Protein AF-A0A3A1XMV1-F1 (afdb_monomer_lite)

Structure (mmCIF, N/CA/C/O backbone):
data_AF-A0A3A1XMV1-F1
#
_entry.id   AF-A0A3A1XMV1-F1
#
loop_
_atom_site.group_PDB
_atom_site.id
_atom_site.type_symbol
_atom_site.label_atom_id
_atom_site.label_alt_id
_atom_site.label_comp_id
_atom_site.label_asym_id
_atom_site.label_entity_id
_atom_site.label_seq_id
_atom_site.pdbx_PDB_ins_code
_atom_site.Cartn_x
_atom_site.Cartn_y
_atom_site.Cartn_z
_atom_site.occupancy
_atom_site.B_iso_or_equiv
_atom_site.auth_seq_id
_atom_site.auth_comp_id
_atom_site.auth_asym_id
_atom_site.auth_atom_id
_atom_site.pdbx_PDB_model_num
ATOM 1 N N . VAL A 1 1 ? -80.652 -17.150 127.575 1.00 49.50 1 VAL A N 1
ATOM 2 C CA . VAL A 1 1 ? -79.557 -17.897 128.237 1.00 49.50 1 VAL A CA 1
ATOM 3 C C . VAL A 1 1 ? -80.061 -19.302 128.532 1.00 49.50 1 VAL A C 1
ATOM 5 O O . VAL A 1 1 ? -80.972 -19.428 129.337 1.00 49.50 1 VAL A O 1
ATOM 8 N N . SER A 1 2 ? -79.564 -20.320 127.826 1.00 49.38 2 SER A N 1
ATOM 9 C CA . SER A 1 2 ? -79.858 -21.741 128.084 1.00 49.38 2 SER A CA 1
ATOM 10 C C . SER A 1 2 ? -78.836 -22.330 129.072 1.00 49.38 2 SER A C 1
ATOM 12 O O . SER A 1 2 ? -77.728 -21.817 129.208 1.00 49.38 2 SER A O 1
ATOM 14 N N . GLU A 1 3 ? -79.234 -23.343 129.843 1.00 58.19 3 GLU A N 1
ATOM 15 C CA . GLU A 1 3 ? -78.808 -23.415 131.254 1.00 58.19 3 GLU A CA 1
ATOM 16 C C . GLU A 1 3 ? -77.477 -24.123 131.562 1.00 58.19 3 GLU A C 1
ATOM 18 O O . GLU A 1 3 ? -76.967 -23.960 132.672 1.00 58.19 3 GLU A O 1
ATOM 23 N N . ALA A 1 4 ? -76.873 -24.845 130.612 1.00 54.88 4 ALA A N 1
ATOM 24 C CA . ALA A 1 4 ? -75.623 -25.580 130.846 1.00 54.88 4 ALA A CA 1
ATOM 25 C C . ALA A 1 4 ? -74.429 -24.642 131.141 1.00 54.88 4 ALA A C 1
ATOM 27 O O . ALA A 1 4 ? -74.096 -24.391 132.303 1.00 54.88 4 ALA A O 1
ATOM 28 N N . ASP A 1 5 ? -73.820 -24.068 130.102 1.00 56.41 5 ASP A N 1
ATOM 29 C CA . ASP A 1 5 ? -72.512 -23.393 130.185 1.00 56.41 5 ASP A CA 1
ATOM 30 C C . ASP A 1 5 ? -72.577 -21.881 130.473 1.00 56.41 5 ASP A C 1
ATOM 32 O O . ASP A 1 5 ? -71.581 -21.167 130.352 1.00 56.41 5 ASP A O 1
ATOM 36 N N . ALA A 1 6 ? -73.741 -21.353 130.861 1.00 62.25 6 ALA A N 1
ATOM 37 C CA . ALA A 1 6 ? -73.863 -19.938 131.205 1.00 62.25 6 ALA A CA 1
ATOM 38 C C . ALA A 1 6 ? -73.023 -19.577 132.447 1.00 62.25 6 ALA A C 1
ATOM 40 O O . ALA A 1 6 ? -73.018 -20.317 133.440 1.00 62.25 6 ALA A O 1
ATOM 41 N N . SER A 1 7 ? -72.332 -18.431 132.385 1.00 69.12 7 SER A N 1
ATOM 42 C CA . SER A 1 7 ? -71.469 -17.925 133.460 1.00 69.12 7 SER A CA 1
ATOM 43 C C . SER A 1 7 ? -72.256 -17.611 134.735 1.00 69.12 7 SER A C 1
ATOM 45 O O . SER A 1 7 ? -73.472 -17.414 134.693 1.00 69.12 7 SER A O 1
ATOM 47 N N . ALA A 1 8 ? -71.558 -17.523 135.872 1.00 75.12 8 ALA A N 1
ATOM 48 C CA . ALA A 1 8 ? -72.171 -17.163 137.151 1.00 75.12 8 ALA A CA 1
ATOM 49 C C . ALA A 1 8 ? -72.930 -15.824 137.072 1.00 75.12 8 ALA A C 1
ATOM 51 O O . ALA A 1 8 ? -74.059 -15.737 137.546 1.00 75.12 8 ALA A O 1
ATOM 52 N N . ASP A 1 9 ? -72.365 -14.820 136.394 1.00 75.69 9 ASP A N 1
ATOM 53 C CA . ASP A 1 9 ? -73.005 -13.513 136.205 1.00 75.69 9 ASP A CA 1
ATOM 54 C C . ASP A 1 9 ? -74.233 -13.578 135.284 1.00 75.69 9 ASP A C 1
ATOM 56 O O . ASP A 1 9 ? -75.234 -12.916 135.550 1.00 75.69 9 ASP A O 1
ATOM 60 N N . ALA A 1 10 ? -74.192 -14.397 134.225 1.00 73.56 10 ALA A N 1
ATOM 61 C CA . ALA A 1 10 ? -75.319 -14.574 133.307 1.00 73.56 10 ALA A CA 1
ATOM 62 C C . ALA A 1 10 ? -76.471 -15.373 133.943 1.00 73.56 10 ALA A C 1
ATOM 64 O O . ALA A 1 10 ? -77.638 -15.083 133.677 1.00 73.56 10 ALA A O 1
ATOM 65 N N . LYS A 1 11 ? -76.150 -16.348 134.807 1.00 76.56 11 LYS A N 1
ATOM 66 C CA . LYS A 1 11 ? -77.123 -17.060 135.648 1.00 76.56 11 LYS A CA 1
ATOM 67 C C . LYS A 1 11 ? -77.733 -16.100 136.674 1.00 76.56 11 LYS A C 1
ATOM 69 O O . LYS A 1 11 ? -78.934 -15.870 136.619 1.00 76.56 11 LYS A O 1
ATOM 74 N N . ALA A 1 12 ? -76.916 -15.382 137.447 1.00 80.62 12 ALA A N 1
ATOM 75 C CA . ALA A 1 12 ? -77.394 -14.382 138.405 1.00 80.62 12 ALA A CA 1
ATOM 76 C C . ALA A 1 12 ? -78.220 -13.243 137.764 1.00 80.62 12 ALA A C 1
ATOM 78 O O . ALA A 1 12 ? -79.136 -12.719 138.396 1.00 80.62 12 ALA A O 1
ATOM 79 N N . ALA A 1 13 ? -77.931 -12.850 136.517 1.00 81.81 13 ALA A N 1
ATOM 80 C CA . ALA A 1 13 ? -78.755 -11.905 135.758 1.00 81.81 13 ALA A CA 1
ATOM 81 C C . ALA A 1 13 ? -80.134 -12.489 135.397 1.00 81.81 13 ALA A C 1
ATOM 83 O O . ALA A 1 13 ? -81.141 -11.788 135.508 1.00 81.81 13 ALA A O 1
ATOM 84 N N . LYS A 1 14 ? -80.197 -13.775 135.017 1.00 82.38 14 LYS A N 1
ATOM 85 C CA . LYS A 1 14 ? -81.461 -14.493 134.793 1.00 82.38 14 LYS A CA 1
ATOM 86 C C . LYS A 1 14 ? -82.251 -14.641 136.097 1.00 82.38 14 LYS A C 1
ATOM 88 O O . LYS A 1 14 ? -83.435 -14.331 136.107 1.00 82.38 14 LYS A O 1
ATOM 93 N N . ASP A 1 15 ? -81.601 -15.019 137.194 1.00 84.56 15 ASP A N 1
ATOM 94 C CA . ASP A 1 15 ? -82.251 -15.222 138.497 1.00 84.56 15 ASP A CA 1
ATOM 95 C C . ASP A 1 15 ? -82.923 -13.930 139.005 1.00 84.56 15 ASP A C 1
ATOM 97 O O . ASP A 1 15 ? -84.052 -13.955 139.496 1.00 84.56 15 ASP A O 1
ATOM 101 N N . ARG A 1 16 ? -82.272 -12.768 138.815 1.00 85.44 16 ARG A N 1
ATOM 102 C CA . ARG A 1 16 ? -82.865 -11.441 139.094 1.00 85.44 16 ARG A CA 1
ATOM 103 C C . ARG A 1 16 ? -84.097 -11.161 138.235 1.00 85.44 16 ARG A C 1
ATOM 105 O O . ARG A 1 16 ? -85.060 -10.582 138.733 1.00 85.44 16 ARG A O 1
ATOM 112 N N . TYR A 1 17 ? -84.060 -11.536 136.956 1.00 85.38 17 TYR A N 1
ATOM 113 C CA . TYR A 1 17 ? -85.181 -11.346 136.037 1.00 85.38 17 TYR A CA 1
ATOM 114 C C . TYR A 1 17 ? -86.370 -12.238 136.414 1.00 85.38 17 TYR A C 1
ATOM 116 O O . TYR A 1 17 ? -87.488 -11.741 136.537 1.00 85.38 17 TYR A O 1
ATOM 124 N N . ASP A 1 18 ? -86.123 -13.522 136.680 1.00 86.31 18 ASP A N 1
ATOM 125 C CA . ASP A 1 18 ? -87.141 -14.478 137.120 1.00 86.31 18 ASP A CA 1
ATOM 126 C C . ASP A 1 18 ? -87.806 -14.029 138.438 1.00 86.31 18 ASP A C 1
ATOM 128 O O . ASP A 1 18 ? -89.032 -14.075 138.563 1.00 86.31 18 ASP A O 1
ATOM 132 N N . GLU A 1 19 ? -87.029 -13.537 139.413 1.00 86.62 19 GLU A N 1
ATOM 133 C CA . GLU A 1 19 ? -87.566 -13.036 140.686 1.00 86.62 19 GLU A CA 1
ATOM 134 C C . GLU A 1 19 ? -88.360 -11.725 140.510 1.00 86.62 19 GLU A C 1
ATOM 136 O O . GLU A 1 19 ? -89.404 -11.553 141.141 1.00 86.62 19 GLU A O 1
ATOM 141 N N . ALA A 1 20 ? -87.943 -10.825 139.611 1.00 85.44 20 ALA A N 1
ATOM 142 C CA . ALA A 1 20 ? -88.716 -9.625 139.270 1.00 85.44 20 ALA A CA 1
ATOM 143 C C . ALA A 1 20 ? -90.054 -9.973 138.582 1.00 85.44 20 ALA A C 1
ATOM 145 O O . ALA A 1 20 ? -91.096 -9.413 138.925 1.00 85.44 20 ALA A O 1
ATOM 146 N N . VAL A 1 21 ? -90.058 -10.958 137.675 1.00 85.75 21 VAL A N 1
ATOM 147 C CA . VAL A 1 21 ? -91.281 -11.506 137.057 1.00 85.75 21 VAL A CA 1
ATOM 148 C C . VAL A 1 21 ? -92.180 -12.177 138.106 1.00 85.75 21 VAL A C 1
ATOM 150 O O . VAL A 1 21 ? -93.401 -12.023 138.078 1.00 85.75 21 VAL A O 1
ATOM 153 N N . LYS A 1 22 ? -91.601 -12.872 139.089 1.00 87.94 22 LYS A N 1
ATOM 154 C CA . LYS A 1 22 ? -92.327 -13.467 140.222 1.00 87.94 22 LYS A CA 1
ATOM 155 C C . LYS A 1 22 ? -92.978 -12.412 141.127 1.00 87.94 22 LYS A C 1
ATOM 157 O O . LYS A 1 22 ? -94.136 -12.599 141.503 1.00 87.94 22 LYS A O 1
ATOM 162 N N . LYS A 1 23 ? -92.310 -11.284 141.405 1.00 86.19 23 LYS A N 1
ATOM 163 C CA . LYS A 1 23 ? -92.929 -10.120 142.076 1.00 86.19 23 LYS A CA 1
ATOM 164 C C . LYS A 1 23 ? -94.081 -9.531 141.253 1.00 86.19 23 LYS A C 1
ATOM 166 O O . LYS A 1 23 ? -95.141 -9.254 141.807 1.00 86.19 23 LYS A O 1
ATOM 171 N N . LEU A 1 24 ? -93.914 -9.395 139.933 1.00 85.50 24 LEU A N 1
ATOM 172 C CA . LEU A 1 24 ? -94.973 -8.910 139.039 1.00 85.50 24 LEU A CA 1
ATOM 173 C C . LEU A 1 24 ? -96.221 -9.803 139.087 1.00 85.50 24 LEU A C 1
ATOM 175 O O . LEU A 1 24 ? -97.333 -9.292 139.209 1.00 85.50 24 LEU A O 1
ATOM 179 N N . HIS A 1 25 ? -96.051 -11.127 139.076 1.00 86.50 25 HIS A N 1
ATOM 180 C CA . HIS A 1 25 ? -97.170 -12.054 139.259 1.00 86.50 25 HIS A CA 1
ATOM 181 C C . HIS A 1 25 ? -97.844 -11.905 140.633 1.00 86.50 25 HIS A C 1
ATOM 183 O O . HIS A 1 25 ? -99.068 -11.908 140.694 1.00 86.50 25 HIS A O 1
ATOM 189 N N . GLN A 1 26 ? -97.093 -11.705 141.725 1.00 84.94 26 GLN A N 1
ATOM 190 C CA . GLN A 1 26 ? -97.675 -11.465 143.060 1.00 84.94 26 GLN A CA 1
ATOM 191 C C . GLN A 1 26 ? -98.528 -10.186 143.123 1.00 84.94 26 GLN A C 1
ATOM 193 O O . GLN A 1 26 ? -99.579 -10.187 143.770 1.00 84.94 26 GLN A O 1
ATOM 198 N N . ALA A 1 27 ? -98.111 -9.124 142.425 1.00 80.94 27 ALA A N 1
ATOM 199 C CA . ALA A 1 27 ? -98.879 -7.886 142.306 1.00 80.94 27 ALA A CA 1
ATOM 200 C C . ALA A 1 27 ? -100.170 -8.085 141.491 1.00 80.94 27 ALA A C 1
ATOM 202 O O . ALA A 1 27 ? -101.250 -7.714 141.950 1.00 80.94 27 ALA A O 1
ATOM 203 N N . LEU A 1 28 ? -100.076 -8.721 140.317 1.00 82.75 28 LEU A N 1
ATOM 204 C CA . LEU A 1 28 ? -101.226 -8.997 139.443 1.00 82.75 28 LEU A CA 1
ATOM 205 C C . LEU A 1 28 ? -102.261 -9.927 140.102 1.00 82.75 28 LEU A C 1
ATOM 207 O O . LEU A 1 28 ? -103.461 -9.688 139.989 1.00 82.75 28 LEU A O 1
ATOM 211 N N . ASP A 1 29 ? -101.802 -10.930 140.854 1.00 84.12 29 ASP A N 1
ATOM 212 C CA . ASP A 1 29 ? -102.644 -11.862 141.617 1.00 84.12 29 ASP A CA 1
ATOM 213 C C . ASP A 1 29 ? -103.308 -11.239 142.864 1.00 84.12 29 ASP A C 1
ATOM 215 O O . ASP A 1 29 ? -104.049 -11.937 143.562 1.00 84.12 29 ASP A O 1
ATOM 219 N N . LYS A 1 30 ? -103.034 -9.961 143.180 1.00 82.69 30 LYS A N 1
ATOM 220 C CA . LYS A 1 30 ? -103.479 -9.269 144.410 1.00 82.69 30 LYS A CA 1
ATOM 221 C C . LYS A 1 30 ? -103.035 -9.991 145.693 1.00 82.69 30 LYS A C 1
ATOM 223 O O . LYS A 1 30 ? -103.791 -10.132 146.653 1.00 82.69 30 LYS A O 1
ATOM 228 N N . LYS A 1 31 ? -101.785 -10.465 145.702 1.00 81.38 31 LYS A N 1
ATOM 229 C CA . LYS A 1 31 ? -101.141 -11.174 146.826 1.00 81.38 31 LYS A CA 1
ATOM 230 C C . LYS A 1 31 ? -99.971 -10.376 147.407 1.00 81.38 31 LYS A C 1
ATOM 232 O O . LYS A 1 31 ? -99.010 -10.966 147.904 1.00 81.38 31 LYS A O 1
ATOM 237 N N . MET A 1 32 ? -100.032 -9.045 147.347 1.00 78.69 32 MET A N 1
ATOM 238 C CA . MET A 1 32 ? -98.991 -8.200 147.930 1.00 78.69 32 MET A CA 1
ATOM 239 C C . MET A 1 32 ? -98.980 -8.333 149.460 1.00 78.69 32 MET A C 1
ATOM 241 O O . MET A 1 32 ? -100.047 -8.331 150.087 1.00 78.69 32 MET A O 1
ATOM 245 N N . PRO A 1 33 ? -97.796 -8.457 150.087 1.00 72.50 33 PRO A N 1
ATOM 246 C CA . PRO A 1 33 ? -97.687 -8.453 151.539 1.00 72.50 33 PRO A CA 1
ATOM 247 C C . PRO A 1 33 ? -98.115 -7.089 152.092 1.00 72.50 33 PRO A C 1
ATOM 249 O O . PRO A 1 33 ? -97.862 -6.054 151.483 1.00 72.50 33 PRO A O 1
ATOM 252 N N . LYS A 1 34 ? -98.747 -7.070 153.269 1.00 69.31 34 LYS A N 1
ATOM 253 C CA . LYS A 1 34 ? -99.120 -5.812 153.931 1.00 69.31 34 LYS A CA 1
ATOM 254 C C . LYS A 1 34 ? -97.881 -5.019 154.350 1.00 69.31 34 LYS A C 1
ATOM 256 O O . LYS A 1 34 ? -96.971 -5.597 154.946 1.00 69.31 34 LYS A O 1
ATOM 261 N N . ASP A 1 35 ? -97.905 -3.705 154.116 1.00 69.25 35 ASP A N 1
ATOM 262 C CA . ASP A 1 35 ? -96.883 -2.766 154.588 1.00 69.25 35 ASP A CA 1
ATOM 263 C C . ASP A 1 35 ? -96.758 -2.840 156.125 1.00 69.25 35 ASP A C 1
ATOM 265 O O . ASP A 1 35 ? -97.752 -2.934 156.860 1.00 69.25 35 ASP A O 1
ATOM 269 N N . LYS A 1 36 ? -95.510 -2.825 156.609 1.00 66.12 36 LYS A N 1
ATOM 270 C CA . LYS A 1 36 ? -95.159 -2.996 158.026 1.00 66.12 36 LYS A CA 1
ATOM 271 C C . LYS A 1 36 ? -94.276 -1.860 158.516 1.00 66.12 36 LYS A C 1
ATOM 273 O O . LYS A 1 36 ? -93.358 -1.432 157.820 1.00 66.12 36 LYS A O 1
ATOM 278 N N . GLN A 1 37 ? -94.498 -1.430 159.755 1.00 62.38 37 GLN A N 1
ATOM 279 C CA . GLN A 1 37 ? -93.582 -0.543 160.466 1.00 62.38 37 GLN A CA 1
ATOM 280 C C . GLN A 1 37 ? -92.720 -1.404 161.399 1.00 62.38 37 GLN A C 1
ATOM 282 O O . GLN A 1 37 ? -93.149 -1.816 162.479 1.00 62.38 37 GLN A O 1
ATOM 287 N N . GLY A 1 38 ? -91.513 -1.750 160.944 1.00 69.12 38 GLY A N 1
ATOM 288 C CA . GLY A 1 38 ? -90.726 -2.822 161.561 1.00 69.12 38 GLY A CA 1
ATOM 289 C C . GLY A 1 38 ? -91.416 -4.177 161.362 1.00 69.12 38 GLY A C 1
ATOM 290 O O . GLY A 1 38 ? -91.838 -4.496 160.254 1.00 69.12 38 GLY A O 1
ATOM 291 N N . ASN A 1 39 ? -91.574 -4.963 162.430 1.00 66.44 39 ASN A N 1
ATOM 292 C CA . ASN A 1 39 ? -92.263 -6.261 162.356 1.00 66.44 39 ASN A CA 1
ATOM 293 C C . ASN A 1 39 ? -93.800 -6.166 162.469 1.00 66.44 39 ASN A C 1
ATOM 295 O O . ASN A 1 39 ? -94.481 -7.173 162.263 1.00 66.44 39 ASN A O 1
ATOM 299 N N . THR A 1 40 ? -94.357 -4.994 162.789 1.00 61.09 40 THR A N 1
ATOM 300 C CA . THR A 1 40 ? -95.793 -4.819 163.064 1.00 61.09 40 THR A CA 1
ATOM 301 C C . THR A 1 40 ? -96.551 -4.396 161.805 1.00 61.09 40 THR A C 1
ATOM 303 O O . THR A 1 40 ? -96.164 -3.439 161.134 1.00 61.09 40 THR A O 1
ATOM 306 N N . GLU A 1 41 ? -97.646 -5.089 161.487 1.00 66.12 41 GLU A N 1
ATOM 307 C CA . GLU A 1 41 ? -98.554 -4.718 160.390 1.00 66.12 41 GLU A CA 1
ATOM 308 C C . GLU A 1 41 ? -99.394 -3.488 160.752 1.00 66.12 41 GLU A C 1
ATOM 310 O O . GLU A 1 41 ? -99.881 -3.363 161.878 1.00 66.12 41 GLU A O 1
ATOM 315 N N . ILE A 1 42 ? -99.567 -2.577 159.791 1.00 62.50 42 ILE A N 1
ATOM 316 C CA . ILE A 1 42 ? -100.303 -1.324 160.000 1.00 62.50 42 ILE A CA 1
ATOM 317 C C . ILE A 1 42 ? -101.828 -1.608 160.014 1.00 62.50 42 ILE A C 1
ATOM 319 O O . ILE A 1 42 ? -102.325 -2.273 159.098 1.00 62.50 42 ILE A O 1
ATOM 323 N N . PRO A 1 43 ? -102.594 -1.152 161.032 1.00 60.34 43 PRO A N 1
ATOM 324 C CA . PRO A 1 43 ? -104.028 -1.442 161.142 1.00 60.34 43 PRO A CA 1
ATOM 325 C C . PRO A 1 43 ? -104.883 -0.814 160.032 1.00 60.34 43 PRO A C 1
ATOM 327 O O . PRO A 1 43 ? -104.642 0.305 159.599 1.00 60.34 43 PRO A O 1
ATOM 330 N N . THR A 1 44 ? -105.958 -1.500 159.635 1.00 64.62 44 THR A N 1
ATOM 331 C CA . THR A 1 44 ? -106.861 -1.074 158.545 1.00 64.62 44 THR A CA 1
ATOM 332 C C . THR A 1 44 ? -108.130 -0.350 159.023 1.00 64.62 44 THR A C 1
ATOM 334 O O . THR A 1 44 ? -109.073 -0.209 158.250 1.00 64.62 44 THR A O 1
ATOM 337 N N . SER A 1 45 ? -108.213 0.038 160.301 1.00 58.44 45 SER A N 1
ATOM 338 C CA . SER A 1 45 ? -109.448 0.543 160.934 1.00 58.44 45 SER A CA 1
ATOM 339 C C . SER A 1 45 ? -109.545 2.068 161.061 1.00 58.44 45 SER A C 1
ATOM 341 O O . SER A 1 45 ? -110.627 2.569 161.362 1.00 58.44 45 SER A O 1
ATOM 343 N N . ASN A 1 46 ? -108.449 2.805 160.857 1.00 58.19 46 ASN A N 1
ATOM 344 C CA . ASN A 1 46 ? -108.454 4.269 160.892 1.00 58.19 46 ASN A CA 1
ATOM 345 C C . ASN A 1 46 ? -108.682 4.835 159.478 1.00 58.19 46 ASN A C 1
ATOM 347 O O . ASN A 1 46 ? -108.006 4.395 158.545 1.00 58.19 46 ASN A O 1
ATOM 351 N N . PRO A 1 47 ? -109.571 5.829 159.291 1.00 57.88 47 PRO A N 1
ATOM 352 C CA . PRO A 1 47 ? -109.613 6.593 158.049 1.00 57.88 47 PRO A CA 1
ATOM 353 C C . PRO A 1 47 ? -108.342 7.461 157.928 1.00 57.88 47 PRO A C 1
ATOM 355 O O . PRO A 1 47 ? -107.925 8.054 158.926 1.00 57.88 47 PRO A O 1
ATOM 358 N N . PRO A 1 48 ? -107.716 7.559 156.741 1.00 58.41 48 PRO A N 1
ATOM 359 C CA . PRO A 1 48 ? -106.462 8.288 156.582 1.00 58.41 48 PRO A CA 1
ATOM 360 C C . PRO A 1 48 ? -106.653 9.810 156.638 1.00 58.41 48 PRO A C 1
ATOM 362 O O . PRO A 1 48 ? -107.595 10.364 156.064 1.00 58.41 48 PRO A O 1
ATOM 365 N N . GLU A 1 49 ? -105.726 10.503 157.300 1.00 57.66 49 GLU A N 1
ATOM 366 C CA . GLU A 1 49 ? -105.720 11.968 157.386 1.00 57.66 49 GLU A CA 1
ATOM 367 C C . GLU A 1 49 ? -105.005 12.604 156.186 1.00 57.66 49 GLU A C 1
ATOM 369 O O . GLU A 1 49 ? -104.040 12.067 155.648 1.00 57.66 49 GLU A O 1
ATOM 374 N N . LYS A 1 50 ? -105.470 13.783 155.754 1.00 58.12 50 LYS A N 1
ATOM 375 C CA . LYS A 1 50 ? -105.046 14.371 154.469 1.00 58.12 50 LYS A CA 1
ATOM 376 C C . LYS A 1 50 ? -103.676 15.068 154.492 1.00 58.12 50 LYS A C 1
ATOM 378 O O . LYS A 1 50 ? -103.088 15.250 153.435 1.00 58.12 50 LYS A O 1
ATOM 383 N N . ASN A 1 51 ? -103.183 15.458 155.669 1.00 60.66 51 ASN A N 1
ATOM 384 C CA . ASN A 1 51 ? -101.864 16.065 155.883 1.00 60.66 51 ASN A CA 1
ATOM 385 C C . ASN A 1 51 ? -101.266 15.482 157.171 1.00 60.66 51 ASN A C 1
ATOM 387 O O . ASN A 1 51 ? -101.516 15.992 158.262 1.00 60.66 51 ASN A O 1
ATOM 391 N N . ILE A 1 52 ? -100.521 14.385 157.046 1.00 63.22 52 ILE A N 1
ATOM 392 C CA . ILE A 1 52 ? -99.975 13.645 158.189 1.00 63.22 52 ILE A CA 1
ATOM 393 C C . ILE A 1 52 ? -98.654 14.274 158.643 1.00 63.22 52 ILE A C 1
ATOM 395 O O . ILE A 1 52 ? -97.705 14.399 157.869 1.00 63.22 52 ILE A O 1
ATOM 399 N N . ASP A 1 53 ? -98.581 14.633 159.923 1.00 65.19 53 ASP A N 1
ATOM 400 C CA . ASP A 1 53 ? -97.355 15.081 160.586 1.00 65.19 53 ASP A CA 1
ATOM 401 C C . ASP A 1 53 ? -96.429 13.885 160.857 1.00 65.19 53 ASP A C 1
ATOM 403 O O . ASP A 1 53 ? -96.465 13.262 161.921 1.00 65.19 53 ASP A O 1
ATOM 407 N N . VAL A 1 54 ? -95.593 13.570 159.865 1.00 61.28 54 VAL A N 1
ATOM 408 C CA . VAL A 1 54 ? -94.636 12.449 159.872 1.00 61.28 54 VAL A CA 1
ATOM 409 C C . VAL A 1 54 ? -93.558 12.529 160.963 1.00 61.28 54 VAL A C 1
ATOM 411 O O . VAL A 1 54 ? -92.777 11.591 161.102 1.00 61.28 54 VAL A O 1
ATOM 414 N N . THR A 1 55 ? -93.493 13.612 161.749 1.00 68.38 55 THR A N 1
ATOM 415 C CA . THR A 1 55 ? -92.545 13.723 162.873 1.00 68.38 55 THR A CA 1
ATOM 416 C C . THR A 1 55 ? -93.024 13.003 164.138 1.00 68.38 55 THR A C 1
ATOM 418 O O . THR A 1 55 ? -92.226 12.736 165.038 1.00 68.38 55 THR A O 1
ATOM 421 N N . LYS A 1 56 ? -94.312 12.637 164.214 1.00 66.94 56 LYS A N 1
ATOM 422 C CA . LYS A 1 56 ? -94.886 11.888 165.341 1.00 66.94 56 LYS A CA 1
ATOM 423 C C . LYS A 1 56 ? -94.702 10.384 165.160 1.00 66.94 56 LYS A C 1
ATOM 425 O O . LYS A 1 56 ? -95.013 9.838 164.106 1.00 66.94 56 LYS A O 1
ATOM 430 N N . ALA A 1 57 ? -94.304 9.692 166.228 1.00 62.97 57 ALA A N 1
ATOM 431 C CA . ALA A 1 57 ? -94.114 8.236 166.225 1.00 62.97 57 ALA A CA 1
ATOM 432 C C . ALA A 1 57 ? -95.370 7.449 165.785 1.00 62.97 57 ALA A C 1
ATOM 434 O O . ALA A 1 57 ? -95.257 6.389 165.172 1.00 62.97 57 ALA A O 1
ATOM 435 N N . ASP A 1 58 ? -96.559 7.991 166.063 1.00 61.34 58 ASP A N 1
ATOM 436 C CA . ASP A 1 58 ? -97.858 7.402 165.723 1.00 61.34 58 ASP A CA 1
ATOM 437 C C . ASP A 1 58 ? -98.348 7.695 164.294 1.00 61.34 58 ASP A C 1
ATOM 439 O O . ASP A 1 58 ? -99.350 7.116 163.877 1.00 61.34 58 ASP A O 1
ATOM 443 N N . ALA A 1 59 ? -97.674 8.565 163.531 1.00 63.25 59 ALA A N 1
ATOM 444 C CA . ALA A 1 59 ? -98.150 9.088 162.243 1.00 63.25 59 ALA A CA 1
ATOM 445 C C . ALA A 1 59 ? -98.526 8.000 161.217 1.00 63.25 59 ALA A C 1
ATOM 447 O O . ALA A 1 59 ? -99.497 8.132 160.472 1.00 63.25 59 ALA A O 1
ATOM 448 N N . LEU A 1 60 ? -97.786 6.889 161.219 1.00 59.94 60 LEU A N 1
ATOM 449 C CA . LEU A 1 60 ? -97.990 5.748 160.321 1.00 59.94 60 LEU A CA 1
ATOM 450 C C . LEU A 1 60 ? -99.260 4.929 160.617 1.00 59.94 60 LEU A C 1
ATOM 452 O O . LEU A 1 60 ? -99.680 4.155 159.762 1.00 59.94 60 LEU A O 1
ATOM 456 N N . LYS A 1 61 ? -99.932 5.137 161.760 1.00 62.12 61 LYS A N 1
ATOM 457 C CA . LYS A 1 61 ? -101.243 4.521 162.063 1.00 62.12 61 LYS A CA 1
ATOM 458 C C . LYS A 1 61 ? -102.390 5.074 161.207 1.00 62.12 61 LYS A C 1
ATOM 460 O O . LYS A 1 61 ? -103.451 4.459 161.167 1.00 62.12 61 LYS A O 1
ATOM 465 N N . ASN A 1 62 ? -102.179 6.213 160.540 1.00 60.03 62 ASN A N 1
ATOM 466 C CA . ASN A 1 62 ? -103.179 6.898 159.717 1.00 60.03 62 ASN A CA 1
ATOM 467 C C . ASN A 1 62 ? -102.858 6.819 158.205 1.00 60.03 62 ASN A C 1
ATOM 469 O O . ASN A 1 62 ? -103.397 7.603 157.427 1.00 60.03 62 ASN A O 1
ATOM 473 N N . ILE A 1 63 ? -101.998 5.884 157.775 1.00 60.72 63 ILE A N 1
ATOM 474 C CA . ILE A 1 63 ? -101.707 5.603 156.356 1.00 60.72 63 ILE A CA 1
ATOM 475 C C . ILE A 1 63 ? -102.371 4.283 155.936 1.00 60.72 63 ILE A C 1
ATOM 477 O O . ILE A 1 63 ? -102.385 3.308 156.686 1.00 60.72 63 ILE A O 1
ATOM 481 N N . GLN A 1 64 ? -102.933 4.251 154.726 1.00 61.03 64 GLN A N 1
ATOM 482 C CA . GLN A 1 64 ? -103.670 3.103 154.198 1.00 61.03 64 GLN A CA 1
ATOM 483 C C . GLN A 1 64 ? -102.738 1.926 153.857 1.00 61.03 64 GLN A C 1
ATOM 485 O O . GLN A 1 64 ? -102.026 1.954 152.857 1.00 61.03 64 GLN A O 1
ATOM 490 N N . ALA A 1 65 ? -102.797 0.862 154.659 1.00 63.81 65 ALA A N 1
ATOM 491 C CA . ALA A 1 65 ? -102.197 -0.431 154.330 1.00 63.81 65 ALA A CA 1
ATOM 492 C C . ALA A 1 65 ? -102.999 -1.185 153.247 1.00 63.81 65 ALA A C 1
ATOM 494 O O . ALA A 1 65 ? -104.180 -0.901 153.024 1.00 63.81 65 ALA A O 1
ATOM 495 N N . HIS A 1 66 ? -102.390 -2.207 152.629 1.00 64.19 66 HIS A N 1
ATOM 496 C CA . HIS A 1 66 ? -103.038 -3.117 151.670 1.00 64.19 66 HIS A CA 1
ATOM 497 C C . HIS A 1 66 ? -104.225 -3.872 152.306 1.00 64.19 66 HIS A C 1
ATOM 499 O O . HIS A 1 66 ? -104.084 -4.987 152.816 1.00 64.19 66 HIS A O 1
ATOM 505 N N . ALA A 1 67 ? -105.416 -3.269 152.280 1.00 57.69 67 ALA A N 1
ATOM 506 C CA . ALA A 1 67 ? -106.599 -3.784 152.971 1.00 57.69 67 ALA A CA 1
ATOM 507 C C . ALA A 1 67 ? -107.049 -5.169 152.465 1.00 57.69 67 ALA A C 1
ATOM 509 O O . ALA A 1 67 ? -107.608 -5.946 153.238 1.00 57.69 67 ALA A O 1
ATOM 510 N N . GLN A 1 68 ? -106.783 -5.481 151.189 1.00 63.41 68 GLN A N 1
ATOM 511 C CA . GLN A 1 68 ? -107.168 -6.737 150.526 1.00 63.41 68 GLN A CA 1
ATOM 512 C C . GLN A 1 68 ? -106.036 -7.360 149.672 1.00 63.41 68 GLN A C 1
ATOM 514 O O . GLN A 1 68 ? -106.309 -8.198 148.823 1.00 63.41 68 GLN A O 1
ATOM 519 N N . GLY A 1 69 ? -104.770 -6.968 149.883 1.00 68.12 69 GLY A N 1
ATOM 520 C CA . GLY A 1 69 ? -103.609 -7.513 149.145 1.00 68.12 69 GLY A CA 1
ATOM 521 C C . GLY A 1 69 ? -103.372 -6.938 147.738 1.00 68.12 69 GLY A C 1
ATOM 522 O O . GLY A 1 69 ? -102.440 -7.355 147.050 1.00 68.12 69 GLY A O 1
ATOM 523 N N . GLU A 1 70 ? -104.181 -5.970 147.306 1.00 74.19 70 GLU A N 1
ATOM 524 C CA . GLU A 1 70 ? -104.007 -5.264 146.028 1.00 74.19 70 GLU A CA 1
ATOM 525 C C . GLU A 1 70 ? -102.759 -4.355 146.060 1.00 74.19 70 GLU A C 1
ATOM 527 O O . GLU A 1 70 ? -102.543 -3.698 147.083 1.00 74.19 70 GLU A O 1
ATOM 532 N N . PRO A 1 71 ? -101.937 -4.294 144.993 1.00 72.81 71 PRO A N 1
ATOM 533 C CA . PRO A 1 71 ? -100.749 -3.434 144.934 1.00 72.81 71 PRO A CA 1
ATOM 534 C C . PRO A 1 71 ? -101.099 -1.940 144.961 1.00 72.81 71 PRO A C 1
ATOM 536 O O . PRO A 1 71 ? -102.163 -1.540 144.490 1.00 72.81 71 PRO A O 1
ATOM 539 N N . LEU A 1 72 ? -100.177 -1.114 145.463 1.00 75.56 72 LEU A N 1
ATOM 540 C CA . LEU A 1 72 ? -100.219 0.341 145.305 1.00 75.56 72 LEU A CA 1
ATOM 541 C C . LEU A 1 72 ? -99.365 0.748 144.093 1.00 75.56 72 LEU A C 1
ATOM 543 O O . LEU A 1 72 ? -98.424 0.040 143.727 1.00 75.56 72 LEU A O 1
ATOM 547 N N . ASP A 1 73 ? -99.639 1.915 143.502 1.00 74.44 73 ASP A N 1
ATOM 548 C CA . ASP A 1 73 ? -98.938 2.411 142.300 1.00 74.44 73 ASP A CA 1
ATOM 549 C C . ASP A 1 73 ? -97.402 2.405 142.463 1.00 74.44 73 ASP A C 1
ATOM 551 O O . ASP A 1 73 ? -96.666 1.967 141.579 1.00 74.44 73 ASP A O 1
ATOM 555 N N . ARG A 1 74 ? -96.930 2.789 143.661 1.00 78.25 74 ARG A N 1
ATOM 556 C CA . ARG A 1 74 ? -95.524 2.742 144.110 1.00 78.25 74 ARG A CA 1
ATOM 557 C C . ARG A 1 74 ? -94.857 1.387 143.849 1.00 78.25 74 ARG A C 1
ATOM 559 O O . ARG A 1 74 ? -93.682 1.334 143.487 1.00 78.25 74 ARG A O 1
ATOM 566 N N . ASP A 1 75 ? -95.582 0.300 144.085 1.00 76.19 75 ASP A N 1
ATOM 567 C CA . ASP A 1 75 ? -95.037 -1.055 144.037 1.00 76.19 75 ASP A CA 1
ATOM 568 C C . ASP A 1 75 ? -94.981 -1.562 142.591 1.00 76.19 75 ASP A C 1
ATOM 570 O O . ASP A 1 75 ? -94.036 -2.254 142.211 1.00 76.19 75 ASP A O 1
ATOM 574 N N . VAL A 1 76 ? -95.946 -1.150 141.759 1.00 78.31 76 VAL A N 1
ATOM 575 C CA . VAL A 1 76 ? -95.951 -1.402 140.310 1.00 78.31 76 VAL A CA 1
ATOM 576 C C . VAL A 1 76 ? -94.760 -0.706 139.643 1.00 78.31 76 VAL A C 1
ATOM 578 O O . VAL A 1 76 ? -94.011 -1.355 138.910 1.00 78.31 76 VAL A O 1
ATOM 581 N N . ASP A 1 77 ? -94.518 0.570 139.962 1.00 84.06 77 ASP A N 1
ATOM 582 C CA . ASP A 1 77 ? -93.348 1.323 139.486 1.00 84.06 77 ASP A CA 1
ATOM 583 C C . ASP A 1 77 ? -92.022 0.673 139.918 1.00 84.06 77 ASP A C 1
ATOM 585 O O . ASP A 1 77 ? -91.083 0.556 139.121 1.00 84.06 77 ASP A O 1
ATOM 589 N N . ALA A 1 78 ? -91.934 0.210 141.171 1.00 84.38 78 ALA A N 1
ATOM 590 C CA . ALA A 1 78 ? -90.747 -0.471 141.685 1.00 84.38 78 ALA A CA 1
ATOM 591 C C . ALA A 1 78 ? -90.465 -1.786 140.935 1.00 84.38 78 ALA A C 1
ATOM 593 O O . ALA A 1 78 ? -89.333 -2.015 140.501 1.00 84.38 78 ALA A O 1
ATOM 594 N N . ILE A 1 79 ? -91.491 -2.617 140.721 1.00 84.50 79 ILE A N 1
ATOM 595 C CA . ILE A 1 79 ? -91.384 -3.888 139.989 1.00 84.50 79 ILE A CA 1
ATOM 596 C C . ILE A 1 79 ? -90.999 -3.650 138.523 1.00 84.50 79 ILE A C 1
ATOM 598 O O . ILE A 1 79 ? -90.092 -4.310 138.011 1.00 84.50 79 ILE A O 1
ATOM 602 N N . LEU A 1 80 ? -91.623 -2.676 137.848 1.00 84.44 80 LEU A N 1
ATOM 603 C CA . LEU A 1 80 ? -91.268 -2.305 136.474 1.00 84.44 80 LEU A CA 1
ATOM 604 C C . LEU A 1 80 ? -89.810 -1.836 136.373 1.00 84.44 80 LEU A C 1
ATOM 606 O O . LEU A 1 80 ? -89.113 -2.184 135.417 1.00 84.44 80 LEU A O 1
ATOM 610 N N . LYS A 1 81 ? -89.319 -1.080 137.359 1.00 88.06 81 LYS A N 1
ATOM 611 C CA . LYS A 1 81 ? -87.926 -0.619 137.401 1.00 88.06 81 LYS A CA 1
ATOM 612 C C . LYS A 1 81 ? -86.936 -1.765 137.629 1.00 88.06 81 LYS A C 1
ATOM 614 O O . LYS A 1 81 ? -85.922 -1.819 136.932 1.00 88.06 81 LYS A O 1
ATOM 619 N N . GLU A 1 82 ? -87.225 -2.688 138.548 1.00 86.00 82 GLU A N 1
ATOM 620 C CA . GLU A 1 82 ? -86.407 -3.891 138.760 1.00 86.00 82 GLU A CA 1
ATOM 621 C C . GLU A 1 82 ? -86.358 -4.776 137.506 1.00 86.00 82 GLU A C 1
ATOM 623 O O . GLU A 1 82 ? -85.274 -5.164 137.068 1.00 86.00 82 GLU A O 1
ATOM 628 N N . MET A 1 83 ? -87.510 -5.049 136.884 1.00 86.12 83 MET A N 1
ATOM 629 C CA . MET A 1 83 ? -87.591 -5.912 135.703 1.00 86.12 83 MET A CA 1
ATOM 630 C C . MET A 1 83 ? -86.825 -5.320 134.511 1.00 86.12 83 MET A C 1
ATOM 632 O O . MET A 1 83 ? -86.073 -6.037 133.852 1.00 86.12 83 MET A O 1
ATOM 636 N N . ASN A 1 84 ? -86.933 -4.008 134.268 1.00 85.94 84 ASN A N 1
ATOM 637 C CA . ASN A 1 84 ? -86.156 -3.331 133.223 1.00 85.94 84 ASN A CA 1
ATOM 638 C C . ASN A 1 84 ? -84.640 -3.359 133.498 1.00 85.94 84 ASN A C 1
ATOM 640 O O . ASN A 1 84 ? -83.855 -3.558 132.570 1.00 85.94 84 ASN A O 1
ATOM 644 N N . ALA A 1 85 ? -84.214 -3.216 134.758 1.00 85.50 85 ALA A N 1
ATOM 645 C CA . ALA A 1 85 ? -82.804 -3.344 135.128 1.00 85.50 85 ALA A CA 1
ATOM 646 C C . ALA A 1 85 ? -82.278 -4.777 134.908 1.00 85.50 85 ALA A C 1
ATOM 648 O O . ALA A 1 85 ? -81.185 -4.953 134.369 1.00 85.50 85 ALA A O 1
ATOM 649 N N . ALA A 1 86 ? -83.071 -5.797 135.247 1.00 83.44 86 ALA A N 1
ATOM 650 C CA . ALA A 1 86 ? -82.712 -7.196 135.025 1.00 83.44 86 ALA A CA 1
ATOM 651 C C . ALA A 1 86 ? -82.652 -7.566 133.527 1.00 83.44 86 ALA A C 1
ATOM 653 O O . ALA A 1 86 ? -81.729 -8.262 133.108 1.00 83.44 86 ALA A O 1
ATOM 654 N N . ILE A 1 87 ? -83.559 -7.033 132.695 1.00 83.06 87 ILE A N 1
ATOM 655 C CA . ILE A 1 87 ? -83.483 -7.148 131.224 1.00 83.06 87 ILE A CA 1
ATOM 656 C C . ILE A 1 87 ? -82.182 -6.517 130.698 1.00 83.06 87 ILE A C 1
ATOM 658 O O . ILE A 1 87 ? -81.496 -7.110 129.865 1.00 83.06 87 ILE A O 1
ATOM 662 N N . ALA A 1 88 ? -81.810 -5.334 131.197 1.00 82.62 88 ALA A N 1
ATOM 663 C CA . ALA A 1 88 ? -80.581 -4.652 130.794 1.00 82.62 88 ALA A CA 1
ATOM 664 C C . ALA A 1 88 ? -79.302 -5.401 131.223 1.00 82.62 88 ALA A C 1
ATOM 666 O O . ALA A 1 88 ? -78.309 -5.368 130.496 1.00 82.62 88 ALA A O 1
ATOM 667 N N . ASP A 1 89 ? -79.317 -6.103 132.361 1.00 82.75 89 ASP A N 1
ATOM 668 C CA . ASP A 1 89 ? -78.247 -7.026 132.760 1.00 82.75 89 ASP A CA 1
ATOM 669 C C . ASP A 1 89 ? -78.185 -8.257 131.841 1.00 82.75 89 ASP A C 1
ATOM 671 O O . ASP A 1 89 ? -77.104 -8.612 131.370 1.00 82.75 89 ASP A O 1
ATOM 675 N N . LEU A 1 90 ? -79.328 -8.879 131.532 1.00 78.44 90 LEU A N 1
ATOM 676 C CA . LEU A 1 90 ? -79.396 -10.079 130.693 1.00 78.44 90 LEU A CA 1
ATOM 677 C C . LEU A 1 90 ? -78.923 -9.809 129.250 1.00 78.44 90 LEU A C 1
ATOM 679 O O . LEU A 1 90 ? -78.201 -10.621 128.668 1.00 78.44 90 LEU A O 1
ATOM 683 N N . ASN A 1 91 ? -79.255 -8.636 128.700 1.00 80.69 91 ASN A N 1
ATOM 684 C CA . ASN A 1 91 ? -78.853 -8.210 127.353 1.00 80.69 91 ASN A CA 1
ATOM 685 C C . ASN A 1 91 ? -77.330 -8.058 127.171 1.00 80.69 91 ASN A C 1
ATOM 687 O O . ASN A 1 91 ? -76.850 -8.116 126.040 1.00 80.69 91 ASN A O 1
ATOM 691 N N . LYS A 1 92 ? -76.542 -7.926 128.251 1.00 81.12 92 LYS A N 1
ATOM 692 C CA . LYS A 1 92 ? -75.063 -7.879 128.176 1.00 81.12 92 LYS A CA 1
ATOM 693 C C . LYS A 1 92 ? -74.450 -9.185 127.656 1.00 81.12 92 LYS A C 1
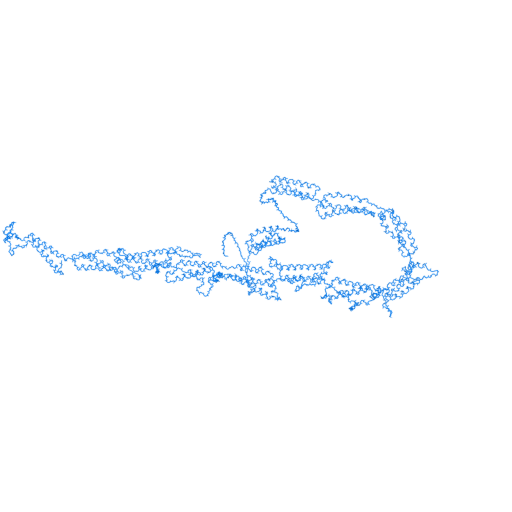ATOM 695 O O . LYS A 1 92 ? -73.311 -9.176 127.197 1.00 81.12 92 LYS A O 1
ATOM 700 N N . PHE A 1 93 ? -75.207 -10.282 127.717 1.00 76.62 93 PHE A N 1
ATOM 701 C CA . PHE A 1 93 ? -74.801 -11.625 127.298 1.00 76.62 93 PHE A CA 1
ATOM 702 C C . PHE A 1 93 ? -75.450 -12.067 125.972 1.00 76.62 93 PHE A C 1
ATOM 704 O O . PHE A 1 93 ? -75.459 -13.257 125.658 1.00 76.62 93 PHE A O 1
ATOM 711 N N . ALA A 1 94 ? -76.006 -11.131 125.193 1.00 77.12 94 ALA A N 1
ATOM 712 C CA . ALA A 1 94 ? -76.499 -11.406 123.846 1.00 77.12 94 ALA A CA 1
ATOM 713 C C . ALA A 1 94 ? -75.347 -11.732 122.872 1.00 77.12 94 ALA A C 1
ATOM 715 O O . ALA A 1 94 ? -74.270 -11.135 122.943 1.00 77.12 94 ALA A O 1
ATOM 716 N N . THR A 1 95 ? -75.585 -12.662 121.941 1.00 82.44 95 THR A N 1
ATOM 717 C CA . THR A 1 95 ? -74.622 -13.026 120.890 1.00 82.44 95 THR A CA 1
ATOM 718 C C . THR A 1 95 ? -74.365 -11.837 119.961 1.00 82.44 95 THR A C 1
ATOM 720 O O . THR A 1 95 ? -75.292 -11.311 119.347 1.00 82.44 95 THR A O 1
ATOM 723 N N . LYS A 1 96 ? -73.099 -11.437 119.826 1.00 87.56 96 LYS A N 1
ATOM 724 C CA . LYS A 1 96 ? -72.648 -10.369 118.927 1.00 87.56 96 LYS A CA 1
ATOM 725 C C . LYS A 1 96 ? -72.416 -10.927 117.532 1.00 87.56 96 LYS A C 1
ATOM 727 O O . LYS A 1 96 ? -71.618 -11.850 117.364 1.00 87.56 96 LYS A O 1
ATOM 732 N N . THR A 1 97 ? -73.089 -10.352 116.542 1.00 89.94 97 THR A N 1
ATOM 733 C CA . THR A 1 97 ? -73.077 -10.808 115.143 1.00 89.94 97 THR A CA 1
ATOM 734 C C . THR A 1 97 ? -72.449 -9.805 114.175 1.00 89.94 97 THR A C 1
ATOM 736 O O . THR A 1 97 ? -72.277 -10.136 113.004 1.00 89.94 97 THR A O 1
ATOM 739 N N . ASP A 1 98 ? -72.062 -8.613 114.640 1.00 90.19 98 ASP A N 1
ATOM 740 C CA . ASP A 1 98 ? -71.641 -7.482 113.800 1.00 90.19 98 ASP A CA 1
ATOM 741 C C . ASP A 1 98 ? -70.437 -7.799 112.900 1.00 90.19 98 ASP A C 1
ATOM 743 O O . ASP A 1 98 ? -70.427 -7.448 111.722 1.00 90.19 98 ASP A O 1
ATOM 747 N N . GLU A 1 99 ? -69.436 -8.514 113.424 1.00 93.00 99 GLU A N 1
ATOM 748 C CA . GLU A 1 99 ? -68.239 -8.906 112.665 1.00 93.00 99 GLU A CA 1
ATOM 749 C C . GLU A 1 99 ? -68.558 -9.960 111.591 1.00 93.00 99 GLU A C 1
ATOM 751 O O . GLU A 1 99 ? -68.058 -9.871 110.468 1.00 93.00 99 GLU A O 1
ATOM 756 N N . LEU A 1 100 ? -69.461 -10.905 111.890 1.00 93.56 100 LEU A N 1
ATOM 757 C CA . LEU A 1 100 ? -69.950 -11.892 110.922 1.00 93.56 100 LEU A CA 1
ATOM 758 C C . LEU A 1 100 ? -70.803 -11.228 109.835 1.00 93.56 100 LEU A C 1
ATOM 760 O O . LEU A 1 100 ? -70.629 -11.531 108.658 1.00 93.56 100 LEU A O 1
ATOM 764 N N . LEU A 1 101 ? -71.683 -10.294 110.208 1.00 93.19 101 LEU A N 1
ATOM 765 C CA . LEU A 1 101 ? -72.473 -9.506 109.262 1.00 93.19 101 LEU A CA 1
ATOM 766 C C . LEU A 1 101 ? -71.570 -8.650 108.367 1.00 93.19 101 LEU A C 1
ATOM 768 O O . LEU A 1 101 ? -71.776 -8.614 107.156 1.00 93.19 101 LEU A O 1
ATOM 772 N N . LYS A 1 102 ? -70.526 -8.026 108.927 1.00 93.88 102 LYS A N 1
ATOM 773 C CA . LYS A 1 102 ? -69.516 -7.305 108.147 1.00 93.88 102 LYS A CA 1
ATOM 774 C C . LYS A 1 102 ? -68.832 -8.235 107.142 1.00 93.88 102 LYS A C 1
ATOM 776 O O . LYS A 1 102 ? -68.876 -7.947 105.952 1.00 93.88 102 LYS A O 1
ATOM 781 N N . SER A 1 103 ? -68.274 -9.367 107.582 1.00 93.25 103 SER A N 1
ATOM 782 C CA . SER A 1 103 ? -67.607 -10.333 106.689 1.00 93.25 103 SER A CA 1
ATOM 783 C C . SER A 1 103 ? -68.550 -10.910 105.615 1.00 93.25 103 SER A C 1
ATOM 785 O O . SER A 1 103 ? -68.123 -11.158 104.484 1.00 93.25 103 SER A O 1
ATOM 787 N N . VAL A 1 104 ? -69.845 -11.055 105.914 1.00 94.25 104 VAL A N 1
ATOM 788 C CA . VAL A 1 104 ? -70.888 -11.423 104.939 1.00 94.25 104 VAL A CA 1
ATOM 789 C C . VAL A 1 104 ? -71.179 -10.305 103.931 1.00 94.25 104 VAL A C 1
ATOM 791 O O . VAL A 1 104 ? -71.429 -10.608 102.768 1.00 94.25 104 VAL A O 1
ATOM 794 N N . ASN A 1 105 ? -71.120 -9.033 104.330 1.00 93.75 105 ASN A N 1
ATOM 795 C CA . ASN A 1 105 ? -71.348 -7.893 103.435 1.00 93.75 105 ASN A CA 1
ATOM 796 C C . ASN A 1 105 ? -70.162 -7.625 102.485 1.00 93.75 105 ASN A C 1
ATOM 798 O O . ASN A 1 105 ? -70.365 -7.101 101.394 1.00 93.75 105 ASN A O 1
ATOM 802 N N . GLU A 1 106 ? -68.946 -8.059 102.836 1.00 93.94 106 GLU A N 1
ATOM 803 C CA . GLU A 1 106 ? -67.772 -8.035 101.942 1.00 93.94 106 GLU A CA 1
ATOM 804 C C . GLU A 1 106 ? -67.887 -9.029 100.754 1.00 93.94 106 GLU A C 1
ATOM 806 O O . GLU A 1 106 ? -66.966 -9.142 99.949 1.00 93.94 106 GLU A O 1
ATOM 811 N N . ASP A 1 107 ? -68.981 -9.792 100.629 1.00 92.19 107 ASP A N 1
ATOM 812 C CA . ASP A 1 107 ? -69.254 -10.756 99.545 1.00 92.19 107 ASP A CA 1
ATOM 813 C C . ASP A 1 107 ? -69.138 -10.129 98.143 1.00 92.19 107 ASP A C 1
ATOM 815 O O . ASP A 1 107 ? -68.385 -10.615 97.297 1.00 92.19 107 ASP A O 1
ATOM 819 N N . ASP A 1 108 ? -69.794 -8.993 97.902 1.00 90.94 108 ASP A N 1
ATOM 820 C CA . ASP A 1 108 ? -69.758 -8.350 96.583 1.00 90.94 108 ASP A CA 1
ATOM 821 C C . ASP A 1 108 ? -68.395 -7.715 96.270 1.00 90.94 108 ASP A C 1
ATOM 823 O O . ASP A 1 108 ? -67.936 -7.792 95.130 1.00 90.94 108 ASP A O 1
ATOM 827 N N . ALA A 1 109 ? -67.685 -7.196 97.279 1.00 90.44 109 ALA A N 1
ATOM 828 C CA . ALA A 1 109 ? -66.293 -6.769 97.129 1.00 90.44 109 ALA A CA 1
ATOM 829 C C . ALA A 1 109 ? -65.365 -7.960 96.816 1.00 90.44 109 ALA A C 1
ATOM 831 O O . ALA A 1 109 ? -64.509 -7.868 95.936 1.00 90.44 109 ALA A O 1
ATOM 832 N N . THR A 1 110 ? -65.586 -9.108 97.470 1.00 92.75 110 THR A N 1
ATOM 833 C CA . THR A 1 110 ? -64.831 -10.353 97.240 1.00 92.75 110 THR A CA 1
ATOM 834 C C . THR A 1 110 ? -65.002 -10.829 95.798 1.00 92.75 110 THR A C 1
ATOM 836 O O . THR A 1 110 ? -64.008 -11.100 95.125 1.00 92.75 110 THR A O 1
ATOM 839 N N . LYS A 1 111 ? -66.239 -10.846 95.279 1.00 91.88 111 LYS A N 1
ATOM 840 C CA . LYS A 1 111 ? -66.549 -11.229 93.887 1.00 91.88 111 LYS A CA 1
ATOM 841 C C . LYS A 1 111 ? -65.880 -10.347 92.832 1.00 91.88 111 LYS A C 1
ATOM 843 O O . LYS A 1 111 ? -65.667 -10.808 91.712 1.00 91.88 111 LYS A O 1
ATOM 848 N N . GLN A 1 112 ? -65.558 -9.095 93.164 1.00 91.00 112 GLN A N 1
ATOM 849 C CA . GLN A 1 112 ? -64.854 -8.202 92.245 1.00 91.00 112 GLN A CA 1
ATOM 850 C C . GLN A 1 112 ? -63.336 -8.401 92.216 1.00 91.00 112 GLN A C 1
ATOM 852 O O . GLN A 1 112 ? -62.703 -7.916 91.284 1.00 91.00 112 GLN A O 1
ATOM 857 N N . THR A 1 113 ? -62.743 -9.130 93.166 1.00 91.81 113 THR A N 1
ATOM 858 C CA . THR A 1 113 ? -61.293 -9.387 93.164 1.00 91.81 113 THR A CA 1
ATOM 859 C C . THR A 1 113 ? -60.850 -10.248 91.969 1.00 91.81 113 THR A C 1
ATOM 861 O O . THR A 1 113 ? -61.558 -11.193 91.600 1.00 91.81 113 THR A O 1
ATOM 864 N N . PRO A 1 114 ? -59.650 -10.014 91.398 1.00 91.38 114 PRO A N 1
ATOM 865 C CA . PRO A 1 114 ? -59.052 -10.919 90.416 1.00 91.38 114 PRO A CA 1
ATOM 866 C C . PRO A 1 114 ? -58.928 -12.348 90.947 1.00 91.38 114 PRO A C 1
ATOM 868 O O . PRO A 1 114 ? -59.251 -13.282 90.224 1.00 91.38 114 PRO A O 1
ATOM 871 N N . ALA A 1 115 ? -58.566 -12.510 92.224 1.00 92.69 115 ALA A N 1
ATOM 872 C CA . ALA A 1 115 ? -58.583 -13.776 92.954 1.00 92.69 115 ALA A CA 1
ATOM 873 C C . ALA A 1 115 ? -59.884 -14.579 92.739 1.00 92.69 115 ALA A C 1
ATOM 875 O O . ALA A 1 115 ? -59.850 -15.688 92.204 1.00 92.69 115 ALA A O 1
ATOM 876 N N . PHE A 1 116 ? -61.050 -14.006 93.067 1.00 93.81 116 PHE A N 1
ATOM 877 C CA . PHE A 1 116 ? -62.339 -14.679 92.866 1.00 93.81 116 PHE A CA 1
ATOM 878 C C . PHE A 1 116 ? -62.690 -14.862 91.380 1.00 93.81 116 PHE A C 1
ATOM 880 O O . PHE A 1 116 ? -63.180 -15.925 90.985 1.00 93.81 116 PHE A O 1
ATOM 887 N N . LYS A 1 117 ? -62.445 -13.851 90.531 1.00 93.12 117 LYS A N 1
ATOM 888 C CA . LYS A 1 117 ? -62.749 -13.921 89.088 1.00 93.12 117 LYS A CA 1
ATOM 889 C C . LYS A 1 117 ? -61.954 -15.031 88.395 1.00 93.12 117 LYS A C 1
ATOM 891 O O . LYS A 1 117 ? -62.531 -15.829 87.662 1.00 93.12 117 LYS A O 1
ATOM 896 N N . ASN A 1 118 ? -60.660 -15.138 88.682 1.00 93.75 118 ASN A N 1
ATOM 897 C CA . ASN A 1 118 ? -59.798 -16.194 88.162 1.00 93.75 118 ASN A CA 1
ATOM 898 C C . ASN A 1 118 ? -60.160 -17.565 88.740 1.00 93.75 118 ASN A C 1
ATOM 900 O O . ASN A 1 118 ? -60.141 -18.551 88.008 1.00 93.75 118 ASN A O 1
ATOM 904 N N . ALA A 1 119 ? -60.503 -17.641 90.031 1.00 93.06 119 ALA A N 1
ATOM 905 C CA . ALA A 1 119 ? -60.845 -18.912 90.658 1.00 93.06 119 ALA A CA 1
ATOM 906 C C . ALA A 1 119 ? -62.182 -19.485 90.147 1.00 93.06 119 ALA A C 1
ATOM 908 O O . ALA A 1 119 ? -62.334 -20.699 90.020 1.00 93.06 119 ALA A O 1
ATOM 909 N N . SER A 1 120 ? -63.135 -18.612 89.802 1.00 90.44 120 SER A N 1
ATOM 910 C CA . SER A 1 120 ? -64.437 -18.991 89.234 1.00 90.44 120 SER A CA 1
ATOM 911 C C . SER A 1 120 ? -64.398 -19.226 87.718 1.00 90.44 120 SER A C 1
ATOM 913 O O . SER A 1 120 ? -65.126 -20.084 87.224 1.00 90.44 120 SER A O 1
ATOM 915 N N . GLN A 1 121 ? -63.519 -18.534 86.984 1.00 87.38 121 GLN A N 1
ATOM 916 C CA . GLN A 1 121 ? -63.249 -18.735 85.551 1.00 87.38 121 GLN A CA 1
ATOM 917 C C . GLN A 1 121 ? -61.880 -19.408 85.338 1.00 87.38 121 GLN A C 1
ATOM 919 O O . GLN A 1 121 ? -61.033 -18.923 84.584 1.00 87.38 121 GLN A O 1
ATOM 924 N N . TYR A 1 122 ? -61.656 -20.521 86.041 1.00 85.19 122 TYR A N 1
ATOM 925 C CA . TYR A 1 122 ? -60.363 -21.199 86.167 1.00 85.19 122 TYR A CA 1
ATOM 926 C C . TYR A 1 122 ? -59.742 -21.584 84.810 1.00 85.19 122 TYR A C 1
ATOM 928 O O . TYR A 1 122 ? -60.166 -22.524 84.132 1.00 85.19 122 TYR A O 1
ATOM 936 N N . LYS A 1 123 ? -58.714 -20.823 84.409 1.00 82.50 123 LYS A N 1
ATOM 937 C CA . LYS A 1 123 ? -57.956 -20.991 83.157 1.00 82.50 123 LYS A CA 1
ATOM 938 C C . LYS A 1 123 ? -56.451 -20.788 83.339 1.00 82.50 123 LYS A C 1
ATOM 940 O O . LYS A 1 123 ? -55.789 -20.110 82.555 1.00 82.50 123 LYS A O 1
ATOM 945 N N . TYR A 1 124 ? -55.894 -21.414 84.370 1.00 87.94 124 TYR A N 1
ATOM 946 C CA . TYR A 1 124 ? -54.449 -21.513 84.554 1.00 87.94 124 TYR A CA 1
ATOM 947 C C . TYR A 1 124 ? -53.815 -22.418 83.498 1.00 87.94 124 TYR A C 1
ATOM 949 O O . TYR A 1 124 ? -54.354 -23.471 83.143 1.00 87.94 124 TYR A O 1
ATOM 957 N N . GLN A 1 125 ? -52.644 -21.998 83.027 1.00 85.62 125 GLN A N 1
ATOM 958 C CA . GLN A 1 125 ? -51.715 -22.814 82.252 1.00 85.62 125 GLN A CA 1
ATOM 959 C C . GLN A 1 125 ? -50.598 -23.309 83.168 1.00 85.62 125 GLN A C 1
ATOM 961 O O . GLN A 1 125 ? -50.296 -22.675 84.180 1.00 85.62 125 GLN A O 1
ATOM 966 N N . LYS A 1 126 ? -49.950 -24.407 82.783 1.00 83.62 126 LYS A N 1
ATOM 967 C CA . LYS A 1 126 ? -48.736 -24.886 83.450 1.00 83.62 126 LYS A CA 1
ATOM 968 C C . LYS A 1 126 ? -47.610 -23.832 83.399 1.00 83.62 126 LYS A C 1
ATOM 970 O O . LYS A 1 126 ? -47.570 -23.042 82.448 1.00 83.62 126 LYS A O 1
ATOM 975 N N . PRO A 1 127 ? -46.636 -23.863 84.332 1.00 75.25 127 PRO A N 1
ATOM 976 C CA . PRO A 1 127 ? -45.491 -22.943 84.327 1.00 75.25 127 PRO A CA 1
ATOM 977 C C . PRO A 1 127 ? -44.645 -22.975 83.043 1.00 75.25 127 PRO A C 1
ATOM 979 O O . PRO A 1 127 ? -44.081 -21.957 82.653 1.00 75.25 127 PRO A O 1
ATOM 982 N N . ASP A 1 128 ? -44.581 -24.128 82.372 1.00 74.38 128 ASP A N 1
ATOM 983 C CA . ASP A 1 128 ? -43.869 -24.345 81.103 1.00 74.38 128 ASP A CA 1
ATOM 984 C C . ASP A 1 128 ? -44.678 -23.928 79.854 1.00 74.38 128 ASP A C 1
ATOM 986 O O . ASP A 1 128 ? -44.160 -23.950 78.740 1.00 74.38 128 ASP A O 1
ATOM 990 N N . GLY A 1 129 ? -45.955 -23.561 80.018 1.00 72.25 129 GLY A N 1
ATOM 991 C CA . GLY A 1 129 ? -46.874 -23.252 78.924 1.00 72.25 129 GLY A CA 1
ATOM 992 C C . GLY A 1 129 ? -47.391 -24.458 78.126 1.00 72.25 129 GLY A C 1
ATOM 993 O O . GLY A 1 129 ? -48.117 -24.249 77.157 1.00 72.25 129 GLY A O 1
ATOM 994 N N . THR A 1 130 ? -47.099 -25.709 78.510 1.00 78.38 130 THR A N 1
ATOM 995 C CA . THR A 1 130 ? -47.443 -26.924 77.727 1.00 78.38 130 THR A CA 1
ATOM 996 C C . THR A 1 130 ? -48.913 -27.370 77.844 1.00 78.38 130 THR A C 1
ATOM 998 O O . THR A 1 130 ? -49.234 -28.549 77.668 1.00 78.38 130 THR A O 1
ATOM 1001 N N . GLY A 1 131 ? -49.825 -26.453 78.178 1.00 81.38 131 GLY A N 1
ATOM 1002 C CA . GLY A 1 131 ? -51.268 -26.694 78.286 1.00 81.38 131 GLY A CA 1
ATOM 1003 C C . GLY A 1 131 ? -51.892 -26.153 79.574 1.00 81.38 131 GLY A C 1
ATOM 1004 O O . GLY A 1 131 ? -51.255 -25.423 80.335 1.00 81.38 131 GLY A O 1
ATOM 1005 N N . GLU A 1 132 ? -53.154 -26.517 79.815 1.00 85.06 132 GLU A N 1
ATOM 1006 C CA . GLU A 1 132 ? -53.874 -26.174 81.048 1.00 85.06 132 GLU A CA 1
ATOM 1007 C C . GLU A 1 132 ? -53.234 -26.839 82.280 1.00 85.06 132 GLU A C 1
ATOM 1009 O O . GLU A 1 132 ? -52.807 -27.996 82.233 1.00 85.06 132 GLU A O 1
ATOM 1014 N N . ASP A 1 133 ? -53.196 -26.117 83.401 1.00 89.38 133 ASP A N 1
ATOM 1015 C CA . ASP A 1 133 ? -52.851 -26.679 84.708 1.00 89.38 133 ASP A CA 1
ATOM 1016 C C . ASP A 1 133 ? -54.113 -27.262 85.353 1.00 89.38 133 ASP A C 1
ATOM 1018 O O . ASP A 1 133 ? -54.829 -26.597 86.104 1.00 89.38 133 ASP A O 1
ATOM 1022 N N . THR A 1 134 ? -54.408 -28.523 85.041 1.00 90.19 134 THR A N 1
ATOM 1023 C CA . THR A 1 134 ? -55.567 -29.244 85.586 1.00 90.19 134 THR A CA 1
ATOM 1024 C C . THR A 1 134 ? -55.568 -29.293 87.119 1.00 90.19 134 THR A C 1
ATOM 1026 O O . THR A 1 134 ? -56.639 -29.330 87.723 1.00 90.19 134 THR A O 1
ATOM 1029 N N . GLN A 1 135 ? -54.400 -29.266 87.773 1.00 91.69 135 GLN A N 1
ATOM 1030 C CA . GLN A 1 135 ? -54.312 -29.317 89.232 1.00 91.69 135 GLN A CA 1
ATOM 1031 C C . GLN A 1 135 ? -54.698 -27.969 89.850 1.00 91.69 135 GLN A C 1
ATOM 1033 O O . GLN A 1 135 ? -55.600 -27.932 90.692 1.00 91.69 135 GLN A O 1
ATOM 1038 N N . LYS A 1 136 ? -54.090 -26.862 89.397 1.00 91.00 136 LYS A N 1
ATOM 1039 C CA . LYS A 1 136 ? -54.441 -25.513 89.869 1.00 91.00 136 LYS A CA 1
ATOM 1040 C C . LYS A 1 136 ? -55.877 -25.143 89.488 1.00 91.00 136 LYS A C 1
ATOM 1042 O O . LYS A 1 136 ? -56.582 -24.575 90.314 1.00 91.00 136 LYS A O 1
ATOM 1047 N N . ASN A 1 137 ? -56.352 -25.535 88.304 1.00 91.06 137 ASN A N 1
ATOM 1048 C CA . ASN A 1 137 ? -57.739 -25.319 87.873 1.00 91.06 137 ASN A CA 1
ATOM 1049 C C . ASN A 1 137 ? -58.764 -26.053 88.761 1.00 91.06 137 ASN A C 1
ATOM 1051 O O . ASN A 1 137 ? -59.754 -25.455 89.182 1.00 91.06 137 ASN A O 1
ATOM 1055 N N . ASN A 1 138 ? -58.519 -27.321 89.111 1.00 92.25 138 ASN A N 1
ATOM 1056 C CA . ASN A 1 138 ? -59.406 -28.065 90.014 1.00 92.25 138 ASN A CA 1
ATOM 1057 C C . ASN A 1 138 ? -59.389 -27.499 91.446 1.00 92.25 138 ASN A C 1
ATOM 1059 O O . ASN A 1 138 ? -60.434 -27.431 92.096 1.00 92.25 138 ASN A O 1
ATOM 1063 N N . ALA A 1 139 ? -58.220 -27.072 91.936 1.00 94.25 139 ALA A N 1
ATOM 1064 C CA . ALA A 1 139 ? -58.087 -26.445 93.251 1.00 94.25 139 ALA A CA 1
ATOM 1065 C C . ALA A 1 139 ? -58.784 -25.069 93.312 1.00 94.25 139 ALA A C 1
ATOM 1067 O O . ALA A 1 139 ? -59.487 -24.782 94.281 1.00 94.25 139 ALA A O 1
ATOM 1068 N N . ALA A 1 140 ? -58.678 -24.277 92.241 1.00 93.88 140 ALA A N 1
ATOM 1069 C CA . ALA A 1 140 ? -59.350 -22.992 92.071 1.00 93.88 140 ALA A CA 1
ATOM 1070 C C . ALA A 1 140 ? -60.878 -23.119 92.158 1.00 93.88 140 ALA A C 1
ATOM 1072 O O . ALA A 1 140 ? -61.514 -22.436 92.965 1.00 93.88 140 ALA A O 1
ATOM 1073 N N . LYS A 1 141 ? -61.462 -24.067 91.407 1.00 93.69 141 LYS A N 1
ATOM 1074 C CA . LYS A 1 141 ? -62.895 -24.374 91.508 1.00 93.69 141 LYS A CA 1
ATOM 1075 C C . LYS A 1 141 ? -63.293 -24.735 92.943 1.00 93.69 141 LYS A C 1
ATOM 1077 O O . LYS A 1 141 ? -64.271 -24.196 93.461 1.00 93.69 141 LYS A O 1
ATOM 1082 N N . LYS A 1 142 ? -62.529 -25.626 93.583 1.00 94.62 142 LYS A N 1
ATOM 1083 C CA . LYS A 1 142 ? -62.797 -26.081 94.952 1.00 94.62 142 LYS A CA 1
ATOM 1084 C C . LYS A 1 142 ? -62.796 -24.917 95.954 1.00 94.62 142 LYS A C 1
ATOM 1086 O O . LYS A 1 142 ? -63.679 -24.874 96.804 1.00 94.62 142 LYS A O 1
ATOM 1091 N N . ALA A 1 143 ? -61.879 -23.956 95.824 1.00 95.44 143 ALA A N 1
ATOM 1092 C CA . ALA A 1 143 ? -61.831 -22.774 96.688 1.00 95.44 143 ALA A CA 1
ATOM 1093 C C . ALA A 1 143 ? -63.091 -21.890 96.561 1.00 95.44 143 ALA A C 1
ATOM 1095 O O . ALA A 1 143 ? -63.610 -21.414 97.569 1.00 95.44 143 ALA A O 1
ATOM 1096 N N . VAL A 1 144 ? -63.637 -21.722 95.349 1.00 94.88 144 VAL A N 1
ATOM 1097 C CA . VAL A 1 144 ? -64.903 -20.991 95.132 1.00 94.88 144 VAL A CA 1
ATOM 1098 C C . VAL A 1 144 ? -66.100 -21.745 95.714 1.00 94.88 144 VAL A C 1
ATOM 1100 O O . VAL A 1 144 ? -66.948 -21.129 96.364 1.00 94.88 144 VAL A O 1
ATOM 1103 N N . ASP A 1 145 ? -66.161 -23.067 95.529 1.00 94.12 145 ASP A N 1
ATOM 1104 C CA . ASP A 1 145 ? -67.217 -23.905 96.111 1.00 94.12 145 ASP A CA 1
ATOM 1105 C C . ASP A 1 145 ? -67.183 -23.849 97.658 1.00 94.12 145 ASP A C 1
ATOM 1107 O O . ASP A 1 145 ? -68.225 -23.718 98.307 1.00 94.12 145 ASP A O 1
ATOM 1111 N N . GLU A 1 146 ? -65.988 -23.881 98.261 1.00 95.94 146 GLU A N 1
ATOM 1112 C CA . GLU A 1 146 ? -65.785 -23.784 99.715 1.00 95.94 146 GLU A CA 1
ATOM 1113 C C . GLU A 1 146 ? -66.097 -22.384 100.270 1.00 95.94 146 GLU A C 1
ATOM 1115 O O . GLU A 1 146 ? -66.753 -22.280 101.310 1.00 95.94 146 GLU A O 1
ATOM 1120 N N . TYR A 1 147 ? -65.722 -21.311 99.562 1.00 96.94 147 TYR A N 1
ATOM 1121 C CA . TYR A 1 147 ? -66.120 -19.942 99.908 1.00 96.94 147 TYR A CA 1
ATOM 1122 C C . TYR A 1 147 ? -67.646 -19.774 99.881 1.00 96.94 147 TYR A C 1
ATOM 1124 O O . TYR A 1 147 ? -68.232 -19.276 100.845 1.00 96.94 147 TYR A O 1
ATOM 1132 N N . GLY A 1 148 ? -68.312 -20.259 98.827 1.00 95.50 148 GLY A N 1
ATOM 1133 C CA . GLY A 1 148 ? -69.772 -20.229 98.716 1.00 95.50 148 GLY A CA 1
ATOM 1134 C C . GLY A 1 148 ? -70.471 -21.000 99.842 1.00 95.50 148 GLY A C 1
ATOM 1135 O O . GLY A 1 148 ? -71.453 -20.517 100.411 1.00 95.50 148 GLY A O 1
ATOM 1136 N N . ALA A 1 149 ? -69.940 -22.165 100.226 1.00 95.62 149 ALA A N 1
ATOM 1137 C CA . ALA A 1 149 ? -70.454 -22.948 101.349 1.00 95.62 149 ALA A CA 1
ATOM 1138 C C . ALA A 1 149 ? -70.277 -22.232 102.704 1.00 95.62 149 ALA A C 1
ATOM 1140 O O . ALA A 1 149 ? -71.215 -22.195 103.506 1.00 95.62 149 ALA A O 1
ATOM 1141 N N . ALA A 1 150 ? -69.111 -21.625 102.956 1.00 96.25 150 ALA A N 1
ATOM 1142 C CA . ALA A 1 150 ? -68.853 -20.855 104.175 1.00 96.25 150 ALA A CA 1
ATOM 1143 C C . ALA A 1 150 ? -69.763 -19.616 104.276 1.00 96.25 150 ALA A C 1
ATOM 1145 O O . ALA A 1 150 ? -70.362 -19.362 105.322 1.00 96.25 150 ALA A O 1
ATOM 1146 N N . LEU A 1 151 ? -69.928 -18.892 103.166 1.00 96.12 151 LEU A N 1
ATOM 1147 C CA . LEU A 1 151 ? -70.777 -17.708 103.050 1.00 96.12 151 LEU A CA 1
ATOM 1148 C C . LEU A 1 151 ? -72.260 -18.026 103.273 1.00 96.12 151 LEU A C 1
ATOM 1150 O O . LEU A 1 151 ? -72.942 -17.299 103.997 1.00 96.12 151 LEU A O 1
ATOM 1154 N N . ASN A 1 152 ? -72.764 -19.118 102.692 1.00 95.25 152 ASN A N 1
ATOM 1155 C CA . ASN A 1 152 ? -74.140 -19.560 102.919 1.00 95.25 152 ASN A CA 1
ATOM 1156 C C . ASN A 1 152 ? -74.359 -19.936 104.388 1.00 95.25 152 ASN A C 1
ATOM 1158 O O . ASN A 1 152 ? -75.310 -19.453 104.998 1.00 95.25 152 ASN A O 1
ATOM 1162 N N . LYS A 1 153 ? -73.430 -20.684 104.997 1.00 94.38 153 LYS A N 1
ATOM 1163 C CA . LYS A 1 153 ? -73.509 -21.046 106.419 1.00 94.38 153 LYS A CA 1
ATOM 1164 C C . LYS A 1 153 ? -73.460 -19.828 107.352 1.00 94.38 153 LYS A C 1
ATOM 1166 O O . LYS A 1 153 ? -74.162 -19.802 108.361 1.00 94.38 153 LYS A O 1
ATOM 1171 N N . ALA A 1 154 ? -72.692 -18.794 107.007 1.00 94.69 154 ALA A N 1
ATOM 1172 C CA . ALA A 1 154 ? -72.709 -17.513 107.714 1.00 94.69 154 ALA A CA 1
ATOM 1173 C C . ALA A 1 154 ? -74.068 -16.792 107.572 1.00 94.69 154 ALA A C 1
ATOM 1175 O O . ALA A 1 154 ? -74.649 -16.363 108.569 1.00 94.69 154 ALA A O 1
ATOM 1176 N N . LYS A 1 155 ? -74.618 -16.719 106.349 1.00 94.25 155 LYS A N 1
ATOM 1177 C CA . LYS A 1 155 ? -75.938 -16.124 106.047 1.00 94.25 155 LYS A CA 1
ATOM 1178 C C . LYS A 1 155 ? -77.115 -16.891 106.672 1.00 94.25 155 LYS A C 1
ATOM 1180 O O . LYS A 1 155 ? -78.161 -16.291 106.919 1.00 94.25 155 LYS A O 1
ATOM 1185 N N . GLU A 1 156 ? -76.971 -18.189 106.925 1.00 93.62 156 GLU A N 1
ATOM 1186 C CA . GLU A 1 156 ? -77.914 -19.005 107.704 1.00 93.62 156 GLU A CA 1
ATOM 1187 C C . GLU A 1 156 ? -77.806 -18.708 109.202 1.00 93.62 156 GLU A C 1
ATOM 1189 O O . GLU A 1 156 ? -78.817 -18.444 109.851 1.00 93.62 156 GLU A O 1
ATOM 1194 N N . LEU A 1 157 ? -76.587 -18.693 109.749 1.00 92.31 157 LEU A N 1
ATOM 1195 C CA . LEU A 1 157 ? -76.362 -18.491 111.180 1.00 92.31 157 LEU A CA 1
ATOM 1196 C C . LEU A 1 157 ? -76.812 -17.101 111.657 1.00 92.31 157 LEU A C 1
ATOM 1198 O O . LEU A 1 157 ? -77.400 -16.992 112.729 1.00 92.31 157 LEU A O 1
ATOM 1202 N N . LEU A 1 158 ? -76.636 -16.061 110.833 1.00 89.88 158 LEU A N 1
ATOM 1203 C CA . LEU A 1 158 ? -77.149 -14.707 111.094 1.00 89.88 158 LEU A CA 1
ATOM 1204 C C . LEU A 1 158 ? -78.685 -14.629 111.221 1.00 89.88 158 LEU A C 1
ATOM 1206 O O . LEU A 1 158 ? -79.199 -13.633 111.723 1.00 89.88 158 LEU A O 1
ATOM 1210 N N . LYS A 1 159 ? -79.426 -15.657 110.783 1.00 90.69 159 LYS A N 1
ATOM 1211 C CA . LYS A 1 159 ? -80.893 -15.751 110.919 1.00 90.69 159 LYS A CA 1
ATOM 1212 C C . LYS A 1 159 ? -81.335 -16.577 112.131 1.00 90.69 159 LYS A C 1
ATOM 1214 O O . LYS A 1 159 ? -82.533 -16.664 112.386 1.00 90.69 159 LYS A O 1
ATOM 1219 N N . ASN A 1 160 ? -80.408 -17.211 112.854 1.00 87.69 160 ASN A N 1
ATOM 1220 C CA . ASN A 1 160 ? -80.716 -18.084 113.982 1.00 87.69 160 ASN A CA 1
ATOM 1221 C C . ASN A 1 160 ? -80.663 -17.303 115.316 1.00 87.69 160 ASN A C 1
ATOM 1223 O O . ASN A 1 160 ? -79.566 -17.043 115.813 1.00 87.69 160 ASN A O 1
ATOM 1227 N N . PRO A 1 161 ? -81.806 -16.986 115.960 1.00 80.00 161 PRO A N 1
ATOM 1228 C CA . PRO A 1 161 ? -81.823 -16.258 117.234 1.00 80.00 161 PRO A CA 1
ATOM 1229 C C . PRO A 1 161 ? -81.280 -17.073 118.422 1.00 80.00 161 PRO A C 1
ATOM 1231 O O . PRO A 1 161 ? -81.103 -16.520 119.504 1.00 80.00 161 PRO A O 1
ATOM 1234 N N . ALA A 1 162 ? -81.020 -18.374 118.243 1.00 82.88 162 ALA A N 1
ATOM 1235 C CA . ALA A 1 162 ? -80.414 -19.251 119.244 1.00 82.88 162 ALA A CA 1
ATOM 1236 C C . ALA A 1 162 ? -78.908 -19.511 119.010 1.00 82.88 162 ALA A C 1
ATOM 1238 O O . ALA A 1 162 ? -78.322 -20.322 119.725 1.00 82.88 162 ALA A O 1
ATOM 1239 N N . ALA A 1 163 ? -78.277 -18.857 118.025 1.00 85.94 163 ALA A N 1
ATOM 1240 C CA . ALA A 1 163 ? -76.857 -19.041 117.717 1.00 85.94 163 ALA A CA 1
ATOM 1241 C C . ALA A 1 163 ? -75.947 -18.636 118.890 1.00 85.94 163 ALA A C 1
ATOM 1243 O O . ALA A 1 163 ? -76.069 -17.541 119.449 1.00 85.94 163 ALA A O 1
ATOM 1244 N N . THR A 1 164 ? -74.986 -19.495 119.234 1.00 86.00 164 THR A N 1
ATOM 1245 C CA . THR A 1 164 ? -73.977 -19.200 120.259 1.00 86.00 164 THR A CA 1
ATOM 1246 C C . THR A 1 164 ? -72.844 -18.334 119.704 1.00 86.00 164 THR A C 1
ATOM 1248 O O . THR A 1 164 ? -72.503 -18.399 118.521 1.00 86.00 164 THR A O 1
ATOM 1251 N N . GLN A 1 165 ? -72.172 -17.572 120.575 1.00 86.44 165 GLN A N 1
ATOM 1252 C CA . GLN A 1 165 ? -70.991 -16.795 120.175 1.00 86.44 165 GLN A CA 1
ATOM 1253 C C . GLN A 1 165 ? -69.875 -17.675 119.590 1.00 86.44 165 GLN A C 1
ATOM 1255 O O . GLN A 1 165 ? -69.159 -17.237 118.693 1.00 86.44 165 GLN A O 1
ATOM 1260 N N . LYS A 1 166 ? -69.737 -18.931 120.044 1.00 87.88 166 LYS A N 1
ATOM 1261 C CA . LYS A 1 166 ? -68.743 -19.850 119.477 1.00 87.88 166 LYS A CA 1
ATOM 1262 C C . LYS A 1 166 ? -69.065 -20.185 118.021 1.00 87.88 166 LYS A C 1
ATOM 1264 O O . LYS A 1 166 ? -68.168 -20.139 117.188 1.00 87.88 166 LYS A O 1
ATOM 1269 N N . GLU A 1 167 ? -70.321 -20.492 117.700 1.00 90.62 167 GLU A N 1
ATOM 1270 C CA . GLU A 1 167 ? -70.728 -20.779 116.319 1.00 90.62 167 GLU A CA 1
ATOM 1271 C C . GLU A 1 167 ? -70.531 -19.564 115.409 1.00 90.62 167 GLU A C 1
ATOM 1273 O O . GLU A 1 167 ? -70.063 -19.723 114.283 1.00 90.62 167 GLU A O 1
ATOM 1278 N N . VAL A 1 168 ? -70.829 -18.355 115.903 1.00 90.69 168 VAL A N 1
ATOM 1279 C CA . VAL A 1 168 ? -70.622 -17.103 115.156 1.00 90.69 168 VAL A CA 1
ATOM 1280 C C . VAL A 1 168 ? -69.139 -16.874 114.867 1.00 90.69 168 VAL A C 1
ATOM 1282 O O . VAL A 1 168 ? -68.778 -16.607 113.722 1.00 90.69 168 VAL A O 1
ATOM 1285 N N . ASN A 1 169 ? -68.269 -17.066 115.861 1.00 91.12 169 ASN A N 1
ATOM 1286 C CA . ASN A 1 169 ? -66.823 -16.920 115.695 1.00 91.12 169 ASN A CA 1
ATOM 1287 C C . ASN A 1 169 ? -66.232 -18.024 114.789 1.00 91.12 169 ASN A C 1
ATOM 1289 O O . ASN A 1 169 ? -65.389 -17.738 113.939 1.00 91.12 169 ASN A O 1
ATOM 1293 N N . ASP A 1 170 ? -66.696 -19.274 114.921 1.00 93.50 170 ASP A N 1
ATOM 1294 C CA . ASP A 1 170 ? -66.312 -20.394 114.049 1.00 93.50 170 ASP A CA 1
ATOM 1295 C C . ASP A 1 170 ? -66.745 -20.153 112.587 1.00 93.50 170 ASP A C 1
ATOM 1297 O O . ASP A 1 170 ? -66.031 -20.548 111.663 1.00 93.50 170 ASP A O 1
ATOM 1301 N N . ALA A 1 171 ? -67.915 -19.541 112.364 1.00 95.31 171 ALA A N 1
ATOM 1302 C CA . ALA A 1 171 ? -68.430 -19.204 111.037 1.00 95.31 171 ALA A CA 1
ATOM 1303 C C . ALA A 1 171 ? -67.680 -18.020 110.412 1.00 95.31 171 ALA A C 1
ATOM 1305 O O . ALA A 1 171 ? -67.296 -18.107 109.248 1.00 95.31 171 ALA A O 1
ATOM 1306 N N . LEU A 1 172 ? -67.410 -16.967 111.194 1.00 95.00 172 LEU A N 1
ATOM 1307 C CA . LEU A 1 172 ? -66.600 -15.817 110.781 1.00 95.00 172 LEU A CA 1
ATOM 1308 C C . LEU A 1 172 ? -65.215 -16.280 110.329 1.00 95.00 172 LEU A C 1
ATOM 1310 O O . LEU A 1 172 ? -64.825 -16.034 109.190 1.00 95.00 172 LEU A O 1
ATOM 1314 N N . LYS A 1 173 ? -64.519 -17.052 111.177 1.00 95.81 173 LYS A N 1
ATOM 1315 C CA . LYS A 1 173 ? -63.188 -17.564 110.842 1.00 95.81 173 LYS A CA 1
ATOM 1316 C C . LYS A 1 173 ? -63.211 -18.408 109.565 1.00 95.81 173 LYS A C 1
ATOM 1318 O O . LYS A 1 173 ? -62.328 -18.252 108.736 1.00 95.81 173 LYS A O 1
ATOM 1323 N N . LYS A 1 174 ? -64.218 -19.268 109.368 1.00 96.50 174 LYS A N 1
ATOM 1324 C CA . LYS A 1 174 ? -64.332 -20.090 108.148 1.00 96.50 174 LYS A CA 1
ATOM 1325 C C . LYS A 1 174 ? -64.610 -19.266 106.893 1.00 96.50 174 LYS A C 1
ATOM 1327 O O . LYS A 1 174 ? -64.080 -19.608 105.842 1.00 96.50 174 LYS A O 1
ATOM 1332 N N . LEU A 1 175 ? -65.407 -18.202 106.990 1.00 96.44 175 LEU A N 1
ATOM 1333 C CA . LEU A 1 175 ? -65.660 -17.297 105.869 1.00 96.44 175 LEU A CA 1
ATOM 1334 C C . LEU A 1 175 ? -64.403 -16.496 105.500 1.00 96.44 175 LEU A C 1
ATOM 1336 O O . LEU A 1 175 ? -64.079 -16.388 104.320 1.00 96.44 175 LEU A O 1
ATOM 1340 N N . ASP A 1 176 ? -63.659 -16.003 106.491 1.00 95.25 176 ASP A N 1
ATOM 1341 C CA . ASP A 1 176 ? -62.425 -15.246 106.263 1.00 95.25 176 ASP A CA 1
ATOM 1342 C C . ASP A 1 176 ? -61.247 -16.139 105.830 1.00 95.25 176 ASP A C 1
ATOM 1344 O O . ASP A 1 176 ? -60.496 -15.759 104.932 1.00 95.25 176 ASP A O 1
ATOM 1348 N N . ASP A 1 177 ? -61.118 -17.353 106.382 1.00 95.75 177 ASP A N 1
ATOM 1349 C CA . ASP A 1 177 ? -60.163 -18.372 105.919 1.00 95.75 177 ASP A CA 1
ATOM 1350 C C . ASP A 1 177 ? -60.439 -18.741 104.449 1.00 95.75 177 ASP A C 1
ATOM 1352 O O . ASP A 1 177 ? -59.518 -18.758 103.633 1.00 95.75 177 ASP A O 1
ATOM 1356 N N . ALA A 1 178 ? -61.703 -19.009 104.091 1.00 95.69 178 ALA A N 1
ATOM 1357 C CA . ALA A 1 178 ? -62.088 -19.379 102.728 1.00 95.69 178 ALA A CA 1
ATOM 1358 C C . ALA A 1 178 ? -61.981 -18.204 101.743 1.00 95.69 178 ALA A C 1
ATOM 1360 O O . ALA A 1 178 ? -61.618 -18.412 100.589 1.00 95.69 178 ALA A O 1
ATOM 1361 N N . ARG A 1 179 ? -62.233 -16.966 102.194 1.00 95.44 179 ARG A N 1
ATOM 1362 C CA . ARG A 1 179 ? -61.949 -15.744 101.426 1.00 95.44 179 ARG A CA 1
ATOM 1363 C C . ARG A 1 179 ? -60.457 -15.633 101.128 1.00 95.44 179 ARG A C 1
ATOM 1365 O O . ARG A 1 179 ? -60.084 -15.439 99.979 1.00 95.44 179 ARG A O 1
ATOM 1372 N N . LYS A 1 180 ? -59.608 -15.795 102.146 1.00 94.62 180 LYS A N 1
ATOM 1373 C CA . LYS A 1 180 ? -58.148 -15.721 102.009 1.00 94.62 180 LYS A CA 1
ATOM 1374 C C . LYS A 1 180 ? -57.578 -16.846 101.138 1.00 94.62 180 LYS A C 1
ATOM 1376 O O . LYS A 1 180 ? -56.615 -16.626 100.416 1.00 94.62 180 LYS A O 1
ATOM 1381 N N . ALA A 1 181 ? -58.191 -18.029 101.142 1.00 94.56 181 ALA A N 1
ATOM 1382 C CA . ALA A 1 181 ? -57.820 -19.126 100.243 1.00 94.56 181 ALA A CA 1
ATOM 1383 C C . ALA A 1 181 ? -58.041 -18.807 98.747 1.00 94.56 181 ALA A C 1
ATOM 1385 O O . ALA A 1 181 ? -57.557 -19.545 97.891 1.00 94.56 181 ALA A O 1
ATOM 1386 N N . LEU A 1 182 ? -58.740 -17.714 98.408 1.00 94.38 182 LEU A N 1
ATOM 1387 C CA . LEU A 1 182 ? -58.825 -17.222 97.032 1.00 94.38 182 LEU A CA 1
ATOM 1388 C C . LEU A 1 182 ? -57.541 -16.491 96.593 1.00 94.38 182 LEU A C 1
ATOM 1390 O O . LEU A 1 182 ? -57.279 -16.420 95.395 1.00 94.38 182 LEU A O 1
ATOM 1394 N N . ASP A 1 183 ? -56.714 -15.979 97.515 1.00 91.88 183 ASP A N 1
ATOM 1395 C CA . ASP A 1 183 ? -55.537 -15.165 97.169 1.00 91.88 183 ASP A CA 1
ATOM 1396 C C . ASP A 1 183 ? -54.453 -15.948 96.396 1.00 91.88 183 ASP A C 1
ATOM 1398 O O . ASP A 1 183 ? -53.730 -15.357 95.589 1.00 91.88 183 ASP A O 1
ATOM 1402 N N . ASP A 1 184 ? -54.402 -17.278 96.543 1.00 92.00 184 ASP A N 1
ATOM 1403 C CA . ASP A 1 184 ? -53.549 -18.194 95.755 1.00 92.00 184 ASP A CA 1
ATOM 1404 C C . ASP A 1 184 ? -53.893 -18.196 94.241 1.00 92.00 184 ASP A C 1
ATOM 1406 O O . ASP A 1 184 ? -53.140 -18.697 93.389 1.00 92.00 184 ASP A O 1
ATOM 1410 N N . TYR A 1 185 ? -55.043 -17.606 93.898 1.00 92.81 185 TYR A N 1
ATOM 1411 C CA . TYR A 1 185 ? -55.622 -17.502 92.561 1.00 92.81 185 TYR A CA 1
ATOM 1412 C C . TYR A 1 185 ? -55.583 -16.065 92.003 1.00 92.81 185 TYR A C 1
ATOM 1414 O O . TYR A 1 185 ? -56.184 -15.772 90.966 1.00 92.81 185 TYR A O 1
ATOM 1422 N N . ASN A 1 186 ? -54.810 -15.162 92.616 1.00 91.50 186 ASN A N 1
ATOM 1423 C CA . ASN A 1 186 ? -54.451 -13.889 91.983 1.00 91.50 186 ASN A CA 1
ATOM 1424 C C . ASN A 1 186 ? -53.760 -14.092 90.613 1.00 91.50 186 ASN A C 1
ATOM 1426 O O . ASN A 1 186 ? -53.240 -15.168 90.301 1.00 91.50 186 ASN A O 1
ATOM 1430 N N . THR A 1 187 ? -53.819 -13.063 89.765 1.00 92.25 187 THR A N 1
ATOM 1431 C CA . THR A 1 187 ? -53.353 -13.110 88.369 1.00 92.25 187 THR A CA 1
ATOM 1432 C C . THR A 1 187 ? -51.825 -13.224 88.294 1.00 92.25 187 THR A C 1
ATOM 1434 O O . THR A 1 187 ? -51.114 -12.342 88.764 1.00 92.25 187 THR A O 1
ATOM 1437 N N . ASP A 1 188 ? -51.308 -14.280 87.662 1.00 89.06 188 ASP A N 1
ATOM 1438 C CA . ASP A 1 188 ? -49.880 -14.419 87.360 1.00 89.06 188 ASP A CA 1
ATOM 1439 C C . ASP A 1 188 ? -49.557 -13.732 86.027 1.00 89.06 188 ASP A C 1
ATOM 1441 O O . ASP A 1 188 ? -49.964 -14.190 84.955 1.00 89.06 188 ASP A O 1
ATOM 1445 N N . THR A 1 189 ? -48.817 -12.627 86.111 1.00 92.56 189 THR A N 1
ATOM 1446 C CA . THR A 1 189 ? -48.352 -11.815 84.981 1.00 92.56 189 THR A CA 1
ATOM 1447 C C . THR A 1 189 ? -46.947 -12.170 84.494 1.00 92.56 189 THR A C 1
ATOM 1449 O O . THR A 1 189 ? -46.518 -11.627 83.471 1.00 92.56 189 THR A O 1
ATOM 1452 N N . LYS A 1 190 ? -46.211 -13.067 85.170 1.00 91.44 190 LYS A N 1
ATOM 1453 C CA . LYS A 1 190 ? -44.765 -13.235 84.955 1.00 91.44 190 LYS A CA 1
ATOM 1454 C C . LYS A 1 190 ? -44.417 -13.562 83.505 1.00 91.44 190 LYS A C 1
ATOM 1456 O O . LYS A 1 190 ? -43.617 -12.858 82.902 1.00 91.44 190 LYS A O 1
ATOM 1461 N N . ARG A 1 191 ? -45.062 -14.575 82.917 1.00 91.06 191 ARG A N 1
ATOM 1462 C CA . ARG A 1 191 ? -44.792 -14.995 81.528 1.00 91.06 191 ARG A CA 1
ATOM 1463 C C . ARG A 1 191 ? -45.116 -13.901 80.500 1.00 91.06 191 ARG A C 1
ATOM 1465 O O . ARG A 1 191 ? -44.443 -13.820 79.476 1.00 91.06 191 ARG A O 1
ATOM 1472 N N . LEU A 1 192 ? -46.106 -13.044 80.775 1.00 94.69 192 LEU A N 1
ATOM 1473 C CA . LEU A 1 192 ? -46.411 -11.880 79.935 1.00 94.69 192 LEU A CA 1
ATOM 1474 C C . LEU A 1 192 ? -45.313 -10.821 80.050 1.00 94.69 192 LEU A C 1
ATOM 1476 O O . LEU A 1 192 ? -44.873 -10.308 79.026 1.00 94.69 192 LEU A O 1
ATOM 1480 N N . LYS A 1 193 ? -44.816 -10.544 81.263 1.00 94.69 193 LYS A N 1
ATOM 1481 C CA . LYS A 1 193 ? -43.663 -9.656 81.453 1.00 94.69 193 LYS A CA 1
ATOM 1482 C C . LYS A 1 193 ? -42.403 -10.203 80.774 1.00 94.69 193 LYS A C 1
ATOM 1484 O O . LYS A 1 193 ? -41.789 -9.471 80.007 1.00 94.69 193 LYS A O 1
ATOM 1489 N N . ASP A 1 194 ? -42.087 -11.485 80.951 1.00 93.25 194 ASP A N 1
ATOM 1490 C CA . ASP A 1 194 ? -40.955 -12.144 80.284 1.00 93.25 194 ASP A CA 1
ATOM 1491 C C . ASP A 1 194 ? -41.066 -12.051 78.739 1.00 93.25 194 ASP A C 1
ATOM 1493 O O . ASP A 1 194 ? -40.053 -11.982 78.044 1.00 93.25 194 ASP A O 1
ATOM 1497 N N . SER A 1 195 ? -42.284 -12.027 78.175 1.00 94.38 195 SER A N 1
ATOM 1498 C CA . SER A 1 195 ? -42.517 -11.832 76.732 1.00 94.38 195 SER A CA 1
ATOM 1499 C C . SER A 1 195 ? -42.486 -10.359 76.286 1.00 94.38 195 SER A C 1
ATOM 1501 O O . SER A 1 195 ? -42.035 -10.073 75.176 1.00 94.38 195 SER A O 1
ATOM 1503 N N . VAL A 1 196 ? -42.891 -9.409 77.134 1.00 95.56 196 VAL A N 1
ATOM 1504 C CA . VAL A 1 196 ? -42.732 -7.964 76.876 1.00 95.56 196 VAL A CA 1
ATOM 1505 C C . VAL A 1 196 ? -41.255 -7.567 76.914 1.00 95.56 196 VAL A C 1
ATOM 1507 O O . VAL A 1 196 ? -40.783 -6.899 75.997 1.00 95.56 196 VAL A O 1
ATOM 1510 N N . ASP A 1 197 ? -40.504 -8.034 77.913 1.00 92.12 197 ASP A N 1
ATOM 1511 C CA . ASP A 1 197 ? -39.082 -7.714 78.090 1.00 92.12 197 ASP A CA 1
ATOM 1512 C C . ASP A 1 197 ? -38.222 -8.260 76.923 1.00 92.12 197 ASP A C 1
ATOM 1514 O O . ASP A 1 197 ? -37.259 -7.616 76.507 1.00 92.12 197 ASP A O 1
ATOM 1518 N N . LYS A 1 198 ? -38.630 -9.378 76.292 1.00 93.62 198 LYS A N 1
ATOM 1519 C CA . LYS A 1 198 ? -38.054 -9.904 75.030 1.00 93.62 198 LYS A CA 1
ATOM 1520 C C . LYS A 1 198 ? -38.169 -8.964 73.821 1.00 93.62 198 LYS A C 1
ATOM 1522 O O . LYS A 1 198 ? -37.603 -9.268 72.769 1.00 93.62 198 LYS A O 1
ATOM 1527 N N . HIS A 1 199 ? -38.895 -7.846 73.907 1.00 93.75 199 HIS A N 1
ATOM 1528 C CA . HIS A 1 199 ? -38.835 -6.838 72.848 1.00 93.75 199 HIS A CA 1
ATOM 1529 C C . HIS A 1 199 ? -37.425 -6.243 72.709 1.00 93.75 199 HIS A C 1
ATOM 1531 O O . HIS A 1 199 ? -37.028 -5.934 71.590 1.00 93.75 199 HIS A O 1
ATOM 1537 N N . GLY A 1 200 ? -36.647 -6.164 73.794 1.00 90.25 200 GLY A N 1
ATOM 1538 C CA . GLY A 1 200 ? -35.360 -5.468 73.803 1.00 90.25 200 GLY A CA 1
ATOM 1539 C C . GLY A 1 200 ? -35.518 -3.945 73.898 1.00 90.25 200 GLY A C 1
ATOM 1540 O O . GLY A 1 200 ? -36.594 -3.441 74.220 1.00 90.25 200 GLY A O 1
ATOM 1541 N N . SER A 1 201 ? -34.427 -3.218 73.653 1.00 83.62 201 SER A N 1
ATOM 1542 C CA . SER A 1 201 ? -34.405 -1.750 73.614 1.00 83.62 201 SER A CA 1
ATOM 1543 C C . SER A 1 201 ? -33.257 -1.235 72.749 1.00 83.62 201 SER A C 1
ATOM 1545 O O . SER A 1 201 ? -32.106 -1.618 72.957 1.00 83.62 201 SER A O 1
ATOM 1547 N N . THR A 1 202 ? -33.544 -0.301 71.843 1.00 81.00 202 THR A N 1
ATOM 1548 C CA . THR A 1 202 ? -32.536 0.529 71.159 1.00 81.00 202 THR A CA 1
ATOM 1549 C C . THR A 1 202 ? -32.197 1.823 71.909 1.00 81.00 202 THR A C 1
ATOM 1551 O O . THR A 1 202 ? -31.359 2.591 71.446 1.00 81.00 202 THR A O 1
ATOM 1554 N N . GLU A 1 203 ? -32.847 2.105 73.042 1.00 71.25 203 GLU A N 1
ATOM 1555 C CA . GLU A 1 203 ? -32.603 3.301 73.856 1.00 71.25 203 GLU A CA 1
ATOM 1556 C C . GLU A 1 203 ? -31.612 3.006 74.992 1.00 71.25 203 GLU A C 1
ATOM 1558 O O . GLU A 1 203 ? -31.897 2.210 75.890 1.00 71.25 203 GLU A O 1
ATOM 1563 N N . GLY A 1 204 ? -30.452 3.669 74.961 1.00 67.06 204 GLY A N 1
ATOM 1564 C CA . GLY A 1 204 ? -29.396 3.553 75.969 1.00 67.06 204 GLY A CA 1
ATOM 1565 C C . GLY A 1 204 ? -27.985 3.703 75.379 1.00 67.06 204 GLY A C 1
ATOM 1566 O O . GLY A 1 204 ? -27.836 3.850 74.167 1.00 67.06 204 GLY A O 1
ATOM 1567 N N . PRO A 1 205 ? -26.926 3.662 76.212 1.00 66.56 205 PRO A N 1
ATOM 1568 C CA . PRO A 1 205 ? -25.532 3.647 75.747 1.00 66.56 205 PRO A CA 1
ATOM 1569 C C . PRO A 1 205 ? -25.098 2.291 75.154 1.00 66.56 205 PRO A C 1
ATOM 1571 O O . PRO A 1 205 ? -24.043 2.205 74.533 1.00 66.56 205 PRO A O 1
ATOM 1574 N N . ALA A 1 206 ? -25.897 1.242 75.352 1.00 73.06 206 ALA A N 1
ATOM 1575 C CA . ALA A 1 206 ? -25.798 -0.054 74.693 1.00 73.06 206 ALA A CA 1
ATOM 1576 C C . ALA A 1 206 ? -27.225 -0.577 74.464 1.00 73.06 206 ALA A C 1
ATOM 1578 O O . ALA A 1 206 ? -28.089 -0.369 75.318 1.00 73.06 206 ALA A O 1
ATOM 1579 N N . ALA A 1 207 ? -27.472 -1.224 73.325 1.00 78.62 207 ALA A N 1
ATOM 1580 C CA . ALA A 1 207 ? -28.773 -1.812 73.022 1.00 78.62 207 ALA A CA 1
ATOM 1581 C C . ALA A 1 207 ? -28.986 -3.122 73.799 1.00 78.62 207 ALA A C 1
ATOM 1583 O O . ALA A 1 207 ? -28.049 -3.891 74.016 1.00 78.62 207 ALA A O 1
ATOM 1584 N N . THR A 1 208 ? -30.234 -3.392 74.175 1.00 87.81 208 THR A N 1
ATOM 1585 C CA . THR A 1 208 ? -30.660 -4.689 74.710 1.00 87.81 208 THR A CA 1
ATOM 1586 C C . THR A 1 208 ? -31.235 -5.508 73.562 1.00 87.81 208 THR A C 1
ATOM 1588 O O . THR A 1 208 ? -32.285 -5.153 73.024 1.00 87.81 208 THR A O 1
ATOM 1591 N N . GLU A 1 209 ? -30.557 -6.595 73.195 1.00 89.06 209 GLU A N 1
ATOM 1592 C CA . GLU A 1 209 ? -30.983 -7.480 72.107 1.00 89.06 209 GLU A CA 1
ATOM 1593 C C . GLU A 1 209 ? -32.374 -8.087 72.355 1.00 89.06 209 GLU A C 1
ATOM 1595 O O . GLU A 1 209 ? -32.713 -8.486 73.472 1.00 89.06 209 GLU A O 1
ATOM 1600 N N . GLY A 1 210 ? -33.183 -8.171 71.299 1.00 91.81 210 GLY A N 1
ATOM 1601 C CA . GLY A 1 210 ? -34.554 -8.674 71.358 1.00 91.81 210 GLY A CA 1
ATOM 1602 C C . GLY A 1 210 ? -35.279 -8.508 70.025 1.00 91.81 210 GLY A C 1
ATOM 1603 O O . GLY A 1 210 ? -34.661 -8.278 68.985 1.00 91.81 210 GLY A O 1
ATOM 1604 N N . THR A 1 211 ? -36.611 -8.590 70.027 1.00 94.19 211 THR A N 1
ATOM 1605 C CA . THR A 1 211 ? -37.390 -8.433 68.786 1.00 94.19 211 THR A CA 1
ATOM 1606 C C . THR A 1 211 ? -37.106 -7.100 68.080 1.00 94.19 211 THR A C 1
ATOM 1608 O O . THR A 1 211 ? -37.014 -7.099 66.860 1.00 94.19 211 THR A O 1
ATOM 1611 N N . GLN A 1 212 ? -36.891 -5.992 68.798 1.00 91.81 212 GLN A N 1
ATOM 1612 C CA . GLN A 1 212 ? -36.610 -4.674 68.212 1.00 91.81 212 GLN A CA 1
ATOM 1613 C C . GLN A 1 212 ? -35.287 -4.626 67.425 1.00 91.81 212 GLN A C 1
ATOM 1615 O O . GLN A 1 212 ? -35.210 -3.922 66.418 1.00 91.81 212 GLN A O 1
ATOM 1620 N N . THR A 1 213 ? -34.261 -5.373 67.855 1.00 91.56 213 THR A N 1
ATOM 1621 C CA . THR A 1 213 ? -32.956 -5.440 67.173 1.00 91.56 213 THR A CA 1
ATOM 1622 C C . THR A 1 213 ? -32.908 -6.494 66.066 1.00 91.56 213 THR A C 1
ATOM 1624 O O . THR A 1 213 ? -31.989 -6.463 65.252 1.00 91.56 213 THR A O 1
ATOM 1627 N N . SER A 1 214 ? -33.898 -7.392 65.981 1.00 93.75 214 SER A N 1
ATOM 1628 C CA . SER A 1 214 ? -33.961 -8.426 64.939 1.00 93.75 214 SER A CA 1
ATOM 1629 C C . SER A 1 214 ? -33.975 -7.859 63.518 1.00 93.75 214 SER A C 1
ATOM 1631 O O . SER A 1 214 ? -34.539 -6.799 63.235 1.00 93.75 214 SER A O 1
ATOM 1633 N N . ASP A 1 215 ? -33.355 -8.590 62.596 1.00 94.50 215 ASP A N 1
ATOM 1634 C CA . ASP A 1 215 ? -33.508 -8.392 61.153 1.00 94.50 215 ASP A CA 1
ATOM 1635 C C . ASP A 1 215 ? -34.991 -8.405 60.743 1.00 94.50 215 ASP A C 1
ATOM 1637 O O . ASP A 1 215 ? -35.451 -7.483 60.077 1.00 94.50 215 ASP A O 1
ATOM 1641 N N . ALA A 1 216 ? -35.770 -9.370 61.239 1.00 95.62 216 ALA A N 1
ATOM 1642 C CA . ALA A 1 216 ? -37.181 -9.547 60.914 1.00 95.62 216 ALA A CA 1
ATOM 1643 C C . ALA A 1 216 ? -38.056 -8.332 61.264 1.00 95.62 216 ALA A C 1
ATOM 1645 O O . ALA A 1 216 ? -38.881 -7.908 60.453 1.00 95.62 216 ALA A O 1
ATOM 1646 N N . TYR A 1 217 ? -37.873 -7.736 62.445 1.00 95.06 217 TYR A N 1
ATOM 1647 C CA . TYR A 1 217 ? -38.604 -6.528 62.843 1.00 95.06 217 TYR A CA 1
ATOM 1648 C C . TYR A 1 217 ? -38.121 -5.285 62.087 1.00 95.06 217 TYR A C 1
ATOM 1650 O O . TYR A 1 217 ? -38.944 -4.451 61.708 1.00 95.06 217 TYR A O 1
ATOM 1658 N N . ARG A 1 218 ? -36.814 -5.158 61.812 1.00 94.88 218 ARG A N 1
ATOM 1659 C CA . ARG A 1 218 ? -36.259 -4.045 61.015 1.00 94.88 218 ARG A CA 1
ATOM 1660 C C . ARG A 1 218 ? -36.747 -4.102 59.562 1.00 94.88 218 ARG A C 1
ATOM 1662 O O . ARG A 1 218 ? -37.274 -3.109 59.068 1.00 94.88 218 ARG A O 1
ATOM 1669 N N . ASN A 1 219 ? -36.719 -5.277 58.935 1.00 95.81 219 ASN A N 1
ATOM 1670 C CA . ASN A 1 219 ? -37.285 -5.541 57.607 1.00 95.81 219 ASN A CA 1
ATOM 1671 C C . ASN A 1 219 ? -38.810 -5.349 57.552 1.00 95.81 219 ASN A C 1
ATOM 1673 O O . ASN A 1 219 ? -39.357 -5.061 56.495 1.00 95.81 219 ASN A O 1
ATOM 1677 N N . ALA A 1 220 ? -39.517 -5.507 58.672 1.00 95.00 220 ALA A N 1
ATOM 1678 C CA . ALA A 1 220 ? -40.942 -5.196 58.769 1.00 95.00 220 ALA A CA 1
ATOM 1679 C C . ALA A 1 220 ? -41.227 -3.720 59.132 1.00 95.00 220 ALA A C 1
ATOM 1681 O O . ALA A 1 220 ? -42.374 -3.279 59.047 1.00 95.00 220 ALA A O 1
ATOM 1682 N N . SER A 1 221 ? -40.194 -2.956 59.510 1.00 93.50 221 SER A N 1
ATOM 1683 C CA . SER A 1 221 ? -40.242 -1.511 59.787 1.00 93.50 221 SER A CA 1
ATOM 1684 C C . SER A 1 221 ? -39.949 -0.664 58.550 1.00 93.50 221 SER A C 1
ATOM 1686 O O . SER A 1 221 ? -40.617 0.346 58.350 1.00 93.50 221 SER A O 1
ATOM 1688 N N . ASP A 1 222 ? -39.007 -1.099 57.707 1.00 92.00 222 ASP A N 1
ATOM 1689 C CA . ASP A 1 222 ? -38.749 -0.546 56.370 1.00 92.00 222 ASP A CA 1
ATOM 1690 C C . ASP A 1 222 ? -38.773 -1.681 55.322 1.00 92.00 222 ASP A C 1
ATOM 1692 O O . ASP A 1 222 ? -37.728 -2.253 54.995 1.00 92.00 222 ASP A O 1
ATOM 1696 N N . PRO A 1 223 ? -39.967 -2.098 54.846 1.00 90.62 223 PRO A N 1
ATOM 1697 C CA . PRO A 1 223 ? -40.092 -3.248 53.955 1.00 90.62 223 PRO A CA 1
ATOM 1698 C C . PRO A 1 223 ? -39.518 -2.997 52.561 1.00 90.62 223 PRO A C 1
ATOM 1700 O O . PRO A 1 223 ? -40.094 -2.281 51.740 1.00 90.62 223 PRO A O 1
ATOM 1703 N N . HIS A 1 224 ? -38.387 -3.652 52.298 1.00 91.19 224 HIS A N 1
ATOM 1704 C CA . HIS A 1 224 ? -37.630 -3.545 51.053 1.00 91.19 224 HIS A CA 1
ATOM 1705 C C . HIS A 1 224 ? -37.268 -4.917 50.461 1.00 91.19 224 HIS A C 1
ATOM 1707 O O . HIS A 1 224 ? -36.161 -5.123 49.976 1.00 91.19 224 HIS A O 1
ATOM 1713 N N . PHE A 1 225 ? -38.188 -5.881 50.522 1.00 92.94 225 PHE A N 1
ATOM 1714 C CA . PHE A 1 225 ? -38.036 -7.156 49.824 1.00 92.94 225 PHE A CA 1
ATOM 1715 C C . PHE A 1 225 ? -38.156 -6.946 48.312 1.00 92.94 225 PHE A C 1
ATOM 1717 O O . PHE A 1 225 ? -39.173 -6.427 47.835 1.00 92.94 225 PHE A O 1
ATOM 1724 N N . MET A 1 226 ? -37.145 -7.384 47.564 1.00 90.50 226 MET A N 1
ATOM 1725 C CA . MET A 1 226 ? -37.171 -7.459 46.103 1.00 90.50 226 MET A CA 1
ATOM 1726 C C . MET A 1 226 ? -37.439 -8.898 45.622 1.00 90.50 226 MET A C 1
ATOM 1728 O O . MET A 1 226 ? -37.243 -9.874 46.345 1.00 90.50 226 MET A O 1
ATOM 1732 N N . LYS A 1 227 ? -37.872 -9.032 44.366 1.00 86.56 227 LYS A N 1
ATOM 1733 C CA . LYS A 1 227 ? -37.997 -10.288 43.610 1.00 86.56 227 LYS A CA 1
ATOM 1734 C C . LYS A 1 227 ? -37.283 -10.155 42.261 1.00 86.56 227 LYS A C 1
ATOM 1736 O O . LYS A 1 227 ? -37.179 -9.049 41.729 1.00 86.56 227 LYS A O 1
ATOM 1741 N N . GLU A 1 228 ? -36.815 -11.259 41.678 1.00 82.00 228 GLU A N 1
ATOM 1742 C CA . GLU A 1 228 ? -36.262 -11.247 40.315 1.00 82.00 228 GLU A CA 1
ATOM 1743 C C . GLU A 1 228 ? -37.375 -11.423 39.269 1.00 82.00 228 GLU A C 1
ATOM 1745 O O . GLU A 1 228 ? -38.141 -12.384 39.303 1.00 82.00 228 GLU A O 1
ATOM 1750 N N . GLU A 1 229 ? -37.465 -10.490 38.321 1.00 80.62 229 GLU A N 1
ATOM 1751 C CA . GLU A 1 229 ? -38.452 -10.491 37.242 1.00 80.62 229 GLU A CA 1
ATOM 1752 C C . GLU A 1 229 ? -37.768 -10.043 35.939 1.00 80.62 229 GLU A C 1
ATOM 1754 O O . GLU A 1 229 ? -37.239 -8.936 35.833 1.00 80.62 229 GLU A O 1
ATOM 1759 N N . GLY A 1 230 ? -37.688 -10.941 34.950 1.00 75.06 230 GLY A N 1
ATOM 1760 C CA . GLY A 1 230 ? -37.006 -10.668 33.676 1.00 75.06 230 GLY A CA 1
ATOM 1761 C C . GLY A 1 230 ? -35.497 -10.387 33.790 1.00 75.06 230 GLY A C 1
ATOM 1762 O O . GLY A 1 230 ? -34.956 -9.655 32.963 1.00 75.06 230 GLY A O 1
ATOM 1763 N N . GLY A 1 231 ? -34.823 -10.923 34.816 1.00 70.69 231 GLY A N 1
ATOM 1764 C CA . GLY A 1 231 ? -33.394 -10.685 35.077 1.00 70.69 231 GLY A CA 1
ATOM 1765 C C . GLY A 1 231 ? -33.081 -9.347 35.760 1.00 70.69 231 GLY A C 1
ATOM 1766 O O . GLY A 1 231 ? -31.922 -8.936 35.801 1.00 70.69 231 GLY A O 1
ATOM 1767 N N . LYS A 1 232 ? -34.098 -8.655 36.288 1.00 74.50 232 LYS A N 1
ATOM 1768 C CA . LYS A 1 232 ? -33.957 -7.449 37.116 1.00 74.50 232 LYS A CA 1
ATOM 1769 C C . LYS A 1 232 ? -34.565 -7.684 38.492 1.00 74.50 232 LYS A C 1
ATOM 1771 O O . LYS A 1 232 ? -35.553 -8.401 38.608 1.00 74.50 232 LYS A O 1
ATOM 1776 N N . LEU A 1 233 ? -34.007 -7.042 39.515 1.00 81.94 233 LEU A N 1
ATOM 1777 C CA . LEU A 1 233 ? -34.662 -6.941 40.818 1.00 81.94 233 LEU A CA 1
ATOM 1778 C C . LEU A 1 233 ? -35.749 -5.862 40.752 1.00 81.94 233 LEU A C 1
ATOM 1780 O O . LEU A 1 233 ? -35.499 -4.755 40.275 1.00 81.94 233 LEU A O 1
ATOM 1784 N N . VAL A 1 234 ? -36.947 -6.186 41.233 1.00 85.06 234 VAL A N 1
ATOM 1785 C CA . VAL A 1 234 ? -38.091 -5.269 41.362 1.00 85.06 234 VAL A CA 1
ATOM 1786 C C . VAL A 1 234 ? -38.778 -5.484 42.721 1.00 85.06 234 VAL A C 1
ATOM 1788 O O . VAL A 1 234 ? -38.666 -6.583 43.263 1.00 85.06 234 VAL A O 1
ATOM 1791 N N . PRO A 1 235 ? -39.496 -4.499 43.290 1.00 90.00 235 PRO A N 1
ATOM 1792 C CA . PRO A 1 235 ? -40.124 -4.659 44.604 1.00 90.00 235 PRO A CA 1
ATOM 1793 C C . PRO A 1 235 ? -41.150 -5.801 44.667 1.00 90.00 235 PRO A C 1
ATOM 1795 O O . PRO A 1 235 ? -42.012 -5.930 43.793 1.00 90.00 235 PRO A O 1
ATOM 1798 N N . ASP A 1 236 ? -41.116 -6.593 45.743 1.00 92.81 236 ASP A N 1
ATOM 1799 C CA . ASP A 1 236 ? -42.222 -7.480 46.112 1.00 92.81 236 ASP A CA 1
ATOM 1800 C C . ASP A 1 236 ? -43.286 -6.686 46.879 1.00 92.81 236 ASP A C 1
ATOM 1802 O O . ASP A 1 236 ? -43.383 -6.674 48.108 1.00 92.81 236 ASP A O 1
ATOM 1806 N N . ASP A 1 237 ? -44.122 -6.019 46.096 1.00 91.00 237 ASP A N 1
ATOM 1807 C CA . ASP A 1 237 ? -45.283 -5.248 46.522 1.00 91.00 237 ASP A CA 1
ATOM 1808 C C . ASP A 1 237 ? -46.265 -6.005 47.439 1.00 91.00 237 ASP A C 1
ATOM 1810 O O . ASP A 1 237 ? -47.104 -5.365 48.077 1.00 91.00 237 ASP A O 1
ATOM 1814 N N . THR A 1 238 ? -46.210 -7.341 47.486 1.00 93.00 238 THR A N 1
ATOM 1815 C CA . THR A 1 238 ? -47.078 -8.178 48.327 1.00 93.00 238 THR A CA 1
ATOM 1816 C C . THR A 1 238 ? -46.386 -8.495 49.647 1.00 93.00 238 THR A C 1
ATOM 1818 O O . THR A 1 238 ? -46.944 -8.207 50.709 1.00 93.00 238 THR A O 1
ATOM 1821 N N . LYS A 1 239 ? -45.145 -9.002 49.609 1.00 94.25 239 LYS A N 1
ATOM 1822 C CA . LYS A 1 239 ? -44.361 -9.274 50.823 1.00 94.25 239 LYS A CA 1
ATOM 1823 C C . LYS A 1 239 ? -44.115 -7.997 51.629 1.00 94.25 239 LYS A C 1
ATOM 1825 O O . LYS A 1 239 ? -44.262 -8.030 52.847 1.00 94.25 239 LYS A O 1
ATOM 1830 N N . ASN A 1 240 ? -43.862 -6.862 50.971 1.00 93.38 240 ASN A N 1
ATOM 1831 C CA . ASN A 1 240 ? -43.651 -5.573 51.638 1.00 93.38 240 ASN A CA 1
ATOM 1832 C C . ASN A 1 240 ? -44.898 -5.072 52.391 1.00 93.38 240 ASN A C 1
ATOM 1834 O O . ASN A 1 240 ? -44.799 -4.647 53.544 1.00 93.38 240 ASN A O 1
ATOM 1838 N N . LYS A 1 241 ? -46.095 -5.191 51.796 1.00 93.06 241 LYS A N 1
ATOM 1839 C CA . LYS A 1 241 ? -47.364 -4.831 52.465 1.00 93.06 241 LYS A CA 1
ATOM 1840 C C . LYS A 1 241 ? -47.677 -5.773 53.631 1.00 93.06 241 LYS A C 1
ATOM 1842 O O . LYS A 1 241 ? -48.101 -5.315 54.692 1.00 93.06 241 LYS A O 1
ATOM 1847 N N . ASN A 1 242 ? -47.416 -7.069 53.462 1.00 94.69 242 ASN A N 1
ATOM 1848 C CA . ASN A 1 242 ? -47.631 -8.069 54.507 1.00 94.69 242 ASN A CA 1
ATOM 1849 C C . ASN A 1 242 ? -46.656 -7.895 55.689 1.00 94.69 242 ASN A C 1
ATOM 1851 O O . ASN A 1 242 ? -47.068 -8.058 56.837 1.00 94.69 242 ASN A O 1
ATOM 1855 N N . ALA A 1 243 ? -45.406 -7.491 55.434 1.00 95.75 243 ALA A N 1
ATOM 1856 C CA . ALA A 1 243 ? -44.416 -7.189 56.469 1.00 95.75 243 ALA A CA 1
ATOM 1857 C C . ALA A 1 243 ? -44.852 -6.001 57.345 1.00 95.75 243 ALA A C 1
ATOM 1859 O O . ALA A 1 243 ? -44.936 -6.136 58.567 1.00 95.75 243 ALA A O 1
ATOM 1860 N N . ALA A 1 244 ? -45.240 -4.875 56.731 1.00 92.94 244 ALA A N 1
ATOM 1861 C CA . ALA A 1 244 ? -45.761 -3.710 57.456 1.00 92.94 244 ALA A CA 1
ATOM 1862 C C . ALA A 1 244 ? -47.004 -4.053 58.305 1.00 92.94 244 ALA A C 1
ATOM 1864 O O . ALA A 1 244 ? -47.135 -3.605 59.447 1.00 92.94 244 ALA A O 1
ATOM 1865 N N . ALA A 1 245 ? -47.909 -4.883 57.771 1.00 92.31 245 ALA A N 1
ATOM 1866 C CA . ALA A 1 245 ? -49.082 -5.359 58.501 1.00 92.31 245 ALA A CA 1
ATOM 1867 C C . ALA A 1 245 ? -48.708 -6.261 59.695 1.00 92.31 245 ALA A C 1
ATOM 1869 O O . ALA A 1 245 ? -49.278 -6.108 60.777 1.00 92.31 245 ALA A O 1
ATOM 1870 N N . ALA A 1 246 ? -47.728 -7.157 59.528 1.00 94.62 246 ALA A N 1
ATOM 1871 C CA . ALA A 1 246 ? -47.234 -8.026 60.596 1.00 94.62 246 ALA A CA 1
ATOM 1872 C C . ALA A 1 246 ? -46.553 -7.233 61.724 1.00 94.62 246 ALA A C 1
ATOM 1874 O O . ALA A 1 246 ? -46.825 -7.498 62.897 1.00 94.62 246 ALA A O 1
ATOM 1875 N N . LYS A 1 247 ? -45.747 -6.209 61.395 1.00 95.62 247 LYS A N 1
ATOM 1876 C CA . LYS A 1 247 ? -45.166 -5.314 62.410 1.00 95.62 247 LYS A CA 1
ATOM 1877 C C . LYS A 1 247 ? -46.257 -4.600 63.198 1.00 95.62 247 LYS A C 1
ATOM 1879 O O . LYS A 1 247 ? -46.253 -4.657 64.423 1.00 95.62 247 LYS A O 1
ATOM 1884 N N . LYS A 1 248 ? -47.233 -3.996 62.511 1.00 94.12 248 LYS A N 1
ATOM 1885 C CA . LYS A 1 248 ? -48.354 -3.313 63.170 1.00 94.12 248 LYS A CA 1
ATOM 1886 C C . LYS A 1 248 ? -49.114 -4.248 64.123 1.00 94.12 248 LYS A C 1
ATOM 1888 O O . LYS A 1 248 ? -49.464 -3.834 65.225 1.00 94.12 248 LYS A O 1
ATOM 1893 N N . ALA A 1 249 ? -49.343 -5.503 63.730 1.00 94.38 249 ALA A N 1
ATOM 1894 C CA . ALA A 1 249 ? -49.985 -6.494 64.594 1.00 94.38 249 ALA A CA 1
ATOM 1895 C C . ALA A 1 249 ? -49.152 -6.808 65.854 1.00 94.38 249 ALA A C 1
ATOM 1897 O O . ALA A 1 249 ? -49.719 -6.896 66.945 1.00 94.38 249 ALA A O 1
ATOM 1898 N N . TYR A 1 250 ? -47.823 -6.914 65.728 1.00 97.00 250 TYR A N 1
ATOM 1899 C CA . TYR A 1 250 ? -46.913 -7.058 66.869 1.00 97.00 250 TYR A CA 1
ATOM 1900 C C . TYR A 1 250 ? -46.920 -5.817 67.781 1.00 97.00 250 TYR A C 1
ATOM 1902 O O . TYR A 1 250 ? -47.074 -5.960 68.992 1.00 97.00 250 TYR A O 1
ATOM 1910 N N . ASP A 1 251 ? -46.822 -4.608 67.222 1.00 95.25 251 ASP A N 1
ATOM 1911 C CA . ASP A 1 251 ? -46.818 -3.345 67.980 1.00 95.25 251 ASP A CA 1
ATOM 1912 C C . ASP A 1 251 ? -48.110 -3.172 68.801 1.00 95.25 251 ASP A C 1
ATOM 1914 O O . ASP A 1 251 ? -48.090 -2.809 69.981 1.00 95.25 251 ASP A O 1
ATOM 1918 N N . GLU A 1 252 ? -49.255 -3.477 68.185 1.00 94.19 252 GLU A N 1
ATOM 1919 C CA . GLU A 1 252 ? -50.553 -3.470 68.854 1.00 94.19 252 GLU A CA 1
ATOM 1920 C C . GLU A 1 252 ? -50.652 -4.538 69.954 1.00 94.19 252 GLU A C 1
ATOM 1922 O O . GLU A 1 252 ? -51.249 -4.274 71.000 1.00 94.19 252 GLU A O 1
ATOM 1927 N N . ALA A 1 253 ? -50.096 -5.735 69.744 1.00 96.25 253 ALA A N 1
ATOM 1928 C CA . ALA A 1 253 ? -50.069 -6.795 70.753 1.00 96.25 253 ALA A CA 1
ATOM 1929 C C . ALA A 1 253 ? -49.171 -6.425 71.945 1.00 96.25 253 ALA A C 1
ATOM 1931 O O . ALA A 1 253 ? -49.573 -6.600 73.096 1.00 96.25 253 ALA A O 1
ATOM 1932 N N . LEU A 1 254 ? -47.997 -5.844 71.676 1.00 96.06 254 LEU A N 1
ATOM 1933 C CA . LEU A 1 254 ? -47.051 -5.369 72.686 1.00 96.06 254 LEU A CA 1
ATOM 1934 C C . LEU A 1 254 ? -47.663 -4.251 73.539 1.00 96.06 254 LEU A C 1
ATOM 1936 O O . LEU A 1 254 ? -47.576 -4.295 74.765 1.00 96.06 254 LEU A O 1
ATOM 1940 N N . THR A 1 255 ? -48.353 -3.301 72.904 1.00 95.50 255 THR A N 1
ATOM 1941 C CA . THR A 1 255 ? -49.046 -2.205 73.597 1.00 95.50 255 THR A CA 1
ATOM 1942 C C . THR A 1 255 ? -50.149 -2.749 74.513 1.00 95.50 255 THR A C 1
ATOM 1944 O O . THR A 1 255 ? -50.210 -2.396 75.691 1.00 95.50 255 THR A O 1
ATOM 1947 N N . LYS A 1 256 ? -50.979 -3.680 74.017 1.00 93.50 256 LYS A N 1
ATOM 1948 C CA . LYS A 1 256 ? -52.032 -4.344 74.812 1.00 93.50 256 LYS A CA 1
ATOM 1949 C C . LYS A 1 256 ? -51.440 -5.123 75.998 1.00 93.50 256 LYS A C 1
ATOM 1951 O O . LYS A 1 256 ? -51.972 -5.040 77.103 1.00 93.50 256 LYS A O 1
ATOM 1956 N N . ALA A 1 257 ? -50.316 -5.817 75.806 1.00 95.69 257 ALA A N 1
ATOM 1957 C CA . ALA A 1 257 ? -49.597 -6.509 76.878 1.00 95.69 257 ALA A CA 1
ATOM 1958 C C . ALA A 1 257 ? -49.075 -5.540 77.958 1.00 95.69 257 ALA A C 1
ATOM 1960 O O . ALA A 1 257 ? -49.318 -5.749 79.147 1.00 95.69 257 ALA A O 1
ATOM 1961 N N . GLN A 1 258 ? -48.419 -4.448 77.554 1.00 94.44 258 GLN A N 1
ATOM 1962 C CA . GLN A 1 258 ? -47.910 -3.411 78.460 1.00 94.44 258 GLN A CA 1
ATOM 1963 C C . GLN A 1 258 ? -49.037 -2.712 79.241 1.00 94.44 258 GLN A C 1
ATOM 1965 O O . GLN A 1 258 ? -48.902 -2.475 80.443 1.00 94.44 258 GLN A O 1
ATOM 1970 N N . GLU A 1 259 ? -50.178 -2.433 78.602 1.00 94.19 259 GLU A N 1
ATOM 1971 C CA . GLU A 1 259 ? -51.363 -1.897 79.279 1.00 94.19 259 GLU A CA 1
ATOM 1972 C C . GLU A 1 259 ? -51.919 -2.835 80.357 1.00 94.19 259 GLU A C 1
ATOM 1974 O O . GLU A 1 259 ? -52.324 -2.366 81.423 1.00 94.19 259 GLU A O 1
ATOM 1979 N N . LEU A 1 260 ? -51.968 -4.145 80.093 1.00 95.06 260 LEU A N 1
ATOM 1980 C CA . LEU A 1 260 ? -52.463 -5.133 81.055 1.00 95.06 260 LEU A CA 1
ATOM 1981 C C . LEU A 1 260 ? -51.528 -5.243 82.264 1.00 95.06 260 LEU A C 1
ATOM 1983 O O . LEU A 1 260 ? -52.008 -5.196 83.396 1.00 95.06 260 LEU A O 1
ATOM 1987 N N . LEU A 1 261 ? -50.208 -5.285 82.046 1.00 94.56 261 LEU A N 1
ATOM 1988 C CA . LEU A 1 261 ? -49.216 -5.234 83.130 1.00 94.56 261 LEU A CA 1
ATOM 1989 C C . LEU A 1 261 ? -49.387 -3.963 83.983 1.00 94.56 261 LEU A C 1
ATOM 1991 O O . LEU A 1 261 ? -49.460 -4.038 85.208 1.00 94.56 261 LEU A O 1
ATOM 1995 N N . LYS A 1 262 ? -49.572 -2.799 83.348 1.00 93.81 262 LYS A N 1
ATOM 1996 C CA . LYS A 1 262 ? -49.801 -1.530 84.055 1.00 93.81 262 LYS A CA 1
ATOM 1997 C C . LYS A 1 262 ? -51.086 -1.535 84.900 1.00 93.81 262 LYS A C 1
ATOM 1999 O O . LYS A 1 262 ? -51.055 -1.069 86.035 1.00 93.81 262 LYS A O 1
ATOM 2004 N N . LYS A 1 263 ? -52.200 -2.071 84.380 1.00 92.94 263 LYS A N 1
ATOM 2005 C CA . LYS A 1 263 ? -53.486 -2.210 85.108 1.00 92.94 263 LYS A CA 1
ATOM 2006 C C . LYS A 1 263 ? -53.394 -3.220 86.263 1.00 92.94 263 LYS A C 1
ATOM 2008 O O . LYS A 1 263 ? -54.062 -3.065 87.289 1.00 92.94 263 LYS A O 1
ATOM 2013 N N . HIS A 1 264 ? -52.558 -4.248 86.121 1.00 92.88 264 HIS A N 1
ATOM 2014 C CA . HIS A 1 264 ? -52.274 -5.203 87.189 1.00 92.88 264 HIS A CA 1
ATOM 2015 C C . HIS A 1 264 ? -51.536 -4.544 88.364 1.00 92.88 264 HIS A C 1
ATOM 2017 O O . HIS A 1 264 ? -52.012 -4.618 89.498 1.00 92.88 264 HIS A O 1
ATOM 2023 N N . ASP A 1 265 ? -50.427 -3.854 88.092 1.00 89.31 265 ASP A N 1
ATOM 2024 C CA . ASP A 1 265 ? -49.520 -3.355 89.135 1.00 89.31 265 ASP A CA 1
ATOM 2025 C C . ASP A 1 265 ? -49.992 -2.040 89.788 1.00 89.31 265 ASP A C 1
ATOM 2027 O O . ASP A 1 265 ? -49.659 -1.756 90.943 1.00 89.31 265 ASP A O 1
ATOM 2031 N N . ASP A 1 266 ? -50.795 -1.233 89.086 1.00 90.00 266 ASP A N 1
ATOM 2032 C CA . ASP A 1 266 ? -51.328 0.027 89.609 1.00 90.00 266 ASP A CA 1
ATOM 2033 C C . ASP A 1 266 ? -52.313 -0.180 90.775 1.00 90.00 266 ASP A C 1
ATOM 2035 O O . ASP A 1 266 ? -53.300 -0.906 90.670 1.00 90.00 266 ASP A O 1
ATOM 2039 N N . LYS A 1 267 ? -52.092 0.521 91.890 1.00 87.75 267 LYS A N 1
ATOM 2040 C CA . LYS A 1 267 ? -52.949 0.465 93.086 1.00 87.75 267 LYS A CA 1
ATOM 2041 C C . LYS A 1 267 ? -54.236 1.288 92.962 1.00 87.75 267 LYS A C 1
ATOM 2043 O O . LYS A 1 267 ? -55.143 1.070 93.759 1.00 87.75 267 LYS A O 1
ATOM 2048 N N . ALA A 1 268 ? -54.313 2.227 92.015 1.00 89.38 268 ALA A N 1
ATOM 2049 C CA . ALA A 1 268 ? -55.507 3.040 91.776 1.00 89.38 268 ALA A CA 1
ATOM 2050 C C . ALA A 1 268 ? -56.538 2.342 90.869 1.00 89.38 268 ALA A C 1
ATOM 2052 O O . ALA A 1 268 ? -57.724 2.662 90.940 1.00 89.38 268 ALA A O 1
ATOM 2053 N N . THR A 1 269 ? -56.112 1.375 90.050 1.00 88.75 269 THR A N 1
ATOM 2054 C CA . THR A 1 269 ? -56.991 0.561 89.200 1.00 88.75 269 THR A CA 1
ATOM 2055 C C . THR A 1 269 ? -57.966 -0.258 90.067 1.00 88.75 269 THR A C 1
ATOM 2057 O O . THR A 1 269 ? -57.507 -1.090 90.860 1.00 88.75 269 THR A O 1
ATOM 2060 N N . PRO A 1 270 ? -59.295 -0.062 89.921 1.00 88.81 270 PRO A N 1
ATOM 2061 C CA . PRO A 1 270 ? -60.313 -0.800 90.668 1.00 88.81 270 PRO A CA 1
ATOM 2062 C C . PRO A 1 270 ? -60.178 -2.319 90.531 1.00 88.81 270 PRO A C 1
ATOM 2064 O O . PRO A 1 270 ? -59.805 -2.820 89.471 1.00 88.81 270 PRO A O 1
ATOM 2067 N N . GLN A 1 271 ? -60.505 -3.059 91.596 1.00 89.00 271 GLN A N 1
ATOM 2068 C CA . GLN A 1 271 ? -60.353 -4.522 91.641 1.00 89.00 271 GLN A CA 1
ATOM 2069 C C . GLN A 1 271 ? -61.104 -5.228 90.507 1.00 89.00 271 GLN A C 1
ATOM 2071 O O . GLN A 1 271 ? -60.590 -6.180 89.926 1.00 89.00 271 GLN A O 1
ATOM 2076 N N . ASP A 1 272 ? -62.280 -4.717 90.140 1.00 86.12 272 ASP A N 1
ATOM 2077 C CA . ASP A 1 272 ? -63.096 -5.260 89.064 1.00 86.12 272 ASP A CA 1
ATOM 2078 C C . ASP A 1 272 ? -62.504 -5.040 87.664 1.00 86.12 272 ASP A C 1
ATOM 2080 O O . ASP A 1 272 ? -62.790 -5.847 86.776 1.00 86.12 272 ASP A O 1
ATOM 2084 N N . ALA A 1 273 ? -61.681 -3.997 87.502 1.00 88.81 273 ALA A N 1
ATOM 2085 C CA . ALA A 1 273 ? -61.008 -3.586 86.269 1.00 88.81 273 ALA A CA 1
ATOM 2086 C C . ALA A 1 273 ? -59.551 -4.086 86.155 1.00 88.81 273 ALA A C 1
ATOM 2088 O O . ALA A 1 273 ? -58.893 -3.857 85.134 1.00 88.81 273 ALA A O 1
ATOM 2089 N N . LYS A 1 274 ? -59.031 -4.770 87.183 1.00 91.38 274 LYS A N 1
ATOM 2090 C CA . LYS A 1 274 ? -57.746 -5.478 87.115 1.00 91.38 274 LYS A CA 1
ATOM 2091 C C . LYS A 1 274 ? -57.849 -6.702 86.193 1.00 91.38 274 LYS A C 1
ATOM 2093 O O . LYS A 1 274 ? -58.887 -7.362 86.176 1.00 91.38 274 LYS A O 1
ATOM 2098 N N . PRO A 1 275 ? -56.788 -7.030 85.432 1.00 93.38 275 PRO A N 1
ATOM 2099 C CA . PRO A 1 275 ? -56.840 -8.098 84.440 1.00 93.38 275 PRO A CA 1
ATOM 2100 C C . PRO A 1 275 ? -56.949 -9.483 85.081 1.00 93.38 275 PRO A C 1
ATOM 2102 O O . PRO A 1 275 ? -56.312 -9.773 86.100 1.00 93.38 275 PRO A O 1
ATOM 2105 N N . THR A 1 276 ? -57.715 -10.361 84.439 1.00 92.31 276 THR A N 1
ATOM 2106 C CA . THR A 1 276 ? -57.818 -11.775 84.807 1.00 92.31 276 THR A CA 1
ATOM 2107 C C . THR A 1 276 ? -56.662 -12.586 84.220 1.00 92.31 276 THR A C 1
ATOM 2109 O O . THR A 1 276 ? -55.987 -12.167 83.276 1.00 92.31 276 THR A O 1
ATOM 2112 N N . GLN A 1 277 ? -56.468 -13.808 84.720 1.00 91.25 277 GLN A N 1
ATOM 2113 C CA . GLN A 1 277 ? -55.516 -14.762 84.148 1.00 91.25 277 GLN A CA 1
ATOM 2114 C C . GLN A 1 277 ? -55.804 -15.056 82.668 1.00 91.25 277 GLN A C 1
ATOM 2116 O O . GLN A 1 277 ? -54.873 -15.280 81.896 1.00 91.25 277 GLN A O 1
ATOM 2121 N N . LYS A 1 278 ? -57.079 -15.028 82.252 1.00 89.56 278 LYS A N 1
ATOM 2122 C CA . LYS A 1 278 ? -57.460 -15.219 80.850 1.00 89.56 278 LYS A CA 1
ATOM 2123 C C . LYS A 1 278 ? -56.936 -14.076 79.977 1.00 89.56 278 LYS A C 1
ATOM 2125 O O . LYS A 1 278 ? -56.328 -14.350 78.949 1.00 89.56 278 LYS A O 1
ATOM 2130 N N . ASP A 1 279 ? -57.116 -12.827 80.405 1.00 92.56 279 ASP A N 1
ATOM 2131 C CA . ASP A 1 279 ? -56.675 -11.649 79.642 1.00 92.56 279 ASP A CA 1
ATOM 2132 C C . ASP A 1 279 ? -55.151 -11.647 79.451 1.00 92.56 279 ASP A C 1
ATOM 2134 O O . ASP A 1 279 ? -54.649 -11.367 78.363 1.00 92.56 279 ASP A O 1
ATOM 2138 N N . VAL A 1 280 ? -54.413 -12.038 80.496 1.00 93.00 280 VAL A N 1
ATOM 2139 C CA . VAL A 1 280 ? -52.952 -12.202 80.455 1.00 93.00 280 VAL A CA 1
ATOM 2140 C C . VAL A 1 280 ? -52.530 -13.332 79.511 1.00 93.00 280 VAL A C 1
ATOM 2142 O O . VAL A 1 280 ? -51.612 -13.146 78.712 1.00 93.00 280 VAL A O 1
ATOM 2145 N N . ASN A 1 281 ? -53.200 -14.488 79.563 1.00 90.44 281 ASN A N 1
ATOM 2146 C CA . ASN A 1 281 ? -52.890 -15.633 78.702 1.00 90.44 281 ASN A CA 1
ATOM 2147 C C . ASN A 1 281 ? -53.173 -15.338 77.217 1.00 90.44 281 ASN A C 1
ATOM 2149 O O . ASN A 1 281 ? -52.372 -15.706 76.356 1.00 90.44 281 ASN A O 1
ATOM 2153 N N . ASP A 1 282 ? -54.285 -14.661 76.917 1.00 91.56 282 ASP A N 1
ATOM 2154 C CA . ASP A 1 282 ? -54.665 -14.281 75.552 1.00 91.56 282 ASP A CA 1
ATOM 2155 C C . ASP A 1 282 ? -53.711 -13.216 74.984 1.00 91.56 282 ASP A C 1
ATOM 2157 O O . ASP A 1 282 ? -53.286 -13.316 73.829 1.00 91.56 282 ASP A O 1
ATOM 2161 N N . ALA A 1 283 ? -53.313 -12.228 75.795 1.00 95.75 283 ALA A N 1
ATOM 2162 C CA . ALA A 1 283 ? -52.325 -11.222 75.405 1.00 95.75 283 ALA A CA 1
ATOM 2163 C C . ALA A 1 283 ? -50.936 -11.833 75.164 1.00 95.75 283 ALA A C 1
ATOM 2165 O O . ALA A 1 283 ? -50.305 -11.518 74.156 1.00 95.75 283 ALA A O 1
ATOM 2166 N N . LEU A 1 284 ? -50.493 -12.752 76.032 1.00 93.50 284 LEU A N 1
ATOM 2167 C CA . LEU A 1 284 ? -49.234 -13.486 75.872 1.00 93.50 284 LEU A CA 1
ATOM 2168 C C . LEU A 1 284 ? -49.226 -14.274 74.559 1.00 93.50 284 LEU A C 1
ATOM 2170 O O . LEU A 1 284 ? -48.297 -14.134 73.767 1.00 93.50 284 LEU A O 1
ATOM 2174 N N . LYS A 1 285 ? -50.288 -15.049 74.299 1.00 92.94 285 LYS A N 1
ATOM 2175 C CA . LYS A 1 285 ? -50.427 -15.807 73.051 1.00 92.94 285 LYS A CA 1
ATOM 2176 C C . LYS A 1 285 ? -50.392 -14.884 71.831 1.00 92.94 285 LYS A C 1
ATOM 2178 O O . LYS A 1 285 ? -49.684 -15.173 70.875 1.00 92.94 285 LYS A O 1
ATOM 2183 N N . THR A 1 286 ? -51.117 -13.766 71.875 1.00 96.00 286 THR A N 1
ATOM 2184 C CA . THR A 1 286 ? -51.175 -12.804 70.761 1.00 96.00 286 THR A CA 1
ATOM 2185 C C . THR A 1 286 ? -49.808 -12.165 70.485 1.00 96.00 286 THR A C 1
ATOM 2187 O O . THR A 1 286 ? -49.432 -12.012 69.325 1.00 96.00 286 THR A O 1
ATOM 2190 N N . LEU A 1 287 ? -49.045 -11.825 71.530 1.00 96.00 287 LEU A N 1
ATOM 2191 C CA . LEU A 1 287 ? -47.704 -11.247 71.406 1.00 96.00 287 LEU A CA 1
ATOM 2192 C C . LEU A 1 287 ? -46.680 -12.260 70.869 1.00 96.00 287 LEU A C 1
ATOM 2194 O O . LEU A 1 287 ? -45.927 -11.932 69.951 1.00 96.00 287 LEU A O 1
ATOM 2198 N N . ASP A 1 288 ? -46.671 -13.490 71.391 1.00 94.31 288 ASP A N 1
ATOM 2199 C CA . ASP A 1 288 ? -45.744 -14.538 70.944 1.00 94.31 288 ASP A CA 1
ATOM 2200 C C . ASP A 1 288 ? -46.076 -15.048 69.524 1.00 94.31 288 ASP A C 1
ATOM 2202 O O . ASP A 1 288 ? -45.159 -15.250 68.726 1.00 94.31 288 ASP A O 1
ATOM 2206 N N . ASP A 1 289 ? -47.357 -15.173 69.152 1.00 94.69 289 ASP A N 1
ATOM 2207 C CA . ASP A 1 289 ? -47.766 -15.507 67.776 1.00 94.69 289 ASP A CA 1
ATOM 2208 C C . ASP A 1 289 ? -47.367 -14.402 66.781 1.00 94.69 289 ASP A C 1
ATOM 2210 O O . ASP A 1 289 ? -46.887 -14.693 65.681 1.00 94.69 289 ASP A O 1
ATOM 2214 N N . ALA A 1 290 ? -47.531 -13.125 67.151 1.00 95.38 290 ALA A N 1
ATOM 2215 C CA . ALA A 1 290 ? -47.144 -11.995 66.305 1.00 95.38 290 ALA A CA 1
ATOM 2216 C C . ALA A 1 290 ? -45.616 -11.891 66.155 1.00 95.38 290 ALA A C 1
ATOM 2218 O O . ALA A 1 290 ? -45.119 -11.684 65.047 1.00 95.38 290 ALA A O 1
ATOM 2219 N N . ARG A 1 291 ? -44.865 -12.118 67.244 1.00 95.88 291 ARG A N 1
ATOM 2220 C CA . ARG A 1 291 ? -43.397 -12.232 67.233 1.00 95.88 291 ARG A CA 1
ATOM 2221 C C . ARG A 1 291 ? -42.942 -13.328 66.275 1.00 95.88 291 ARG A C 1
ATOM 2223 O O . ARG A 1 291 ? -42.151 -13.065 65.374 1.00 95.88 291 ARG A O 1
ATOM 2230 N N . LYS A 1 292 ? -43.498 -14.533 66.416 1.00 95.00 292 LYS A N 1
ATOM 2231 C CA . LYS A 1 292 ? -43.185 -15.660 65.534 1.00 95.00 292 LYS A CA 1
ATOM 2232 C C . LYS A 1 292 ? -43.549 -15.368 64.075 1.00 95.00 292 LYS A C 1
ATOM 2234 O O . LYS A 1 292 ? -42.793 -15.705 63.173 1.00 95.00 292 LYS A O 1
ATOM 2239 N N . THR A 1 293 ? -44.667 -14.683 63.831 1.00 94.62 293 THR A N 1
ATOM 2240 C CA . THR A 1 293 ? -45.071 -14.269 62.477 1.00 94.62 293 THR A CA 1
ATOM 2241 C C . THR A 1 293 ? -44.042 -13.335 61.830 1.00 94.62 293 THR A C 1
ATOM 2243 O O . THR A 1 293 ? -43.822 -13.436 60.622 1.00 94.62 293 THR A O 1
ATOM 2246 N N . LEU A 1 294 ? -43.373 -12.474 62.607 1.00 94.38 294 LEU A N 1
ATOM 2247 C CA . LEU A 1 294 ? -42.227 -11.704 62.120 1.00 94.38 294 LEU A CA 1
ATOM 2248 C C . LEU A 1 294 ? -41.028 -12.616 61.823 1.00 94.38 294 LEU A C 1
ATOM 2250 O O . LEU A 1 294 ? -40.536 -12.654 60.692 1.00 94.38 294 LEU A O 1
ATOM 2254 N N . GLU A 1 295 ? -40.596 -13.370 62.833 1.00 92.62 295 GLU A N 1
ATOM 2255 C CA . GLU A 1 295 ? -39.384 -14.195 62.811 1.00 92.62 295 GLU A CA 1
ATOM 2256 C C . GLU A 1 295 ? -39.406 -15.313 61.754 1.00 92.62 295 GLU A C 1
ATOM 2258 O O . GLU A 1 295 ? -38.347 -15.659 61.235 1.00 92.62 295 GLU A O 1
ATOM 2263 N N . ASP A 1 296 ? -40.559 -15.878 61.399 1.00 92.31 296 ASP A N 1
ATOM 2264 C CA . ASP A 1 296 ? -40.642 -16.968 60.412 1.00 92.31 296 ASP A CA 1
ATOM 2265 C C . ASP A 1 296 ? -40.698 -16.472 58.949 1.00 92.31 296 ASP A C 1
ATOM 2267 O O . ASP A 1 296 ? -40.365 -17.232 58.042 1.00 92.31 296 ASP A O 1
ATOM 2271 N N . ASN A 1 297 ? -41.107 -15.218 58.691 1.00 93.25 297 ASN A N 1
ATOM 2272 C CA . ASN A 1 297 ? -41.461 -14.752 57.333 1.00 93.25 297 ASN A CA 1
ATOM 2273 C C . ASN A 1 297 ? -40.596 -13.599 56.787 1.00 93.25 297 ASN A C 1
ATOM 2275 O O . ASN A 1 297 ? -40.453 -13.462 55.564 1.00 93.25 297 ASN A O 1
ATOM 2279 N N . TYR A 1 298 ? -40.041 -12.754 57.664 1.00 95.38 298 TYR A N 1
ATOM 2280 C CA . TYR A 1 298 ? -39.394 -11.491 57.270 1.00 95.38 298 TYR A CA 1
ATOM 2281 C C . TYR A 1 298 ? -3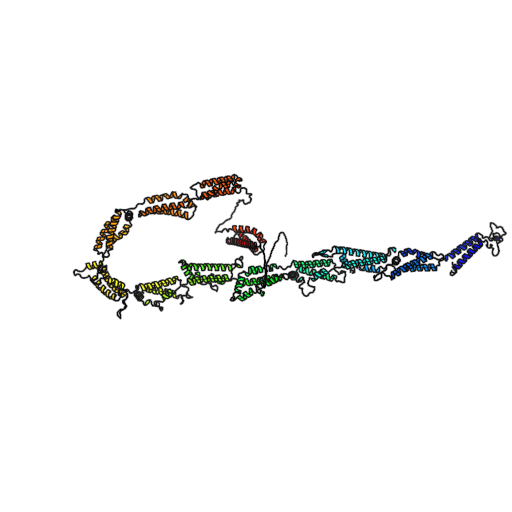7.920 -11.384 57.681 1.00 95.38 298 TYR A C 1
ATOM 2283 O O . TYR A 1 298 ? -37.329 -10.312 57.547 1.00 95.38 298 TYR A O 1
ATOM 2291 N N . LYS A 1 299 ? -37.301 -12.491 58.110 1.00 94.06 299 LYS A N 1
ATOM 2292 C CA . LYS A 1 299 ? -35.838 -12.584 58.206 1.00 94.06 299 LYS A CA 1
ATOM 2293 C C . LYS A 1 299 ? -35.159 -12.262 56.869 1.00 94.06 299 LYS A C 1
ATOM 2295 O O . LYS A 1 299 ? -35.749 -12.455 55.801 1.00 94.06 299 LYS A O 1
ATOM 2300 N N . THR A 1 300 ? -33.928 -11.771 56.943 1.00 94.75 300 THR A N 1
ATOM 2301 C CA . THR A 1 300 ? -33.100 -11.429 55.784 1.00 94.75 300 THR A CA 1
ATOM 2302 C C . THR A 1 300 ? -32.658 -12.689 55.034 1.00 94.75 300 THR A C 1
ATOM 2304 O O . THR A 1 300 ? -32.227 -13.676 55.630 1.00 94.75 300 THR A O 1
ATOM 2307 N N . VAL A 1 301 ? -32.771 -12.658 53.704 1.00 91.50 301 VAL A N 1
ATOM 2308 C CA . VAL A 1 301 ? -32.450 -13.769 52.800 1.00 91.50 301 VAL A CA 1
ATOM 2309 C C . VAL A 1 301 ? -31.224 -13.413 51.962 1.00 91.50 301 VAL A C 1
ATOM 2311 O O . VAL A 1 301 ? -31.291 -12.559 51.081 1.00 91.50 301 VAL A O 1
ATOM 2314 N N . THR A 1 302 ? -30.109 -14.097 52.218 1.00 93.56 302 THR A N 1
ATOM 2315 C CA . THR A 1 302 ? -28.794 -13.880 51.582 1.00 93.56 302 THR A CA 1
ATOM 2316 C C . THR A 1 302 ? -28.549 -14.720 50.325 1.00 93.56 302 THR A C 1
ATOM 2318 O O . THR A 1 302 ? -27.606 -14.458 49.580 1.00 93.56 302 THR A O 1
ATOM 2321 N N . THR A 1 303 ? -29.384 -15.726 50.058 1.00 91.88 303 THR A N 1
ATOM 2322 C CA . THR A 1 303 ? -29.085 -16.829 49.127 1.00 91.88 303 THR A CA 1
ATOM 2323 C C . THR A 1 303 ? -28.764 -16.391 47.691 1.00 91.88 303 THR A C 1
ATOM 2325 O O . THR A 1 303 ? -27.938 -17.018 47.028 1.00 91.88 303 THR A O 1
ATOM 2328 N N . ASP A 1 304 ? -29.374 -15.317 47.184 1.00 90.94 304 ASP A N 1
ATOM 2329 C CA . ASP A 1 304 ? -29.081 -14.806 45.834 1.00 90.94 304 ASP A CA 1
ATOM 2330 C C . ASP A 1 304 ? -27.846 -13.890 45.782 1.00 90.94 304 ASP A C 1
ATOM 2332 O O . ASP A 1 304 ? -27.174 -13.830 44.750 1.00 90.94 304 ASP A O 1
ATOM 2336 N N . LEU A 1 305 ? -27.476 -13.265 46.907 1.00 94.12 305 LEU A N 1
ATOM 2337 C CA . LEU A 1 305 ? -26.187 -12.589 47.069 1.00 94.12 305 LEU A CA 1
ATOM 2338 C C . LEU A 1 305 ? -25.046 -13.613 47.104 1.00 94.12 305 LEU A C 1
ATOM 2340 O O . LEU A 1 305 ? -24.062 -13.458 46.388 1.00 94.12 305 LEU A O 1
ATOM 2344 N N . GLU A 1 306 ? -25.210 -14.704 47.854 1.00 94.12 306 GLU A N 1
ATOM 2345 C CA . GLU A 1 306 ? -24.254 -15.817 47.923 1.00 94.12 306 GLU A CA 1
ATOM 2346 C C . GLU A 1 306 ? -24.023 -16.464 46.548 1.00 94.12 306 GLU A C 1
ATOM 2348 O O . GLU A 1 306 ? -22.877 -16.657 46.141 1.00 94.12 306 GLU A O 1
ATOM 2353 N N . LYS A 1 307 ? -25.089 -16.724 45.774 1.00 92.81 307 LYS A N 1
ATOM 2354 C CA . LYS A 1 307 ? -24.978 -17.201 44.379 1.00 92.81 307 LYS A CA 1
ATOM 2355 C C . LYS A 1 307 ? -24.192 -16.247 43.477 1.00 92.81 307 LYS A C 1
ATOM 2357 O O . LYS A 1 307 ? -23.561 -16.708 42.531 1.00 92.81 307 LYS A O 1
ATOM 2362 N N . GLU A 1 308 ? -24.252 -14.937 43.713 1.00 94.31 308 GLU A N 1
ATOM 2363 C CA . GLU A 1 308 ? -23.525 -13.942 42.915 1.00 94.31 308 GLU A CA 1
ATOM 2364 C C . GLU A 1 308 ? -22.067 -13.774 43.380 1.00 94.31 308 GLU A C 1
ATOM 2366 O O . GLU A 1 308 ? -21.173 -13.630 42.543 1.00 94.31 308 GLU A O 1
ATOM 2371 N N . ILE A 1 309 ? -21.804 -13.880 44.688 1.00 94.62 309 ILE A N 1
ATOM 2372 C CA . ILE A 1 309 ? -20.453 -13.964 45.269 1.00 94.62 309 ILE A CA 1
ATOM 2373 C C . ILE A 1 309 ? -19.721 -15.211 44.751 1.00 94.62 309 ILE A C 1
ATOM 2375 O O . ILE A 1 309 ? -18.552 -15.122 44.394 1.00 94.62 309 ILE A O 1
ATOM 2379 N N . ASN A 1 310 ? -20.402 -16.355 44.654 1.00 93.31 310 ASN A N 1
ATOM 2380 C CA . ASN A 1 310 ? -19.809 -17.638 44.252 1.00 93.31 310 ASN A CA 1
ATOM 2381 C C . ASN A 1 310 ? -19.516 -17.770 42.740 1.00 93.31 310 ASN A C 1
ATOM 2383 O O . ASN A 1 310 ? -19.092 -18.830 42.290 1.00 93.31 310 ASN A O 1
ATOM 2387 N N . LYS A 1 311 ? -19.715 -16.702 41.953 1.00 94.25 311 LYS A N 1
ATOM 2388 C CA . LYS A 1 311 ? -19.200 -16.565 40.572 1.00 94.25 311 LYS A CA 1
ATOM 2389 C C . LYS A 1 311 ? -17.876 -15.781 40.520 1.00 94.25 311 LYS A C 1
ATOM 2391 O O . LYS A 1 311 ? -17.504 -15.282 39.461 1.00 94.25 311 LYS A O 1
ATOM 2396 N N . SER A 1 312 ? -17.245 -15.557 41.667 1.00 95.00 312 SER A N 1
ATOM 2397 C CA . SER A 1 312 ? -16.064 -14.713 41.836 1.00 95.00 312 SER A CA 1
ATOM 2398 C C . SER A 1 312 ? -15.053 -15.422 42.728 1.00 95.00 312 SER A C 1
ATOM 2400 O O . SER A 1 312 ? -15.433 -15.979 43.762 1.00 95.00 312 SER A O 1
ATOM 2402 N N . THR A 1 313 ? -13.773 -15.313 42.367 1.00 92.44 313 THR A N 1
ATOM 2403 C CA . THR A 1 313 ? -12.646 -16.033 42.980 1.00 92.44 313 THR A CA 1
ATOM 2404 C C . THR A 1 313 ? -12.738 -16.010 44.503 1.00 92.44 313 THR A C 1
ATOM 2406 O O . THR A 1 313 ? -12.755 -14.934 45.116 1.00 92.44 313 THR A O 1
ATOM 2409 N N . ALA A 1 314 ? -12.837 -17.192 45.118 1.00 87.88 314 ALA A N 1
ATOM 2410 C CA . ALA A 1 314 ? -13.091 -17.333 46.551 1.00 87.88 314 ALA A CA 1
ATOM 2411 C C . ALA A 1 314 ? -12.040 -16.602 47.410 1.00 87.88 314 ALA A C 1
ATOM 2413 O O . ALA A 1 314 ? -10.880 -16.441 47.026 1.00 87.88 314 ALA A O 1
ATOM 2414 N N . GLU A 1 315 ? -12.451 -16.122 48.584 1.00 81.75 315 GLU A N 1
ATOM 2415 C CA . GLU A 1 315 ? -11.563 -15.345 49.449 1.00 81.75 315 GLU A CA 1
ATOM 2416 C C . GLU A 1 315 ? -10.386 -16.199 49.943 1.00 81.75 315 GLU A C 1
ATOM 2418 O O . GLU A 1 315 ? -10.560 -17.342 50.360 1.00 81.75 315 GLU A O 1
ATOM 2423 N N . HIS A 1 316 ? -9.173 -15.651 49.831 1.00 80.38 316 HIS A N 1
ATOM 2424 C CA . HIS A 1 316 ? -7.901 -16.353 50.049 1.00 80.38 316 HIS A CA 1
ATOM 2425 C C . HIS A 1 316 ? -7.636 -17.580 49.143 1.00 80.38 316 HIS A C 1
ATOM 2427 O O . HIS A 1 316 ? -6.728 -18.360 49.438 1.00 80.38 316 HIS A O 1
ATOM 2433 N N . ALA A 1 317 ? -8.355 -17.752 48.025 1.00 83.06 317 ALA A N 1
ATOM 2434 C CA . ALA A 1 317 ? -8.013 -18.778 47.038 1.00 83.06 317 ALA A CA 1
ATOM 2435 C C . ALA A 1 317 ? -6.591 -18.554 46.468 1.00 83.06 317 ALA A C 1
ATOM 2437 O O . ALA A 1 317 ? -6.219 -17.414 46.179 1.00 83.06 317 ALA A O 1
ATOM 2438 N N . PRO A 1 318 ? -5.787 -19.617 46.265 1.00 79.88 318 PRO A N 1
ATOM 2439 C CA . PRO A 1 318 ? -4.399 -19.485 45.810 1.00 79.88 318 PRO A CA 1
ATOM 2440 C C . PRO A 1 318 ? -4.270 -19.108 44.324 1.00 79.88 318 PRO A C 1
ATOM 2442 O O . PRO A 1 318 ? -3.197 -18.693 43.891 1.00 79.88 318 PRO A O 1
ATOM 2445 N N . ALA A 1 319 ? -5.338 -19.279 43.541 1.00 84.44 319 ALA A N 1
ATOM 2446 C CA . ALA A 1 319 ? -5.425 -18.917 42.131 1.00 84.44 319 ALA A CA 1
ATOM 2447 C C . ALA A 1 319 ? -6.894 -18.721 41.717 1.00 84.44 319 ALA A C 1
ATOM 2449 O O . ALA A 1 319 ? -7.801 -19.254 42.356 1.00 84.44 319 ALA A O 1
ATOM 2450 N N . VAL A 1 320 ? -7.096 -17.992 40.618 1.00 88.75 320 VAL A N 1
ATOM 2451 C CA . VAL A 1 320 ? -8.372 -17.882 39.893 1.00 88.75 320 VAL A CA 1
ATOM 2452 C C . VAL A 1 320 ? -8.669 -19.210 39.177 1.00 88.75 320 VAL A C 1
ATOM 2454 O O . VAL A 1 320 ? -7.751 -19.830 38.634 1.00 88.75 320 VAL A O 1
ATOM 2457 N N . THR A 1 321 ? -9.929 -19.652 39.155 1.00 88.25 321 THR A N 1
ATOM 2458 C CA . THR A 1 321 ? -10.380 -20.885 38.479 1.00 88.25 321 THR A CA 1
ATOM 2459 C C . THR A 1 321 ? -11.108 -20.592 37.161 1.00 88.25 321 THR A C 1
ATOM 2461 O O . THR A 1 321 ? -11.473 -19.454 36.883 1.00 88.25 321 THR A O 1
ATOM 2464 N N . GLU A 1 322 ? -11.341 -21.609 36.318 1.00 84.88 322 GLU A N 1
ATOM 2465 C CA . GLU A 1 322 ? -11.880 -21.385 34.962 1.00 84.88 322 GLU A CA 1
ATOM 2466 C C . GLU A 1 322 ? -13.272 -20.716 34.940 1.00 84.88 322 GLU A C 1
ATOM 2468 O O . GLU A 1 322 ? -13.568 -19.962 34.012 1.00 84.88 322 GLU A O 1
ATOM 2473 N N . ASN A 1 323 ? -14.092 -20.953 35.971 1.00 86.81 323 ASN A N 1
ATOM 2474 C CA . ASN A 1 323 ? -15.466 -20.446 36.081 1.00 86.81 323 ASN A CA 1
ATOM 2475 C C . ASN A 1 323 ? -15.582 -19.091 36.805 1.00 86.81 323 ASN A C 1
ATOM 2477 O O . ASN A 1 323 ? -16.682 -18.540 36.876 1.00 86.81 323 ASN A O 1
ATOM 2481 N N . ASP A 1 324 ? -14.491 -18.572 37.371 1.00 93.06 324 ASP A N 1
ATOM 2482 C CA . ASP A 1 324 ? -14.506 -17.307 38.106 1.00 93.06 324 ASP A CA 1
ATOM 2483 C C . ASP A 1 324 ? -14.612 -16.110 37.154 1.00 93.06 324 ASP A C 1
ATOM 2485 O O . ASP A 1 324 ? -14.010 -16.087 36.077 1.00 93.06 324 ASP A O 1
ATOM 2489 N N . PHE A 1 325 ? -15.327 -15.062 37.569 1.00 94.81 325 PHE A N 1
ATOM 2490 C CA . PHE A 1 325 ? -15.453 -13.830 36.789 1.00 94.81 325 PHE A CA 1
ATOM 2491 C C . PHE A 1 325 ? -14.090 -13.197 36.457 1.00 94.81 325 PHE A C 1
ATOM 2493 O O . PHE A 1 325 ? -13.910 -12.658 35.362 1.00 94.81 325 PHE A O 1
ATOM 2500 N N . GLU A 1 326 ? -13.103 -13.326 37.349 1.00 93.81 326 GLU A N 1
ATOM 2501 C CA . GLU A 1 326 ? -11.732 -12.858 37.130 1.00 93.81 326 GLU A CA 1
ATOM 2502 C C . GLU A 1 326 ? -10.986 -13.595 35.996 1.00 93.81 326 GLU A C 1
ATOM 2504 O O . GLU A 1 326 ? -9.974 -13.097 35.497 1.00 93.81 326 GLU A O 1
ATOM 2509 N N . ASN A 1 327 ? -11.482 -14.754 35.547 1.00 91.12 327 ASN A N 1
ATOM 2510 C CA . ASN A 1 327 ? -10.931 -15.493 34.410 1.00 91.12 327 ASN A CA 1
ATOM 2511 C C . ASN A 1 327 ? -11.477 -15.019 33.047 1.00 91.12 327 ASN A C 1
ATOM 2513 O O . ASN A 1 327 ? -10.959 -15.415 32.003 1.00 91.12 327 ASN A O 1
ATOM 2517 N N . THR A 1 328 ? -12.512 -14.172 33.023 1.00 92.69 328 THR A N 1
ATOM 2518 C CA . THR A 1 328 ? -13.078 -13.662 31.762 1.00 92.69 328 THR A CA 1
ATOM 2519 C C . THR A 1 328 ? -12.083 -12.754 31.022 1.00 92.69 328 THR A C 1
ATOM 2521 O O . THR A 1 328 ? -11.382 -11.965 31.670 1.00 92.69 328 THR A O 1
ATOM 2524 N N . PRO A 1 329 ? -12.021 -12.784 29.673 1.00 91.25 329 PRO A N 1
ATOM 2525 C CA . PRO A 1 329 ? -11.176 -11.856 28.923 1.00 91.25 329 PRO A CA 1
ATOM 2526 C C . PRO A 1 329 ? -11.520 -10.396 29.205 1.00 91.25 329 PRO A C 1
ATOM 2528 O O . PRO A 1 329 ? -10.620 -9.569 29.265 1.00 91.25 329 PRO A O 1
ATOM 2531 N N . GLU A 1 330 ? -12.793 -10.074 29.436 1.00 93.56 330 GLU A N 1
ATOM 2532 C CA . GLU A 1 330 ? -13.260 -8.744 29.826 1.00 93.56 330 GLU A CA 1
ATOM 2533 C C . GLU A 1 330 ? -12.629 -8.285 31.149 1.00 93.56 330 GLU A C 1
ATOM 2535 O O . GLU A 1 330 ? -12.088 -7.179 31.212 1.00 93.56 330 GLU A O 1
ATOM 2540 N N . PHE A 1 331 ? -12.612 -9.135 32.185 1.00 93.88 331 PHE A N 1
ATOM 2541 C CA . PHE A 1 331 ? -11.929 -8.809 33.438 1.00 93.88 331 PHE A CA 1
ATOM 2542 C C . PHE A 1 331 ? -10.414 -8.692 33.251 1.00 93.88 331 PHE A C 1
ATOM 2544 O O . PHE A 1 331 ? -9.811 -7.737 33.733 1.00 93.88 331 PHE A O 1
ATOM 2551 N N . GLN A 1 332 ? -9.786 -9.604 32.506 1.00 92.25 332 GLN A N 1
ATOM 2552 C CA . GLN A 1 332 ? -8.340 -9.559 32.256 1.00 92.25 332 GLN A CA 1
ATOM 2553 C C . GLN A 1 332 ? -7.931 -8.327 31.426 1.00 92.25 332 GLN A C 1
ATOM 2555 O O . GLN A 1 332 ? -6.906 -7.701 31.700 1.00 92.25 332 GLN A O 1
ATOM 2560 N N . ASN A 1 333 ? -8.758 -7.916 30.462 1.00 91.81 333 ASN A N 1
ATOM 2561 C CA . ASN A 1 333 ? -8.612 -6.674 29.700 1.00 91.81 333 ASN A CA 1
ATOM 2562 C C . ASN A 1 333 ? -8.813 -5.428 30.575 1.00 91.81 333 ASN A C 1
ATOM 2564 O O . ASN A 1 333 ? -8.276 -4.366 30.249 1.00 91.81 333 ASN A O 1
ATOM 2568 N N . ALA A 1 334 ? -9.590 -5.532 31.655 1.00 91.94 334 ALA A N 1
ATOM 2569 C CA . ALA A 1 334 ? -9.763 -4.473 32.639 1.00 91.94 334 ALA A CA 1
ATOM 2570 C C . ALA A 1 334 ? -8.564 -4.396 33.591 1.00 91.94 334 ALA A C 1
ATOM 2572 O O . ALA A 1 334 ? -7.911 -3.352 33.657 1.00 91.94 334 ALA A O 1
ATOM 2573 N N . ASP A 1 335 ? -8.207 -5.496 34.254 1.00 90.25 335 ASP A N 1
ATOM 2574 C CA . ASP A 1 335 ? -7.069 -5.558 35.175 1.00 90.25 335 ASP A CA 1
ATOM 2575 C C . ASP A 1 335 ? -5.746 -5.196 34.473 1.00 90.25 335 ASP A C 1
ATOM 2577 O O . ASP A 1 335 ? -4.906 -4.526 35.062 1.00 90.25 335 ASP A O 1
ATOM 2581 N N . ALA A 1 336 ? -5.593 -5.487 33.174 1.00 87.75 336 ALA A N 1
ATOM 2582 C CA . ALA A 1 336 ? -4.447 -5.037 32.379 1.00 87.75 336 ALA A CA 1
ATOM 2583 C C . ALA A 1 336 ? -4.324 -3.502 32.224 1.00 87.75 336 ALA A C 1
ATOM 2585 O O . ALA A 1 336 ? -3.222 -3.010 31.976 1.00 87.75 336 ALA A O 1
ATOM 2586 N N . LYS A 1 337 ? -5.409 -2.726 32.380 1.00 87.19 337 LYS A N 1
ATOM 2587 C CA . LYS A 1 337 ? -5.409 -1.248 32.302 1.00 87.19 337 LYS A CA 1
ATOM 2588 C C . LYS A 1 337 ? -5.180 -0.584 33.672 1.00 87.19 337 LYS A C 1
ATOM 2590 O O . LYS A 1 337 ? -5.853 0.394 33.998 1.00 87.19 337 LYS A O 1
ATOM 2595 N N . LYS A 1 338 ? -4.246 -1.091 34.488 1.00 85.31 338 LYS A N 1
ATOM 2596 C CA . LYS A 1 338 ? -3.903 -0.465 35.783 1.00 85.31 338 LYS A CA 1
ATOM 2597 C C . LYS A 1 338 ? -3.434 0.980 35.590 1.00 85.31 338 LYS A C 1
ATOM 2599 O O . LYS A 1 338 ? -2.511 1.251 34.808 1.00 85.31 338 LYS A O 1
ATOM 2604 N N . LYS A 1 339 ? -4.057 1.900 36.323 1.00 80.06 339 LYS A N 1
ATOM 2605 C CA . LYS A 1 339 ? -3.684 3.318 36.336 1.00 80.06 339 LYS A CA 1
ATOM 2606 C C . LYS A 1 339 ? -2.524 3.557 37.296 1.00 80.06 339 LYS A C 1
ATOM 2608 O O . LYS A 1 339 ? -2.219 2.722 38.147 1.00 80.06 339 LYS A O 1
ATOM 2613 N N . ASP A 1 340 ? -1.849 4.679 37.124 1.00 79.56 340 ASP A N 1
ATOM 2614 C CA . ASP A 1 340 ? -0.774 5.101 38.015 1.00 79.56 340 ASP A CA 1
ATOM 2615 C C . ASP A 1 340 ? -1.390 5.708 39.282 1.00 79.56 340 ASP A C 1
ATOM 2617 O O . ASP A 1 340 ? -2.236 6.601 39.211 1.00 79.56 340 ASP A O 1
ATOM 2621 N N . GLY A 1 341 ? -1.032 5.160 40.443 1.00 73.75 341 GLY A N 1
ATOM 2622 C CA . GLY A 1 341 ? -1.405 5.700 41.746 1.00 73.75 341 GLY A CA 1
ATOM 2623 C C . GLY A 1 341 ? -0.515 6.878 42.143 1.00 73.75 341 GLY A C 1
ATOM 2624 O O . GLY A 1 341 ? 0.544 7.096 41.555 1.00 73.75 341 GLY A O 1
ATOM 2625 N N . ALA A 1 342 ? -0.918 7.614 43.183 1.00 75.25 342 ALA A N 1
ATOM 2626 C CA . ALA A 1 342 ? -0.176 8.778 43.681 1.00 75.25 342 ALA A CA 1
ATOM 2627 C C . ALA A 1 342 ? 1.285 8.452 44.061 1.00 75.25 342 ALA A C 1
ATOM 2629 O O . ALA A 1 342 ? 2.172 9.274 43.854 1.00 75.25 342 ALA A O 1
ATOM 2630 N N . ASP A 1 343 ? 1.540 7.228 44.535 1.00 78.75 343 ASP A N 1
ATOM 2631 C CA . ASP A 1 343 ? 2.869 6.741 44.930 1.00 78.75 343 ASP A CA 1
ATOM 2632 C C . ASP A 1 343 ? 3.703 6.197 43.746 1.00 78.75 343 ASP A C 1
ATOM 2634 O O . ASP A 1 343 ? 4.713 5.526 43.949 1.00 78.75 343 ASP A O 1
ATOM 2638 N N . GLY A 1 344 ? 3.247 6.380 42.500 1.00 74.88 344 GLY A N 1
ATOM 2639 C CA . GLY A 1 344 ? 3.858 5.811 41.288 1.00 74.88 344 GLY A CA 1
ATOM 2640 C C . GLY A 1 344 ? 3.620 4.306 41.082 1.00 74.88 344 GLY A C 1
ATOM 2641 O O . GLY A 1 344 ? 3.949 3.765 40.028 1.00 74.88 344 GLY A O 1
ATOM 2642 N N . ASN A 1 345 ? 3.021 3.618 42.057 1.00 79.75 345 ASN A N 1
ATOM 2643 C CA . ASN A 1 345 ? 2.630 2.213 41.941 1.00 79.75 345 ASN A CA 1
ATOM 2644 C C . ASN A 1 345 ? 1.385 2.041 41.058 1.00 79.75 345 ASN A C 1
ATOM 2646 O O . ASN A 1 345 ? 0.456 2.847 41.103 1.00 79.75 345 ASN A O 1
ATOM 2650 N N . LYS A 1 346 ? 1.325 0.946 40.292 1.00 80.88 346 LYS A N 1
ATOM 2651 C CA . LYS A 1 346 ? 0.142 0.597 39.492 1.00 80.88 346 LYS A CA 1
ATOM 2652 C C . LYS A 1 346 ? -1.006 0.111 40.377 1.00 80.88 346 LYS A C 1
ATOM 2654 O O . LYS A 1 346 ? -0.870 -0.899 41.063 1.00 80.88 346 LYS A O 1
ATOM 2659 N N . VAL A 1 347 ? -2.145 0.795 40.301 1.00 86.56 347 VAL A N 1
ATOM 2660 C CA . VAL A 1 347 ? -3.385 0.465 41.018 1.00 86.56 347 VAL A CA 1
ATOM 2661 C C . VAL A 1 347 ? -4.491 0.064 40.043 1.00 86.56 347 VAL A C 1
ATOM 2663 O O . VAL A 1 347 ? -4.444 0.385 38.853 1.00 86.56 347 VAL A O 1
ATOM 2666 N N . ASP A 1 348 ? -5.495 -0.654 40.539 1.00 89.12 348 ASP A N 1
ATOM 2667 C CA . ASP A 1 348 ? -6.638 -1.083 39.732 1.00 89.12 348 ASP A CA 1
ATOM 2668 C C . ASP A 1 348 ? -7.362 0.103 39.070 1.00 89.12 348 ASP A C 1
ATOM 2670 O O . ASP A 1 348 ? -7.403 1.217 39.604 1.00 89.12 348 ASP A O 1
ATOM 2674 N N . ASN A 1 349 ? -7.942 -0.138 37.889 1.00 90.12 349 ASN A N 1
ATOM 2675 C CA . ASN A 1 349 ? -8.845 0.830 37.268 1.00 90.12 349 ASN A CA 1
ATOM 2676 C C . ASN A 1 349 ? -10.145 0.960 38.088 1.00 90.12 349 ASN A C 1
ATOM 2678 O O . ASN A 1 349 ? -10.443 0.115 38.935 1.00 90.12 349 ASN A O 1
ATOM 2682 N N . ASP A 1 350 ? -10.921 2.010 37.834 1.00 90.06 350 ASP A N 1
ATOM 2683 C CA . ASP A 1 350 ? -12.092 2.337 38.651 1.00 90.06 350 ASP A CA 1
ATOM 2684 C C . ASP A 1 350 ? -13.215 1.286 38.588 1.00 90.06 350 ASP A C 1
ATOM 2686 O O . ASP A 1 350 ? -13.849 1.039 39.611 1.00 90.06 350 ASP A O 1
ATOM 2690 N N . ASP A 1 351 ? -13.406 0.591 37.462 1.00 93.75 351 ASP A N 1
ATOM 2691 C CA . ASP A 1 351 ? -14.392 -0.493 37.332 1.00 93.75 351 ASP A CA 1
ATOM 2692 C C . ASP A 1 351 ? -13.957 -1.754 38.100 1.00 93.75 351 ASP A C 1
ATOM 2694 O O . ASP A 1 351 ? -14.743 -2.349 38.839 1.00 93.75 351 ASP A O 1
ATOM 2698 N N . VAL A 1 352 ? -12.680 -2.143 37.985 1.00 93.75 352 VAL A N 1
ATOM 2699 C CA . VAL A 1 352 ? -12.090 -3.279 38.723 1.00 93.75 352 VAL A CA 1
ATOM 2700 C C . VAL A 1 352 ? -12.060 -2.996 40.222 1.00 93.75 352 VAL A C 1
ATOM 2702 O O . VAL A 1 352 ? -12.317 -3.902 41.019 1.00 93.75 352 VAL A O 1
ATOM 2705 N N . LYS A 1 353 ? -11.803 -1.744 40.621 1.00 92.44 353 LYS A N 1
ATOM 2706 C CA . LYS A 1 353 ? -11.899 -1.326 42.020 1.00 92.44 353 LYS A CA 1
ATOM 2707 C C . LYS A 1 353 ? -13.348 -1.374 42.508 1.00 92.44 353 LYS A C 1
ATOM 2709 O O . LYS A 1 353 ? -13.598 -2.003 43.529 1.00 92.44 353 LYS A O 1
ATOM 2714 N N . ALA A 1 354 ? -14.300 -0.791 41.775 1.00 94.06 354 ALA A N 1
ATOM 2715 C CA . ALA A 1 354 ? -15.719 -0.814 42.141 1.00 94.06 354 ALA A CA 1
ATOM 2716 C C . ALA A 1 354 ? -16.261 -2.248 42.270 1.00 94.06 354 ALA A C 1
ATOM 2718 O O . ALA A 1 354 ? -17.026 -2.543 43.186 1.00 94.06 354 ALA A O 1
ATOM 2719 N N . TYR A 1 355 ? -15.810 -3.158 41.404 1.00 95.88 355 TYR A N 1
ATOM 2720 C CA . TYR A 1 355 ? -16.088 -4.588 41.503 1.00 95.88 355 TYR A CA 1
ATOM 2721 C C . TYR A 1 355 ? -15.530 -5.220 42.788 1.00 95.88 355 TYR A C 1
ATOM 2723 O O . TYR A 1 355 ? -16.279 -5.873 43.517 1.00 95.88 355 TYR A O 1
ATOM 2731 N N . LYS A 1 356 ? -14.245 -5.002 43.101 1.00 93.88 356 LYS A N 1
ATOM 2732 C CA . LYS A 1 356 ? -13.606 -5.530 44.321 1.00 93.88 356 LYS A CA 1
ATOM 2733 C C . LYS A 1 356 ? -14.241 -4.954 45.594 1.00 93.88 356 LYS A C 1
ATOM 2735 O O . LYS A 1 356 ? -14.529 -5.711 46.519 1.00 93.88 356 LYS A O 1
ATOM 2740 N N . ASP A 1 357 ? -14.542 -3.655 45.611 1.00 93.19 357 ASP A N 1
ATOM 2741 C CA . ASP A 1 357 ? -15.253 -2.973 46.701 1.00 93.19 357 ASP A CA 1
ATOM 2742 C C . ASP A 1 357 ? -16.660 -3.572 46.916 1.00 93.19 357 ASP A C 1
ATOM 2744 O O . ASP A 1 357 ? -17.052 -3.868 48.048 1.00 93.19 357 ASP A O 1
ATOM 2748 N N . ALA A 1 358 ? -17.420 -3.788 45.834 1.00 95.50 358 ALA A N 1
ATOM 2749 C CA . ALA A 1 358 ? -18.761 -4.370 45.892 1.00 95.50 358 ALA A CA 1
ATOM 2750 C C . ALA A 1 358 ? -18.742 -5.836 46.355 1.00 95.50 358 ALA A C 1
ATOM 2752 O O . ALA A 1 358 ? -19.571 -6.224 47.178 1.00 95.50 358 ALA A O 1
ATOM 2753 N N . LEU A 1 359 ? -17.781 -6.636 45.879 1.00 95.62 359 LEU A N 1
ATOM 2754 C CA . LEU A 1 359 ? -17.606 -8.033 46.284 1.00 95.62 359 LEU A CA 1
ATOM 2755 C C . LEU A 1 359 ? -17.221 -8.150 47.768 1.00 95.62 359 LEU A C 1
ATOM 2757 O O . LEU A 1 359 ? -17.793 -8.976 48.479 1.00 95.62 359 LEU A O 1
ATOM 2761 N N . ALA A 1 360 ? -16.317 -7.296 48.256 1.00 93.44 360 ALA A N 1
ATOM 2762 C CA . ALA A 1 360 ? -15.947 -7.244 49.670 1.00 93.44 360 ALA A CA 1
ATOM 2763 C C . ALA A 1 360 ? -17.140 -6.843 50.558 1.00 93.44 360 ALA A C 1
ATOM 2765 O O . ALA A 1 360 ? -17.412 -7.501 51.564 1.00 93.44 360 ALA A O 1
ATOM 2766 N N . LYS A 1 361 ? -17.916 -5.821 50.157 1.00 94.88 361 LYS A N 1
ATOM 2767 C CA . LYS A 1 361 ? -19.153 -5.430 50.856 1.00 94.88 361 LYS A CA 1
ATOM 2768 C C . LYS A 1 361 ? -20.176 -6.573 50.880 1.00 94.88 361 LYS A C 1
ATOM 2770 O O . LYS A 1 361 ? -20.772 -6.830 51.922 1.00 94.88 361 LYS A O 1
ATOM 2775 N N . ALA A 1 362 ? -20.365 -7.265 49.756 1.00 95.25 362 ALA A N 1
ATOM 2776 C CA . ALA A 1 362 ? -21.279 -8.398 49.646 1.00 95.25 362 ALA A CA 1
ATOM 2777 C C . ALA A 1 362 ? -20.883 -9.550 50.589 1.00 95.25 362 ALA A C 1
ATOM 2779 O O . ALA A 1 362 ? -21.725 -10.045 51.338 1.00 95.25 362 ALA A O 1
ATOM 2780 N N . ARG A 1 363 ? -19.596 -9.928 50.613 1.00 94.38 363 ARG A N 1
ATOM 2781 C CA . ARG A 1 363 ? -19.065 -10.960 51.522 1.00 94.38 363 ARG A CA 1
ATOM 2782 C C . ARG A 1 363 ? -19.228 -10.580 52.990 1.00 94.38 363 ARG A C 1
ATOM 2784 O O . ARG A 1 363 ? -19.685 -11.407 53.773 1.00 94.38 363 ARG A O 1
ATOM 2791 N N . LYS A 1 364 ? -18.928 -9.328 53.349 1.00 93.56 364 LYS A N 1
ATOM 2792 C CA . LYS A 1 364 ? -19.092 -8.831 54.720 1.00 93.56 364 LYS A CA 1
ATOM 2793 C C . LYS A 1 364 ? -20.548 -8.927 55.189 1.00 93.56 364 LYS A C 1
ATOM 2795 O O . LYS A 1 364 ? -20.799 -9.499 56.241 1.00 93.56 364 LYS A O 1
ATOM 2800 N N . LEU A 1 365 ? -21.511 -8.486 54.378 1.00 95.50 365 LEU A N 1
ATOM 2801 C CA . LEU A 1 365 ? -22.935 -8.587 54.727 1.00 95.50 365 LEU A CA 1
ATOM 2802 C C . LEU A 1 365 ? -23.415 -10.046 54.853 1.00 95.50 365 LEU A C 1
ATOM 2804 O O . LEU A 1 365 ? -24.169 -10.358 55.770 1.00 95.50 365 LEU A O 1
ATOM 2808 N N . ALA A 1 366 ? -22.953 -10.951 53.983 1.00 91.81 366 ALA A N 1
ATOM 2809 C CA . ALA A 1 366 ? -23.257 -12.379 54.106 1.00 91.81 366 ALA A CA 1
ATOM 2810 C C . ALA A 1 366 ? -22.669 -12.995 55.395 1.00 91.81 366 ALA A C 1
ATOM 2812 O O . ALA A 1 366 ? -23.321 -13.816 56.036 1.00 91.81 366 ALA A O 1
ATOM 2813 N N . GLN A 1 367 ? -21.474 -12.561 55.815 1.00 91.06 367 GLN A N 1
ATOM 2814 C CA . GLN A 1 367 ? -20.869 -12.953 57.093 1.00 91.06 367 GLN A CA 1
ATOM 2815 C C . GLN A 1 367 ? -21.644 -12.394 58.298 1.00 91.06 367 GLN A C 1
ATOM 2817 O O . GLN A 1 367 ? -21.865 -13.113 59.270 1.00 91.06 367 GLN A O 1
ATOM 2822 N N . ASP A 1 368 ? -22.077 -11.134 58.240 1.00 91.94 368 ASP A N 1
ATOM 2823 C CA . ASP A 1 368 ? -22.790 -10.465 59.337 1.00 91.94 368 ASP A CA 1
ATOM 2824 C C . ASP A 1 368 ? -24.173 -11.088 59.594 1.00 91.94 368 ASP A C 1
ATOM 2826 O O . ASP A 1 368 ? -24.603 -11.212 60.740 1.00 91.94 368 ASP A O 1
ATOM 2830 N N . ASN A 1 369 ? -24.818 -11.617 58.548 1.00 92.31 369 ASN A N 1
ATOM 2831 C CA . ASN A 1 369 ? -26.050 -12.409 58.644 1.00 92.31 369 ASN A CA 1
ATOM 2832 C C . ASN A 1 369 ? -25.871 -13.765 59.367 1.00 92.31 369 ASN A C 1
ATOM 2834 O O . ASN A 1 369 ? -26.857 -14.439 59.658 1.00 92.31 369 ASN A O 1
ATOM 2838 N N . ALA A 1 370 ? -24.633 -14.180 59.654 1.00 88.88 370 ALA A N 1
ATOM 2839 C CA . ALA A 1 370 ? -24.315 -15.371 60.444 1.00 88.88 370 ALA A CA 1
ATOM 2840 C C . ALA A 1 370 ? -23.900 -15.049 61.898 1.00 88.88 370 ALA A C 1
ATOM 2842 O O . ALA A 1 370 ? -23.541 -15.963 62.647 1.00 88.88 370 ALA A O 1
ATOM 2843 N N . SER A 1 371 ? -23.945 -13.776 62.322 1.00 89.56 371 SER A N 1
ATOM 2844 C CA . SER A 1 371 ? -23.638 -13.392 63.708 1.00 89.56 371 SER A CA 1
ATOM 2845 C C . SER A 1 371 ? -24.624 -14.008 64.712 1.00 89.56 371 SER A C 1
ATOM 2847 O O . SER A 1 371 ? -25.746 -14.388 64.374 1.00 89.56 371 SER A O 1
ATOM 2849 N N . GLN A 1 372 ? -24.206 -14.102 65.976 1.00 87.31 372 GLN A N 1
ATOM 2850 C CA . GLN A 1 372 ? -25.095 -14.434 67.097 1.00 87.31 372 GLN A CA 1
ATOM 2851 C C . GLN A 1 372 ? -25.776 -13.188 67.690 1.00 87.31 372 GLN A C 1
ATOM 2853 O O . GLN A 1 372 ? -26.769 -13.321 68.404 1.00 87.31 372 GLN A O 1
ATOM 2858 N N . THR A 1 373 ? -25.276 -11.985 67.390 1.00 89.06 373 THR A N 1
ATOM 2859 C CA . THR A 1 373 ? -25.928 -10.716 67.737 1.00 89.06 373 THR A CA 1
ATOM 2860 C C . THR A 1 373 ? -27.009 -10.414 66.703 1.00 89.06 373 THR A C 1
ATOM 2862 O O . THR A 1 373 ? -26.719 -10.402 65.508 1.00 89.06 373 THR A O 1
ATOM 2865 N N . LEU A 1 374 ? -28.248 -10.141 67.126 1.00 90.44 374 LEU A N 1
ATOM 2866 C CA . LEU A 1 374 ? -29.330 -9.844 66.179 1.00 90.44 374 LEU A CA 1
ATOM 2867 C C . LEU A 1 374 ? -29.136 -8.475 65.513 1.00 90.44 374 LEU A C 1
ATOM 2869 O O . LEU A 1 374 ? -29.409 -8.336 64.323 1.00 90.44 374 LEU A O 1
ATOM 2873 N N . SER A 1 375 ? -28.619 -7.485 66.247 1.00 88.75 375 SER A N 1
ATOM 2874 C CA . SER A 1 375 ? -28.310 -6.157 65.703 1.00 88.75 375 SER A CA 1
ATOM 2875 C C . SER A 1 375 ? -27.263 -6.166 64.576 1.00 88.75 375 SER A C 1
ATOM 2877 O O . SER A 1 375 ? -27.410 -5.376 63.639 1.00 88.75 375 SER A O 1
ATOM 2879 N N . ASP A 1 376 ? -26.283 -7.082 64.605 1.00 90.56 376 ASP A N 1
ATOM 2880 C CA . ASP A 1 376 ? -25.279 -7.260 63.537 1.00 90.56 376 ASP A CA 1
ATOM 2881 C C . ASP A 1 376 ? -25.909 -7.687 62.202 1.00 90.56 376 ASP A C 1
ATOM 2883 O O . ASP A 1 376 ? -25.382 -7.351 61.140 1.00 90.56 376 ASP A O 1
ATOM 2887 N N . HIS A 1 377 ? -27.024 -8.434 62.230 1.00 93.56 377 HIS A N 1
ATOM 2888 C CA . HIS A 1 377 ? -27.633 -8.968 61.008 1.00 93.56 377 HIS A CA 1
ATOM 2889 C C . HIS A 1 377 ? -28.024 -7.824 60.060 1.00 93.56 377 HIS A C 1
ATOM 2891 O O . HIS A 1 377 ? -28.635 -6.846 60.511 1.00 93.56 377 HIS A O 1
ATOM 2897 N N . PRO A 1 378 ? -27.729 -7.923 58.753 1.00 95.19 378 PRO A N 1
ATOM 2898 C CA . PRO A 1 378 ? -28.130 -6.916 57.785 1.00 95.19 378 PRO A CA 1
ATOM 2899 C C . PRO A 1 378 ? -29.643 -6.939 57.555 1.00 95.19 378 PRO A C 1
ATOM 2901 O O . PRO A 1 378 ? -30.305 -7.970 57.672 1.00 95.19 378 PRO A O 1
ATOM 2904 N N . THR A 1 379 ? -30.194 -5.798 57.154 1.00 94.94 379 THR A N 1
ATOM 2905 C CA . THR A 1 379 ? -31.545 -5.730 56.581 1.00 94.94 379 THR A CA 1
ATOM 2906 C C . THR A 1 379 ? -31.567 -6.301 55.162 1.00 94.94 379 THR A C 1
ATOM 2908 O O . THR A 1 379 ? -30.557 -6.255 54.452 1.00 94.94 379 THR A O 1
ATOM 2911 N N . GLN A 1 380 ? -32.735 -6.756 54.696 1.00 94.12 380 GLN A N 1
ATOM 2912 C CA . GLN A 1 380 ? -32.916 -7.194 53.308 1.00 94.12 380 GLN A CA 1
ATOM 2913 C C . GLN A 1 380 ? -32.502 -6.096 52.322 1.00 94.12 380 GLN A C 1
ATOM 2915 O O . GLN A 1 380 ? -31.839 -6.386 51.330 1.00 94.12 380 GLN A O 1
ATOM 2920 N N . LYS A 1 381 ? -32.784 -4.823 52.640 1.00 92.44 381 LYS A N 1
ATOM 2921 C CA . LYS A 1 381 ? -32.354 -3.693 51.813 1.00 92.44 381 LYS A CA 1
ATOM 2922 C C . LYS A 1 381 ? -30.842 -3.687 51.575 1.00 92.44 381 LYS A C 1
ATOM 2924 O O . LYS A 1 381 ? -30.402 -3.471 50.452 1.00 92.44 381 LYS A O 1
ATOM 2929 N N . GLN A 1 382 ? -30.039 -3.921 52.615 1.00 95.19 382 GLN A N 1
ATOM 2930 C CA . GLN A 1 382 ? -28.577 -3.919 52.495 1.00 95.19 382 GLN A CA 1
ATOM 2931 C C . GLN A 1 382 ? -28.066 -5.078 51.628 1.00 95.19 382 GLN A C 1
ATOM 2933 O O . GLN A 1 382 ? -27.082 -4.893 50.909 1.00 95.19 382 GLN A O 1
ATOM 2938 N N . ILE A 1 383 ? -28.734 -6.237 51.671 1.00 94.88 383 ILE A N 1
ATOM 2939 C CA . ILE A 1 383 ? -28.450 -7.392 50.809 1.00 94.88 383 ILE A CA 1
ATOM 2940 C C . ILE A 1 383 ? -28.816 -7.093 49.352 1.00 94.88 383 ILE A C 1
ATOM 2942 O O . ILE A 1 383 ? -27.978 -7.273 48.468 1.00 94.88 383 ILE A O 1
ATOM 2946 N N . ASP A 1 384 ? -30.019 -6.579 49.102 1.00 91.56 384 ASP A N 1
ATOM 2947 C CA . ASP A 1 384 ? -30.525 -6.324 47.751 1.00 91.56 384 ASP A CA 1
ATOM 2948 C C . ASP A 1 384 ? -29.744 -5.175 47.074 1.00 91.56 384 ASP A C 1
ATOM 2950 O O . ASP A 1 384 ? -29.330 -5.308 45.918 1.00 91.56 384 ASP A O 1
ATOM 2954 N N . ASP A 1 385 ? -29.411 -4.108 47.819 1.00 91.12 385 ASP A N 1
ATOM 2955 C CA . ASP A 1 385 ? -28.501 -3.031 47.386 1.00 91.12 385 ASP A CA 1
ATOM 2956 C C . ASP A 1 385 ? -27.106 -3.578 47.009 1.00 91.12 385 ASP A C 1
ATOM 2958 O O . ASP A 1 385 ? -26.479 -3.112 46.054 1.00 91.12 385 ASP A O 1
ATOM 2962 N N . ALA A 1 386 ? -26.578 -4.550 47.768 1.00 95.00 386 ALA A N 1
ATOM 2963 C CA . ALA A 1 386 ? -25.264 -5.144 47.513 1.00 95.00 386 ALA A CA 1
ATOM 2964 C C . ALA A 1 386 ? -25.275 -6.105 46.312 1.00 95.00 386 ALA A C 1
ATOM 2966 O O . ALA A 1 386 ? -24.326 -6.108 45.525 1.00 95.00 386 ALA A O 1
ATOM 2967 N N . LEU A 1 387 ? -26.357 -6.869 46.134 1.00 92.88 387 LEU A N 1
ATOM 2968 C CA . LEU A 1 387 ? -26.564 -7.754 44.987 1.00 92.88 387 LEU A CA 1
ATOM 2969 C C . LEU A 1 387 ? -26.663 -6.947 43.689 1.00 92.88 387 LEU A C 1
ATOM 2971 O O . LEU A 1 387 ? -26.017 -7.288 42.696 1.00 92.88 387 LEU A O 1
ATOM 2975 N N . GLU A 1 388 ? -27.420 -5.847 43.698 1.00 91.44 388 GLU A N 1
ATOM 2976 C CA . GLU A 1 388 ? -27.528 -4.972 42.532 1.00 91.44 388 GLU A CA 1
ATOM 2977 C C . GLU A 1 388 ? -26.190 -4.278 42.216 1.00 91.44 388 GLU A C 1
ATOM 2979 O O . GLU A 1 388 ? -25.787 -4.227 41.051 1.00 91.44 388 GLU A O 1
ATOM 2984 N N . ALA A 1 389 ? -25.455 -3.807 43.233 1.00 93.50 389 ALA A N 1
ATOM 2985 C CA . ALA A 1 389 ? -24.134 -3.201 43.055 1.00 93.50 389 ALA A CA 1
ATOM 2986 C C . ALA A 1 389 ? -23.103 -4.184 42.465 1.00 93.50 389 ALA A C 1
ATOM 2988 O O . ALA A 1 389 ? -22.389 -3.831 41.524 1.00 93.50 389 ALA A O 1
ATOM 2989 N N . LEU A 1 390 ? -23.054 -5.427 42.962 1.00 94.81 390 LEU A N 1
ATOM 2990 C CA . LEU A 1 390 ? -22.143 -6.457 42.456 1.00 94.81 390 LEU A CA 1
ATOM 2991 C C . LEU A 1 390 ? -22.495 -6.871 41.015 1.00 94.81 390 LEU A C 1
ATOM 2993 O O . LEU A 1 390 ? -21.598 -6.945 40.172 1.00 94.81 390 LEU A O 1
ATOM 2997 N N . LYS A 1 391 ? -23.789 -7.059 40.699 1.00 93.06 391 LYS A N 1
ATOM 2998 C CA . LYS A 1 391 ? -24.256 -7.311 39.320 1.00 93.06 391 LYS A CA 1
ATOM 2999 C C . LYS A 1 391 ? -23.867 -6.156 38.379 1.00 93.06 391 LYS A C 1
ATOM 3001 O O . LYS A 1 391 ? -23.306 -6.410 37.313 1.00 93.06 391 LYS A O 1
ATOM 3006 N N . LYS A 1 392 ? -24.081 -4.895 38.784 1.00 91.75 392 LYS A N 1
ATOM 3007 C CA . LYS A 1 392 ? -23.711 -3.694 38.003 1.00 91.75 392 LYS A CA 1
ATOM 3008 C C . LYS A 1 392 ? -22.207 -3.590 37.743 1.00 91.75 392 LYS A C 1
ATOM 3010 O O . LYS A 1 392 ? -21.814 -3.308 36.614 1.00 91.75 392 LYS A O 1
ATOM 3015 N N . ALA A 1 393 ? -21.366 -3.840 38.747 1.00 93.88 393 ALA A N 1
ATOM 3016 C CA . ALA A 1 393 ? -19.913 -3.750 38.590 1.00 93.88 393 ALA A CA 1
ATOM 3017 C C . ALA A 1 393 ? -19.359 -4.828 37.639 1.00 93.88 393 ALA A C 1
ATOM 3019 O O . ALA A 1 393 ? -18.539 -4.523 36.772 1.00 93.88 393 ALA A O 1
ATOM 3020 N N . LYS A 1 394 ? -19.869 -6.068 37.725 1.00 94.88 394 LYS A N 1
ATOM 3021 C CA . LYS A 1 394 ? -19.554 -7.119 36.741 1.00 94.88 394 LYS A CA 1
ATOM 3022 C C . LYS A 1 394 ? -20.002 -6.713 35.333 1.00 94.88 394 LYS A C 1
ATOM 3024 O O . LYS A 1 394 ? -19.209 -6.800 34.401 1.00 94.88 394 LYS A O 1
ATOM 3029 N N . GLN A 1 395 ? -21.224 -6.193 35.181 1.00 93.19 395 GLN A N 1
ATOM 3030 C CA . GLN A 1 395 ? -21.744 -5.740 33.885 1.00 93.19 395 GLN A CA 1
ATOM 3031 C C . GLN A 1 395 ? -20.899 -4.613 33.263 1.00 93.19 395 GLN A C 1
ATOM 3033 O O . GLN A 1 395 ? -20.606 -4.675 32.071 1.00 93.19 395 GLN A O 1
ATOM 3038 N N . ALA A 1 396 ? -20.462 -3.621 34.048 1.00 91.19 396 ALA A N 1
ATOM 3039 C CA . ALA A 1 396 ? -19.617 -2.524 33.566 1.00 91.19 396 ALA A CA 1
ATOM 3040 C C . ALA A 1 396 ? -18.296 -3.033 32.958 1.00 91.19 396 ALA A C 1
ATOM 3042 O O . ALA A 1 396 ? -17.920 -2.633 31.854 1.00 91.19 396 ALA A O 1
ATOM 3043 N N . ILE A 1 397 ? -17.644 -3.991 33.627 1.00 94.25 397 ILE A N 1
ATOM 3044 C CA . ILE A 1 397 ? -16.455 -4.680 33.109 1.00 94.25 397 ILE A CA 1
ATOM 3045 C C . ILE A 1 397 ? -16.802 -5.461 31.830 1.00 94.25 397 ILE A C 1
ATOM 3047 O O . ILE A 1 397 ? -16.149 -5.278 30.800 1.00 94.25 397 ILE A O 1
ATOM 3051 N N . THR A 1 398 ? -17.866 -6.273 31.859 1.00 91.81 398 THR A N 1
ATOM 3052 C CA . THR A 1 398 ? -18.303 -7.086 30.712 1.00 91.81 398 THR A CA 1
ATOM 3053 C C . THR A 1 398 ? -18.656 -6.253 29.479 1.00 91.81 398 THR A C 1
ATOM 3055 O O . THR A 1 398 ? -18.467 -6.713 28.357 1.00 91.81 398 THR A O 1
ATOM 3058 N N . GLU A 1 399 ? -19.166 -5.031 29.639 1.00 87.94 399 GLU A N 1
ATOM 3059 C CA . GLU A 1 399 ? -19.543 -4.163 28.519 1.00 87.94 399 GLU A CA 1
ATOM 3060 C C . GLU A 1 399 ? -18.406 -3.249 28.042 1.00 87.94 399 GLU A C 1
ATOM 3062 O O . GLU A 1 399 ? -18.238 -3.099 26.830 1.00 87.94 399 GLU A O 1
ATOM 3067 N N . GLY A 1 400 ? -17.607 -2.687 28.955 1.00 87.94 400 GLY A N 1
ATOM 3068 C CA . GLY A 1 400 ? -16.551 -1.715 28.641 1.00 87.94 400 GLY A CA 1
ATOM 3069 C C . GLY A 1 400 ? -15.213 -2.306 28.174 1.00 87.94 400 GLY A C 1
ATOM 3070 O O . GLY A 1 400 ? -14.388 -1.581 27.611 1.00 87.94 400 GLY A O 1
ATOM 3071 N N . TYR A 1 401 ? -14.972 -3.604 28.400 1.00 90.44 401 TYR A N 1
ATOM 3072 C CA . TYR A 1 401 ? -13.647 -4.225 28.227 1.00 90.44 401 TYR A CA 1
ATOM 3073 C C . TYR A 1 401 ? -13.635 -5.442 27.288 1.00 90.44 401 TYR A C 1
ATOM 3075 O O . TYR A 1 401 ? -12.667 -6.205 27.271 1.00 90.44 401 TYR A O 1
ATOM 3083 N N . LYS A 1 402 ? -14.671 -5.584 26.454 1.00 89.44 402 LYS A N 1
ATOM 3084 C CA . LYS A 1 402 ? -14.746 -6.580 25.371 1.00 89.44 402 LYS A CA 1
ATOM 3085 C C . LYS A 1 402 ? -13.505 -6.525 24.483 1.00 89.44 402 LYS A C 1
ATOM 3087 O O . LYS A 1 402 ? -13.070 -5.442 24.088 1.00 89.44 402 LYS A O 1
ATOM 3092 N N . THR A 1 403 ? -12.964 -7.690 24.134 1.00 90.81 403 THR A N 1
ATOM 3093 C CA . THR A 1 403 ? -11.817 -7.786 23.222 1.00 90.81 403 THR A CA 1
ATOM 3094 C C . THR A 1 403 ? -12.193 -7.242 21.841 1.00 90.81 403 THR A C 1
ATOM 3096 O O . THR A 1 403 ? -13.062 -7.788 21.158 1.00 90.81 403 THR A O 1
ATOM 3099 N N . ASP A 1 404 ? -11.500 -6.189 21.398 1.00 86.38 404 ASP A N 1
ATOM 3100 C CA . ASP A 1 404 ? -11.560 -5.686 20.027 1.00 86.38 404 ASP A CA 1
ATOM 3101 C C . ASP A 1 404 ? -10.811 -6.656 19.116 1.00 86.38 404 ASP A C 1
ATOM 3103 O O . ASP A 1 404 ? -9.659 -6.455 18.706 1.00 86.38 404 ASP A O 1
ATOM 3107 N N . VAL A 1 405 ? -11.518 -7.731 18.779 1.00 91.38 405 VAL A N 1
ATOM 3108 C CA . VAL A 1 405 ? -11.054 -8.654 17.764 1.00 91.38 405 VAL A CA 1
ATOM 3109 C C . VAL A 1 405 ? -10.957 -7.979 16.402 1.00 91.38 405 VAL A C 1
ATOM 3111 O O . VAL A 1 405 ? -10.198 -8.522 15.629 1.00 91.38 405 VAL A O 1
ATOM 3114 N N . GLU A 1 406 ? -11.601 -6.836 16.085 1.00 87.62 406 GLU A N 1
ATOM 3115 C CA . GLU A 1 406 ? -11.581 -6.186 14.748 1.00 87.62 406 GLU A CA 1
ATOM 3116 C C . GLU A 1 406 ? -10.202 -5.669 14.304 1.00 87.62 406 GLU A C 1
ATOM 3118 O O . GLU A 1 406 ? -9.921 -5.666 13.107 1.00 87.62 406 GLU A O 1
ATOM 3123 N N . LYS A 1 407 ? -9.282 -5.321 15.218 1.00 88.44 407 LYS A N 1
ATOM 3124 C CA . LYS A 1 407 ? -7.882 -5.023 14.827 1.00 88.44 407 LYS A CA 1
ATOM 3125 C C . LYS A 1 407 ? -7.050 -6.268 14.543 1.00 88.44 407 LYS A C 1
ATOM 3127 O O . LYS A 1 407 ? -6.173 -6.218 13.678 1.00 88.44 407 LYS A O 1
ATOM 3132 N N . LEU A 1 408 ? -7.333 -7.377 15.234 1.00 92.31 408 LEU A N 1
ATOM 3133 C CA . LEU A 1 408 ? -6.880 -8.689 14.776 1.00 92.31 408 LEU A CA 1
ATOM 3134 C C . LEU A 1 408 ? -7.561 -8.971 13.429 1.00 92.31 408 LEU A C 1
ATOM 3136 O O . LEU A 1 408 ? -6.871 -9.260 12.463 1.00 92.31 408 LEU A O 1
ATOM 3140 N N . LYS A 1 409 ? -8.880 -8.734 13.335 1.00 91.25 409 LYS A N 1
ATOM 3141 C CA . LYS A 1 409 ? -9.812 -8.757 12.187 1.00 91.25 409 LYS A CA 1
ATOM 3142 C C . LYS A 1 409 ? -9.503 -7.778 11.069 1.00 91.25 409 LYS A C 1
ATOM 3144 O O . LYS A 1 409 ? -10.439 -7.443 10.368 1.00 91.25 409 LYS A O 1
ATOM 3149 N N . GLN A 1 410 ? -8.240 -7.416 10.806 1.00 90.38 410 GLN A N 1
ATOM 3150 C CA . GLN A 1 410 ? -7.884 -6.521 9.690 1.00 90.38 410 GLN A CA 1
ATOM 3151 C C . GLN A 1 410 ? -6.586 -6.807 8.898 1.00 90.38 410 GLN A C 1
ATOM 3153 O O . GLN A 1 410 ? -6.282 -6.039 7.984 1.00 90.38 410 GLN A O 1
ATOM 3158 N N . ALA A 1 411 ? -5.796 -7.856 9.180 1.00 90.25 411 ALA A N 1
ATOM 3159 C CA . ALA A 1 411 ? -4.455 -8.022 8.585 1.00 90.25 411 ALA A CA 1
ATOM 3160 C C . ALA A 1 411 ? -4.130 -9.349 7.831 1.00 90.25 411 ALA A C 1
ATOM 3162 O O . ALA A 1 411 ? -3.037 -9.431 7.280 1.00 90.25 411 ALA A O 1
ATOM 3163 N N . LYS A 1 412 ? -5.064 -10.316 7.712 1.00 93.62 412 LYS A N 1
ATOM 3164 C CA . LYS A 1 412 ? -5.045 -11.596 6.935 1.00 93.62 412 LYS A CA 1
ATOM 3165 C C . LYS A 1 412 ? -5.734 -11.439 5.631 1.00 93.62 412 LYS A C 1
ATOM 3167 O O . LYS A 1 412 ? -5.225 -11.927 4.646 1.00 93.62 412 LYS A O 1
ATOM 3172 N N . GLN A 1 413 ? -6.829 -10.700 5.629 1.00 92.06 413 GLN A N 1
ATOM 3173 C CA . GLN A 1 413 ? -7.319 -10.163 4.385 1.00 92.06 413 GLN A CA 1
ATOM 3174 C C . GLN A 1 413 ? -6.220 -9.292 3.760 1.00 92.06 413 GLN A C 1
ATOM 3176 O O . GLN A 1 413 ? -5.904 -9.441 2.590 1.00 92.06 413 GLN A O 1
ATOM 3181 N N . TYR A 1 414 ? -5.491 -8.505 4.565 1.00 92.88 414 TYR A N 1
ATOM 3182 C CA . TYR A 1 414 ? -4.254 -7.891 4.083 1.00 92.88 414 TYR A CA 1
ATOM 3183 C C . TYR A 1 414 ? -3.149 -8.920 3.759 1.00 92.88 414 TYR A C 1
ATOM 3185 O O . TYR A 1 414 ? -2.517 -8.795 2.721 1.00 92.88 414 TYR A O 1
ATOM 3193 N N . ALA A 1 415 ? -2.875 -9.939 4.580 1.00 93.19 415 ALA A N 1
ATOM 3194 C CA . ALA A 1 415 ? -1.774 -10.865 4.302 1.00 93.19 415 ALA A CA 1
ATOM 3195 C C . ALA A 1 415 ? -2.028 -11.735 3.056 1.00 93.19 415 ALA A C 1
ATOM 3197 O O . ALA A 1 415 ? -1.215 -11.721 2.142 1.00 93.19 415 ALA A O 1
ATOM 3198 N N . GLU A 1 416 ? -3.150 -12.447 2.998 1.00 92.00 416 GLU A N 1
ATOM 3199 C CA . GLU A 1 416 ? -3.610 -13.279 1.881 1.00 92.00 416 GLU A CA 1
ATOM 3200 C C . GLU A 1 416 ? -3.897 -12.451 0.623 1.00 92.00 416 GLU A C 1
ATOM 3202 O O . GLU A 1 416 ? -3.278 -12.698 -0.411 1.00 92.00 416 GLU A O 1
ATOM 3207 N N . ASP A 1 417 ? -4.787 -11.453 0.696 1.00 89.75 417 ASP A N 1
ATOM 3208 C CA . ASP A 1 417 ? -5.288 -10.777 -0.511 1.00 89.75 417 ASP A CA 1
ATOM 3209 C C . ASP A 1 417 ? -4.334 -9.691 -1.033 1.00 89.75 417 ASP A C 1
ATOM 3211 O O . ASP A 1 417 ? -4.491 -9.251 -2.177 1.00 89.75 417 ASP A O 1
ATOM 3215 N N . VAL A 1 418 ? -3.377 -9.227 -0.214 1.00 91.06 418 VAL A N 1
ATOM 3216 C CA . VAL A 1 418 ? -2.512 -8.070 -0.523 1.00 91.06 418 VAL A CA 1
ATOM 3217 C C . VAL A 1 418 ? -1.021 -8.404 -0.379 1.00 91.06 418 VAL A C 1
ATOM 3219 O O . VAL A 1 418 ? -0.274 -8.228 -1.339 1.00 91.06 418 VAL A O 1
ATOM 3222 N N . PHE A 1 419 ? -0.562 -8.925 0.765 1.00 93.94 419 PHE A N 1
ATOM 3223 C CA . PHE A 1 419 ? 0.865 -9.176 1.020 1.00 93.94 419 PHE A CA 1
ATOM 3224 C C . PHE A 1 419 ? 1.417 -10.343 0.189 1.00 93.94 419 PHE A C 1
ATOM 3226 O O . PHE A 1 419 ? 2.463 -10.192 -0.435 1.00 93.94 419 PHE A O 1
ATOM 3233 N N . LYS A 1 420 ? 0.691 -11.466 0.069 1.00 93.38 420 LYS A N 1
ATOM 3234 C CA . LYS A 1 420 ? 1.101 -12.601 -0.787 1.00 93.38 420 LYS A CA 1
ATOM 3235 C C . LYS A 1 420 ? 1.178 -12.246 -2.279 1.00 93.38 420 LYS A C 1
ATOM 3237 O O . LYS A 1 420 ? 1.736 -13.004 -3.070 1.00 93.38 420 LYS A O 1
ATOM 3242 N N . LYS A 1 421 ? 0.640 -11.091 -2.686 1.00 92.06 421 LYS A N 1
ATOM 3243 C CA . LYS A 1 421 ? 0.736 -10.579 -4.060 1.00 92.06 421 LYS A CA 1
ATOM 3244 C C . LYS A 1 421 ? 1.921 -9.645 -4.297 1.00 92.06 421 LYS A C 1
ATOM 3246 O O . LYS A 1 421 ? 2.196 -9.364 -5.467 1.00 92.06 421 LYS A O 1
ATOM 3251 N N . THR A 1 422 ? 2.602 -9.153 -3.257 1.00 92.19 422 THR A N 1
ATOM 3252 C CA . THR A 1 422 ? 3.708 -8.202 -3.438 1.00 92.19 422 THR A CA 1
ATOM 3253 C C . THR A 1 422 ? 4.908 -8.870 -4.124 1.00 92.19 422 THR A C 1
ATOM 3255 O O . THR A 1 422 ? 5.043 -10.100 -4.081 1.00 92.19 422 THR A O 1
ATOM 3258 N N . PRO A 1 423 ? 5.810 -8.091 -4.752 1.00 91.88 423 PRO A N 1
ATOM 3259 C CA . PRO A 1 423 ? 7.035 -8.633 -5.322 1.00 91.88 423 PRO A CA 1
ATOM 3260 C C . PRO A 1 423 ? 7.886 -9.358 -4.288 1.00 91.88 423 PRO A C 1
ATOM 3262 O O . PRO A 1 423 ? 8.416 -10.416 -4.583 1.00 91.88 423 PRO A O 1
ATOM 3265 N N . GLU A 1 424 ? 7.983 -8.834 -3.067 1.00 93.81 424 GLU A N 1
ATOM 3266 C CA . GLU A 1 424 ? 8.886 -9.351 -2.040 1.00 93.81 424 GLU A CA 1
ATOM 3267 C C . GLU A 1 424 ? 8.473 -10.760 -1.572 1.00 93.81 424 GLU A C 1
ATOM 3269 O O . GLU A 1 424 ? 9.320 -11.644 -1.453 1.00 93.81 424 GLU A O 1
ATOM 3274 N N . TYR A 1 425 ? 7.167 -11.021 -1.414 1.00 94.19 425 TYR A N 1
ATOM 3275 C CA . TYR A 1 425 ? 6.660 -12.372 -1.134 1.00 94.19 425 TYR A CA 1
ATOM 3276 C C . TYR A 1 425 ? 6.842 -13.324 -2.333 1.00 94.19 425 TYR A C 1
ATOM 3278 O O . TYR A 1 425 ? 7.237 -14.480 -2.160 1.00 94.19 425 TYR A O 1
ATOM 3286 N N . LYS A 1 426 ? 6.599 -12.850 -3.565 1.00 93.62 426 LYS A N 1
ATOM 3287 C CA . LYS A 1 426 ? 6.810 -13.641 -4.795 1.00 93.62 426 LYS A CA 1
ATOM 3288 C C . LYS A 1 426 ? 8.285 -14.005 -4.999 1.00 93.62 426 LYS A C 1
ATOM 3290 O O . LYS A 1 426 ? 8.584 -15.145 -5.339 1.00 93.62 426 LYS A O 1
ATOM 3295 N N . ASN A 1 427 ? 9.195 -13.067 -4.736 1.00 93.94 427 ASN A N 1
ATOM 3296 C CA . ASN A 1 427 ? 10.643 -13.263 -4.777 1.00 93.94 427 ASN A CA 1
ATOM 3297 C C . ASN A 1 427 ? 11.074 -14.307 -3.732 1.00 93.94 427 ASN A C 1
ATOM 3299 O O . ASN A 1 427 ? 11.784 -15.248 -4.074 1.00 93.94 427 ASN A O 1
ATOM 3303 N N . ALA A 1 428 ? 10.595 -14.193 -2.485 1.00 94.69 428 ALA A N 1
ATOM 3304 C CA . ALA A 1 428 ? 10.841 -15.196 -1.445 1.00 94.69 428 ALA A CA 1
ATOM 3305 C C . ALA A 1 428 ? 10.321 -16.589 -1.849 1.00 94.69 428 ALA A C 1
ATOM 3307 O O . ALA A 1 428 ? 10.992 -17.588 -1.610 1.00 94.69 428 ALA A O 1
ATOM 3308 N N . THR A 1 429 ? 9.155 -16.659 -2.502 1.00 93.81 429 THR A N 1
ATOM 3309 C CA . THR A 1 429 ? 8.573 -17.926 -2.979 1.00 93.81 429 THR A CA 1
ATOM 3310 C C . THR A 1 429 ? 9.441 -18.551 -4.072 1.00 93.81 429 THR A C 1
ATOM 3312 O O . THR A 1 429 ? 9.847 -19.697 -3.936 1.00 93.81 429 THR A O 1
ATOM 3315 N N . ALA A 1 430 ? 9.847 -17.781 -5.086 1.00 92.31 430 ALA A N 1
ATOM 3316 C CA . ALA A 1 430 ? 10.744 -18.268 -6.137 1.00 92.31 430 ALA A CA 1
ATOM 3317 C C . ALA A 1 430 ? 12.112 -18.737 -5.595 1.00 92.31 430 ALA A C 1
ATOM 3319 O O . ALA A 1 430 ? 12.646 -19.736 -6.064 1.00 92.31 430 ALA A O 1
ATOM 3320 N N . ILE A 1 431 ? 12.656 -18.060 -4.576 1.00 92.88 431 ILE A N 1
ATOM 3321 C CA . ILE A 1 431 ? 13.900 -18.458 -3.890 1.00 92.88 431 ILE A CA 1
ATOM 3322 C C . ILE A 1 431 ? 13.712 -19.739 -3.060 1.00 92.88 431 ILE A C 1
ATOM 3324 O O . ILE A 1 431 ? 14.634 -20.543 -2.962 1.00 92.88 431 ILE A O 1
ATOM 3328 N N . LYS A 1 432 ? 12.531 -19.947 -2.465 1.00 93.38 432 LYS A N 1
ATOM 3329 C CA . LYS A 1 432 ? 12.171 -21.198 -1.784 1.00 93.38 432 LYS A CA 1
ATOM 3330 C C . LYS A 1 432 ? 11.980 -22.354 -2.775 1.00 93.38 432 LYS A C 1
ATOM 3332 O O . LYS A 1 432 ? 12.282 -23.487 -2.422 1.00 93.38 432 LYS A O 1
ATOM 3337 N N . ASP A 1 433 ? 11.503 -22.092 -3.986 1.00 92.00 433 ASP A N 1
ATOM 3338 C CA . ASP A 1 433 ? 11.257 -23.143 -4.980 1.00 92.00 433 ASP A CA 1
ATOM 3339 C C . ASP A 1 433 ? 12.532 -23.511 -5.780 1.00 92.00 433 ASP A C 1
ATOM 3341 O O . ASP A 1 433 ? 12.664 -24.643 -6.245 1.00 92.00 433 ASP A O 1
ATOM 3345 N N . ASP A 1 434 ? 13.516 -22.606 -5.882 1.00 90.62 434 ASP A N 1
ATOM 3346 C CA . ASP A 1 434 ? 14.861 -22.895 -6.406 1.00 90.62 434 ASP A CA 1
ATOM 3347 C C . ASP A 1 434 ? 15.775 -23.512 -5.331 1.00 90.62 434 ASP A C 1
ATOM 3349 O O . ASP A 1 434 ? 16.354 -22.820 -4.493 1.00 90.62 434 ASP A O 1
ATOM 3353 N N . ALA A 1 435 ? 15.947 -24.834 -5.384 1.00 90.50 435 ALA A N 1
ATOM 3354 C CA . ALA A 1 435 ? 16.818 -25.589 -4.478 1.00 90.50 435 ALA A CA 1
ATOM 3355 C C . ALA A 1 435 ? 18.322 -25.262 -4.603 1.00 90.50 435 ALA A C 1
ATOM 3357 O O . ALA A 1 435 ? 19.092 -25.630 -3.718 1.00 90.50 435 ALA A O 1
ATOM 3358 N N . ASN A 1 436 ? 18.757 -24.576 -5.668 1.00 89.94 436 ASN A N 1
ATOM 3359 C CA . ASN A 1 436 ? 20.156 -24.170 -5.851 1.00 89.94 436 ASN A CA 1
ATOM 3360 C C . ASN A 1 436 ? 20.436 -22.771 -5.280 1.00 89.94 436 ASN A C 1
ATOM 3362 O O . ASN A 1 436 ? 21.588 -22.328 -5.251 1.00 89.94 436 ASN A O 1
ATOM 3366 N N . ASN A 1 437 ? 19.403 -22.052 -4.834 1.00 90.12 437 ASN A N 1
ATOM 3367 C CA . ASN A 1 437 ? 19.558 -20.695 -4.344 1.00 90.12 437 ASN A CA 1
ATOM 3368 C C . ASN A 1 437 ? 20.244 -20.672 -2.972 1.00 90.12 437 ASN A C 1
ATOM 3370 O O . ASN A 1 437 ? 19.778 -21.302 -2.025 1.00 90.12 437 ASN A O 1
ATOM 3374 N N . ALA A 1 438 ? 21.281 -19.850 -2.798 1.00 89.50 438 ALA A N 1
ATOM 3375 C CA . ALA A 1 438 ? 21.971 -19.718 -1.509 1.00 89.50 438 ALA A CA 1
ATOM 3376 C C . ALA A 1 438 ? 21.061 -19.226 -0.357 1.00 89.50 438 ALA A C 1
ATOM 3378 O O . ALA A 1 438 ? 21.405 -19.396 0.812 1.00 89.50 438 ALA A O 1
ATOM 3379 N N . LYS A 1 439 ? 19.895 -18.631 -0.662 1.00 91.94 439 LYS A N 1
ATOM 3380 C CA . LYS A 1 439 ? 18.866 -18.251 0.324 1.00 91.94 439 LYS A CA 1
ATOM 3381 C C . LYS A 1 439 ? 17.714 -19.262 0.470 1.00 91.94 439 LYS A C 1
ATOM 3383 O O . LYS A 1 439 ? 16.823 -18.999 1.275 1.00 91.94 439 LYS A O 1
ATOM 3388 N N . HIS A 1 440 ? 17.723 -20.396 -0.236 1.00 90.69 440 HIS A N 1
ATOM 3389 C CA . HIS A 1 440 ? 16.638 -21.391 -0.269 1.00 90.69 440 HIS A CA 1
ATOM 3390 C C . HIS A 1 440 ? 16.107 -21.765 1.125 1.00 90.69 440 HIS A C 1
ATOM 3392 O O . HIS A 1 440 ? 14.938 -21.533 1.436 1.00 90.69 440 HIS A O 1
ATOM 3398 N N . GLU A 1 441 ? 16.980 -22.260 2.012 1.00 90.94 441 GLU A N 1
ATOM 3399 C CA . GLU A 1 441 ? 16.597 -22.625 3.383 1.00 90.94 441 GLU A CA 1
ATOM 3400 C C . GLU A 1 441 ? 16.039 -21.440 4.182 1.00 90.94 441 GLU A C 1
ATOM 3402 O O . GLU A 1 441 ? 15.149 -21.620 5.013 1.00 90.94 441 GLU A O 1
ATOM 3407 N N . GLN A 1 442 ? 16.568 -20.234 3.966 1.00 92.88 442 GLN A N 1
ATOM 3408 C CA . GLN A 1 442 ? 16.172 -19.047 4.719 1.00 92.88 442 GLN A CA 1
ATOM 3409 C C . GLN A 1 442 ? 14.789 -18.555 4.276 1.00 92.88 442 GLN A C 1
ATOM 3411 O O . GLN A 1 442 ? 13.926 -18.338 5.125 1.00 92.88 442 GLN A O 1
ATOM 3416 N N . ALA A 1 443 ? 14.526 -18.525 2.967 1.00 93.31 443 ALA A N 1
ATOM 3417 C CA . ALA A 1 443 ? 13.194 -18.277 2.421 1.00 93.31 443 ALA A CA 1
ATOM 3418 C C . ALA A 1 443 ? 12.196 -19.364 2.849 1.00 93.31 443 ALA A C 1
ATOM 3420 O O . ALA A 1 443 ? 11.066 -19.056 3.226 1.00 93.31 443 ALA A O 1
ATOM 3421 N N . GLY A 1 444 ? 12.629 -20.629 2.882 1.00 92.19 444 GLY A N 1
ATOM 3422 C CA . GLY A 1 444 ? 11.856 -21.751 3.415 1.00 92.19 444 GLY A CA 1
ATOM 3423 C C . GLY A 1 444 ? 11.466 -21.585 4.887 1.00 92.19 444 GLY A C 1
ATOM 3424 O O . GLY A 1 444 ? 10.346 -21.931 5.251 1.00 92.19 444 GLY A O 1
ATOM 3425 N N . LYS A 1 445 ? 12.339 -21.005 5.722 1.00 92.44 445 LYS A N 1
ATOM 3426 C CA . LYS A 1 445 ? 12.081 -20.706 7.146 1.00 92.44 445 LYS A CA 1
ATOM 3427 C C . LYS A 1 445 ? 11.239 -19.440 7.353 1.00 92.44 445 LYS A C 1
ATOM 3429 O O . LYS A 1 445 ? 10.424 -19.405 8.274 1.00 92.44 445 LYS A O 1
ATOM 3434 N N . ASP A 1 446 ? 11.417 -18.425 6.508 1.00 94.06 446 ASP A N 1
ATOM 3435 C CA . ASP A 1 446 ? 10.734 -17.128 6.627 1.00 94.06 446 ASP A CA 1
ATOM 3436 C C . ASP A 1 446 ? 9.327 -17.134 6.053 1.00 94.06 446 ASP A C 1
ATOM 3438 O O . ASP A 1 446 ? 8.421 -16.594 6.683 1.00 94.06 446 ASP A O 1
ATOM 3442 N N . LEU A 1 447 ? 9.120 -17.789 4.908 1.00 94.62 447 LEU A N 1
ATOM 3443 C CA . LEU A 1 447 ? 7.786 -18.205 4.492 1.00 94.62 447 LEU A CA 1
ATOM 3444 C C . LEU A 1 447 ? 7.266 -19.233 5.492 1.00 94.62 447 LEU A C 1
ATOM 3446 O O . LEU A 1 447 ? 6.204 -19.024 6.056 1.00 94.62 447 LEU A O 1
ATOM 3450 N N . GLY A 1 448 ? 8.050 -20.263 5.805 1.00 92.69 448 GLY A N 1
ATOM 3451 C CA . GLY A 1 448 ? 7.740 -21.226 6.855 1.00 92.69 448 GLY A CA 1
ATOM 3452 C C . GLY A 1 448 ? 6.762 -22.324 6.444 1.00 92.69 448 GLY A C 1
ATOM 3453 O O . GLY A 1 448 ? 6.510 -22.565 5.257 1.00 92.69 448 GLY A O 1
ATOM 3454 N N . ASP A 1 449 ? 6.243 -23.021 7.455 1.00 89.12 449 ASP A N 1
ATOM 3455 C CA . ASP A 1 449 ? 5.369 -24.177 7.299 1.00 89.12 449 ASP A CA 1
ATOM 3456 C C . ASP A 1 449 ? 4.040 -23.976 8.026 1.00 89.12 449 ASP A C 1
ATOM 3458 O O . ASP A 1 449 ? 3.955 -23.793 9.246 1.00 89.12 449 ASP A O 1
ATOM 3462 N N . ALA A 1 450 ? 3.001 -24.106 7.211 1.00 88.62 450 ALA A N 1
ATOM 3463 C CA . ALA A 1 450 ? 1.610 -24.101 7.579 1.00 88.62 450 ALA A CA 1
ATOM 3464 C C . ALA A 1 450 ? 1.268 -25.135 8.671 1.00 88.62 450 ALA A C 1
ATOM 3466 O O . ALA A 1 450 ? 0.826 -24.789 9.765 1.00 88.62 450 ALA A O 1
ATOM 3467 N N . THR A 1 451 ? 1.445 -26.423 8.389 1.00 87.31 451 THR A N 1
ATOM 3468 C CA . THR A 1 451 ? 1.084 -27.520 9.302 1.00 87.31 451 THR A CA 1
ATOM 3469 C C . THR A 1 451 ? 1.830 -27.466 10.637 1.00 87.31 451 THR A C 1
ATOM 3471 O O . THR A 1 451 ? 1.283 -27.874 11.657 1.00 87.31 451 THR A O 1
ATOM 3474 N N . LYS A 1 452 ? 3.053 -26.920 10.646 1.00 88.94 452 LYS A N 1
ATOM 3475 C CA . LYS A 1 452 ? 3.951 -26.869 11.817 1.00 88.94 452 LYS A CA 1
ATOM 3476 C C . LYS A 1 452 ? 3.889 -25.545 12.585 1.00 88.94 452 LYS A C 1
ATOM 3478 O O . LYS A 1 452 ? 4.581 -25.378 13.585 1.00 88.94 452 LYS A O 1
ATOM 3483 N N . GLN A 1 453 ? 3.073 -24.601 12.122 1.00 87.62 453 GLN A N 1
ATOM 3484 C CA . GLN A 1 453 ? 2.920 -23.269 12.696 1.00 87.62 453 GLN A CA 1
ATOM 3485 C C . GLN A 1 453 ? 4.226 -22.433 12.804 1.00 87.62 453 GLN A C 1
ATOM 3487 O O . GLN A 1 453 ? 4.459 -21.737 13.803 1.00 87.62 453 GLN A O 1
ATOM 3492 N N . THR A 1 454 ? 5.075 -22.464 11.764 1.00 90.31 454 THR A N 1
ATOM 3493 C CA . THR A 1 454 ? 6.383 -21.766 11.703 1.00 90.31 454 THR A CA 1
ATOM 3494 C C . THR A 1 454 ? 6.478 -20.713 10.588 1.00 90.31 454 THR A C 1
ATOM 3496 O O . THR A 1 454 ? 5.852 -20.853 9.545 1.00 90.31 454 THR A O 1
ATOM 3499 N N . GLY A 1 455 ? 7.290 -19.665 10.789 1.00 91.75 455 GLY A N 1
ATOM 3500 C CA . GLY A 1 455 ? 7.525 -18.588 9.807 1.00 91.75 455 GLY A CA 1
ATOM 3501 C C . GLY A 1 455 ? 6.338 -17.636 9.609 1.00 91.75 455 GLY A C 1
ATOM 3502 O O . GLY A 1 455 ? 5.477 -17.519 10.486 1.00 91.75 455 GLY A O 1
ATOM 3503 N N . PHE A 1 456 ? 6.296 -16.941 8.466 1.00 96.12 456 PHE A N 1
ATOM 3504 C CA . PHE A 1 456 ? 5.161 -16.115 8.045 1.00 96.12 456 PHE A CA 1
ATOM 3505 C C . PHE A 1 456 ? 3.903 -16.971 7.955 1.00 96.12 456 PHE A C 1
ATOM 3507 O O . PHE A 1 456 ? 3.005 -16.707 8.744 1.00 96.12 456 PHE A O 1
ATOM 3514 N N . GLU A 1 457 ? 3.912 -18.038 7.134 1.00 94.75 457 GLU A N 1
ATOM 3515 C CA . GLU A 1 457 ? 2.931 -19.144 7.009 1.00 94.75 457 GLU A CA 1
ATOM 3516 C C . GLU A 1 457 ? 2.668 -19.911 8.314 1.00 94.75 457 GLU A C 1
ATOM 3518 O O . GLU A 1 457 ? 1.849 -20.823 8.325 1.00 94.75 457 GLU A O 1
ATOM 3523 N N . GLY A 1 458 ? 3.275 -19.486 9.425 1.00 94.12 458 GLY A N 1
ATOM 3524 C CA . GLY A 1 458 ? 3.118 -20.007 10.776 1.00 94.12 458 GLY A CA 1
ATOM 3525 C C . GLY A 1 458 ? 2.089 -19.283 11.646 1.00 94.12 458 GLY A C 1
ATOM 3526 O O . GLY A 1 458 ? 2.146 -19.428 12.869 1.00 94.12 458 GLY A O 1
ATOM 3527 N N . GLN A 1 459 ? 1.189 -18.476 11.062 1.00 94.62 459 GLN A N 1
ATOM 3528 C CA . GLN A 1 459 ? 0.370 -17.520 11.812 1.00 94.62 459 GLN A CA 1
ATOM 3529 C C . GLN A 1 459 ? -1.182 -17.536 11.571 1.00 94.62 459 GLN A C 1
ATOM 3531 O O . GLN A 1 459 ? -1.843 -17.707 12.583 1.00 94.62 459 GLN A O 1
ATOM 3536 N N . ILE A 1 460 ? -1.812 -17.449 10.360 1.00 95.12 460 ILE A N 1
ATOM 3537 C CA . ILE A 1 460 ? -3.311 -17.410 10.015 1.00 95.12 460 ILE A CA 1
ATOM 3538 C C . ILE A 1 460 ? -4.009 -18.221 11.017 1.00 95.12 460 ILE A C 1
ATOM 3540 O O . ILE A 1 460 ? -4.958 -17.700 11.547 1.00 95.12 460 ILE A O 1
ATOM 3544 N N . ALA A 1 461 ? -3.591 -19.473 11.147 1.00 92.81 461 ALA A N 1
ATOM 3545 C CA . ALA A 1 461 ? -4.303 -20.525 11.823 1.00 92.81 461 ALA A CA 1
ATOM 3546 C C . ALA A 1 461 ? -3.701 -20.931 13.166 1.00 92.81 461 ALA A C 1
ATOM 3548 O O . ALA A 1 461 ? -4.365 -21.713 13.808 1.00 92.81 461 ALA A O 1
ATOM 3549 N N . LYS A 1 462 ? -2.640 -20.285 13.686 1.00 92.81 462 LYS A N 1
ATOM 3550 C CA . LYS A 1 462 ? -2.619 -19.989 15.143 1.00 92.81 462 LYS A CA 1
ATOM 3551 C C . LYS A 1 462 ? -3.765 -19.044 15.479 1.00 92.81 462 LYS A C 1
ATOM 3553 O O . LYS A 1 462 ? -4.477 -19.161 16.463 1.00 92.81 462 LYS A O 1
ATOM 3558 N N . ILE A 1 463 ? -3.935 -18.080 14.592 1.00 94.00 463 ILE A N 1
ATOM 3559 C CA . ILE A 1 463 ? -4.850 -16.955 14.679 1.00 94.00 463 ILE A CA 1
ATOM 3560 C C . ILE A 1 463 ? -6.284 -17.329 14.256 1.00 94.00 463 ILE A C 1
ATOM 3562 O O . ILE A 1 463 ? -7.199 -16.668 14.706 1.00 94.00 463 ILE A O 1
ATOM 3566 N N . ALA A 1 464 ? -6.485 -18.380 13.453 1.00 91.69 464 ALA A N 1
ATOM 3567 C CA . ALA A 1 464 ? -7.752 -18.879 12.904 1.00 91.69 464 ALA A CA 1
ATOM 3568 C C . ALA A 1 464 ? -8.292 -19.984 13.800 1.00 91.69 464 ALA A C 1
ATOM 3570 O O . ALA A 1 464 ? -9.479 -20.025 14.072 1.00 91.69 464 ALA A O 1
ATOM 3571 N N . GLU A 1 465 ? -7.397 -20.795 14.363 1.00 91.62 465 GLU A N 1
ATOM 3572 C CA . GLU A 1 465 ? -7.634 -21.525 15.606 1.00 91.62 465 GLU A CA 1
ATOM 3573 C C . GLU A 1 465 ? -8.146 -20.566 16.699 1.00 91.62 465 GLU A C 1
ATOM 3575 O O . GLU A 1 465 ? -9.287 -20.705 17.132 1.00 91.62 465 GLU A O 1
ATOM 3580 N N . LYS A 1 466 ? -7.408 -19.487 17.009 1.00 90.81 466 LYS A N 1
ATOM 3581 C CA . LYS A 1 466 ? -7.833 -18.388 17.912 1.00 90.81 466 LYS A CA 1
ATOM 3582 C C . LYS A 1 466 ? -8.983 -17.492 17.378 1.00 90.81 466 LYS A C 1
ATOM 3584 O O . LYS A 1 466 ? -9.310 -16.482 17.995 1.00 90.81 466 LYS A O 1
ATOM 3589 N N . LEU A 1 467 ? -9.583 -17.839 16.236 1.00 91.38 467 LEU A N 1
ATOM 3590 C CA . LEU A 1 467 ? -10.748 -17.183 15.604 1.00 91.38 467 LEU A CA 1
ATOM 3591 C C . LEU A 1 467 ? -12.008 -18.027 15.772 1.00 91.38 467 LEU A C 1
ATOM 3593 O O . LEU A 1 467 ? -13.105 -17.487 15.873 1.00 91.38 467 LEU A O 1
ATOM 3597 N N . ASN A 1 468 ? -11.832 -19.352 15.761 1.00 88.81 468 ASN A N 1
ATOM 3598 C CA . ASN A 1 468 ? -12.900 -20.330 15.923 1.00 88.81 468 ASN A CA 1
ATOM 3599 C C . ASN A 1 468 ? -13.517 -20.238 17.326 1.00 88.81 468 ASN A C 1
ATOM 3601 O O . ASN A 1 468 ? -14.719 -20.435 17.471 1.00 88.81 468 ASN A O 1
ATOM 3605 N N . ASP A 1 469 ? -12.706 -19.888 18.329 1.00 86.75 469 ASP A N 1
ATOM 3606 C CA . ASP A 1 469 ? -13.161 -19.464 19.651 1.00 86.75 469 ASP A CA 1
ATOM 3607 C C . ASP A 1 469 ? -12.472 -18.151 20.061 1.00 86.75 469 ASP A C 1
ATOM 3609 O O . ASP A 1 469 ? -11.303 -18.130 20.449 1.00 86.75 469 ASP A O 1
ATOM 3613 N N . THR A 1 470 ? -13.211 -17.041 19.981 1.00 86.38 470 THR A N 1
ATOM 3614 C CA . THR A 1 470 ? -12.773 -15.737 20.501 1.00 86.38 470 THR A CA 1
ATOM 3615 C C . THR A 1 470 ? -13.206 -15.489 21.950 1.00 86.38 470 THR A C 1
ATOM 3617 O O . THR A 1 470 ? -12.838 -14.460 22.507 1.00 86.38 470 THR A O 1
ATOM 3620 N N . SER A 1 471 ? -13.987 -16.384 22.571 1.00 80.94 471 SER A N 1
ATOM 3621 C CA . SER A 1 471 ? -14.547 -16.192 23.923 1.00 80.94 471 SER A CA 1
ATOM 3622 C C . SER A 1 471 ? -13.515 -16.324 25.045 1.00 80.94 471 SER A C 1
ATOM 3624 O O . SER A 1 471 ? -13.769 -15.896 26.166 1.00 80.94 471 SER A O 1
ATOM 3626 N N . LYS A 1 472 ? -12.332 -16.867 24.731 1.00 83.38 472 LYS A N 1
ATOM 3627 C CA . LYS A 1 472 ? -11.169 -16.972 25.627 1.00 83.38 472 LYS A CA 1
ATOM 3628 C C . LYS A 1 472 ? -9.987 -16.095 25.187 1.00 83.38 472 LYS A C 1
ATOM 3630 O O . LYS A 1 472 ? -8.857 -16.353 25.590 1.00 83.38 472 LYS A O 1
ATOM 3635 N N . LEU A 1 473 ? -10.216 -15.106 24.315 1.00 89.75 473 LEU A N 1
ATOM 3636 C CA . LEU A 1 473 ? -9.152 -14.305 23.699 1.00 89.75 473 LEU A CA 1
ATOM 3637 C C . LEU A 1 473 ? -9.042 -12.913 24.330 1.00 89.75 473 LEU A C 1
ATOM 3639 O O . LEU A 1 473 ? -9.984 -12.124 24.267 1.00 89.75 473 LEU A O 1
ATOM 3643 N N . THR A 1 474 ? -7.874 -12.574 24.872 1.00 90.44 474 THR A N 1
ATOM 3644 C CA . THR A 1 474 ? -7.596 -11.243 25.443 1.00 90.44 474 THR A CA 1
ATOM 3645 C C . THR A 1 474 ? -7.171 -10.215 24.385 1.00 90.44 474 THR A C 1
ATOM 3647 O O . THR A 1 474 ? -6.586 -10.549 23.350 1.00 90.44 474 THR A O 1
ATOM 3650 N N . GLN A 1 475 ? -7.357 -8.922 24.674 1.00 89.69 475 GLN A N 1
ATOM 3651 C CA . GLN A 1 475 ? -6.825 -7.827 23.851 1.00 89.69 475 GLN A CA 1
ATOM 3652 C C . GLN A 1 475 ? -5.290 -7.868 23.764 1.00 89.69 475 GLN A C 1
ATOM 3654 O O . GLN A 1 475 ? -4.701 -7.506 22.746 1.00 89.69 475 GLN A O 1
ATOM 3659 N N . ARG A 1 476 ? -4.625 -8.353 24.819 1.00 88.25 476 ARG A N 1
ATOM 3660 C CA . ARG A 1 476 ? -3.166 -8.499 24.850 1.00 88.25 476 ARG A CA 1
ATOM 3661 C C . ARG A 1 476 ? -2.676 -9.587 23.891 1.00 88.25 476 ARG A C 1
ATOM 3663 O O . ARG A 1 476 ? -1.656 -9.385 23.233 1.00 88.25 476 ARG A O 1
ATOM 3670 N N . GLU A 1 477 ? -3.390 -10.708 23.780 1.00 89.81 477 GLU A N 1
ATOM 3671 C CA . GLU A 1 477 ? -3.126 -11.714 22.743 1.00 89.81 477 GLU A CA 1
ATOM 3672 C C . GLU A 1 477 ? -3.410 -11.165 21.345 1.00 89.81 477 GLU A C 1
ATOM 3674 O O . GLU A 1 477 ? -2.584 -11.360 20.454 1.00 89.81 477 GLU A O 1
ATOM 3679 N N . VAL A 1 478 ? -4.516 -10.431 21.157 1.00 91.12 478 VAL A N 1
ATOM 3680 C CA . VAL A 1 478 ? -4.815 -9.731 19.896 1.00 91.12 478 VAL A CA 1
ATOM 3681 C C . VAL A 1 478 ? -3.624 -8.877 19.456 1.00 91.12 478 VAL A C 1
ATOM 3683 O O . VAL A 1 478 ? -3.050 -9.103 18.388 1.00 91.12 478 VAL A O 1
ATOM 3686 N N . ASP A 1 479 ? -3.195 -7.929 20.285 1.00 87.19 479 ASP A N 1
ATOM 3687 C CA . ASP A 1 479 ? -2.152 -6.980 19.897 1.00 87.19 479 ASP A CA 1
ATOM 3688 C C . ASP A 1 479 ? -0.791 -7.680 19.693 1.00 87.19 479 ASP A C 1
ATOM 3690 O O . ASP A 1 479 ? -0.023 -7.313 18.795 1.00 87.19 479 ASP A O 1
ATOM 3694 N N . ALA A 1 480 ? -0.510 -8.746 20.455 1.00 90.19 480 ALA A N 1
ATOM 3695 C CA . ALA A 1 480 ? 0.673 -9.585 20.267 1.00 90.19 480 ALA A CA 1
ATOM 3696 C C . ALA A 1 480 ? 0.656 -10.341 18.926 1.00 90.19 480 ALA A C 1
ATOM 3698 O O . ALA A 1 480 ? 1.664 -10.345 18.216 1.00 90.19 480 ALA A O 1
ATOM 3699 N N . LEU A 1 481 ? -0.472 -10.939 18.541 1.00 92.44 481 LEU A N 1
ATOM 3700 C CA . LEU A 1 481 ? -0.614 -11.681 17.285 1.00 92.44 481 LEU A CA 1
ATOM 3701 C C . LEU A 1 481 ? -0.556 -10.745 16.061 1.00 92.44 481 LEU A C 1
ATOM 3703 O O . LEU A 1 481 ? 0.143 -11.054 15.093 1.00 92.44 481 LEU A O 1
ATOM 3707 N N . VAL A 1 482 ? -1.170 -9.551 16.130 1.00 91.69 482 VAL A N 1
ATOM 3708 C CA . VAL A 1 482 ? -0.987 -8.486 15.116 1.00 91.69 482 VAL A CA 1
ATOM 3709 C C . VAL A 1 482 ? 0.492 -8.106 14.980 1.00 91.69 482 VAL A C 1
ATOM 3711 O O . VAL A 1 482 ? 0.992 -7.936 13.864 1.00 91.69 482 VAL A O 1
ATOM 3714 N N . LYS A 1 483 ? 1.209 -7.966 16.103 1.00 91.06 483 LYS A N 1
ATOM 3715 C CA . LYS A 1 483 ? 2.635 -7.615 16.109 1.00 91.06 483 LYS A CA 1
ATOM 3716 C C . LYS A 1 483 ? 3.497 -8.716 15.483 1.00 91.06 483 LYS A C 1
ATOM 3718 O O . LYS A 1 483 ? 4.372 -8.393 14.683 1.00 91.06 483 LYS A O 1
ATOM 3723 N N . GLN A 1 484 ? 3.230 -9.989 15.783 1.00 91.81 484 GLN A N 1
ATOM 3724 C CA . GLN A 1 484 ? 3.989 -11.118 15.229 1.00 91.81 484 GLN A CA 1
ATOM 3725 C C . GLN A 1 484 ? 3.788 -11.288 13.715 1.00 91.81 484 GLN A C 1
ATOM 3727 O O . GLN A 1 484 ? 4.780 -11.474 13.008 1.00 91.81 484 GLN A O 1
ATOM 3732 N N . LEU A 1 485 ? 2.565 -11.109 13.182 1.00 94.44 485 LEU A N 1
ATOM 3733 C CA . LEU A 1 485 ? 2.373 -10.997 11.724 1.00 94.44 485 LEU A CA 1
ATOM 3734 C C . LEU A 1 485 ? 3.272 -9.900 11.147 1.00 94.44 485 LEU A C 1
ATOM 3736 O O . LEU A 1 485 ? 3.991 -10.135 10.180 1.00 94.44 485 LEU A O 1
ATOM 3740 N N . LYS A 1 486 ? 3.188 -8.683 11.699 1.00 92.56 486 LYS A N 1
ATOM 3741 C CA . LYS A 1 486 ? 3.843 -7.507 11.108 1.00 92.56 486 LYS A CA 1
ATOM 3742 C C . LYS A 1 486 ? 5.366 -7.620 11.134 1.00 92.56 486 LYS A C 1
ATOM 3744 O O . LYS A 1 486 ? 6.020 -7.109 10.231 1.00 92.56 486 LYS A O 1
ATOM 3749 N N . ILE A 1 487 ? 5.925 -8.329 12.117 1.00 91.25 487 ILE A N 1
ATOM 3750 C CA . ILE A 1 487 ? 7.346 -8.698 12.153 1.00 91.25 487 ILE A CA 1
ATOM 3751 C C . ILE A 1 487 ? 7.687 -9.650 10.996 1.00 91.25 487 ILE A C 1
ATOM 3753 O O . ILE A 1 487 ? 8.625 -9.367 10.254 1.00 91.25 487 ILE A O 1
ATOM 3757 N N . ALA A 1 488 ? 6.908 -10.715 10.778 1.00 92.19 488 ALA A N 1
ATOM 3758 C CA . ALA A 1 488 ? 7.132 -11.646 9.667 1.00 92.19 488 ALA A CA 1
ATOM 3759 C C . ALA A 1 488 ? 6.967 -10.978 8.284 1.00 92.19 488 ALA A C 1
ATOM 3761 O O . ALA A 1 488 ? 7.813 -11.154 7.408 1.00 92.19 488 ALA A O 1
ATOM 3762 N N . GLN A 1 489 ? 5.940 -10.136 8.110 1.00 94.00 489 GLN A N 1
ATOM 3763 C CA . GLN A 1 489 ? 5.760 -9.312 6.908 1.00 94.00 489 GLN A CA 1
ATOM 3764 C C . GLN A 1 489 ? 6.949 -8.382 6.674 1.00 94.00 489 GLN A C 1
ATOM 3766 O O . GLN A 1 489 ? 7.471 -8.326 5.563 1.00 94.00 489 GLN A O 1
ATOM 3771 N N . LYS A 1 490 ? 7.404 -7.664 7.711 1.00 92.94 490 LYS A N 1
ATOM 3772 C CA . LYS A 1 490 ? 8.558 -6.770 7.594 1.00 92.94 490 LYS A CA 1
ATOM 3773 C C . LYS A 1 490 ? 9.827 -7.540 7.232 1.00 92.94 490 LYS A C 1
ATOM 3775 O O . LYS A 1 490 ? 10.553 -7.075 6.364 1.00 92.94 490 LYS A O 1
ATOM 3780 N N . LYS A 1 491 ? 10.065 -8.717 7.824 1.00 93.00 491 LYS A N 1
ATOM 3781 C CA . LYS A 1 491 ? 11.226 -9.550 7.481 1.00 93.00 491 LYS A CA 1
ATOM 3782 C C . LYS A 1 491 ? 11.222 -9.930 5.997 1.00 93.00 491 LYS A C 1
ATOM 3784 O O . LYS A 1 491 ? 12.211 -9.690 5.310 1.00 93.00 491 LYS A O 1
ATOM 3789 N N . ILE A 1 492 ? 10.093 -10.425 5.478 1.00 93.75 492 ILE A N 1
ATOM 3790 C CA . ILE A 1 492 ? 9.971 -10.763 4.051 1.00 93.75 492 ILE A CA 1
ATOM 3791 C C . ILE A 1 492 ? 10.148 -9.516 3.165 1.00 93.75 492 ILE A C 1
ATOM 3793 O O . ILE A 1 492 ? 10.898 -9.544 2.190 1.00 93.75 492 ILE A O 1
ATOM 3797 N N . ALA A 1 493 ? 9.506 -8.401 3.523 1.00 90.50 493 ALA A N 1
ATOM 3798 C CA . ALA A 1 493 ? 9.604 -7.151 2.775 1.00 90.50 493 ALA A CA 1
ATOM 3799 C C . ALA A 1 493 ? 11.014 -6.531 2.795 1.00 90.50 493 ALA A C 1
ATOM 3801 O O . ALA A 1 493 ? 11.357 -5.787 1.877 1.00 90.50 493 ALA A O 1
ATOM 3802 N N . ASP A 1 494 ? 11.833 -6.815 3.816 1.00 90.06 494 ASP A N 1
ATOM 3803 C CA . ASP A 1 494 ? 13.201 -6.307 3.902 1.00 90.06 494 ASP A CA 1
ATOM 3804 C C . ASP A 1 494 ? 14.258 -7.216 3.254 1.00 90.06 494 ASP A C 1
ATOM 3806 O O . ASP A 1 494 ? 15.166 -6.699 2.603 1.00 90.06 494 ASP A O 1
ATOM 3810 N N . GLU A 1 495 ? 14.141 -8.543 3.369 1.00 91.94 495 GLU A N 1
ATOM 3811 C CA . GLU A 1 495 ? 15.190 -9.482 2.930 1.00 91.94 495 GLU A CA 1
ATOM 3812 C C . GLU A 1 495 ? 15.081 -9.956 1.469 1.00 91.94 495 GLU A C 1
ATOM 3814 O O . GLU A 1 495 ? 16.075 -10.454 0.921 1.00 91.94 495 GLU A O 1
ATOM 3819 N N . TYR A 1 496 ? 13.916 -9.782 0.829 1.00 92.88 496 TYR A N 1
ATOM 3820 C CA . TYR A 1 496 ? 13.604 -10.308 -0.514 1.00 92.88 496 TYR A CA 1
ATOM 3821 C C . TYR A 1 496 ? 13.159 -9.214 -1.513 1.00 92.88 496 TYR A C 1
ATOM 3823 O O . TYR A 1 496 ? 12.381 -9.463 -2.439 1.00 92.88 496 TYR A O 1
ATOM 3831 N N . LYS A 1 497 ? 13.659 -7.981 -1.340 1.00 92.00 497 LYS A N 1
ATOM 3832 C CA . LYS A 1 497 ? 13.418 -6.848 -2.259 1.00 92.00 497 LYS A CA 1
ATOM 3833 C C . LYS A 1 497 ? 13.909 -7.149 -3.676 1.00 92.00 497 LYS A C 1
ATOM 3835 O O . LYS A 1 497 ? 14.960 -7.759 -3.852 1.00 92.00 497 LYS A O 1
ATOM 3840 N N . THR A 1 498 ? 13.183 -6.647 -4.673 1.00 92.69 498 THR A N 1
ATOM 3841 C CA . THR A 1 498 ? 13.612 -6.659 -6.078 1.00 92.69 498 THR A CA 1
ATOM 3842 C C . THR A 1 498 ? 14.890 -5.820 -6.245 1.00 92.69 498 THR A C 1
ATOM 3844 O O . THR A 1 498 ? 14.881 -4.612 -6.020 1.00 92.69 498 THR A O 1
ATOM 3847 N N . ASN A 1 499 ? 15.992 -6.462 -6.632 1.00 90.50 499 ASN A N 1
ATOM 3848 C CA . ASN A 1 499 ? 17.313 -5.880 -6.845 1.00 90.50 499 ASN A CA 1
ATOM 3849 C C . ASN A 1 499 ? 17.545 -5.589 -8.334 1.00 90.50 499 ASN A C 1
ATOM 3851 O O . ASN A 1 499 ? 17.779 -6.502 -9.126 1.00 90.50 499 ASN A O 1
ATOM 3855 N N . VAL A 1 500 ? 17.551 -4.305 -8.696 1.00 93.50 500 VAL A N 1
ATOM 3856 C CA . VAL A 1 500 ? 17.844 -3.827 -10.059 1.00 93.50 500 VAL A CA 1
ATOM 3857 C C . VAL A 1 500 ? 19.318 -3.495 -10.302 1.00 93.50 500 VAL A C 1
ATOM 3859 O O . VAL A 1 500 ? 19.641 -3.033 -11.392 1.00 93.50 500 VAL A O 1
ATOM 3862 N N . THR A 1 501 ? 20.229 -3.727 -9.350 1.00 91.31 501 THR A N 1
ATOM 3863 C CA . THR A 1 501 ? 21.653 -3.352 -9.507 1.00 91.31 501 THR A CA 1
ATOM 3864 C C . THR A 1 501 ? 22.312 -3.998 -10.738 1.00 91.31 501 THR A C 1
ATOM 3866 O O . THR A 1 501 ? 22.911 -3.259 -11.517 1.00 91.31 501 THR A O 1
ATOM 3869 N N . PRO A 1 502 ? 22.150 -5.311 -11.020 1.00 91.69 502 PRO A N 1
ATOM 3870 C CA . PRO A 1 502 ? 22.747 -5.925 -12.211 1.00 91.69 502 PRO A CA 1
ATOM 3871 C C . PRO A 1 502 ? 22.185 -5.360 -13.525 1.00 91.69 502 PRO A C 1
ATOM 3873 O O . PRO A 1 502 ? 22.937 -5.123 -14.465 1.00 91.69 502 PRO A O 1
ATOM 3876 N N . LEU A 1 503 ? 20.876 -5.079 -13.572 1.00 93.56 503 LEU A N 1
ATOM 3877 C CA . LEU A 1 503 ? 20.222 -4.438 -14.719 1.00 93.56 503 LEU A CA 1
ATOM 3878 C C . LEU A 1 503 ? 20.653 -2.974 -14.888 1.00 93.56 503 LEU A C 1
ATOM 3880 O O . LEU A 1 503 ? 20.852 -2.520 -16.006 1.00 93.56 503 LEU A O 1
ATOM 3884 N N . SER A 1 504 ? 20.843 -2.245 -13.786 1.00 91.81 504 SER A N 1
ATOM 3885 C CA . SER A 1 504 ? 21.301 -0.850 -13.793 1.00 91.81 504 SER A CA 1
ATOM 3886 C C . SER A 1 504 ? 22.759 -0.722 -14.230 1.00 91.81 504 SER A C 1
ATOM 3888 O O . SER A 1 504 ? 23.113 0.268 -14.867 1.00 91.81 504 SER A O 1
ATOM 3890 N N . ASN A 1 505 ? 23.595 -1.721 -13.930 1.00 91.50 505 ASN A N 1
ATOM 3891 C CA . ASN A 1 505 ? 24.951 -1.790 -14.462 1.00 91.50 505 ASN A CA 1
ATOM 3892 C C . ASN A 1 505 ? 24.925 -2.083 -15.970 1.00 91.50 505 ASN A C 1
ATOM 3894 O O . ASN A 1 505 ? 25.538 -1.344 -16.731 1.00 91.50 505 ASN A O 1
ATOM 3898 N N . GLU A 1 506 ? 24.142 -3.070 -16.418 1.00 92.56 506 GLU A N 1
ATOM 3899 C CA . GLU A 1 506 ? 24.010 -3.406 -17.846 1.00 92.56 506 GLU A CA 1
ATOM 3900 C C . GLU A 1 506 ? 23.472 -2.239 -18.696 1.00 92.56 506 GLU A C 1
ATOM 3902 O O . GLU A 1 506 ? 23.962 -1.981 -19.794 1.00 92.56 506 GLU A O 1
ATOM 3907 N N . VAL A 1 507 ? 22.476 -1.512 -18.184 1.00 91.31 507 VAL A N 1
ATOM 3908 C CA . VAL A 1 507 ? 21.894 -0.319 -18.826 1.00 91.31 507 VAL A CA 1
ATOM 3909 C C . VAL A 1 507 ? 22.851 0.878 -18.797 1.00 91.31 507 VAL A C 1
ATOM 3911 O O . VAL A 1 507 ? 22.814 1.715 -19.692 1.00 91.31 507 VAL A O 1
ATOM 3914 N N . GLY A 1 508 ? 23.706 0.976 -17.777 1.00 89.38 508 GLY A N 1
ATOM 3915 C CA . GLY A 1 508 ? 24.693 2.048 -17.637 1.00 89.38 508 GLY A CA 1
ATOM 3916 C C . GLY A 1 508 ? 26.050 1.769 -18.289 1.00 89.38 508 GLY A C 1
ATOM 3917 O O . GLY A 1 508 ? 26.972 2.538 -18.026 1.00 89.38 508 GLY A O 1
ATOM 3918 N N . ASP A 1 509 ? 26.178 0.675 -19.051 1.00 87.62 509 ASP A N 1
ATOM 3919 C CA . ASP A 1 509 ? 27.441 0.096 -19.538 1.00 87.62 509 ASP A CA 1
ATOM 3920 C C . ASP A 1 509 ? 28.514 0.020 -18.438 1.00 87.62 509 ASP A C 1
ATOM 3922 O O . ASP A 1 509 ? 29.550 0.685 -18.473 1.00 87.62 509 ASP A O 1
ATOM 3926 N N . LYS A 1 510 ? 28.236 -0.793 -17.414 1.00 88.56 510 LYS A N 1
ATOM 3927 C CA . LYS A 1 510 ? 29.110 -1.040 -16.261 1.00 88.56 510 LYS A CA 1
ATOM 3928 C C . LYS A 1 510 ? 29.346 -2.524 -16.013 1.00 88.56 510 LYS A C 1
ATOM 3930 O O . LYS A 1 510 ? 28.480 -3.355 -16.280 1.00 88.56 510 LYS A O 1
ATOM 3935 N N . ASP A 1 511 ? 30.500 -2.831 -15.432 1.00 81.81 511 ASP A N 1
ATOM 3936 C CA . ASP A 1 511 ? 30.872 -4.183 -15.014 1.00 81.81 511 ASP A CA 1
ATOM 3937 C C . ASP A 1 511 ? 30.078 -4.670 -13.777 1.00 81.81 511 ASP A C 1
ATOM 3939 O O . ASP A 1 511 ? 29.190 -3.991 -13.245 1.00 81.81 511 ASP A O 1
ATOM 3943 N N . ALA A 1 512 ? 30.391 -5.872 -13.284 1.00 80.81 512 ALA A N 1
ATOM 3944 C CA . ALA A 1 512 ? 29.755 -6.432 -12.087 1.00 80.81 512 ALA A CA 1
ATOM 3945 C C . ALA A 1 512 ? 30.102 -5.659 -10.792 1.00 80.81 512 ALA A C 1
ATOM 3947 O O . ALA A 1 512 ? 29.415 -5.803 -9.782 1.00 80.81 512 ALA A O 1
ATOM 3948 N N . GLN A 1 513 ? 31.141 -4.824 -10.830 1.00 83.75 513 GLN A N 1
ATOM 3949 C CA . GLN A 1 513 ? 31.670 -3.991 -9.755 1.00 83.75 513 GLN A CA 1
ATOM 3950 C C . GLN A 1 513 ? 31.159 -2.535 -9.839 1.00 83.75 513 GLN A C 1
ATOM 3952 O O . GLN A 1 513 ? 31.495 -1.706 -8.989 1.00 83.75 513 GLN A O 1
ATOM 3957 N N . GLY A 1 514 ? 30.331 -2.212 -10.840 1.00 83.12 514 GLY A N 1
ATOM 3958 C CA . GLY A 1 514 ? 29.748 -0.887 -11.062 1.00 83.12 514 GLY A CA 1
ATOM 3959 C C . GLY A 1 514 ? 30.688 0.139 -11.707 1.00 83.12 514 GLY A C 1
ATOM 3960 O O . GLY A 1 514 ? 30.323 1.320 -11.762 1.00 83.12 514 GLY A O 1
ATOM 3961 N N . GLN A 1 515 ? 31.861 -0.281 -12.190 1.00 84.25 515 GLN A N 1
ATOM 3962 C CA . GLN A 1 515 ? 32.803 0.573 -12.918 1.00 84.25 515 GLN A CA 1
ATOM 3963 C C . GLN A 1 515 ? 32.370 0.720 -14.386 1.00 84.25 515 GLN A C 1
ATOM 3965 O O . GLN A 1 515 ? 31.839 -0.241 -14.945 1.00 84.25 515 GLN A O 1
ATOM 3970 N N . PRO A 1 516 ? 32.572 1.883 -15.036 1.00 83.06 516 PRO A N 1
ATOM 3971 C CA . PRO A 1 516 ? 32.221 2.065 -16.444 1.00 83.06 516 PRO A CA 1
ATOM 3972 C C . PRO A 1 516 ? 33.027 1.145 -17.370 1.00 83.06 516 PRO A C 1
ATOM 3974 O O . PRO A 1 516 ? 34.258 1.180 -17.371 1.00 83.06 516 PRO A O 1
ATOM 3977 N N . VAL A 1 517 ? 32.333 0.383 -18.213 1.00 77.50 517 VAL A N 1
ATOM 3978 C CA . VAL A 1 517 ? 32.937 -0.302 -19.359 1.00 77.50 517 VAL A CA 1
ATOM 3979 C C . VAL A 1 517 ? 33.277 0.760 -20.405 1.00 77.50 517 VAL A C 1
ATOM 3981 O O . VAL A 1 517 ? 32.477 1.651 -20.687 1.00 77.50 517 VAL A O 1
ATOM 3984 N N . THR A 1 518 ? 34.496 0.708 -20.939 1.00 72.00 518 THR A N 1
ATOM 3985 C CA . THR A 1 518 ? 34.989 1.660 -21.943 1.00 72.00 518 THR A CA 1
ATOM 3986 C C . THR A 1 518 ? 35.644 0.881 -23.088 1.00 72.00 518 THR A C 1
ATOM 3988 O O . THR A 1 518 ? 36.567 0.115 -22.807 1.00 72.00 518 THR A O 1
ATOM 3991 N N . PRO A 1 519 ? 35.233 1.070 -24.358 1.00 75.56 519 PRO A N 1
ATOM 3992 C CA . PRO A 1 519 ? 34.128 1.922 -24.824 1.00 75.56 519 PRO A CA 1
ATOM 3993 C C . PRO A 1 519 ? 32.751 1.448 -24.323 1.00 75.56 519 PRO A C 1
ATOM 3995 O O . PRO A 1 519 ? 32.592 0.286 -23.950 1.00 75.56 519 PRO A O 1
ATOM 3998 N N . LYS A 1 520 ? 31.751 2.339 -24.341 1.00 84.94 520 LYS A N 1
ATOM 3999 C CA . LYS A 1 520 ? 30.339 1.953 -24.154 1.00 84.94 520 LYS A CA 1
ATOM 4000 C C . LYS A 1 520 ? 29.866 1.016 -25.269 1.00 84.94 520 LYS A C 1
ATOM 4002 O O . LYS A 1 520 ? 30.477 0.957 -26.337 1.00 84.94 520 LYS A O 1
ATOM 4007 N N . PHE A 1 521 ? 28.724 0.358 -25.088 1.00 87.94 521 PHE A N 1
ATOM 4008 C CA . PHE A 1 521 ? 28.156 -0.509 -26.117 1.00 87.94 521 PHE A CA 1
ATOM 4009 C C . PHE A 1 521 ? 27.817 0.262 -27.405 1.00 87.94 521 PHE A C 1
ATOM 4011 O O . PHE A 1 521 ? 28.170 -0.184 -28.495 1.00 87.94 521 PHE A O 1
ATOM 4018 N N . GLU A 1 522 ? 27.245 1.466 -27.302 1.00 86.75 522 GLU A N 1
ATOM 4019 C CA . GLU A 1 522 ? 26.992 2.324 -28.476 1.00 86.75 522 GLU A CA 1
ATOM 4020 C C . GLU A 1 522 ? 28.276 2.897 -29.113 1.00 86.75 522 GLU A C 1
ATOM 4022 O O . GLU A 1 522 ? 28.286 3.345 -30.259 1.00 86.75 522 GLU A O 1
ATOM 4027 N N . GLU A 1 523 ? 29.388 2.872 -28.378 1.00 83.00 523 GLU A N 1
ATOM 4028 C CA . GLU A 1 523 ? 30.712 3.277 -28.854 1.00 83.00 523 GLU A CA 1
ATOM 4029 C C . GLU A 1 523 ? 31.508 2.084 -29.424 1.00 83.00 523 GLU A C 1
ATOM 4031 O O . GLU A 1 523 ? 32.607 2.278 -29.955 1.00 83.00 523 GLU A O 1
ATOM 4036 N N . SER A 1 524 ? 30.969 0.863 -29.343 1.00 83.69 524 SER A N 1
ATOM 4037 C CA . SER A 1 524 ? 31.612 -0.371 -29.803 1.00 83.69 524 SER A CA 1
ATOM 4038 C C . SER A 1 524 ? 31.712 -0.462 -31.330 1.00 83.69 524 SER A C 1
ATOM 4040 O O . SER A 1 524 ? 30.953 0.160 -32.080 1.00 83.69 524 SER A O 1
ATOM 4042 N N . ILE A 1 525 ? 32.660 -1.271 -31.807 1.00 78.75 525 ILE A N 1
ATOM 4043 C CA . ILE A 1 525 ? 32.852 -1.514 -33.241 1.00 78.75 525 ILE A CA 1
ATOM 4044 C C . ILE A 1 525 ? 31.659 -2.259 -33.877 1.00 78.75 525 ILE A C 1
ATOM 4046 O O . ILE A 1 525 ? 31.201 -1.796 -34.923 1.00 78.75 525 ILE A O 1
ATOM 4050 N N . PRO A 1 526 ? 31.072 -3.318 -33.274 1.00 84.38 526 PRO A N 1
ATOM 4051 C CA . PRO A 1 526 ? 29.899 -3.980 -33.851 1.00 84.38 526 PRO A CA 1
ATOM 4052 C C . PRO A 1 526 ? 28.674 -3.065 -33.969 1.00 84.38 526 PRO A C 1
ATOM 4054 O O . PRO A 1 526 ? 27.997 -3.087 -34.996 1.00 84.38 526 PRO A O 1
ATOM 4057 N N . TYR A 1 527 ? 28.417 -2.196 -32.981 1.00 88.00 527 TYR A N 1
ATOM 4058 C CA . TYR A 1 527 ? 27.316 -1.226 -33.054 1.00 88.00 527 TYR A CA 1
ATOM 4059 C C . TYR A 1 527 ? 27.522 -0.196 -34.177 1.00 88.00 527 TYR A C 1
ATOM 4061 O O . TYR A 1 527 ? 26.594 0.098 -34.933 1.00 88.00 527 TYR A O 1
ATOM 4069 N N . LYS A 1 528 ? 28.755 0.301 -34.352 1.00 86.25 528 LYS A N 1
ATOM 4070 C CA . LYS A 1 528 ? 29.127 1.200 -35.461 1.00 86.25 528 LYS A CA 1
ATOM 4071 C C . LYS A 1 528 ? 28.989 0.521 -36.827 1.00 86.25 528 LYS A C 1
ATOM 4073 O O . LYS A 1 528 ? 28.362 1.091 -37.720 1.00 86.25 528 LYS A O 1
ATOM 4078 N N . ASN A 1 529 ? 29.495 -0.707 -36.969 1.00 83.75 529 ASN A N 1
ATOM 4079 C CA . ASN A 1 529 ? 29.353 -1.516 -38.184 1.00 83.75 529 ASN A CA 1
ATOM 4080 C C . ASN A 1 529 ? 27.860 -1.743 -38.523 1.00 83.75 529 ASN A C 1
ATOM 4082 O O . ASN A 1 529 ? 27.452 -1.579 -39.674 1.00 83.75 529 ASN A O 1
ATOM 4086 N N . ALA A 1 530 ? 27.020 -2.050 -37.525 1.00 88.06 530 ALA A N 1
ATOM 4087 C CA . ALA A 1 530 ? 25.571 -2.188 -37.697 1.00 88.06 530 ALA A CA 1
ATOM 4088 C C . ALA A 1 530 ? 24.900 -0.872 -38.137 1.00 88.06 530 ALA A C 1
ATOM 4090 O O . ALA A 1 530 ? 24.005 -0.882 -38.985 1.00 88.06 530 ALA A O 1
ATOM 4091 N N . LEU A 1 531 ? 25.332 0.271 -37.595 1.00 88.06 531 LEU A N 1
ATOM 4092 C CA . LEU A 1 531 ? 24.789 1.582 -37.949 1.00 88.06 531 LEU A CA 1
ATOM 4093 C C . LEU A 1 531 ? 25.139 1.984 -39.393 1.00 88.06 531 LEU A C 1
ATOM 4095 O O . LEU A 1 531 ? 24.261 2.468 -40.108 1.00 88.06 531 LEU A O 1
ATOM 4099 N N . GLU A 1 532 ? 26.368 1.729 -39.858 1.00 84.50 532 GLU A N 1
ATOM 4100 C CA . GLU A 1 532 ? 26.723 1.908 -41.277 1.00 84.50 532 GLU A CA 1
ATOM 4101 C C . GLU A 1 532 ? 25.904 0.974 -42.187 1.00 84.50 532 GLU A C 1
ATOM 4103 O O . GLU A 1 532 ? 25.351 1.434 -43.187 1.00 84.50 532 GLU A O 1
ATOM 4108 N N . LYS A 1 533 ? 25.735 -0.309 -41.822 1.00 82.00 533 LYS A N 1
ATOM 4109 C CA . LYS A 1 533 ? 24.905 -1.267 -42.582 1.00 82.00 533 LYS A CA 1
ATOM 4110 C C . LYS A 1 533 ? 23.445 -0.816 -42.689 1.00 82.00 533 LYS A C 1
ATOM 4112 O O . LYS A 1 533 ? 22.898 -0.786 -43.790 1.00 82.00 533 LYS A O 1
ATOM 4117 N N . LYS A 1 534 ? 22.835 -0.383 -41.581 1.00 89.69 534 LYS A N 1
ATOM 4118 C CA . LYS A 1 534 ? 21.489 0.217 -41.562 1.00 89.69 534 LYS A CA 1
ATOM 4119 C C . LYS A 1 534 ? 21.392 1.422 -42.505 1.00 89.69 534 LYS A C 1
ATOM 4121 O O . LYS A 1 534 ? 20.433 1.521 -43.266 1.00 89.69 534 LYS A O 1
ATOM 4126 N N . ASN A 1 535 ? 22.377 2.320 -42.486 1.00 86.38 535 ASN A N 1
ATOM 4127 C CA . ASN A 1 535 ? 22.393 3.500 -43.357 1.00 86.38 535 ASN A CA 1
ATOM 4128 C C . ASN A 1 535 ? 22.571 3.139 -44.847 1.00 86.38 535 ASN A C 1
ATOM 4130 O O . ASN A 1 535 ? 22.109 3.881 -45.709 1.00 86.38 535 ASN A O 1
ATOM 4134 N N . ALA A 1 536 ? 23.170 1.982 -45.150 1.00 83.81 536 ALA A N 1
ATOM 4135 C CA . ALA A 1 536 ? 23.226 1.391 -46.489 1.00 83.81 536 ALA A CA 1
ATOM 4136 C C . ALA A 1 536 ? 21.953 0.601 -46.887 1.00 83.81 536 ALA A C 1
ATOM 4138 O O . ALA A 1 536 ? 21.915 0.015 -47.968 1.00 83.81 536 ALA A O 1
ATOM 4139 N N . GLY A 1 537 ? 20.911 0.585 -46.045 1.00 83.50 537 GLY A N 1
ATOM 4140 C CA . GLY A 1 537 ? 19.623 -0.067 -46.318 1.00 83.50 537 GLY A CA 1
ATOM 4141 C C . GLY A 1 537 ? 19.490 -1.512 -45.820 1.00 83.50 537 GLY A C 1
ATOM 4142 O O . GLY A 1 537 ? 18.514 -2.176 -46.163 1.00 83.50 537 GLY A O 1
ATOM 4143 N N . ASP A 1 538 ? 20.435 -2.013 -45.019 1.00 90.69 538 ASP A N 1
ATOM 4144 C CA . ASP A 1 538 ? 20.400 -3.384 -44.495 1.00 90.69 538 ASP A CA 1
ATOM 4145 C C . ASP A 1 538 ? 19.241 -3.591 -43.497 1.00 90.69 538 ASP A C 1
ATOM 4147 O O . ASP A 1 538 ? 19.126 -2.905 -42.472 1.00 90.69 538 ASP A O 1
ATOM 4151 N N . THR A 1 539 ? 18.360 -4.547 -43.800 1.00 88.44 539 THR A N 1
ATOM 4152 C CA . THR A 1 539 ? 17.144 -4.830 -43.024 1.00 88.44 539 THR A CA 1
ATOM 4153 C C . THR A 1 539 ? 17.410 -5.600 -41.730 1.00 88.44 539 THR A C 1
ATOM 4155 O O . THR A 1 539 ? 16.688 -5.398 -40.752 1.00 88.44 539 THR A O 1
ATOM 4158 N N . ASP A 1 540 ? 18.452 -6.431 -41.680 1.00 87.88 540 ASP A N 1
ATOM 4159 C CA . ASP A 1 540 ? 18.831 -7.207 -40.496 1.00 87.88 540 ASP A CA 1
ATOM 4160 C C . ASP A 1 540 ? 19.500 -6.301 -39.453 1.00 87.88 540 ASP A C 1
ATOM 4162 O O . ASP A 1 540 ? 19.090 -6.280 -38.288 1.00 87.88 540 ASP A O 1
ATOM 4166 N N . ALA A 1 541 ? 20.427 -5.444 -39.892 1.00 89.50 541 ALA A N 1
ATOM 4167 C CA . ALA A 1 541 ? 21.013 -4.396 -39.058 1.00 89.50 541 ALA A CA 1
ATOM 4168 C C . ALA A 1 541 ? 19.946 -3.415 -38.541 1.00 89.50 541 ALA A C 1
ATOM 4170 O O . ALA A 1 541 ? 19.935 -3.069 -37.357 1.00 89.50 541 ALA A O 1
ATOM 4171 N N . THR A 1 542 ? 18.993 -3.023 -39.395 1.00 90.62 542 THR A N 1
ATOM 4172 C CA . THR A 1 542 ? 17.845 -2.192 -38.994 1.00 90.62 542 THR A CA 1
ATOM 4173 C C . THR A 1 542 ? 16.999 -2.870 -37.912 1.00 90.62 542 THR A C 1
ATOM 4175 O O . THR A 1 542 ? 16.628 -2.220 -36.931 1.00 90.62 542 THR A O 1
ATOM 4178 N N . SER A 1 543 ? 16.719 -4.171 -38.049 1.00 91.38 543 SER A N 1
ATOM 4179 C CA . SER A 1 543 ? 15.916 -4.929 -37.084 1.00 91.38 543 SER A CA 1
ATOM 4180 C C . SER A 1 543 ? 16.632 -5.108 -35.740 1.00 91.38 543 SER A C 1
ATOM 4182 O O . SER A 1 543 ? 16.040 -4.853 -34.692 1.00 91.38 543 SER A O 1
ATOM 4184 N N . LYS A 1 544 ? 17.912 -5.502 -35.749 1.00 93.31 544 LYS A N 1
ATOM 4185 C CA . LYS A 1 544 ? 18.701 -5.754 -34.528 1.00 93.31 544 LYS A CA 1
ATOM 4186 C C . LYS A 1 544 ? 18.955 -4.476 -33.725 1.00 93.31 544 LYS A C 1
ATOM 4188 O O . LYS A 1 544 ? 18.771 -4.477 -32.509 1.00 93.31 544 LYS A O 1
ATOM 4193 N N . LEU A 1 545 ? 19.265 -3.363 -34.398 1.00 92.31 545 LEU A N 1
ATOM 4194 C CA . LEU A 1 545 ? 19.371 -2.052 -33.746 1.00 92.31 545 LEU A CA 1
ATOM 4195 C C . LEU A 1 545 ? 18.037 -1.591 -33.142 1.00 92.31 545 LEU A C 1
ATOM 4197 O O . LEU A 1 545 ? 18.041 -0.958 -32.084 1.00 92.31 545 LEU A O 1
ATOM 4201 N N . LYS A 1 546 ? 16.894 -1.909 -33.771 1.00 93.00 546 LYS A N 1
ATOM 4202 C CA . LYS A 1 546 ? 15.579 -1.604 -33.190 1.00 93.00 546 LYS A CA 1
ATOM 4203 C C . LYS A 1 546 ? 15.319 -2.433 -31.930 1.00 93.00 546 LYS A C 1
ATOM 4205 O O . LYS A 1 546 ? 14.937 -1.854 -30.918 1.00 93.00 546 LYS A O 1
ATOM 4210 N N . ASP A 1 547 ? 15.550 -3.747 -31.970 1.00 93.75 547 ASP A N 1
ATOM 4211 C CA . ASP A 1 547 ? 15.284 -4.614 -30.816 1.00 93.75 547 ASP A CA 1
ATOM 4212 C C . ASP A 1 547 ? 16.137 -4.226 -29.599 1.00 93.75 547 ASP A C 1
ATOM 4214 O O . ASP A 1 547 ? 15.602 -4.104 -28.499 1.00 93.75 547 ASP A O 1
ATOM 4218 N N . TYR A 1 548 ? 17.425 -3.915 -29.804 1.00 94.44 548 TYR A N 1
ATOM 4219 C CA . TYR A 1 548 ? 18.295 -3.359 -28.761 1.00 94.44 548 TYR A CA 1
ATOM 4220 C C . TYR A 1 548 ? 17.705 -2.095 -28.116 1.00 94.44 548 TYR A C 1
ATOM 4222 O O . TYR A 1 548 ? 17.607 -2.027 -26.891 1.00 94.44 548 TYR A O 1
ATOM 4230 N N . ASN A 1 549 ? 17.254 -1.127 -28.921 1.00 93.31 549 ASN A N 1
ATOM 4231 C CA . ASN A 1 549 ? 16.647 0.106 -28.414 1.00 93.31 549 ASN A CA 1
ATOM 4232 C C . ASN A 1 549 ? 15.341 -0.164 -27.642 1.00 93.31 549 ASN A C 1
ATOM 4234 O O . ASN A 1 549 ? 15.134 0.399 -26.564 1.00 93.31 549 ASN A O 1
ATOM 4238 N N . ASP A 1 550 ? 14.488 -1.066 -28.141 1.00 93.31 550 ASP A N 1
ATOM 4239 C CA . ASP A 1 550 ? 13.260 -1.478 -27.451 1.00 93.31 550 ASP A CA 1
ATOM 4240 C C . ASP A 1 550 ? 13.579 -2.171 -26.102 1.00 93.31 550 ASP A C 1
ATOM 4242 O O . ASP A 1 550 ? 12.940 -1.869 -25.088 1.00 93.31 550 ASP A O 1
ATOM 4246 N N . LYS A 1 551 ? 14.587 -3.065 -26.049 1.00 95.31 551 LYS A N 1
ATOM 4247 C CA . LYS A 1 551 ? 15.024 -3.734 -24.804 1.00 95.31 551 LYS A CA 1
ATOM 4248 C C . LYS A 1 551 ? 15.631 -2.747 -23.809 1.00 95.31 551 LYS A C 1
ATOM 4250 O O . LYS A 1 551 ? 15.293 -2.806 -22.628 1.00 95.31 551 LYS A O 1
ATOM 4255 N N . LEU A 1 552 ? 16.499 -1.844 -24.270 1.00 93.56 552 LEU A N 1
ATOM 4256 C CA . LEU A 1 552 ? 17.141 -0.823 -23.439 1.00 93.56 552 LEU A CA 1
ATOM 4257 C C . LEU A 1 552 ? 16.084 0.075 -22.786 1.00 93.56 552 LEU A C 1
ATOM 4259 O O . LEU A 1 552 ? 16.083 0.246 -21.567 1.00 93.56 552 LEU A O 1
ATOM 4263 N N . LYS A 1 553 ? 15.116 0.564 -23.572 1.00 93.31 553 LYS A N 1
ATOM 4264 C CA . LYS A 1 553 ? 13.999 1.370 -23.065 1.00 93.31 553 LYS A CA 1
ATOM 4265 C C . LYS A 1 553 ? 13.144 0.600 -22.051 1.00 93.31 553 LYS A C 1
ATOM 4267 O O . LYS A 1 553 ? 12.834 1.138 -20.986 1.00 93.31 553 LYS A O 1
ATOM 4272 N N . ALA A 1 554 ? 12.811 -0.662 -22.333 1.00 92.56 554 ALA A N 1
ATOM 4273 C CA . ALA A 1 554 ? 12.066 -1.510 -21.402 1.00 92.56 554 ALA A CA 1
ATOM 4274 C C . ALA A 1 554 ? 12.820 -1.733 -20.076 1.00 92.56 554 ALA A C 1
ATOM 4276 O O . ALA A 1 554 ? 12.214 -1.654 -19.006 1.00 92.56 554 ALA A O 1
ATOM 4277 N N . ALA A 1 555 ? 14.139 -1.946 -20.129 1.00 93.44 555 ALA A N 1
ATOM 4278 C CA . ALA A 1 555 ? 14.992 -2.068 -18.951 1.00 93.44 555 ALA A CA 1
ATOM 4279 C C . ALA A 1 555 ? 15.048 -0.763 -18.137 1.00 93.44 555 ALA A C 1
ATOM 4281 O O . ALA A 1 555 ? 14.861 -0.797 -16.919 1.00 93.44 555 ALA A O 1
ATOM 4282 N N . GLN A 1 556 ? 15.218 0.389 -18.798 1.00 93.19 556 GLN A N 1
ATOM 4283 C CA . GLN A 1 556 ? 15.211 1.713 -18.162 1.00 93.19 556 GLN A CA 1
ATOM 4284 C C . GLN A 1 556 ? 13.905 1.966 -17.390 1.00 93.19 556 GLN A C 1
ATOM 4286 O O . GLN A 1 556 ? 13.922 2.393 -16.233 1.00 93.19 556 GLN A O 1
ATOM 4291 N N . ASP A 1 557 ? 12.763 1.662 -18.011 1.00 91.44 557 ASP A N 1
ATOM 4292 C CA . ASP A 1 557 ? 11.444 1.861 -17.407 1.00 91.44 557 ASP A CA 1
ATOM 4293 C C . ASP A 1 557 ? 11.161 0.861 -16.276 1.00 91.44 557 ASP A C 1
ATOM 4295 O O . ASP A 1 557 ? 10.452 1.196 -15.324 1.00 91.44 557 ASP A O 1
ATOM 4299 N N . LEU A 1 558 ? 11.743 -0.342 -16.326 1.00 93.25 558 LEU A N 1
ATOM 4300 C CA . LEU A 1 558 ? 11.670 -1.313 -15.235 1.00 93.25 558 LEU A CA 1
ATOM 4301 C C . LEU A 1 558 ? 12.507 -0.872 -14.021 1.00 93.25 558 LEU A C 1
ATOM 4303 O O . LEU A 1 558 ? 11.997 -0.900 -12.901 1.00 93.25 558 LEU A O 1
ATOM 4307 N N . ILE A 1 559 ? 13.744 -0.401 -14.238 1.00 91.81 559 ILE A N 1
ATOM 4308 C CA . ILE A 1 559 ? 14.599 0.186 -13.188 1.00 91.81 559 ILE A CA 1
ATOM 4309 C C . ILE A 1 559 ? 13.865 1.349 -12.510 1.00 91.81 559 ILE A C 1
ATOM 4311 O O . ILE A 1 559 ? 13.756 1.388 -11.283 1.00 91.81 559 ILE A O 1
ATOM 4315 N N . ASN A 1 560 ? 13.299 2.262 -13.306 1.00 89.25 560 ASN A N 1
ATOM 4316 C CA . ASN A 1 560 ? 12.553 3.409 -12.795 1.00 89.25 560 ASN A CA 1
ATOM 4317 C C . ASN A 1 560 ? 11.339 2.987 -11.950 1.00 89.25 560 ASN A C 1
ATOM 4319 O O . ASN A 1 560 ? 11.132 3.562 -10.886 1.00 89.25 560 ASN A O 1
ATOM 4323 N N . LYS A 1 561 ? 10.588 1.951 -12.351 1.00 89.81 561 LYS A N 1
ATOM 4324 C CA . LYS A 1 561 ? 9.449 1.414 -11.575 1.00 89.81 561 LYS A CA 1
ATOM 4325 C C . LYS A 1 561 ? 9.839 0.718 -10.265 1.00 89.81 561 LYS A C 1
ATOM 4327 O O . LYS A 1 561 ? 8.987 0.597 -9.386 1.00 89.81 561 LYS A O 1
ATOM 4332 N N . VAL A 1 562 ? 11.077 0.237 -10.124 1.00 90.25 562 VAL A N 1
ATOM 4333 C CA . VAL A 1 562 ? 11.577 -0.348 -8.863 1.00 90.25 562 VAL A CA 1
ATOM 4334 C C . VAL A 1 562 ? 12.141 0.727 -7.938 1.00 90.25 562 VAL A C 1
ATOM 4336 O O . VAL A 1 562 ? 11.833 0.716 -6.748 1.00 90.25 562 VAL A O 1
ATOM 4339 N N . ASN A 1 563 ? 12.927 1.664 -8.475 1.00 88.56 563 ASN A N 1
ATOM 4340 C CA . ASN A 1 563 ? 13.573 2.721 -7.691 1.00 88.56 563 ASN A CA 1
ATOM 4341 C C . ASN A 1 563 ? 12.595 3.837 -7.285 1.00 88.56 563 ASN A C 1
ATOM 4343 O O . ASN A 1 563 ? 12.681 4.351 -6.174 1.00 88.56 563 ASN A O 1
ATOM 4347 N N . ASN A 1 564 ? 11.644 4.173 -8.162 1.00 84.75 564 ASN A N 1
ATOM 4348 C CA . ASN A 1 564 ? 10.589 5.165 -7.944 1.00 84.75 564 ASN A CA 1
ATOM 4349 C C . ASN A 1 564 ? 9.202 4.501 -8.108 1.00 84.75 564 ASN A C 1
ATOM 4351 O O . ASN A 1 564 ? 8.507 4.754 -9.096 1.00 84.75 564 ASN A O 1
ATOM 4355 N N . PRO A 1 565 ? 8.794 3.603 -7.190 1.00 81.38 565 PRO A N 1
ATOM 4356 C CA . PRO A 1 565 ? 7.526 2.892 -7.304 1.00 81.38 565 PRO A CA 1
ATOM 4357 C C . PRO A 1 565 ? 6.341 3.841 -7.076 1.00 81.38 565 PRO A C 1
ATOM 4359 O O . PRO A 1 565 ? 6.310 4.572 -6.085 1.00 81.38 565 PRO A O 1
ATOM 4362 N N . ASP A 1 566 ? 5.332 3.787 -7.953 1.00 78.12 566 ASP A N 1
ATOM 4363 C CA . ASP A 1 566 ? 4.064 4.502 -7.752 1.00 78.12 566 ASP A CA 1
ATOM 4364 C C . ASP A 1 566 ? 3.417 4.046 -6.426 1.00 78.12 566 ASP A C 1
ATOM 4366 O O . ASP A 1 566 ? 3.111 2.857 -6.275 1.00 78.12 566 ASP A O 1
ATOM 4370 N N . PRO A 1 567 ? 3.181 4.957 -5.460 1.00 73.12 567 PRO A N 1
ATOM 4371 C CA . PRO A 1 567 ? 2.612 4.614 -4.157 1.00 73.12 567 PRO A CA 1
ATOM 4372 C C . PRO A 1 567 ? 1.145 4.151 -4.220 1.00 73.12 567 PRO A C 1
ATOM 4374 O O . PRO A 1 567 ? 0.601 3.747 -3.192 1.00 73.12 567 PRO A O 1
ATOM 4377 N N . ASN A 1 568 ? 0.500 4.217 -5.390 1.00 78.06 568 ASN A N 1
ATOM 4378 C CA . ASN A 1 568 ? -0.867 3.757 -5.638 1.00 78.06 568 ASN A CA 1
ATOM 4379 C C . ASN A 1 568 ? -0.934 2.477 -6.493 1.00 78.06 568 ASN A C 1
ATOM 4381 O O . ASN A 1 568 ? -2.020 1.905 -6.622 1.00 78.06 568 ASN A O 1
ATOM 4385 N N . ALA A 1 569 ? 0.186 2.018 -7.066 1.00 81.00 569 ALA A N 1
ATOM 4386 C CA . ALA A 1 569 ? 0.226 0.782 -7.843 1.00 81.00 569 ALA A CA 1
ATOM 4387 C C . ALA A 1 569 ? -0.121 -0.423 -6.957 1.00 81.00 569 ALA A C 1
ATOM 4389 O O . ALA A 1 569 ? 0.301 -0.510 -5.798 1.00 81.00 569 ALA A O 1
ATOM 4390 N N . LYS A 1 570 ? -0.885 -1.382 -7.494 1.00 82.12 570 LYS A N 1
ATOM 4391 C CA . LYS A 1 570 ? -1.238 -2.584 -6.729 1.00 82.12 570 LYS A CA 1
ATOM 4392 C C . LYS A 1 570 ? 0.019 -3.419 -6.451 1.00 82.12 570 LYS A C 1
ATOM 4394 O O . LYS A 1 570 ? 0.940 -3.416 -7.271 1.00 82.12 570 LYS A O 1
ATOM 4399 N N . PRO A 1 571 ? 0.056 -4.204 -5.359 1.00 83.00 571 PRO A N 1
ATOM 4400 C CA . PRO A 1 571 ? 1.138 -5.153 -5.100 1.00 83.00 571 PRO A CA 1
ATOM 4401 C C . PRO A 1 571 ? 1.456 -6.063 -6.288 1.00 83.00 571 PRO A C 1
ATOM 4403 O O . PRO A 1 571 ? 2.624 -6.320 -6.563 1.00 83.00 571 PRO A O 1
ATOM 4406 N N . GLU A 1 572 ? 0.425 -6.521 -7.001 1.00 80.00 572 GLU A N 1
ATOM 4407 C CA . GLU A 1 572 ? 0.555 -7.366 -8.184 1.00 80.00 572 GLU A CA 1
ATOM 4408 C C . GLU A 1 572 ? 1.133 -6.666 -9.425 1.00 80.00 572 GLU A C 1
ATOM 4410 O O . GLU A 1 572 ? 1.712 -7.362 -10.257 1.00 80.00 572 GLU A O 1
ATOM 4415 N N . ASP A 1 573 ? 1.047 -5.333 -9.515 1.00 83.12 573 ASP A N 1
ATOM 4416 C CA . ASP A 1 573 ? 1.508 -4.530 -10.661 1.00 83.12 573 ASP A CA 1
ATOM 4417 C C . ASP A 1 573 ? 2.973 -4.041 -10.504 1.00 83.12 573 ASP A C 1
ATOM 4419 O O . ASP A 1 573 ? 3.564 -3.500 -11.443 1.00 83.12 573 ASP A O 1
ATOM 4423 N N . ARG A 1 574 ? 3.581 -4.214 -9.317 1.00 88.31 574 ARG A N 1
ATOM 4424 C CA . ARG A 1 574 ? 4.976 -3.823 -9.018 1.00 88.31 574 ARG A CA 1
ATOM 4425 C C . ARG A 1 574 ? 5.985 -4.863 -9.563 1.00 88.31 574 ARG A C 1
ATOM 4427 O O . ARG A 1 574 ? 5.693 -6.057 -9.500 1.00 88.31 574 ARG A O 1
ATOM 4434 N N . PRO A 1 575 ? 7.191 -4.474 -10.039 1.00 91.44 575 PRO A N 1
ATOM 4435 C CA . PRO A 1 575 ? 8.127 -5.427 -10.649 1.00 91.44 575 PRO A CA 1
ATOM 4436 C C . PRO A 1 575 ? 8.735 -6.454 -9.676 1.00 91.44 575 PRO A C 1
ATOM 4438 O O . PRO A 1 575 ? 9.257 -6.110 -8.612 1.00 91.44 575 PRO A O 1
ATOM 4441 N N . THR A 1 576 ? 8.719 -7.720 -10.093 1.00 92.19 576 THR A N 1
ATOM 4442 C CA . THR A 1 576 ? 9.370 -8.869 -9.432 1.00 92.19 576 THR A CA 1
ATOM 4443 C C . THR A 1 576 ? 10.825 -9.041 -9.869 1.00 92.19 576 THR A C 1
ATOM 4445 O O . THR A 1 576 ? 11.212 -8.564 -10.936 1.00 92.19 576 THR A O 1
ATOM 4448 N N . GLN A 1 577 ? 11.623 -9.778 -9.088 1.00 92.56 577 GLN A N 1
ATOM 4449 C CA . GLN A 1 577 ? 13.008 -10.105 -9.446 1.00 92.56 577 GLN A CA 1
ATOM 4450 C C . GLN A 1 577 ? 13.085 -10.836 -10.792 1.00 92.56 577 GLN A C 1
ATOM 4452 O O . GLN A 1 577 ? 13.858 -10.435 -11.654 1.00 92.56 577 GLN A O 1
ATOM 4457 N N . LYS A 1 578 ? 12.195 -11.810 -11.032 1.00 89.88 578 LYS A N 1
ATOM 4458 C CA . LYS A 1 578 ? 12.139 -12.548 -12.303 1.00 89.88 578 LYS A CA 1
ATOM 4459 C C . LYS A 1 578 ? 12.019 -11.623 -13.521 1.00 89.88 578 LYS A C 1
ATOM 4461 O O . LYS A 1 578 ? 12.683 -11.858 -14.521 1.00 89.88 578 LYS A O 1
ATOM 4466 N N . GLN A 1 579 ? 11.217 -10.558 -13.436 1.00 92.06 579 GLN A N 1
ATOM 4467 C CA . GLN A 1 579 ? 11.068 -9.591 -14.533 1.00 92.06 579 GLN A CA 1
ATOM 4468 C C . GLN A 1 579 ? 12.333 -8.743 -14.747 1.00 92.06 579 GLN A C 1
ATOM 4470 O O . GLN A 1 579 ? 12.610 -8.341 -15.874 1.00 92.06 579 GLN A O 1
ATOM 4475 N N . VAL A 1 580 ? 13.109 -8.483 -13.688 1.00 93.31 580 VAL A N 1
ATOM 4476 C CA . VAL A 1 580 ? 14.415 -7.806 -13.773 1.00 93.31 580 VAL A CA 1
ATOM 4477 C C . VAL A 1 580 ? 15.456 -8.717 -14.418 1.00 93.31 580 VAL A C 1
ATOM 4479 O O . VAL A 1 580 ? 16.172 -8.277 -15.315 1.00 93.31 580 VAL A O 1
ATOM 4482 N N . ASP A 1 581 ? 15.506 -9.985 -14.014 1.00 90.44 581 ASP A N 1
ATOM 4483 C CA . ASP A 1 581 ? 16.453 -10.974 -14.542 1.00 90.44 581 ASP A CA 1
ATOM 4484 C C . ASP A 1 581 ? 16.148 -11.317 -16.013 1.00 90.44 581 ASP A C 1
ATOM 4486 O O . ASP A 1 581 ? 17.053 -11.468 -16.836 1.00 90.44 581 ASP A O 1
ATOM 4490 N N . GLU A 1 582 ? 14.864 -11.367 -16.377 1.00 92.75 582 GLU A N 1
ATOM 4491 C CA . GLU A 1 582 ? 14.391 -11.532 -17.753 1.00 92.75 582 GLU A CA 1
ATOM 4492 C C . GLU A 1 582 ? 14.710 -10.298 -18.614 1.00 92.75 582 GLU A C 1
ATOM 4494 O O . GLU A 1 582 ? 15.211 -10.442 -19.729 1.00 92.75 582 GLU A O 1
ATOM 4499 N N . ALA A 1 583 ? 14.520 -9.076 -18.099 1.00 93.56 583 ALA A N 1
ATOM 4500 C CA . ALA A 1 583 ? 14.932 -7.851 -18.791 1.00 93.56 583 ALA A CA 1
ATOM 4501 C C . ALA A 1 583 ? 16.459 -7.769 -18.983 1.00 93.56 583 ALA A C 1
ATOM 4503 O O . ALA A 1 583 ? 16.918 -7.389 -20.060 1.00 93.56 583 ALA A O 1
ATOM 4504 N N . LEU A 1 584 ? 17.243 -8.186 -17.981 1.00 94.00 584 LEU A N 1
ATOM 4505 C CA . LEU A 1 584 ? 18.706 -8.280 -18.049 1.00 94.00 584 LEU A CA 1
ATOM 4506 C C . LEU A 1 584 ? 19.150 -9.274 -19.122 1.00 94.00 584 LEU A C 1
ATOM 4508 O O . LEU A 1 584 ? 20.011 -8.961 -19.942 1.00 94.00 584 LEU A O 1
ATOM 4512 N N . THR A 1 585 ? 18.534 -10.455 -19.137 1.00 92.50 585 THR A N 1
ATOM 4513 C CA . THR A 1 585 ? 18.807 -11.501 -20.130 1.00 92.50 585 THR A CA 1
ATOM 4514 C C . THR A 1 585 ? 18.460 -11.019 -21.538 1.00 92.50 585 THR A C 1
ATOM 4516 O O . THR A 1 585 ? 19.266 -11.161 -22.452 1.00 92.50 585 THR A O 1
ATOM 4519 N N . ASN A 1 586 ? 17.307 -10.369 -21.714 1.00 93.06 586 ASN A N 1
ATOM 4520 C CA . ASN A 1 586 ? 16.882 -9.827 -23.004 1.00 93.06 586 ASN A CA 1
ATOM 4521 C C . ASN A 1 586 ? 17.799 -8.700 -23.509 1.00 93.06 586 ASN A C 1
ATOM 4523 O O . ASN A 1 586 ? 18.150 -8.701 -24.687 1.00 93.06 586 ASN A O 1
ATOM 4527 N N . LEU A 1 587 ? 18.232 -7.774 -22.645 1.00 93.69 587 LEU A N 1
ATOM 4528 C CA . LEU A 1 587 ? 19.166 -6.709 -23.029 1.00 93.69 587 LEU A CA 1
ATOM 4529 C C . LEU A 1 587 ? 20.550 -7.270 -23.396 1.00 93.69 587 LEU A C 1
ATOM 4531 O O . LEU A 1 587 ? 21.101 -6.892 -24.428 1.00 93.69 587 LEU A O 1
ATOM 4535 N N . LYS A 1 588 ? 21.076 -8.225 -22.614 1.00 91.88 588 LYS A N 1
ATOM 4536 C CA . LYS A 1 588 ? 22.327 -8.936 -22.935 1.00 91.88 588 LYS A CA 1
ATOM 4537 C C . LYS A 1 588 ? 22.246 -9.686 -24.260 1.00 91.88 588 LYS A C 1
ATOM 4539 O O . LYS A 1 588 ? 23.168 -9.594 -25.063 1.00 91.88 588 LYS A O 1
ATOM 4544 N N . ASN A 1 589 ? 21.140 -10.384 -24.512 1.00 90.94 589 ASN A N 1
ATOM 4545 C CA . ASN A 1 589 ? 20.920 -11.094 -25.769 1.00 90.94 589 ASN A CA 1
ATOM 4546 C C . ASN A 1 589 ? 20.831 -10.128 -26.959 1.00 90.94 589 ASN A C 1
ATOM 4548 O O . ASN A 1 589 ? 21.377 -10.434 -28.013 1.00 90.94 589 ASN A O 1
ATOM 4552 N N . ALA A 1 590 ? 20.207 -8.955 -26.799 1.00 91.44 590 ALA A N 1
ATOM 4553 C CA . ALA A 1 590 ? 20.139 -7.944 -27.855 1.00 91.44 590 ALA A CA 1
ATOM 4554 C C . ALA A 1 590 ? 21.506 -7.293 -28.147 1.00 91.44 590 ALA A C 1
ATOM 4556 O O . ALA A 1 590 ? 21.848 -7.121 -29.317 1.00 91.44 590 ALA A O 1
ATOM 4557 N N . LYS A 1 591 ? 22.317 -7.000 -27.114 1.00 91.69 591 LYS A N 1
ATOM 4558 C CA . LYS A 1 591 ? 23.719 -6.570 -27.287 1.00 91.69 591 LYS A CA 1
ATOM 4559 C C . LYS A 1 591 ? 24.532 -7.641 -28.025 1.00 91.69 591 LYS A C 1
ATOM 4561 O O . LYS A 1 591 ? 25.033 -7.391 -29.118 1.00 91.69 591 LYS A O 1
ATOM 4566 N N . LYS A 1 592 ? 24.529 -8.875 -27.506 1.00 89.56 592 LYS A N 1
ATOM 4567 C CA . LYS A 1 592 ? 25.238 -10.017 -28.102 1.00 89.56 592 LYS A CA 1
ATOM 4568 C C . LYS A 1 592 ? 24.802 -10.313 -29.542 1.00 89.56 592 LYS A C 1
ATOM 4570 O O . LYS A 1 592 ? 25.641 -10.648 -30.367 1.00 89.56 592 LYS A O 1
ATOM 4575 N N . ALA A 1 593 ? 23.520 -10.162 -29.876 1.00 87.94 593 ALA A N 1
ATOM 4576 C CA . ALA A 1 593 ? 23.033 -10.365 -31.241 1.00 87.94 593 ALA A CA 1
ATOM 4577 C C . ALA A 1 593 ? 23.613 -9.350 -32.243 1.00 87.94 593 ALA A C 1
ATOM 4579 O O . ALA A 1 593 ? 23.739 -9.678 -33.423 1.00 87.94 593 ALA A O 1
ATOM 4580 N N . ILE A 1 594 ? 23.975 -8.144 -31.796 1.00 88.38 594 ILE A N 1
ATOM 4581 C CA . ILE A 1 594 ? 24.709 -7.156 -32.597 1.00 88.38 594 ILE A CA 1
ATOM 4582 C C . ILE A 1 594 ? 26.195 -7.539 -32.661 1.00 88.38 594 ILE A C 1
ATOM 4584 O O . ILE A 1 594 ? 26.740 -7.597 -33.762 1.00 88.38 594 ILE A O 1
ATOM 4588 N N . ASP A 1 595 ? 26.822 -7.874 -31.528 1.00 83.12 595 ASP A N 1
ATOM 4589 C CA . ASP A 1 595 ? 28.237 -8.278 -31.467 1.00 83.12 595 ASP A CA 1
ATOM 4590 C C . ASP A 1 595 ? 28.544 -9.479 -32.382 1.00 83.12 595 ASP A C 1
ATOM 4592 O O . ASP A 1 595 ? 29.427 -9.404 -33.238 1.00 83.12 595 ASP A O 1
ATOM 4596 N N . ASP A 1 596 ? 27.750 -10.550 -32.271 1.00 81.06 596 ASP A N 1
ATOM 4597 C CA . ASP A 1 596 ? 27.885 -11.785 -33.058 1.00 81.06 596 ASP A CA 1
ATOM 4598 C C . ASP A 1 596 ? 27.617 -11.575 -34.561 1.00 81.06 596 ASP A C 1
ATOM 4600 O O . ASP A 1 596 ? 28.120 -12.328 -35.395 1.00 81.06 596 ASP A O 1
ATOM 4604 N N . SER A 1 597 ? 26.804 -10.574 -34.925 1.00 83.56 597 SER A N 1
ATOM 4605 C CA . SER A 1 597 ? 26.403 -10.330 -36.322 1.00 83.56 597 SER A CA 1
ATOM 4606 C C . SER A 1 597 ? 27.320 -9.350 -37.054 1.00 83.56 597 SER A C 1
ATOM 4608 O O . SER A 1 597 ? 27.486 -9.465 -38.270 1.00 83.56 597 SER A O 1
ATOM 4610 N N . PHE A 1 598 ? 27.887 -8.375 -36.335 1.00 84.06 598 PHE A N 1
ATOM 4611 C CA . PHE A 1 598 ? 28.550 -7.204 -36.921 1.00 84.06 598 PHE A CA 1
ATOM 4612 C C . PHE A 1 598 ? 29.996 -6.997 -36.438 1.00 84.06 598 PHE A C 1
ATOM 4614 O O . PHE A 1 598 ? 30.583 -5.953 -36.719 1.00 84.06 598 PHE A O 1
ATOM 4621 N N . GLY A 1 599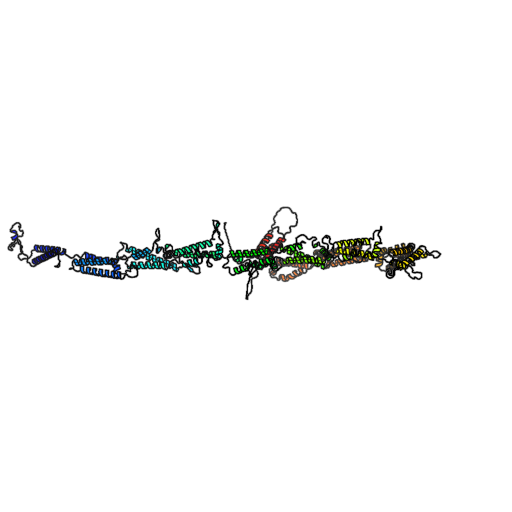 ? 30.598 -7.972 -35.750 1.00 77.56 599 GLY A N 1
ATOM 4622 C CA . GLY A 1 599 ? 32.035 -7.986 -35.457 1.00 77.56 599 GLY A CA 1
ATOM 4623 C C . GLY A 1 599 ? 32.923 -7.970 -36.713 1.00 77.56 599 GLY A C 1
ATOM 4624 O O . GLY A 1 599 ? 32.538 -8.471 -37.770 1.00 77.56 599 GLY A O 1
ATOM 4625 N N . THR A 1 600 ? 34.117 -7.382 -36.589 1.00 76.00 600 THR A N 1
ATOM 4626 C CA . THR A 1 600 ? 35.090 -7.230 -37.685 1.00 76.00 600 THR A CA 1
ATOM 4627 C C . THR A 1 600 ? 35.727 -8.572 -38.069 1.00 76.00 600 THR A C 1
ATOM 4629 O O . THR A 1 600 ? 36.454 -9.167 -37.277 1.00 76.00 600 THR A O 1
ATOM 4632 N N . LYS A 1 601 ? 35.489 -9.022 -39.303 1.00 78.56 601 LYS A N 1
ATOM 4633 C CA . LYS A 1 601 ? 36.026 -10.250 -39.909 1.00 78.56 601 LYS A CA 1
ATOM 4634 C C . LYS A 1 601 ? 37.320 -9.949 -40.656 1.00 78.56 601 LYS A C 1
ATOM 4636 O O . LYS A 1 601 ? 37.338 -9.030 -41.472 1.00 78.56 601 LYS A O 1
ATOM 4641 N N . ILE A 1 602 ? 38.369 -10.740 -40.416 1.00 77.88 602 ILE A N 1
ATOM 4642 C CA . ILE A 1 602 ? 39.715 -10.497 -40.971 1.00 77.88 602 ILE A CA 1
ATOM 4643 C C . ILE A 1 602 ? 40.264 -11.616 -41.865 1.00 77.88 602 ILE A C 1
ATOM 4645 O O . ILE A 1 602 ? 41.364 -11.469 -42.396 1.00 77.88 602 ILE A O 1
ATOM 4649 N N . ASP A 1 603 ? 39.554 -12.733 -42.031 1.00 78.62 603 ASP A N 1
ATOM 4650 C CA . ASP A 1 603 ? 40.124 -13.956 -42.616 1.00 78.62 603 ASP A CA 1
ATOM 4651 C C . ASP A 1 603 ? 40.610 -13.766 -44.059 1.00 78.62 603 ASP A C 1
ATOM 4653 O O . ASP A 1 603 ? 41.730 -14.151 -44.385 1.00 78.62 603 ASP A O 1
ATOM 4657 N N . ASP A 1 604 ? 39.847 -13.054 -44.894 1.00 80.12 604 ASP A N 1
ATOM 4658 C CA . ASP A 1 604 ? 40.259 -12.712 -46.261 1.00 80.12 604 ASP A CA 1
ATOM 4659 C C . ASP A 1 604 ? 41.522 -11.830 -46.310 1.00 80.12 604 ASP A C 1
ATOM 4661 O O . ASP A 1 604 ? 42.342 -11.966 -47.224 1.00 80.12 604 ASP A O 1
ATOM 4665 N N . LEU A 1 605 ? 41.700 -10.934 -45.329 1.00 83.94 605 LEU A N 1
ATOM 4666 C CA . LEU A 1 605 ? 42.892 -10.089 -45.195 1.00 83.94 605 LEU A CA 1
ATOM 4667 C C . LEU A 1 605 ? 44.092 -10.909 -44.715 1.00 83.94 605 LEU A C 1
ATOM 4669 O O . LEU A 1 605 ? 45.188 -10.771 -45.257 1.00 83.94 605 LEU A O 1
ATOM 4673 N N . LYS A 1 606 ? 43.871 -11.805 -43.750 1.00 83.12 606 LYS A N 1
ATOM 4674 C CA . LYS A 1 606 ? 44.865 -12.727 -43.189 1.00 83.12 606 LYS A CA 1
ATOM 4675 C C . LYS A 1 606 ? 45.405 -13.673 -44.262 1.00 83.12 606 LYS A C 1
ATOM 4677 O O . LYS A 1 606 ? 46.619 -13.792 -44.415 1.00 83.12 606 LYS A O 1
ATOM 4682 N N . THR A 1 607 ? 44.515 -14.274 -45.053 1.00 82.75 607 THR A N 1
ATOM 4683 C CA . THR A 1 607 ? 44.866 -15.146 -46.181 1.00 82.75 607 THR A CA 1
ATOM 4684 C C . THR A 1 607 ? 45.631 -14.397 -47.269 1.00 82.75 607 THR A C 1
ATOM 4686 O O . THR A 1 607 ? 46.626 -14.912 -47.776 1.00 82.75 607 THR A O 1
ATOM 4689 N N . GLU A 1 608 ? 45.226 -13.177 -47.636 1.00 82.62 608 GLU A N 1
ATOM 4690 C CA . GLU A 1 608 ? 45.910 -12.456 -48.716 1.00 82.62 608 GLU A CA 1
ATOM 4691 C C . GLU A 1 608 ? 47.262 -11.863 -48.290 1.00 82.62 608 GLU A C 1
ATOM 4693 O O . GLU A 1 608 ? 48.210 -11.822 -49.082 1.00 82.62 608 GLU A O 1
ATOM 4698 N N . ALA A 1 609 ? 47.398 -11.469 -47.023 1.00 81.06 609 ALA A N 1
ATOM 4699 C CA . ALA A 1 609 ? 48.658 -11.001 -46.460 1.00 81.06 609 ALA A CA 1
ATOM 4700 C C . ALA A 1 609 ? 49.683 -12.126 -46.214 1.00 81.06 609 ALA A C 1
ATOM 4702 O O . ALA A 1 609 ? 50.854 -11.815 -46.013 1.00 81.06 609 ALA A O 1
ATOM 4703 N N . ALA A 1 610 ? 49.302 -13.409 -46.234 1.00 77.12 610 ALA A N 1
ATOM 4704 C CA . ALA A 1 610 ? 50.217 -14.534 -45.982 1.00 77.12 610 ALA A CA 1
ATOM 4705 C C . ALA A 1 610 ? 51.140 -14.891 -47.172 1.00 77.12 610 ALA A C 1
ATOM 4707 O O . ALA A 1 610 ? 52.176 -15.529 -46.984 1.00 77.12 610 ALA A O 1
ATOM 4708 N N . LYS A 1 611 ? 50.784 -14.459 -48.388 1.00 76.81 611 LYS A N 1
ATOM 4709 C CA . LYS A 1 611 ? 51.434 -14.822 -49.666 1.00 76.81 611 LYS A CA 1
ATOM 4710 C C . LYS A 1 611 ? 52.566 -13.856 -50.064 1.00 76.81 611 LYS A C 1
ATOM 4712 O O . LYS A 1 611 ? 52.522 -13.291 -51.156 1.00 76.81 611 LYS A O 1
ATOM 4717 N N . SER A 1 612 ? 53.480 -13.535 -49.143 1.00 73.00 612 SER A N 1
ATOM 4718 C CA . SER A 1 612 ? 54.549 -12.550 -49.391 1.00 73.00 612 SER A CA 1
ATOM 4719 C C . SER A 1 612 ? 55.733 -12.617 -48.417 1.00 73.00 612 SER A C 1
ATOM 4721 O O . SER A 1 612 ? 55.524 -12.775 -47.210 1.00 73.00 612 SER A O 1
ATOM 4723 N N . THR A 1 613 ? 56.948 -12.371 -48.921 1.00 68.38 613 THR A N 1
ATOM 4724 C CA . THR A 1 613 ? 58.182 -12.143 -48.132 1.00 68.38 613 THR A CA 1
ATOM 4725 C C . THR A 1 613 ? 58.592 -10.671 -47.928 1.00 68.38 613 THR A C 1
ATOM 4727 O O . THR A 1 613 ? 59.499 -10.411 -47.137 1.00 68.38 613 THR A O 1
ATOM 4730 N N . ALA A 1 614 ? 57.991 -9.694 -48.619 1.00 63.78 614 ALA A N 1
ATOM 4731 C CA . ALA A 1 614 ? 58.649 -8.412 -48.948 1.00 63.78 614 ALA A CA 1
ATOM 4732 C C . ALA A 1 614 ? 59.030 -7.456 -47.785 1.00 63.78 614 ALA A C 1
ATOM 4734 O O . ALA A 1 614 ? 59.707 -6.455 -48.030 1.00 63.78 614 ALA A O 1
ATOM 4735 N N . ASP A 1 615 ? 58.619 -7.737 -46.547 1.00 59.69 615 ASP A N 1
ATOM 4736 C CA . ASP A 1 615 ? 58.953 -6.988 -45.321 1.00 59.69 615 ASP A CA 1
ATOM 4737 C C . ASP A 1 615 ? 59.849 -7.771 -44.329 1.00 59.69 615 ASP A C 1
ATOM 4739 O O . ASP A 1 615 ? 60.188 -7.252 -43.266 1.00 59.69 615 ASP A O 1
ATOM 4743 N N . GLY A 1 616 ? 60.238 -9.008 -44.668 1.00 59.69 616 GLY A N 1
ATOM 4744 C CA . GLY A 1 616 ? 60.983 -9.928 -43.801 1.00 59.69 616 GLY A CA 1
ATOM 4745 C C . GLY A 1 616 ? 60.153 -11.061 -43.178 1.00 59.69 616 GLY A C 1
ATOM 4746 O O . GLY A 1 616 ? 60.721 -11.906 -42.485 1.00 59.69 616 GLY A O 1
ATOM 4747 N N . GLY A 1 617 ? 58.838 -11.116 -43.413 1.00 59.78 617 GLY A N 1
ATOM 4748 C CA . GLY A 1 617 ? 57.989 -12.236 -42.992 1.00 59.78 617 GLY A CA 1
ATOM 4749 C C . GLY A 1 617 ? 58.268 -13.553 -43.737 1.00 59.78 617 GLY A C 1
ATOM 4750 O O . GLY A 1 617 ? 58.683 -13.564 -44.894 1.00 59.78 617 GLY A O 1
ATOM 4751 N N . THR A 1 618 ? 57.997 -14.686 -43.084 1.00 59.56 618 THR A N 1
ATOM 4752 C CA . THR A 1 618 ? 58.048 -16.027 -43.695 1.00 59.56 618 THR A CA 1
ATOM 4753 C C . THR A 1 618 ? 56.745 -16.350 -44.426 1.00 59.56 618 THR A C 1
ATOM 4755 O O . THR A 1 618 ? 55.675 -16.265 -43.822 1.00 59.56 618 THR A O 1
ATOM 4758 N N . VAL A 1 619 ? 56.820 -16.784 -45.686 1.00 62.03 619 VAL A N 1
ATOM 4759 C CA . VAL A 1 619 ? 55.633 -17.192 -46.460 1.00 62.03 619 VAL A CA 1
ATOM 4760 C C . VAL A 1 619 ? 55.053 -18.508 -45.942 1.00 62.03 619 VAL A C 1
ATOM 4762 O O . VAL A 1 619 ? 55.796 -19.441 -45.641 1.00 62.03 619 VAL A O 1
ATOM 4765 N N . ALA A 1 620 ? 53.722 -18.593 -45.896 1.00 57.53 620 ALA A N 1
ATOM 4766 C CA . ALA A 1 620 ? 52.976 -19.817 -45.576 1.00 57.53 620 ALA A CA 1
ATOM 4767 C C . ALA A 1 620 ? 52.294 -20.460 -46.808 1.00 57.53 620 ALA A C 1
ATOM 4769 O O . ALA A 1 620 ? 51.597 -21.462 -46.677 1.00 57.53 620 ALA A O 1
ATOM 4770 N N . ASP A 1 621 ? 52.475 -19.861 -47.986 1.00 60.28 621 ASP A N 1
ATOM 4771 C CA . ASP A 1 621 ? 51.836 -20.181 -49.272 1.00 60.28 621 ASP A CA 1
ATOM 4772 C C . ASP A 1 621 ? 52.826 -19.820 -50.412 1.00 60.28 621 ASP A C 1
ATOM 4774 O O . ASP A 1 621 ? 53.999 -19.548 -50.146 1.00 60.28 621 ASP A O 1
ATOM 4778 N N . THR A 1 622 ? 52.409 -19.800 -51.680 1.00 67.31 622 THR A N 1
ATOM 4779 C CA . THR A 1 622 ? 53.274 -19.385 -52.800 1.00 67.31 622 THR A CA 1
ATOM 4780 C C . THR A 1 622 ? 53.703 -17.914 -52.701 1.00 67.31 622 THR A C 1
ATOM 4782 O O . THR A 1 622 ? 52.858 -17.020 -52.627 1.00 67.31 622 THR A O 1
ATOM 4785 N N . ASP A 1 623 ? 55.014 -17.669 -52.754 1.00 76.38 623 ASP A N 1
ATOM 4786 C CA . ASP A 1 623 ? 55.647 -16.342 -52.729 1.00 76.38 623 ASP A CA 1
ATOM 4787 C C . ASP A 1 623 ? 55.337 -15.536 -54.006 1.00 76.38 623 ASP A C 1
ATOM 4789 O O . ASP A 1 623 ? 55.601 -15.993 -55.122 1.00 76.38 623 ASP A O 1
ATOM 4793 N N . PHE A 1 624 ? 54.769 -14.336 -53.857 1.00 80.12 624 PHE A N 1
ATOM 4794 C CA . PHE A 1 624 ? 54.377 -13.485 -54.989 1.00 80.12 624 PHE A CA 1
ATOM 4795 C C . PHE A 1 624 ? 55.594 -12.832 -55.662 1.00 80.12 624 PHE A C 1
ATOM 4797 O O . PHE A 1 624 ? 55.647 -12.659 -56.884 1.00 80.12 624 PHE A O 1
ATOM 4804 N N . GLU A 1 625 ? 56.604 -12.520 -54.858 1.00 77.56 625 GLU A N 1
ATOM 4805 C CA . GLU A 1 625 ? 57.847 -11.852 -55.223 1.00 77.56 625 GLU A CA 1
ATOM 4806 C C . GLU A 1 625 ? 58.736 -12.723 -56.138 1.00 77.56 625 GLU A C 1
ATOM 4808 O O . GLU A 1 625 ? 59.530 -12.217 -56.939 1.00 77.56 625 GLU A O 1
ATOM 4813 N N . ALA A 1 626 ? 58.548 -14.045 -56.105 1.00 71.31 626 ALA A N 1
ATOM 4814 C CA . ALA A 1 626 ? 59.193 -14.996 -57.002 1.00 71.31 626 ALA A CA 1
ATOM 4815 C C . ALA A 1 626 ? 58.706 -14.941 -58.470 1.00 71.31 626 ALA A C 1
ATOM 4817 O O . ALA A 1 626 ? 59.380 -15.509 -59.340 1.00 71.31 626 ALA A O 1
ATOM 4818 N N . THR A 1 627 ? 57.589 -14.276 -58.783 1.00 74.12 627 THR A N 1
ATOM 4819 C CA . THR A 1 627 ? 57.002 -14.243 -60.142 1.00 74.12 627 THR A CA 1
ATOM 4820 C C . THR A 1 627 ? 57.828 -13.439 -61.159 1.00 74.12 627 THR A C 1
ATOM 4822 O O . THR A 1 627 ? 58.607 -12.551 -60.805 1.00 74.12 627 THR A O 1
ATOM 4825 N N . THR A 1 628 ? 57.664 -13.735 -62.454 1.00 67.12 628 THR A N 1
ATOM 4826 C CA . THR A 1 628 ? 58.215 -12.924 -63.562 1.00 67.12 628 THR A CA 1
ATOM 4827 C C . THR A 1 628 ? 57.667 -11.504 -63.536 1.00 67.12 628 THR A C 1
ATOM 4829 O O . THR A 1 628 ? 58.391 -10.548 -63.784 1.00 67.12 628 THR A O 1
ATOM 4832 N N . GLU A 1 629 ? 56.394 -11.387 -63.185 1.00 78.19 629 GLU A N 1
ATOM 4833 C CA . GLU A 1 629 ? 55.582 -10.181 -63.170 1.00 78.19 629 GLU A CA 1
ATOM 4834 C C . GLU A 1 629 ? 56.091 -9.220 -62.092 1.00 78.19 629 GLU A C 1
ATOM 4836 O O . GLU A 1 629 ? 56.398 -8.063 -62.379 1.00 78.19 629 GLU A O 1
ATOM 4841 N N . PHE A 1 630 ? 56.307 -9.720 -60.870 1.00 77.62 630 PHE A N 1
ATOM 4842 C CA . PHE A 1 630 ? 56.932 -8.938 -59.807 1.00 77.62 630 PHE A CA 1
ATOM 4843 C C . PHE A 1 630 ? 58.372 -8.531 -60.160 1.00 77.62 630 PHE A C 1
ATOM 4845 O O . PHE A 1 630 ? 58.764 -7.392 -59.919 1.00 77.62 630 PHE A O 1
ATOM 4852 N N . LYS A 1 631 ? 59.155 -9.409 -60.800 1.00 74.94 631 LYS A N 1
ATOM 4853 C CA . LYS A 1 631 ? 60.534 -9.096 -61.231 1.00 74.94 631 LYS A CA 1
ATOM 4854 C C . LYS A 1 631 ? 60.588 -8.051 -62.347 1.00 74.94 631 LYS A C 1
ATOM 4856 O O . LYS A 1 631 ? 61.456 -7.182 -62.321 1.00 74.94 631 LYS A O 1
ATOM 4861 N N . ASN A 1 632 ? 59.649 -8.086 -63.289 1.00 72.38 632 ASN A N 1
ATOM 4862 C CA . ASN A 1 632 ? 59.473 -7.047 -64.303 1.00 72.38 632 ASN A CA 1
ATOM 4863 C C . ASN A 1 632 ? 59.031 -5.716 -63.671 1.00 72.38 632 ASN A C 1
ATOM 4865 O O . ASN A 1 632 ? 59.425 -4.656 -64.156 1.00 72.38 632 ASN A O 1
ATOM 4869 N N . ALA A 1 633 ? 58.251 -5.752 -62.584 1.00 74.25 633 ALA A N 1
ATOM 4870 C CA . ALA A 1 633 ? 57.916 -4.564 -61.811 1.00 74.25 633 ALA A CA 1
ATOM 4871 C C . ALA A 1 633 ? 59.146 -3.998 -61.081 1.00 74.25 633 ALA A C 1
ATOM 4873 O O . ALA A 1 633 ? 59.463 -2.825 -61.264 1.00 74.25 633 ALA A O 1
ATOM 4874 N N . ASP A 1 634 ? 59.871 -4.810 -60.312 1.00 72.25 634 ASP A N 1
ATOM 4875 C CA . ASP A 1 634 ? 61.043 -4.391 -59.528 1.00 72.25 634 ASP A CA 1
ATOM 4876 C C . ASP A 1 634 ? 62.198 -3.870 -60.409 1.00 72.25 634 ASP A C 1
ATOM 4878 O O . ASP A 1 634 ? 62.808 -2.836 -60.120 1.00 72.25 634 ASP A O 1
ATOM 4882 N N . ALA A 1 635 ? 62.427 -4.505 -61.564 1.00 66.75 635 ALA A N 1
ATOM 4883 C CA . ALA A 1 635 ? 63.391 -4.039 -62.560 1.00 66.75 635 ALA A CA 1
ATOM 4884 C C . ALA A 1 635 ? 63.022 -2.674 -63.180 1.00 66.75 635 ALA A C 1
ATOM 4886 O O . ALA A 1 635 ? 63.911 -1.939 -63.623 1.00 66.75 635 ALA A O 1
ATOM 4887 N N . LYS A 1 636 ? 61.734 -2.300 -63.207 1.00 65.69 636 LYS A N 1
ATOM 4888 C CA . LYS A 1 636 ? 61.228 -1.052 -63.807 1.00 65.69 636 LYS A CA 1
ATOM 4889 C C . LYS A 1 636 ? 61.314 0.120 -62.822 1.00 65.69 636 LYS A C 1
ATOM 4891 O O . LYS A 1 636 ? 60.310 0.708 -62.421 1.00 65.69 636 LYS A O 1
ATOM 4896 N N . LYS A 1 637 ? 62.548 0.430 -62.419 1.00 60.34 637 LYS A N 1
ATOM 4897 C CA . LYS A 1 637 ? 62.888 1.476 -61.443 1.00 60.34 637 LYS A CA 1
ATOM 4898 C C . LYS A 1 637 ? 62.333 2.854 -61.811 1.00 60.34 637 LYS A C 1
ATOM 4900 O O . LYS A 1 637 ? 62.326 3.242 -62.977 1.00 60.34 637 LYS A O 1
ATOM 4905 N N . GLY A 1 638 ? 61.912 3.599 -60.790 1.00 59.84 638 GLY A N 1
ATOM 4906 C CA . GLY A 1 638 ? 61.440 4.977 -60.927 1.00 59.84 638 GLY A CA 1
ATOM 4907 C C . GLY A 1 638 ? 62.575 5.982 -61.149 1.00 59.84 638 GLY A C 1
ATOM 4908 O O . GLY A 1 638 ? 63.761 5.656 -61.027 1.00 59.84 638 GLY A O 1
ATOM 4909 N N . GLU A 1 639 ? 62.211 7.234 -61.440 1.00 50.16 639 GLU A N 1
ATOM 4910 C CA . GLU A 1 639 ? 63.171 8.319 -61.673 1.00 50.16 639 GLU A CA 1
ATOM 4911 C C . GLU A 1 639 ? 64.195 8.449 -60.530 1.00 50.16 639 GLU A C 1
ATOM 4913 O O . GLU A 1 639 ? 63.866 8.414 -59.339 1.00 50.16 639 GLU A O 1
ATOM 4918 N N . GLY A 1 640 ? 65.472 8.573 -60.904 1.00 57.25 640 GLY A N 1
ATOM 4919 C CA . GLY A 1 640 ? 66.596 8.572 -59.964 1.00 57.25 640 GLY A CA 1
ATOM 4920 C C . GLY A 1 640 ? 67.008 7.188 -59.437 1.00 57.25 640 GLY A C 1
ATOM 4921 O O . GLY A 1 640 ? 67.800 7.124 -58.503 1.00 57.25 640 GLY A O 1
ATOM 4922 N N . GLY A 1 641 ? 66.500 6.084 -60.001 1.00 57.69 641 GLY A N 1
ATOM 4923 C CA . GLY A 1 641 ? 66.915 4.718 -59.636 1.00 57.69 641 GLY A CA 1
ATOM 4924 C C . GLY A 1 641 ? 66.250 4.157 -58.371 1.00 57.69 641 GLY A C 1
ATOM 4925 O O . GLY A 1 641 ? 66.722 3.160 -57.811 1.00 57.69 641 GLY A O 1
ATOM 4926 N N . LYS A 1 642 ? 65.157 4.791 -57.932 1.00 61.34 642 LYS A N 1
ATOM 4927 C CA . LYS A 1 642 ? 64.307 4.352 -56.816 1.00 61.34 642 LYS A CA 1
ATOM 4928 C C . LYS A 1 642 ? 63.535 3.079 -57.186 1.00 61.34 642 LYS A C 1
ATOM 4930 O O . LYS A 1 642 ? 63.385 2.765 -58.367 1.00 61.34 642 LYS A O 1
ATOM 4935 N N . GLU A 1 643 ? 63.037 2.351 -56.188 1.00 69.69 643 GLU A N 1
ATOM 4936 C CA . GLU A 1 643 ? 62.118 1.228 -56.428 1.00 69.69 643 GLU A CA 1
ATOM 4937 C C . GLU A 1 643 ? 60.869 1.687 -57.204 1.00 69.69 643 GLU A C 1
ATOM 4939 O O . GLU A 1 643 ? 60.473 2.856 -57.148 1.00 69.69 643 GLU A O 1
ATOM 4944 N N . ASN A 1 644 ? 60.264 0.770 -57.959 1.00 78.94 644 ASN A N 1
ATOM 4945 C CA . ASN A 1 644 ? 59.043 1.036 -58.716 1.00 78.94 644 ASN A CA 1
ATOM 4946 C C . ASN A 1 644 ? 57.909 1.473 -57.768 1.00 78.94 644 ASN A C 1
ATOM 4948 O O . ASN A 1 644 ? 57.671 0.833 -56.747 1.00 78.94 644 ASN A O 1
ATOM 4952 N N . ALA A 1 645 ? 57.190 2.544 -58.116 1.00 79.06 645 ALA A N 1
ATOM 4953 C CA . ALA A 1 645 ? 56.100 3.088 -57.308 1.00 79.06 645 ALA A CA 1
ATOM 4954 C C . ALA A 1 645 ? 55.004 2.058 -56.972 1.00 79.06 645 ALA A C 1
ATOM 4956 O O . ALA A 1 645 ? 54.496 2.083 -55.856 1.00 79.06 645 ALA A O 1
ATOM 4957 N N . ASP A 1 646 ? 54.691 1.120 -57.873 1.00 81.88 646 ASP A N 1
ATOM 4958 C CA . ASP A 1 646 ? 53.703 0.065 -57.603 1.00 81.88 646 ASP A CA 1
ATOM 4959 C C . ASP A 1 646 ? 54.254 -1.020 -56.662 1.00 81.88 646 ASP A C 1
ATOM 4961 O O . ASP A 1 646 ? 53.514 -1.531 -55.825 1.00 81.88 646 ASP A O 1
ATOM 4965 N N . VAL A 1 647 ? 55.561 -1.308 -56.712 1.00 80.19 647 VAL A N 1
ATOM 4966 C CA . VAL A 1 647 ? 56.244 -2.215 -55.766 1.00 80.19 647 VAL A CA 1
ATOM 4967 C C . VAL A 1 647 ? 56.367 -1.569 -54.379 1.00 80.19 647 VAL A C 1
ATOM 4969 O O . VAL A 1 647 ? 56.141 -2.230 -53.366 1.00 80.19 647 VAL A O 1
ATOM 4972 N N . THR A 1 648 ? 56.637 -0.264 -54.315 1.00 82.44 648 THR A N 1
ATOM 4973 C CA . THR A 1 648 ? 56.618 0.518 -53.068 1.00 82.44 648 THR A CA 1
ATOM 4974 C C . THR A 1 648 ? 55.207 0.569 -52.475 1.00 82.44 648 THR A C 1
ATOM 4976 O O . THR A 1 648 ? 55.025 0.258 -51.299 1.00 82.44 648 THR A O 1
ATOM 4979 N N . ALA A 1 649 ? 54.189 0.879 -53.287 1.00 84.25 649 ALA A N 1
ATOM 4980 C CA . ALA A 1 649 ? 52.789 0.889 -52.860 1.00 84.25 649 ALA A CA 1
ATOM 4981 C C . ALA A 1 649 ? 52.320 -0.496 -52.388 1.00 84.25 649 ALA A C 1
ATOM 4983 O O . ALA A 1 649 ? 51.558 -0.590 -51.428 1.00 84.25 649 ALA A O 1
ATOM 4984 N N . TYR A 1 650 ? 52.810 -1.569 -53.014 1.00 86.44 650 TYR A N 1
ATOM 4985 C CA . TYR A 1 650 ? 52.573 -2.942 -52.580 1.00 86.44 650 TYR A CA 1
ATOM 4986 C C . TYR A 1 650 ? 53.169 -3.222 -51.196 1.00 86.44 650 TYR A C 1
ATOM 4988 O O . TYR A 1 650 ? 52.435 -3.650 -50.306 1.00 86.44 650 TYR A O 1
ATOM 4996 N N . LYS A 1 651 ? 54.455 -2.908 -50.978 1.00 84.31 651 LYS A N 1
ATOM 4997 C CA . LYS A 1 651 ? 55.111 -3.030 -49.662 1.00 84.31 651 LYS A CA 1
ATOM 4998 C C . LYS A 1 651 ? 54.382 -2.207 -48.592 1.00 84.31 651 LYS A C 1
ATOM 5000 O O . LYS A 1 651 ? 54.145 -2.698 -47.491 1.00 84.31 651 LYS A O 1
ATOM 5005 N N . GLU A 1 652 ? 53.951 -0.987 -48.918 1.00 84.38 652 GLU A N 1
ATOM 5006 C CA . GLU A 1 652 ? 53.154 -0.147 -48.017 1.00 84.38 652 GLU A CA 1
ATOM 5007 C C . GLU A 1 652 ? 51.771 -0.732 -47.698 1.00 84.38 652 GLU A C 1
ATOM 5009 O O . GLU A 1 652 ? 51.358 -0.723 -46.539 1.00 84.38 652 GLU A O 1
ATOM 5014 N N . ALA A 1 653 ? 51.027 -1.204 -48.702 1.00 85.69 653 ALA A N 1
ATOM 5015 C CA . ALA A 1 653 ? 49.693 -1.772 -48.516 1.00 85.69 653 ALA A CA 1
ATOM 5016 C C . ALA A 1 653 ? 49.747 -3.090 -47.735 1.00 85.69 653 ALA A C 1
ATOM 5018 O O . ALA A 1 653 ? 48.928 -3.308 -46.845 1.00 85.69 653 ALA A O 1
ATOM 5019 N N . LEU A 1 654 ? 50.758 -3.920 -48.002 1.00 84.56 654 LEU A N 1
ATOM 5020 C CA . LEU A 1 654 ? 51.056 -5.130 -47.244 1.00 84.56 654 LEU A CA 1
ATOM 5021 C C . LEU A 1 654 ? 51.414 -4.801 -45.789 1.00 84.56 654 LEU A C 1
ATOM 5023 O O . LEU A 1 654 ? 50.861 -5.411 -44.879 1.00 84.56 654 LEU A O 1
ATOM 5027 N N . GLY A 1 655 ? 52.271 -3.803 -45.554 1.00 83.25 655 GLY A N 1
ATOM 5028 C CA . GLY A 1 655 ? 52.618 -3.344 -44.208 1.00 83.25 655 GLY A CA 1
ATOM 5029 C C . GLY A 1 655 ? 51.412 -2.793 -43.438 1.00 83.25 655 GLY A C 1
ATOM 5030 O O . GLY A 1 655 ? 51.228 -3.116 -42.266 1.00 83.25 655 GLY A O 1
ATOM 5031 N N . LYS A 1 656 ? 50.532 -2.027 -44.100 1.00 83.12 656 LYS A N 1
ATOM 5032 C CA . LYS A 1 656 ? 49.263 -1.537 -43.525 1.00 83.12 656 LYS A CA 1
ATOM 5033 C C . LYS A 1 656 ? 48.321 -2.702 -43.192 1.00 83.12 656 LYS A C 1
ATOM 5035 O O . LYS A 1 656 ? 47.830 -2.775 -42.068 1.00 83.12 656 LYS A O 1
ATOM 5040 N N . ALA A 1 657 ? 48.147 -3.654 -44.110 1.00 85.31 657 ALA A N 1
ATOM 5041 C CA . ALA A 1 657 ? 47.372 -4.877 -43.898 1.00 85.31 657 ALA A CA 1
ATOM 5042 C C . ALA A 1 657 ? 47.903 -5.712 -42.720 1.00 85.31 657 ALA A C 1
ATOM 5044 O O . ALA A 1 657 ? 47.139 -6.077 -41.830 1.00 85.31 657 ALA A O 1
ATOM 5045 N N . ARG A 1 658 ? 49.214 -5.974 -42.669 1.00 84.12 658 ARG A N 1
ATOM 5046 C CA . ARG A 1 658 ? 49.862 -6.759 -41.605 1.00 84.12 658 ARG A CA 1
ATOM 5047 C C . ARG A 1 658 ? 49.862 -6.043 -40.253 1.00 84.12 658 ARG A C 1
ATOM 5049 O O . ARG A 1 658 ? 49.722 -6.709 -39.235 1.00 84.12 658 ARG A O 1
ATOM 5056 N N . ASN A 1 659 ? 49.927 -4.712 -40.222 1.00 83.31 659 ASN A N 1
ATOM 5057 C CA . ASN A 1 659 ? 49.751 -3.924 -38.998 1.00 83.31 659 ASN A CA 1
ATOM 5058 C C . ASN A 1 659 ? 48.306 -4.033 -38.468 1.00 83.31 659 ASN A C 1
ATOM 5060 O O . ASN A 1 659 ? 48.103 -4.353 -37.298 1.00 83.31 659 ASN A O 1
ATOM 5064 N N . LEU A 1 660 ? 47.301 -3.885 -39.343 1.00 82.38 660 LEU A N 1
ATOM 5065 C CA . LEU A 1 660 ? 45.892 -4.092 -38.984 1.00 82.38 660 LEU A CA 1
ATOM 5066 C C . LEU A 1 660 ? 45.643 -5.517 -38.470 1.00 82.38 660 LEU A C 1
ATOM 5068 O O . LEU A 1 660 ? 45.090 -5.667 -37.387 1.00 82.38 660 LEU A O 1
ATOM 5072 N N . LEU A 1 661 ? 46.127 -6.549 -39.171 1.00 80.44 661 LEU A N 1
ATOM 5073 C CA . LEU A 1 661 ? 46.091 -7.948 -38.714 1.00 80.44 661 LEU A CA 1
ATOM 5074 C C . LEU A 1 661 ? 46.840 -8.156 -37.390 1.00 80.44 661 LEU A C 1
ATOM 5076 O O . LEU A 1 661 ? 46.399 -8.925 -36.541 1.00 80.44 661 LEU A O 1
ATOM 5080 N N . GLY A 1 662 ? 47.944 -7.438 -37.176 1.00 79.69 662 GLY A N 1
ATOM 5081 C CA . GLY A 1 662 ? 48.736 -7.465 -35.948 1.00 79.69 662 GLY A CA 1
ATOM 5082 C C . GLY A 1 662 ? 47.959 -7.038 -34.699 1.00 79.69 662 GLY A C 1
ATOM 5083 O O . GLY A 1 662 ? 48.326 -7.456 -33.597 1.00 79.69 662 GLY A O 1
ATOM 5084 N N . LYS A 1 663 ? 46.854 -6.293 -34.857 1.00 80.62 663 LYS A N 1
ATOM 5085 C CA . LYS A 1 663 ? 45.907 -5.952 -33.781 1.00 80.62 663 LYS A CA 1
ATOM 5086 C C . LYS A 1 663 ? 44.984 -7.115 -33.374 1.00 80.62 663 LYS A C 1
ATOM 5088 O O . LYS A 1 663 ? 44.314 -6.992 -32.352 1.00 80.62 663 LYS A O 1
ATOM 5093 N N . PHE A 1 664 ? 44.960 -8.225 -34.117 1.00 79.31 664 PHE A N 1
ATOM 5094 C CA . PHE A 1 664 ? 44.145 -9.421 -33.854 1.00 79.31 664 PHE A CA 1
ATOM 5095 C C . PHE A 1 664 ? 45.011 -10.623 -33.432 1.00 79.31 664 PHE A C 1
ATOM 5097 O O . PHE A 1 664 ? 46.230 -10.626 -33.622 1.00 79.31 664 PHE A O 1
ATOM 5104 N N . ASP A 1 665 ? 44.402 -11.622 -32.797 1.00 77.62 665 ASP A N 1
ATOM 5105 C CA . ASP A 1 665 ? 45.024 -12.870 -32.354 1.00 77.62 665 ASP A CA 1
ATOM 5106 C C . ASP A 1 665 ? 45.052 -13.945 -33.463 1.00 77.62 665 ASP A C 1
ATOM 5108 O O . ASP A 1 665 ? 44.614 -13.737 -34.598 1.00 77.62 665 ASP A O 1
ATOM 5112 N N . GLU A 1 666 ? 45.585 -15.124 -33.140 1.00 70.19 666 GLU A N 1
ATOM 5113 C CA . GLU A 1 666 ? 45.672 -16.247 -34.082 1.00 70.19 666 GLU A CA 1
ATOM 5114 C C . GLU A 1 666 ? 44.296 -16.810 -34.486 1.00 70.19 666 GLU A C 1
ATOM 5116 O O . GLU A 1 666 ? 44.181 -17.405 -35.559 1.00 70.19 666 GLU A O 1
ATOM 5121 N N . ASN A 1 667 ? 43.249 -16.553 -33.696 1.00 70.19 667 ASN A N 1
ATOM 5122 C CA . ASN A 1 667 ? 41.871 -16.998 -33.919 1.00 70.19 667 ASN A CA 1
ATOM 5123 C C . ASN A 1 667 ? 41.000 -15.957 -34.650 1.00 70.19 667 ASN A C 1
ATOM 5125 O O . ASN A 1 667 ? 39.868 -16.266 -35.004 1.00 70.19 667 ASN A O 1
ATOM 5129 N N . GLY A 1 668 ? 41.510 -14.742 -34.884 1.00 66.06 668 GLY A N 1
ATOM 5130 C CA . GLY A 1 668 ? 40.783 -13.652 -35.542 1.00 66.06 668 GLY A CA 1
ATOM 5131 C C . GLY A 1 668 ? 40.079 -12.664 -34.605 1.00 66.06 668 GLY A C 1
ATOM 5132 O O . GLY A 1 668 ? 39.394 -11.767 -35.089 1.00 66.06 668 GLY A O 1
ATOM 5133 N N . ASN A 1 669 ? 40.260 -12.771 -33.287 1.00 70.50 669 ASN A N 1
ATOM 5134 C CA . ASN A 1 669 ? 39.698 -11.834 -32.308 1.00 70.50 669 ASN A CA 1
ATOM 5135 C C . ASN A 1 669 ? 40.641 -10.640 -32.080 1.00 70.50 669 ASN A C 1
ATOM 5137 O O . ASN A 1 669 ? 41.857 -10.813 -32.149 1.00 70.50 669 ASN A O 1
ATOM 5141 N N . PRO A 1 670 ? 40.151 -9.433 -31.746 1.00 68.44 670 PRO A N 1
ATOM 5142 C CA . PRO A 1 670 ? 41.017 -8.324 -31.341 1.00 68.44 670 PRO A CA 1
ATOM 5143 C C . PRO A 1 670 ? 41.866 -8.669 -30.104 1.00 68.44 670 PRO A C 1
ATOM 5145 O O . PRO A 1 670 ? 41.369 -9.263 -29.147 1.00 68.44 670 PRO A O 1
ATOM 5148 N N . LYS A 1 671 ? 43.145 -8.272 -30.093 1.00 74.56 671 LYS A N 1
ATOM 5149 C CA . LYS A 1 671 ? 44.037 -8.473 -28.937 1.00 74.56 671 LYS A CA 1
ATOM 5150 C C . LYS A 1 671 ? 43.609 -7.587 -27.750 1.00 74.56 671 LYS A C 1
ATOM 5152 O O . LYS A 1 671 ? 43.306 -6.415 -27.985 1.00 74.56 671 LYS A O 1
ATOM 5157 N N . PRO A 1 672 ? 43.659 -8.081 -26.492 1.00 56.25 672 PRO A N 1
ATOM 5158 C CA . PRO A 1 672 ? 43.091 -7.391 -25.324 1.00 56.25 672 PRO A CA 1
ATOM 5159 C C . PRO A 1 672 ? 43.555 -5.945 -25.099 1.00 56.25 672 PRO A C 1
ATOM 5161 O O . PRO A 1 672 ? 42.765 -5.110 -24.668 1.00 56.25 672 PRO A O 1
ATOM 5164 N N . ASP A 1 673 ? 44.815 -5.634 -25.410 1.00 57.53 673 ASP A N 1
ATOM 5165 C CA . ASP A 1 673 ? 45.419 -4.323 -25.127 1.00 57.53 673 ASP A CA 1
ATOM 5166 C C . ASP A 1 673 ? 45.196 -3.276 -26.242 1.00 57.53 673 ASP A C 1
ATOM 5168 O O . ASP A 1 673 ? 45.640 -2.128 -26.133 1.00 57.53 673 ASP A O 1
ATOM 5172 N N . SER A 1 674 ? 44.537 -3.655 -27.343 1.00 54.97 674 SER A N 1
ATOM 5173 C CA . SER A 1 674 ? 44.432 -2.827 -28.548 1.00 54.97 674 SER A CA 1
ATOM 5174 C C . SER A 1 674 ? 43.306 -1.793 -28.432 1.00 54.97 674 SER A C 1
ATOM 5176 O O . SER A 1 674 ? 42.152 -2.057 -28.755 1.00 54.97 674 SER A O 1
ATOM 5178 N N . LYS A 1 675 ? 43.650 -0.571 -28.004 1.00 53.97 675 LYS A N 1
ATOM 5179 C CA . LYS A 1 675 ? 42.717 0.568 -27.824 1.00 53.97 675 LYS A CA 1
ATOM 5180 C C . LYS A 1 675 ? 42.081 1.114 -29.116 1.00 53.97 675 LYS A C 1
ATOM 5182 O O . LYS A 1 675 ? 41.346 2.093 -29.061 1.00 53.97 675 LYS A O 1
ATOM 5187 N N . ASP A 1 676 ? 42.405 0.522 -30.259 1.00 65.12 676 ASP A N 1
ATOM 5188 C CA . ASP A 1 676 ? 42.133 1.033 -31.602 1.00 65.12 676 ASP A CA 1
ATOM 5189 C C . ASP A 1 676 ? 41.798 -0.145 -32.537 1.00 65.12 676 ASP A C 1
ATOM 5191 O O . ASP A 1 676 ? 42.546 -0.482 -33.457 1.00 65.12 676 ASP A O 1
ATOM 5195 N N . VAL A 1 677 ? 40.716 -0.866 -32.224 1.00 67.38 677 VAL A N 1
ATOM 5196 C CA . VAL A 1 677 ? 40.258 -2.033 -32.998 1.00 67.38 677 VAL A CA 1
ATOM 5197 C C . VAL A 1 677 ? 39.628 -1.566 -34.320 1.00 67.38 677 VAL A C 1
ATOM 5199 O O . VAL A 1 677 ? 38.665 -0.802 -34.264 1.00 67.38 677 VAL A O 1
ATOM 5202 N N . PRO A 1 678 ? 40.105 -2.032 -35.492 1.00 72.44 678 PRO A N 1
ATOM 5203 C CA . PRO A 1 678 ? 39.562 -1.612 -36.782 1.00 72.44 678 PRO A CA 1
ATOM 5204 C C . PRO A 1 678 ? 38.088 -1.988 -36.975 1.00 72.44 678 PRO A C 1
ATOM 5206 O O . PRO A 1 678 ? 37.648 -3.087 -36.615 1.00 72.44 678 PRO A O 1
ATOM 5209 N N . THR A 1 679 ? 37.340 -1.093 -37.613 1.00 76.75 679 THR A N 1
ATOM 5210 C CA . THR A 1 679 ? 36.005 -1.365 -38.166 1.00 76.75 679 THR A CA 1
ATOM 5211 C C . THR A 1 679 ? 36.062 -2.393 -39.298 1.00 76.75 679 THR A C 1
ATOM 5213 O O . THR A 1 679 ? 37.122 -2.639 -39.879 1.00 76.75 679 THR A O 1
ATOM 5216 N N . GLN A 1 680 ? 34.910 -2.976 -39.663 1.00 81.50 680 GLN A N 1
ATOM 5217 C CA . GLN A 1 680 ? 34.851 -3.860 -40.838 1.00 81.50 680 GLN A CA 1
ATOM 5218 C C . GLN A 1 680 ? 35.288 -3.109 -42.099 1.00 81.50 680 GLN A C 1
ATOM 5220 O O . GLN A 1 680 ? 36.029 -3.642 -42.914 1.00 81.50 680 GLN A O 1
ATOM 5225 N N . LYS A 1 681 ? 34.885 -1.844 -42.212 1.00 78.69 681 LYS A N 1
ATOM 5226 C CA . LYS A 1 681 ? 35.213 -0.956 -43.323 1.00 78.69 681 LYS A CA 1
ATOM 5227 C C . LYS A 1 681 ? 36.716 -0.743 -43.496 1.00 78.69 681 LYS A C 1
ATOM 5229 O O . LYS A 1 681 ? 37.208 -0.868 -44.608 1.00 78.69 681 LYS A O 1
ATOM 5234 N N . GLU A 1 682 ? 37.460 -0.494 -42.420 1.00 79.38 682 GLU A N 1
ATOM 5235 C CA . GLU A 1 682 ? 38.922 -0.329 -42.492 1.00 79.38 682 GLU A CA 1
ATOM 5236 C C . GLU A 1 682 ? 39.642 -1.625 -42.903 1.00 79.38 682 GLU A C 1
ATOM 5238 O O . GLU A 1 682 ? 40.659 -1.578 -43.597 1.00 79.38 682 GLU A O 1
ATOM 5243 N N . VAL A 1 683 ? 39.104 -2.788 -42.520 1.00 81.69 683 VAL A N 1
ATOM 5244 C CA . VAL A 1 683 ? 39.621 -4.100 -42.945 1.00 81.69 683 VAL A CA 1
ATOM 5245 C C . VAL A 1 683 ? 39.272 -4.394 -44.405 1.00 81.69 683 VAL A C 1
ATOM 5247 O O . VAL A 1 683 ? 40.150 -4.817 -45.157 1.00 81.69 683 VAL A O 1
ATOM 5250 N N . ASP A 1 684 ? 38.038 -4.113 -44.829 1.00 80.19 684 ASP A N 1
ATOM 5251 C CA . ASP A 1 684 ? 37.577 -4.259 -46.213 1.00 80.19 684 ASP A CA 1
ATOM 5252 C C . ASP A 1 684 ? 38.357 -3.325 -47.155 1.00 80.19 684 ASP A C 1
ATOM 5254 O O . ASP A 1 684 ? 38.794 -3.746 -48.227 1.00 80.19 684 ASP A O 1
ATOM 5258 N N . GLU A 1 685 ? 38.603 -2.076 -46.746 1.00 83.75 685 GLU A N 1
ATOM 5259 C CA . GLU A 1 685 ? 39.426 -1.110 -47.480 1.00 83.75 685 GLU A CA 1
ATOM 5260 C C . GLU A 1 685 ? 40.894 -1.565 -47.557 1.00 83.75 685 GLU A C 1
ATOM 5262 O O . GLU A 1 685 ? 41.486 -1.524 -48.635 1.00 83.75 685 GLU A O 1
ATOM 5267 N N . ALA A 1 686 ? 41.489 -2.071 -46.470 1.00 83.50 686 ALA A N 1
ATOM 5268 C CA . ALA A 1 686 ? 42.855 -2.606 -46.494 1.00 83.50 686 ALA A CA 1
ATOM 5269 C C . ALA A 1 686 ? 42.993 -3.857 -47.383 1.00 83.50 686 ALA A C 1
ATOM 5271 O O . ALA A 1 686 ? 43.953 -3.970 -48.150 1.00 83.50 686 ALA A O 1
ATOM 5272 N N . LEU A 1 687 ? 42.018 -4.768 -47.322 1.00 86.38 687 LEU A N 1
ATOM 5273 C CA . LEU A 1 687 ? 41.925 -5.962 -48.164 1.00 86.38 687 LEU A CA 1
ATOM 5274 C C . LEU A 1 687 ? 41.802 -5.598 -49.639 1.00 86.38 687 LEU A C 1
ATOM 5276 O O . LEU A 1 687 ? 42.532 -6.136 -50.474 1.00 86.38 687 LEU A O 1
ATOM 5280 N N . LYS A 1 688 ? 40.890 -4.674 -49.945 1.00 84.06 688 LYS A N 1
ATOM 5281 C CA . LYS A 1 688 ? 40.676 -4.146 -51.287 1.00 84.06 688 LYS A CA 1
ATOM 5282 C C . LYS A 1 688 ? 41.961 -3.523 -51.823 1.00 84.06 688 LYS A C 1
ATOM 5284 O O . LYS A 1 688 ? 42.418 -3.946 -52.876 1.00 84.06 688 LYS A O 1
ATOM 5289 N N . ASN A 1 689 ? 42.589 -2.617 -51.074 1.00 85.12 689 ASN A N 1
ATOM 5290 C CA . ASN A 1 689 ? 43.831 -1.955 -51.480 1.00 85.12 689 ASN A CA 1
ATOM 5291 C C . ASN A 1 689 ? 44.969 -2.962 -51.745 1.00 85.12 689 ASN A C 1
ATOM 5293 O O . ASN A 1 689 ? 45.651 -2.864 -52.764 1.00 85.12 689 ASN A O 1
ATOM 5297 N N . LEU A 1 690 ? 45.167 -3.962 -50.872 1.00 85.75 690 LEU A N 1
ATOM 5298 C CA . LEU A 1 690 ? 46.203 -4.984 -51.068 1.00 85.75 690 LEU A CA 1
ATOM 5299 C C . LEU A 1 690 ? 45.919 -5.869 -52.294 1.00 85.75 690 LEU A C 1
ATOM 5301 O O . LEU A 1 690 ? 46.834 -6.129 -53.079 1.00 85.75 690 LEU A O 1
ATOM 5305 N N . LYS A 1 691 ? 44.664 -6.305 -52.487 1.00 83.25 691 LYS A N 1
ATOM 5306 C CA . LYS A 1 691 ? 44.259 -7.089 -53.666 1.00 83.25 691 LYS A CA 1
ATOM 5307 C C . LYS A 1 691 ? 44.392 -6.273 -54.947 1.00 83.25 691 LYS A C 1
ATOM 5309 O O . LYS A 1 691 ? 45.024 -6.752 -55.879 1.00 83.25 691 LYS A O 1
ATOM 5314 N N . GLU A 1 692 ? 43.887 -5.041 -54.980 1.00 82.69 692 GLU A N 1
ATOM 5315 C CA . GLU A 1 692 ? 43.977 -4.149 -56.142 1.00 82.69 692 GLU A CA 1
ATOM 5316 C C . GLU A 1 692 ? 45.432 -3.884 -56.546 1.00 82.69 692 GLU A C 1
ATOM 5318 O O . GLU A 1 692 ? 45.732 -3.904 -57.736 1.00 82.69 692 GLU A O 1
ATOM 5323 N N . ILE A 1 693 ? 46.359 -3.722 -55.594 1.00 83.06 693 ILE A N 1
ATOM 5324 C CA . ILE A 1 693 ? 47.779 -3.504 -55.909 1.00 83.06 693 ILE A CA 1
ATOM 5325 C C . ILE A 1 693 ? 48.488 -4.801 -56.354 1.00 83.06 693 ILE A C 1
ATOM 5327 O O . ILE A 1 693 ? 49.282 -4.751 -57.296 1.00 83.06 693 ILE A O 1
ATOM 5331 N N . LYS A 1 694 ? 48.181 -5.973 -55.774 1.00 81.44 694 LYS A N 1
ATOM 5332 C CA . LYS A 1 694 ? 48.687 -7.261 -56.301 1.00 81.44 694 LYS A CA 1
ATOM 5333 C C . LYS A 1 694 ? 48.168 -7.541 -57.711 1.00 81.44 694 LYS A C 1
ATOM 5335 O O . LYS A 1 694 ? 48.954 -7.896 -58.589 1.00 81.44 694 LYS A O 1
ATOM 5340 N N . ASP A 1 695 ? 46.876 -7.336 -57.954 1.00 80.50 695 ASP A N 1
ATOM 5341 C CA . ASP A 1 695 ? 46.270 -7.463 -59.283 1.00 80.50 695 ASP A CA 1
ATOM 5342 C C . ASP A 1 695 ? 46.920 -6.490 -60.270 1.00 80.50 695 ASP A C 1
ATOM 5344 O O . ASP A 1 695 ? 47.251 -6.882 -61.388 1.00 80.50 695 ASP A O 1
ATOM 5348 N N . LYS A 1 696 ? 47.161 -5.243 -59.846 1.00 79.38 696 LYS A N 1
ATOM 5349 C CA . LYS A 1 696 ? 47.867 -4.226 -60.630 1.00 79.38 696 LYS A CA 1
ATOM 5350 C C . LYS A 1 696 ? 49.272 -4.694 -61.015 1.00 79.38 696 LYS A C 1
ATOM 5352 O O . LYS A 1 696 ? 49.613 -4.611 -62.189 1.00 79.38 696 LYS A O 1
ATOM 5357 N N . ILE A 1 697 ? 50.060 -5.248 -60.088 1.00 78.50 697 ILE A N 1
ATOM 5358 C CA . ILE A 1 697 ? 51.387 -5.795 -60.419 1.00 78.50 697 ILE A CA 1
ATOM 5359 C C . ILE A 1 697 ? 51.265 -6.993 -61.378 1.00 78.50 697 ILE A C 1
ATOM 5361 O O . ILE A 1 697 ? 51.907 -7.019 -62.427 1.00 78.50 697 ILE A O 1
ATOM 5365 N N . THR A 1 698 ? 50.402 -7.960 -61.066 1.00 73.50 698 THR A N 1
ATOM 5366 C CA . THR A 1 698 ? 50.269 -9.198 -61.858 1.00 73.50 698 THR A CA 1
ATOM 5367 C C . THR A 1 698 ? 49.772 -8.930 -63.282 1.00 73.50 698 THR A C 1
ATOM 5369 O O . THR A 1 698 ? 50.148 -9.642 -64.207 1.00 73.50 698 THR A O 1
ATOM 5372 N N . LYS A 1 699 ? 48.943 -7.896 -63.483 1.00 73.75 699 LYS A N 1
ATOM 5373 C CA . LYS A 1 699 ? 48.395 -7.514 -64.795 1.00 73.75 699 LYS A CA 1
ATOM 5374 C C . LYS A 1 699 ? 49.306 -6.564 -65.576 1.00 73.75 699 LYS A C 1
ATOM 5376 O O . LYS A 1 699 ? 49.410 -6.705 -66.791 1.00 73.75 699 LYS A O 1
ATOM 5381 N N . ASN A 1 700 ? 49.969 -5.611 -64.915 1.00 70.12 700 ASN A N 1
ATOM 5382 C CA . ASN A 1 700 ? 50.683 -4.526 -65.603 1.00 70.12 700 ASN A CA 1
ATOM 5383 C C . ASN A 1 700 ? 52.135 -4.858 -65.989 1.00 70.12 700 ASN A C 1
ATOM 5385 O O . ASN A 1 700 ? 52.749 -4.081 -66.722 1.00 70.12 700 ASN A O 1
ATOM 5389 N N . TYR A 1 701 ? 52.695 -5.969 -65.497 1.00 70.38 701 TYR A N 1
ATOM 5390 C CA . TYR A 1 701 ? 54.116 -6.306 -65.670 1.00 70.38 701 TYR A CA 1
ATOM 5391 C C . TYR A 1 701 ? 54.363 -7.719 -66.236 1.00 70.38 701 TYR A C 1
ATOM 5393 O O . TYR A 1 701 ? 55.459 -8.256 -66.091 1.00 70.38 701 TYR A O 1
ATOM 5401 N N . VAL A 1 702 ? 53.385 -8.327 -66.916 1.00 74.00 702 VAL A N 1
ATOM 5402 C CA . VAL A 1 702 ? 53.586 -9.589 -67.661 1.00 74.00 702 VAL A CA 1
ATOM 5403 C C . VAL A 1 702 ? 54.664 -9.460 -68.745 1.00 74.00 702 VAL A C 1
ATOM 5405 O O . VAL A 1 702 ? 54.756 -8.432 -69.416 1.00 74.00 702 VAL A O 1
ATOM 5408 N N . THR A 1 703 ? 55.457 -10.516 -68.960 1.00 69.62 703 THR A N 1
ATOM 5409 C CA . THR A 1 703 ? 56.349 -10.596 -70.134 1.00 69.62 703 THR A CA 1
ATOM 5410 C C . THR A 1 703 ? 55.531 -10.936 -71.380 1.00 69.62 703 THR A C 1
ATOM 5412 O O . THR A 1 703 ? 54.807 -11.929 -71.399 1.00 69.62 703 THR A O 1
ATOM 5415 N N . SER A 1 704 ? 55.658 -10.127 -72.429 1.00 74.31 704 SER A N 1
ATOM 5416 C CA . SER A 1 704 ? 54.792 -10.137 -73.602 1.00 74.31 704 SER A CA 1
ATOM 5417 C C . SER A 1 704 ? 55.582 -9.862 -74.896 1.00 74.31 704 SER A C 1
ATOM 5419 O O . SER A 1 704 ? 55.922 -8.711 -75.182 1.00 74.31 704 SER A O 1
ATOM 5421 N N . PRO A 1 705 ? 55.827 -10.877 -75.752 1.00 73.44 705 PRO A N 1
ATOM 5422 C CA . PRO A 1 705 ? 56.378 -10.681 -77.098 1.00 73.44 705 PRO A CA 1
ATOM 5423 C C . PRO A 1 705 ? 55.354 -10.050 -78.051 1.00 73.44 705 PRO A C 1
ATOM 5425 O O . PRO A 1 705 ? 55.676 -9.734 -79.192 1.00 73.44 705 PRO A O 1
ATOM 5428 N N . HIS A 1 706 ? 54.102 -9.905 -77.608 1.00 78.31 706 HIS A N 1
ATOM 5429 C CA . HIS A 1 706 ? 52.947 -9.545 -78.420 1.00 78.31 706 HIS A CA 1
ATOM 5430 C C . HIS A 1 706 ? 53.131 -8.212 -79.152 1.00 78.31 706 HIS A C 1
ATOM 5432 O O . HIS A 1 706 ? 52.741 -8.104 -80.311 1.00 78.31 706 HIS A O 1
ATOM 5438 N N . ASP A 1 707 ? 53.765 -7.223 -78.520 1.00 76.69 707 ASP A N 1
ATOM 5439 C CA . ASP A 1 707 ? 53.979 -5.913 -79.140 1.00 76.69 707 ASP A CA 1
ATOM 5440 C C . ASP A 1 707 ? 55.164 -5.900 -80.118 1.00 76.69 707 ASP A C 1
ATOM 5442 O O . ASP A 1 707 ? 55.132 -5.147 -81.091 1.00 76.69 707 ASP A O 1
ATOM 5446 N N . LEU A 1 708 ? 56.141 -6.803 -79.952 1.00 80.00 708 LEU A N 1
ATOM 5447 C CA . LEU A 1 708 ? 57.175 -7.062 -80.959 1.00 80.00 708 LEU A CA 1
ATOM 5448 C C . LEU A 1 708 ? 56.613 -7.863 -82.146 1.00 80.00 708 LEU A C 1
ATOM 5450 O O . LEU A 1 708 ? 56.893 -7.502 -83.287 1.00 80.00 708 LEU A O 1
ATOM 5454 N N . TYR A 1 709 ? 55.748 -8.860 -81.908 1.00 81.75 709 TYR A N 1
ATOM 5455 C CA . TYR A 1 709 ? 55.016 -9.566 -82.971 1.00 81.75 709 TYR A CA 1
ATOM 5456 C C . TYR A 1 709 ? 54.177 -8.580 -83.786 1.00 81.75 709 TYR A C 1
ATOM 5458 O O . TYR A 1 709 ? 54.356 -8.497 -84.996 1.00 81.75 709 TYR A O 1
ATOM 5466 N N . LYS A 1 710 ? 53.345 -7.759 -83.125 1.00 81.75 710 LYS A N 1
ATOM 5467 C CA . LYS A 1 710 ? 52.558 -6.700 -83.779 1.00 81.75 710 LYS A CA 1
ATOM 5468 C C . LYS A 1 710 ? 53.411 -5.758 -84.618 1.00 81.75 710 LYS A C 1
ATOM 5470 O O . LYS A 1 710 ? 52.930 -5.281 -85.636 1.00 81.75 710 LYS A O 1
ATOM 5475 N N . GLU A 1 711 ? 54.617 -5.400 -84.180 1.00 84.44 711 GLU A N 1
ATOM 5476 C CA . GLU A 1 711 ? 55.436 -4.442 -84.928 1.00 84.44 711 GLU A CA 1
ATOM 5477 C C . GLU A 1 711 ? 56.149 -5.082 -86.122 1.00 84.44 711 GLU A C 1
ATOM 5479 O O . GLU A 1 711 ? 56.287 -4.441 -87.163 1.00 84.44 711 GLU A O 1
ATOM 5484 N N . VAL A 1 712 ? 56.525 -6.355 -86.013 1.00 83.44 712 VAL A N 1
ATOM 5485 C CA . VAL A 1 712 ? 57.041 -7.153 -87.132 1.00 83.44 712 VAL A CA 1
ATOM 5486 C C . VAL A 1 712 ? 55.947 -7.482 -88.152 1.00 83.44 712 VAL A C 1
ATOM 5488 O O . VAL A 1 712 ? 56.213 -7.436 -89.346 1.00 83.44 712 VAL A O 1
ATOM 5491 N N . ASP A 1 713 ? 54.720 -7.757 -87.707 1.00 82.00 713 ASP A N 1
ATOM 5492 C CA . ASP A 1 713 ? 53.582 -8.104 -88.573 1.00 82.00 713 ASP A CA 1
ATOM 5493 C C . ASP A 1 713 ? 53.068 -6.919 -89.413 1.00 82.00 713 ASP A C 1
ATOM 5495 O O . ASP A 1 713 ? 52.439 -7.116 -90.447 1.00 82.00 713 ASP A O 1
ATOM 5499 N N . LYS A 1 714 ? 53.372 -5.677 -89.015 1.00 81.25 714 LYS A N 1
ATOM 5500 C CA . LYS A 1 714 ? 53.115 -4.453 -89.803 1.00 81.25 714 LYS A CA 1
ATOM 5501 C C . LYS A 1 714 ? 54.162 -4.236 -90.911 1.00 81.25 714 LYS A C 1
ATOM 5503 O O . LYS A 1 714 ? 54.456 -3.088 -91.241 1.00 81.25 714 LYS A O 1
ATOM 5508 N N . SER A 1 715 ? 54.795 -5.285 -91.417 1.00 84.19 715 SER A N 1
ATOM 5509 C CA . SER A 1 715 ? 55.890 -5.224 -92.390 1.00 84.19 715 SER A CA 1
ATOM 5510 C C . SER A 1 715 ? 55.845 -6.462 -93.273 1.00 84.19 715 SER A C 1
ATOM 5512 O O . SER A 1 715 ? 55.617 -7.557 -92.759 1.00 84.19 715 SER A O 1
ATOM 5514 N N . LYS A 1 716 ? 56.091 -6.319 -94.579 1.00 78.38 716 LYS A N 1
ATOM 5515 C CA . LYS A 1 716 ? 55.928 -7.446 -95.515 1.00 78.38 716 LYS A CA 1
ATOM 5516 C C . LYS A 1 716 ? 56.842 -8.629 -95.195 1.00 78.38 716 LYS A C 1
ATOM 5518 O O . LYS A 1 716 ? 58.051 -8.469 -95.001 1.00 78.38 716 LYS A O 1
ATOM 5523 N N . ASP A 1 717 ? 56.294 -9.843 -95.235 1.00 67.56 717 ASP A N 1
ATOM 5524 C CA . ASP A 1 717 ? 57.076 -11.083 -95.134 1.00 67.56 717 ASP A CA 1
ATOM 5525 C C . ASP A 1 717 ? 57.601 -11.540 -96.509 1.00 67.56 717 ASP A C 1
ATOM 5527 O O . ASP A 1 717 ? 57.325 -12.629 -97.011 1.00 67.56 717 ASP A O 1
ATOM 5531 N N . GLY A 1 718 ? 58.374 -10.651 -97.141 1.00 65.44 718 GLY A N 1
ATOM 5532 C CA . GLY A 1 718 ? 58.980 -10.858 -98.456 1.00 65.44 718 GLY A CA 1
ATOM 5533 C C . GLY A 1 718 ? 58.073 -10.511 -99.644 1.00 65.44 718 GLY A C 1
ATOM 5534 O O . GLY A 1 718 ? 56.917 -10.121 -99.508 1.00 65.44 718 GLY A O 1
ATOM 5535 N N . ASN A 1 719 ? 58.621 -10.644 -100.855 1.00 60.56 719 ASN A N 1
ATOM 5536 C CA . ASN A 1 719 ? 58.011 -10.109 -102.084 1.00 60.56 719 ASN A CA 1
ATOM 5537 C C . ASN A 1 719 ? 56.739 -10.843 -102.553 1.00 60.56 719 ASN A C 1
ATOM 5539 O O . ASN A 1 719 ? 56.099 -10.399 -103.504 1.00 60.56 719 ASN A O 1
ATOM 5543 N N . THR A 1 720 ? 56.383 -11.965 -101.925 1.00 61.78 720 THR A N 1
ATOM 5544 C CA . THR A 1 720 ? 55.135 -12.707 -102.174 1.00 61.78 720 THR A CA 1
ATOM 5545 C C . THR A 1 720 ? 53.997 -12.313 -101.231 1.00 61.78 720 THR A C 1
ATOM 5547 O O . THR A 1 720 ? 52.887 -12.816 -101.390 1.00 61.78 720 THR A O 1
ATOM 5550 N N . ASP A 1 721 ? 54.253 -11.438 -100.256 1.00 64.75 721 ASP A N 1
ATOM 5551 C CA . ASP A 1 721 ? 53.246 -10.974 -99.308 1.00 64.75 721 ASP A CA 1
ATOM 5552 C C . ASP A 1 721 ? 52.265 -9.988 -99.970 1.00 64.75 721 ASP A C 1
ATOM 5554 O O . ASP A 1 721 ? 52.633 -8.901 -100.428 1.00 64.75 721 ASP A O 1
ATOM 5558 N N . THR A 1 722 ? 50.993 -10.386 -100.021 1.00 70.62 722 THR A N 1
ATOM 5559 C CA . THR A 1 722 ? 49.886 -9.610 -100.594 1.00 70.62 722 THR A CA 1
ATOM 5560 C C . THR A 1 722 ? 49.217 -8.671 -99.586 1.00 70.62 722 THR A C 1
ATOM 5562 O O . THR A 1 722 ? 48.246 -7.997 -99.940 1.00 70.62 722 THR A O 1
ATOM 5565 N N . SER A 1 723 ? 49.718 -8.599 -98.349 1.00 71.69 723 SER A N 1
ATOM 5566 C CA . SER A 1 723 ? 49.133 -7.801 -97.270 1.00 71.69 723 SER A CA 1
ATOM 5567 C C . SER A 1 723 ? 49.039 -6.312 -97.621 1.00 71.69 723 SER A C 1
ATOM 5569 O O . SER A 1 723 ? 49.998 -5.666 -98.061 1.00 71.69 723 SER A O 1
ATOM 5571 N N . THR A 1 724 ? 47.843 -5.757 -97.422 1.00 69.81 724 THR A N 1
ATOM 5572 C CA . THR A 1 724 ? 47.509 -4.364 -97.751 1.00 69.81 724 THR A CA 1
ATOM 5573 C C . THR A 1 724 ? 47.740 -3.395 -96.590 1.00 69.81 724 THR A C 1
ATOM 5575 O O . THR A 1 724 ? 48.001 -2.222 -96.849 1.00 69.81 724 THR A O 1
ATOM 5578 N N . ASP A 1 725 ? 47.713 -3.870 -95.343 1.00 70.62 725 ASP A N 1
ATOM 5579 C CA . ASP A 1 725 ? 47.870 -3.067 -94.118 1.00 70.62 725 ASP A CA 1
ATOM 5580 C C . ASP A 1 725 ? 49.263 -3.265 -93.492 1.00 70.62 725 ASP A C 1
ATOM 5582 O O . ASP A 1 725 ? 49.437 -3.862 -92.432 1.00 70.62 725 ASP A O 1
ATOM 5586 N N . VAL A 1 726 ? 50.286 -2.828 -94.226 1.00 84.19 726 VAL A N 1
ATOM 5587 C CA . VAL A 1 726 ? 51.709 -2.972 -93.880 1.00 84.19 726 VAL A CA 1
ATOM 5588 C C . VAL A 1 726 ? 52.440 -1.655 -94.116 1.00 84.19 726 VAL A C 1
ATOM 5590 O O . VAL A 1 726 ? 52.004 -0.826 -94.920 1.00 84.19 726 VAL A O 1
ATOM 5593 N N . PHE A 1 727 ? 53.555 -1.454 -93.414 1.00 83.62 727 PHE A N 1
ATOM 5594 C CA . PHE A 1 727 ? 54.297 -0.195 -93.391 1.00 83.62 727 PHE A CA 1
ATOM 5595 C C . PHE A 1 727 ? 54.687 0.304 -94.791 1.00 83.62 727 PHE A C 1
ATOM 5597 O O . PHE A 1 727 ? 54.574 1.496 -95.075 1.00 83.62 727 PHE A O 1
ATOM 5604 N N . GLU A 1 728 ? 55.024 -0.625 -95.689 1.00 84.44 728 GLU A N 1
ATOM 5605 C CA . GLU A 1 728 ? 55.378 -0.402 -97.095 1.00 84.44 728 GLU A CA 1
ATOM 5606 C C . GLU A 1 728 ? 54.248 0.222 -97.937 1.00 84.44 728 GLU A C 1
ATOM 5608 O O . GLU A 1 728 ? 54.481 0.684 -99.053 1.00 84.44 728 GLU A O 1
ATOM 5613 N N . ASN A 1 729 ? 53.013 0.245 -97.424 1.00 80.69 729 ASN A N 1
ATOM 5614 C CA . ASN A 1 729 ? 51.856 0.833 -98.095 1.00 80.69 729 ASN A CA 1
ATOM 5615 C C . ASN A 1 729 ? 51.411 2.182 -97.475 1.00 80.69 729 ASN A C 1
ATOM 5617 O O . ASN A 1 729 ? 50.454 2.773 -97.984 1.00 80.69 729 ASN A O 1
ATOM 5621 N N . THR A 1 730 ? 52.071 2.694 -96.426 1.00 84.06 730 THR A N 1
ATOM 5622 C CA . THR A 1 730 ? 51.739 3.998 -95.797 1.00 84.06 730 THR A CA 1
ATOM 5623 C C . THR A 1 730 ? 52.078 5.193 -96.705 1.00 84.06 730 THR A C 1
ATOM 5625 O O . THR A 1 730 ? 52.940 5.056 -97.581 1.00 84.06 730 THR A O 1
ATOM 5628 N N . PRO A 1 731 ? 51.452 6.379 -96.539 1.00 81.25 731 PRO A N 1
ATOM 5629 C CA . PRO A 1 731 ? 51.843 7.588 -97.266 1.00 81.25 731 PRO A CA 1
ATOM 5630 C C . PRO A 1 731 ? 53.287 7.963 -97.030 1.00 81.25 731 PRO A C 1
ATOM 5632 O O . PRO A 1 731 ? 53.965 8.320 -97.977 1.00 81.25 731 PRO A O 1
ATOM 5635 N N . GLU A 1 732 ? 53.781 7.863 -95.801 1.00 84.81 732 GLU A N 1
ATOM 5636 C CA . GLU A 1 732 ? 55.128 8.309 -95.469 1.00 84.81 732 GLU A CA 1
ATOM 5637 C C . GLU A 1 732 ? 56.179 7.384 -96.082 1.00 84.81 732 GLU A C 1
ATOM 5639 O O . GLU A 1 732 ? 57.177 7.859 -96.623 1.00 84.81 732 GLU A O 1
ATOM 5644 N N . PHE A 1 733 ? 55.905 6.076 -96.125 1.00 86.50 733 PHE A N 1
ATOM 5645 C CA . PHE A 1 733 ? 56.699 5.147 -96.921 1.00 86.50 733 PHE A CA 1
ATOM 5646 C C . PHE A 1 733 ? 56.615 5.476 -98.415 1.00 86.50 733 PHE A C 1
ATOM 5648 O O . PHE A 1 733 ? 57.650 5.613 -99.052 1.00 86.50 733 PHE A O 1
ATOM 5655 N N . LYS A 1 734 ? 55.421 5.680 -98.989 1.00 85.44 734 LYS A N 1
ATOM 5656 C CA . LYS A 1 734 ? 55.255 6.044 -100.415 1.00 85.44 734 LYS A CA 1
ATOM 5657 C C . LYS A 1 734 ? 55.946 7.367 -100.773 1.00 85.44 734 LYS A C 1
ATOM 5659 O O . LYS A 1 734 ? 56.572 7.464 -101.823 1.00 85.44 734 LYS A O 1
ATOM 5664 N N . ASN A 1 735 ? 55.887 8.357 -99.887 1.00 85.75 735 ASN A N 1
ATOM 5665 C CA . ASN A 1 735 ? 56.543 9.658 -99.997 1.00 85.75 735 ASN A CA 1
ATOM 5666 C C . ASN A 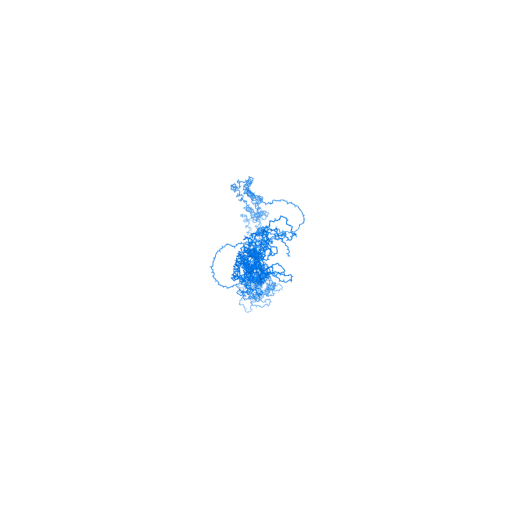1 735 ? 58.077 9.534 -99.871 1.00 85.75 735 ASN A C 1
ATOM 5668 O O . ASN A 1 735 ? 58.794 10.403 -100.371 1.00 85.75 735 ASN A O 1
ATOM 5672 N N . ALA A 1 736 ? 58.592 8.484 -99.217 1.00 83.06 736 ALA A N 1
ATOM 5673 C CA . ALA A 1 736 ? 60.018 8.149 -99.147 1.00 83.06 736 ALA A CA 1
ATOM 5674 C C . ALA A 1 736 ? 60.495 7.288 -100.331 1.00 83.06 736 ALA A C 1
ATOM 5676 O O . ALA A 1 736 ? 61.594 7.499 -100.846 1.00 83.06 736 ALA A O 1
ATOM 5677 N N . ASP A 1 737 ? 59.660 6.356 -100.790 1.00 81.75 737 ASP A N 1
ATOM 5678 C CA . ASP A 1 737 ? 59.884 5.476 -101.940 1.00 81.75 737 ASP A CA 1
ATOM 5679 C C . ASP A 1 737 ? 59.900 6.280 -103.252 1.00 81.75 737 ASP A C 1
ATOM 5681 O O . ASP A 1 737 ? 60.785 6.109 -104.089 1.00 81.75 737 ASP A O 1
ATOM 5685 N N . ALA A 1 738 ? 59.020 7.283 -103.360 1.00 81.31 738 ALA A N 1
ATOM 5686 C CA . ALA A 1 738 ? 59.019 8.291 -104.420 1.00 81.31 738 ALA A CA 1
ATOM 5687 C C . ALA A 1 738 ? 60.250 9.229 -104.413 1.00 81.31 738 ALA A C 1
ATOM 5689 O O . ALA A 1 738 ? 60.369 10.076 -105.298 1.00 81.31 738 ALA A O 1
ATOM 5690 N N . LYS A 1 739 ? 61.169 9.094 -103.442 1.00 78.94 739 LYS A N 1
ATOM 5691 C CA . LYS A 1 739 ? 62.463 9.804 -103.379 1.00 78.94 739 LYS A CA 1
ATOM 5692 C C . LYS A 1 739 ? 63.673 8.850 -103.442 1.00 78.94 739 LYS A C 1
ATOM 5694 O O . LYS A 1 739 ? 64.718 9.138 -102.857 1.00 78.94 739 LYS A O 1
ATOM 5699 N N . LYS A 1 740 ? 63.541 7.714 -104.139 1.00 77.62 740 LYS A N 1
ATOM 5700 C CA . LYS A 1 740 ? 64.674 6.863 -104.562 1.00 77.62 740 LYS A CA 1
ATOM 5701 C C . LYS A 1 740 ? 65.651 7.620 -105.471 1.00 77.62 740 LYS A C 1
ATOM 5703 O O . LYS A 1 740 ? 65.279 8.606 -106.106 1.00 77.62 740 LYS A O 1
ATOM 5708 N N . ASP A 1 741 ? 66.897 7.147 -105.532 1.00 69.94 741 ASP A N 1
ATOM 5709 C CA . ASP A 1 741 ? 67.905 7.700 -106.445 1.00 69.94 741 ASP A CA 1
ATOM 5710 C C . ASP A 1 741 ? 67.687 7.256 -107.907 1.00 69.94 741 ASP A C 1
ATOM 5712 O O . ASP A 1 741 ? 66.923 6.332 -108.195 1.00 69.94 741 ASP A O 1
ATOM 5716 N N . GLU A 1 742 ? 68.382 7.900 -108.852 1.00 64.94 742 GLU A N 1
ATOM 5717 C CA . GLU A 1 742 ? 68.316 7.570 -110.289 1.00 64.94 742 GLU A CA 1
ATOM 5718 C C . GLU A 1 742 ? 68.805 6.140 -110.614 1.00 64.94 742 GLU A C 1
ATOM 5720 O O . GLU A 1 742 ? 68.587 5.643 -111.719 1.00 64.94 742 GLU A O 1
ATOM 5725 N N . GLY A 1 743 ? 69.454 5.461 -109.659 1.00 66.75 743 GLY A N 1
ATOM 5726 C CA . GLY A 1 743 ? 69.868 4.060 -109.741 1.00 66.75 743 GLY A CA 1
ATOM 5727 C C . GLY A 1 743 ? 68.878 3.070 -109.113 1.00 66.75 743 GLY A C 1
ATOM 5728 O O . GLY A 1 743 ? 69.156 1.870 -109.113 1.00 66.75 743 GLY A O 1
ATOM 5729 N N . GLY A 1 744 ? 67.749 3.542 -108.574 1.00 68.62 744 GLY A N 1
ATOM 5730 C CA . GLY A 1 744 ? 66.715 2.720 -107.945 1.00 68.62 744 GLY A CA 1
ATOM 5731 C C . GLY A 1 744 ? 67.081 2.157 -106.567 1.00 68.62 744 GLY A C 1
ATOM 5732 O O . GLY A 1 744 ? 66.475 1.171 -106.149 1.00 68.62 744 GLY A O 1
ATOM 5733 N N . LYS A 1 745 ? 68.064 2.734 -105.863 1.00 74.62 745 LYS A N 1
ATOM 5734 C CA . LYS A 1 745 ? 68.455 2.287 -104.516 1.00 74.62 745 LYS A CA 1
ATOM 5735 C C . LYS A 1 745 ? 67.594 2.909 -103.420 1.00 74.62 745 LYS A C 1
ATOM 5737 O O . LYS A 1 745 ? 67.161 4.058 -103.512 1.00 74.62 745 LYS A O 1
ATOM 5742 N N . ASP A 1 746 ? 67.426 2.144 -102.345 1.00 79.88 746 ASP A N 1
ATOM 5743 C CA . ASP A 1 746 ? 66.832 2.602 -101.090 1.00 79.88 746 ASP A CA 1
ATOM 5744 C C . ASP A 1 746 ? 67.604 3.792 -100.501 1.00 79.88 746 ASP A C 1
ATOM 5746 O O . ASP A 1 746 ? 68.838 3.805 -100.459 1.00 79.88 746 ASP A O 1
ATOM 5750 N N . ASN A 1 747 ? 66.864 4.770 -99.974 1.00 81.38 747 ASN A N 1
ATOM 5751 C CA . ASN A 1 747 ? 67.437 5.850 -99.175 1.00 81.38 747 ASN A CA 1
ATOM 5752 C C . ASN A 1 747 ? 67.988 5.323 -97.826 1.00 81.38 747 ASN A C 1
ATOM 5754 O O . ASN A 1 747 ? 67.723 4.191 -97.411 1.00 81.38 747 ASN A O 1
ATOM 5758 N N . THR A 1 748 ? 68.756 6.150 -97.107 1.00 85.00 748 THR A N 1
ATOM 5759 C CA . THR A 1 748 ? 69.441 5.740 -95.862 1.00 85.00 748 THR A CA 1
ATOM 5760 C C . THR A 1 748 ? 68.509 5.235 -94.764 1.00 85.00 748 THR A C 1
ATOM 5762 O O . THR A 1 748 ? 68.926 4.441 -93.922 1.00 85.00 748 THR A O 1
ATOM 5765 N N . ASP A 1 749 ? 67.260 5.695 -94.758 1.00 86.44 749 ASP A N 1
ATOM 5766 C CA . ASP A 1 749 ? 66.308 5.417 -93.686 1.00 86.44 749 ASP A CA 1
ATOM 5767 C C . ASP A 1 749 ? 65.542 4.123 -93.987 1.00 86.44 749 ASP A C 1
ATOM 5769 O O . ASP A 1 749 ? 65.377 3.282 -93.102 1.00 86.44 749 ASP A O 1
ATOM 5773 N N . MET A 1 750 ? 65.230 3.895 -95.267 1.00 85.44 750 MET A N 1
ATOM 5774 C CA . MET A 1 750 ? 64.793 2.604 -95.807 1.00 85.44 750 MET A CA 1
ATOM 5775 C C . MET A 1 750 ? 65.794 1.476 -95.529 1.00 85.44 750 MET A C 1
ATOM 5777 O O . MET A 1 750 ? 65.416 0.418 -95.022 1.00 85.44 750 MET A O 1
ATOM 5781 N N . ALA A 1 751 ? 67.087 1.712 -95.769 1.00 84.25 751 ALA A N 1
ATOM 5782 C CA . ALA A 1 751 ? 68.129 0.725 -95.485 1.00 84.25 751 ALA A CA 1
ATOM 5783 C C . ALA A 1 751 ? 68.220 0.365 -93.984 1.00 84.25 751 ALA A C 1
ATOM 5785 O O . ALA A 1 751 ? 68.443 -0.797 -93.634 1.00 84.25 751 ALA A O 1
ATOM 5786 N N . ALA A 1 752 ? 68.012 1.338 -93.089 1.00 85.38 752 ALA A N 1
ATOM 5787 C CA . ALA A 1 752 ? 67.998 1.109 -91.642 1.00 85.38 752 ALA A CA 1
ATOM 5788 C C . ALA A 1 752 ? 66.764 0.307 -91.184 1.00 85.38 752 ALA A C 1
ATOM 5790 O O . ALA A 1 752 ? 66.887 -0.594 -90.350 1.00 85.38 752 ALA A O 1
ATOM 5791 N N . TYR A 1 753 ? 65.593 0.598 -91.760 1.00 89.19 753 TYR A N 1
ATOM 5792 C CA . TYR A 1 753 ? 64.340 -0.123 -91.513 1.00 89.19 753 TYR A CA 1
ATOM 5793 C C . TYR A 1 753 ? 64.450 -1.615 -91.846 1.00 89.19 753 TYR A C 1
ATOM 5795 O O . TYR A 1 753 ? 64.175 -2.460 -90.989 1.00 89.19 753 TYR A O 1
ATOM 5803 N N . ASN A 1 754 ? 64.951 -1.935 -93.042 1.00 87.00 754 ASN A N 1
ATOM 5804 C CA . ASN A 1 754 ? 65.095 -3.314 -93.506 1.00 87.00 754 ASN A CA 1
ATOM 5805 C C . ASN A 1 754 ? 65.994 -4.163 -92.581 1.00 87.00 754 ASN A C 1
ATOM 5807 O O . ASN A 1 754 ? 65.718 -5.347 -92.379 1.00 87.00 754 ASN A O 1
ATOM 5811 N N . LYS A 1 755 ? 67.031 -3.575 -91.957 1.00 87.69 755 LYS A N 1
ATOM 5812 C CA . LYS A 1 755 ? 67.864 -4.291 -90.971 1.00 87.69 755 LYS A CA 1
ATOM 5813 C C . LYS A 1 755 ? 67.109 -4.564 -89.665 1.00 87.69 755 LYS A C 1
ATOM 5815 O O . LYS A 1 755 ? 67.106 -5.701 -89.195 1.00 87.69 755 LYS A O 1
ATOM 5820 N N . ALA A 1 756 ? 66.482 -3.543 -89.077 1.00 85.62 756 ALA A N 1
ATOM 5821 C CA . ALA A 1 756 ? 65.846 -3.666 -87.762 1.00 85.62 756 ALA A CA 1
ATOM 5822 C C . ALA A 1 756 ? 64.700 -4.698 -87.755 1.00 85.62 756 ALA A C 1
ATOM 5824 O O . ALA A 1 756 ? 64.483 -5.384 -86.756 1.00 85.62 756 ALA A O 1
ATOM 5825 N N . LEU A 1 757 ? 64.012 -4.865 -88.891 1.00 88.25 757 LEU A N 1
ATOM 5826 C CA . LEU A 1 757 ? 62.971 -5.880 -89.074 1.00 88.25 757 LEU A CA 1
ATOM 5827 C C . LEU A 1 757 ? 63.517 -7.317 -88.981 1.00 88.25 757 LEU A C 1
ATOM 5829 O O . LEU A 1 757 ? 62.851 -8.195 -88.431 1.00 88.25 757 LEU A O 1
ATOM 5833 N N . ALA A 1 758 ? 64.730 -7.563 -89.486 1.00 85.44 758 ALA A N 1
ATOM 5834 C CA . ALA A 1 758 ? 65.373 -8.874 -89.418 1.00 85.44 758 ALA A CA 1
ATOM 5835 C C . ALA A 1 758 ? 65.822 -9.222 -87.987 1.00 85.44 758 ALA A C 1
ATOM 5837 O O . ALA A 1 758 ? 65.569 -10.333 -87.519 1.00 85.44 758 ALA A O 1
ATOM 5838 N N . ASP A 1 759 ? 66.422 -8.261 -87.272 1.00 84.62 759 ASP A N 1
ATOM 5839 C CA . ASP A 1 759 ? 66.838 -8.446 -85.873 1.00 84.62 759 ASP A CA 1
ATOM 5840 C C . ASP A 1 759 ? 65.621 -8.755 -84.968 1.00 84.62 759 ASP A C 1
ATOM 5842 O O . ASP A 1 759 ? 65.673 -9.642 -84.114 1.00 84.62 759 ASP A O 1
ATOM 5846 N N . ALA A 1 760 ? 64.495 -8.068 -85.200 1.00 84.88 760 ALA A N 1
ATOM 5847 C CA . ALA A 1 760 ? 63.239 -8.272 -84.481 1.00 84.88 760 ALA A CA 1
ATOM 5848 C C . ALA A 1 760 ? 62.636 -9.675 -84.703 1.00 84.88 760 ALA A C 1
ATOM 5850 O O . ALA A 1 760 ? 62.240 -10.335 -83.738 1.00 84.88 760 ALA A O 1
ATOM 5851 N N . LYS A 1 761 ? 62.614 -10.170 -85.953 1.00 87.25 761 LYS A N 1
ATOM 5852 C CA . LYS A 1 761 ? 62.126 -11.524 -86.290 1.00 87.25 761 LYS A CA 1
ATOM 5853 C C . LYS A 1 761 ? 62.888 -12.625 -85.534 1.00 87.25 761 LYS A C 1
ATOM 5855 O O . LYS A 1 761 ? 62.270 -13.588 -85.087 1.00 87.25 761 LYS A O 1
ATOM 5860 N N . ALA A 1 762 ? 64.196 -12.460 -85.318 1.00 85.12 762 ALA A N 1
ATOM 5861 C CA . ALA A 1 762 ? 65.036 -13.454 -84.640 1.00 85.12 762 ALA A CA 1
ATOM 5862 C C . ALA A 1 762 ? 64.757 -13.609 -83.127 1.00 85.12 762 ALA A C 1
ATOM 5864 O O . ALA A 1 762 ? 64.952 -14.692 -82.576 1.00 85.12 762 ALA A O 1
ATOM 5865 N N . LEU A 1 763 ? 64.294 -12.557 -82.441 1.00 82.56 763 LEU A N 1
ATOM 5866 C CA . LEU A 1 763 ? 63.923 -12.635 -81.018 1.00 82.56 763 LEU A CA 1
ATOM 5867 C C . LEU A 1 763 ? 62.537 -13.254 -80.805 1.00 82.56 763 LEU A C 1
ATOM 5869 O O . LEU A 1 763 ? 62.305 -13.931 -79.802 1.00 82.56 763 LEU A O 1
ATOM 5873 N N . LEU A 1 764 ? 61.629 -13.047 -81.760 1.00 83.12 764 LEU A N 1
ATOM 5874 C CA . LEU A 1 764 ? 60.258 -13.545 -81.702 1.00 83.12 764 LEU A CA 1
ATOM 5875 C C . LEU A 1 764 ? 60.148 -15.065 -81.803 1.00 83.12 764 LEU A C 1
ATOM 5877 O O . LEU A 1 764 ? 59.264 -15.643 -81.178 1.00 83.12 764 LEU A O 1
ATOM 5881 N N . ASP A 1 765 ? 61.048 -15.736 -82.523 1.00 84.06 765 ASP A N 1
ATOM 5882 C CA . ASP A 1 765 ? 61.012 -17.202 -82.643 1.00 84.06 765 ASP A CA 1
ATOM 5883 C C . ASP A 1 765 ? 61.317 -17.942 -81.319 1.00 84.06 765 ASP A C 1
ATOM 5885 O O . ASP A 1 765 ? 61.214 -19.163 -81.232 1.00 84.06 765 ASP A O 1
ATOM 5889 N N . LYS A 1 766 ? 61.623 -17.230 -80.228 1.00 83.12 766 LYS A N 1
ATOM 5890 C CA . LYS A 1 766 ? 61.749 -17.824 -78.881 1.00 83.12 766 LYS A CA 1
ATOM 5891 C C . LYS A 1 766 ? 60.409 -17.962 -78.142 1.00 83.12 766 LYS A C 1
ATOM 5893 O O . LYS A 1 766 ? 60.365 -18.489 -77.030 1.00 83.12 766 LYS A O 1
ATOM 5898 N N . PHE A 1 767 ? 59.316 -17.519 -78.763 1.00 80.12 767 PHE A N 1
ATOM 5899 C CA . PHE A 1 767 ? 57.960 -17.540 -78.219 1.00 80.12 767 PHE A CA 1
ATOM 5900 C C . PHE A 1 767 ? 57.015 -18.350 -79.114 1.00 80.12 767 PHE A C 1
ATOM 5902 O O . PHE A 1 767 ? 57.215 -18.452 -80.325 1.00 80.12 767 PHE A O 1
ATOM 5909 N N . ASP A 1 768 ? 55.975 -18.938 -78.525 1.00 79.88 768 ASP A N 1
ATOM 5910 C CA . ASP A 1 768 ? 54.868 -19.487 -79.300 1.00 79.88 768 ASP A CA 1
ATOM 5911 C C . ASP A 1 768 ? 53.916 -18.354 -79.713 1.00 79.88 768 ASP A C 1
ATOM 5913 O O . ASP A 1 768 ? 53.331 -17.648 -78.887 1.00 79.88 768 ASP A O 1
ATOM 5917 N N . ARG A 1 769 ? 53.732 -18.202 -81.026 1.00 80.94 769 ARG A N 1
ATOM 5918 C CA . ARG A 1 769 ? 52.967 -17.103 -81.628 1.00 80.94 769 ARG A CA 1
ATOM 5919 C C . ARG A 1 769 ? 51.461 -17.158 -81.326 1.00 80.94 769 ARG A C 1
ATOM 5921 O O . ARG A 1 769 ? 50.791 -16.138 -81.465 1.00 80.94 769 ARG A O 1
ATOM 5928 N N . LYS A 1 770 ? 50.907 -18.312 -80.924 1.00 77.81 770 LYS A N 1
ATOM 5929 C CA . LYS A 1 770 ? 49.474 -18.450 -80.589 1.00 77.81 770 LYS A CA 1
ATOM 5930 C C . LYS A 1 770 ? 49.157 -18.069 -79.146 1.00 77.81 770 LYS A C 1
ATOM 5932 O O . LYS A 1 770 ? 48.100 -17.504 -78.888 1.00 77.81 770 LYS A O 1
ATOM 5937 N N . THR A 1 771 ? 50.039 -18.412 -78.216 1.00 75.88 771 THR A N 1
ATOM 5938 C CA . THR A 1 771 ? 49.853 -18.209 -76.772 1.00 75.88 771 THR A CA 1
ATOM 5939 C C . THR A 1 771 ? 50.546 -16.953 -76.252 1.00 75.88 771 THR A C 1
ATOM 5941 O O . THR A 1 771 ? 50.207 -16.488 -75.166 1.00 75.88 771 THR A O 1
ATOM 5944 N N . GLY A 1 772 ? 51.526 -16.419 -76.990 1.00 68.69 772 GLY A N 1
ATOM 5945 C CA . GLY A 1 772 ? 52.384 -15.320 -76.545 1.00 68.69 772 GLY A CA 1
ATOM 5946 C C . GLY A 1 772 ? 53.356 -15.710 -75.426 1.00 68.69 772 GLY A C 1
ATOM 5947 O O . GLY A 1 772 ? 54.065 -14.850 -74.912 1.00 68.69 772 GLY A O 1
ATOM 5948 N N . LYS A 1 773 ? 53.405 -16.986 -75.032 1.00 73.50 773 LYS A N 1
ATOM 5949 C CA . LYS A 1 773 ? 54.312 -17.482 -73.995 1.00 73.50 773 LYS A CA 1
ATOM 5950 C C . LYS A 1 773 ? 55.682 -17.825 -74.592 1.00 73.50 773 LYS A C 1
ATOM 5952 O O . LYS A 1 773 ? 55.766 -18.108 -75.790 1.00 73.50 773 LYS A O 1
ATOM 5957 N N . PRO A 1 774 ? 56.763 -17.820 -73.790 1.00 73.94 774 PRO A N 1
ATOM 5958 C CA . PRO A 1 774 ? 57.999 -18.500 -74.169 1.00 73.94 774 PRO A CA 1
ATOM 5959 C C . PRO A 1 774 ? 57.688 -19.949 -74.562 1.00 73.94 774 PRO A C 1
ATOM 5961 O O . PRO A 1 774 ? 56.794 -20.552 -73.967 1.00 73.94 774 PRO A O 1
ATOM 5964 N N . LYS A 1 775 ? 58.394 -20.503 -75.552 1.00 77.44 775 LYS A N 1
ATOM 5965 C CA . LYS A 1 775 ? 58.230 -21.922 -75.906 1.00 77.44 775 LYS A CA 1
ATOM 5966 C C . LYS A 1 775 ? 58.673 -22.800 -74.720 1.00 77.44 775 LYS A C 1
ATOM 5968 O O . LYS A 1 775 ? 59.685 -22.501 -74.087 1.00 77.44 775 LYS A O 1
ATOM 5973 N N . ASP A 1 776 ? 57.933 -23.866 -74.413 1.00 64.44 776 ASP A N 1
ATOM 5974 C CA . ASP A 1 776 ? 58.239 -24.749 -73.269 1.00 64.44 776 ASP A CA 1
ATOM 5975 C C . ASP A 1 776 ? 59.525 -25.585 -73.483 1.00 64.44 776 ASP A C 1
ATOM 5977 O O . ASP A 1 776 ? 60.101 -26.105 -72.529 1.00 64.44 776 ASP A O 1
ATOM 5981 N N . ASP A 1 777 ? 59.995 -25.696 -74.730 1.00 67.12 777 ASP A N 1
ATOM 5982 C CA . ASP A 1 777 ? 61.115 -26.523 -75.196 1.00 67.12 777 ASP A CA 1
ATOM 5983 C C . ASP A 1 777 ? 62.362 -25.711 -75.618 1.00 67.12 777 ASP A C 1
ATOM 5985 O O . ASP A 1 777 ? 63.121 -26.123 -76.498 1.00 67.12 777 ASP A O 1
ATOM 5989 N N . LEU A 1 778 ? 62.603 -24.556 -74.980 1.00 70.31 778 LEU A N 1
ATOM 5990 C CA . LEU A 1 778 ? 63.792 -23.726 -75.231 1.00 70.31 778 LEU A CA 1
ATOM 5991 C C . LEU A 1 778 ? 65.113 -24.532 -75.125 1.00 70.31 778 LEU A C 1
ATOM 5993 O O . LEU A 1 778 ? 65.271 -25.330 -74.195 1.00 70.31 778 LEU A O 1
ATOM 5997 N N . PRO A 1 779 ? 66.102 -24.302 -76.019 1.00 67.94 779 PRO A N 1
ATOM 5998 C CA . PRO A 1 779 ? 67.359 -25.050 -76.015 1.00 67.94 779 PRO A CA 1
ATOM 5999 C C . PRO A 1 779 ? 68.103 -24.960 -74.677 1.00 67.94 779 PRO A C 1
ATOM 6001 O O . PRO A 1 779 ? 68.205 -23.890 -74.077 1.00 67.94 779 PRO A O 1
ATOM 6004 N N . ALA A 1 780 ? 68.664 -26.083 -74.220 1.00 59.75 780 ALA A N 1
ATOM 6005 C CA . ALA A 1 780 ? 69.265 -26.202 -72.893 1.00 59.75 780 ALA A CA 1
ATOM 6006 C C . ALA A 1 780 ? 70.381 -25.164 -72.646 1.00 59.75 780 ALA A C 1
ATOM 6008 O O . ALA A 1 780 ? 71.475 -25.259 -73.201 1.00 59.75 780 ALA A O 1
ATOM 6009 N N . GLY A 1 781 ? 70.097 -24.190 -71.776 1.00 60.03 781 GLY A N 1
ATOM 6010 C CA . GLY A 1 781 ? 70.978 -23.062 -71.452 1.00 60.03 781 GLY A CA 1
ATOM 6011 C C . GLY A 1 781 ? 70.408 -21.696 -71.849 1.00 60.03 781 GLY A C 1
ATOM 6012 O O . GLY A 1 781 ? 70.809 -20.683 -71.273 1.00 60.03 781 GLY A O 1
ATOM 6013 N N . GLU A 1 782 ? 69.437 -21.650 -72.764 1.00 65.69 782 GLU A N 1
ATOM 6014 C CA . GLU A 1 782 ? 68.679 -20.434 -73.049 1.00 65.69 782 GLU A CA 1
ATOM 6015 C C . GLU A 1 782 ? 67.630 -20.147 -71.965 1.00 65.69 782 GLU A C 1
ATOM 6017 O O . GLU A 1 782 ? 67.159 -21.033 -71.252 1.00 65.69 782 GLU A O 1
ATOM 6022 N N . LYS A 1 783 ? 67.262 -18.870 -71.836 1.00 66.31 783 LYS A N 1
ATOM 6023 C CA . LYS A 1 783 ? 66.191 -18.397 -70.953 1.00 66.31 783 LYS A CA 1
ATOM 6024 C C . LYS A 1 783 ? 65.143 -17.675 -71.787 1.00 66.31 783 LYS A C 1
ATOM 6026 O O . LYS A 1 783 ? 65.489 -17.036 -72.780 1.00 66.31 783 LYS A O 1
ATOM 6031 N N . ALA A 1 784 ? 63.892 -17.720 -71.333 1.00 67.31 784 ALA A N 1
ATOM 6032 C CA . ALA A 1 784 ? 62.828 -16.866 -71.846 1.00 67.31 784 ALA A CA 1
ATOM 6033 C C . ALA A 1 784 ? 63.297 -15.393 -71.879 1.00 67.31 784 ALA A C 1
ATOM 6035 O O . ALA A 1 784 ? 63.737 -14.892 -70.837 1.00 67.31 784 ALA A O 1
ATOM 6036 N N . PRO A 1 785 ? 63.247 -14.702 -73.035 1.00 75.94 785 PRO A N 1
ATOM 6037 C CA . PRO A 1 785 ? 63.641 -13.300 -73.116 1.00 75.94 785 PRO A CA 1
ATOM 6038 C C . PRO A 1 785 ? 62.815 -12.425 -72.169 1.00 75.94 785 PRO A C 1
ATOM 6040 O O . PRO A 1 785 ? 61.594 -12.546 -72.097 1.00 75.94 785 PRO A O 1
ATOM 6043 N N . THR A 1 786 ? 63.492 -11.544 -71.434 1.00 76.12 786 THR A N 1
ATOM 6044 C CA . THR A 1 786 ? 62.840 -10.582 -70.532 1.00 76.12 786 THR A CA 1
ATOM 6045 C C . THR A 1 786 ? 62.073 -9.523 -71.319 1.00 76.12 786 THR A C 1
ATOM 6047 O O . THR A 1 786 ? 62.412 -9.248 -72.474 1.00 76.12 786 THR A O 1
ATOM 6050 N N . GLN A 1 787 ? 61.096 -8.860 -70.684 1.00 77.75 787 GLN A N 1
ATOM 6051 C CA . GLN A 1 787 ? 60.347 -7.779 -71.335 1.00 77.75 787 GLN A CA 1
ATOM 6052 C C . GLN A 1 787 ? 61.283 -6.711 -71.917 1.00 77.75 787 GLN A C 1
ATOM 6054 O O . GLN A 1 787 ? 61.133 -6.340 -73.074 1.00 77.75 787 GLN A O 1
ATOM 6059 N N . LYS A 1 788 ? 62.337 -6.322 -71.185 1.00 76.69 788 LYS A N 1
ATOM 6060 C CA . LYS A 1 788 ? 63.328 -5.355 -71.676 1.00 76.69 788 LYS A CA 1
ATOM 6061 C C . LYS A 1 788 ? 64.024 -5.788 -72.978 1.00 76.69 788 LYS A C 1
ATOM 6063 O O . LYS A 1 788 ? 64.283 -4.946 -73.827 1.00 76.69 788 LYS A O 1
ATOM 6068 N N . GLN A 1 789 ? 64.327 -7.074 -73.162 1.00 78.81 789 GLN A N 1
ATOM 6069 C CA . GLN A 1 789 ? 64.980 -7.551 -74.392 1.00 78.81 789 GLN A CA 1
ATOM 6070 C C . GLN A 1 789 ? 64.035 -7.534 -75.601 1.00 78.81 789 GLN A C 1
ATOM 6072 O O . GLN A 1 789 ? 64.493 -7.385 -76.732 1.00 78.81 789 GLN A O 1
ATOM 6077 N N . LEU A 1 790 ? 62.729 -7.674 -75.361 1.00 78.62 790 LEU A N 1
ATOM 6078 C CA . LEU A 1 790 ? 61.696 -7.473 -76.374 1.00 78.62 790 LEU A CA 1
ATOM 6079 C C . LEU A 1 790 ? 61.516 -5.978 -76.669 1.00 78.62 790 LEU A C 1
ATOM 6081 O O . LEU A 1 790 ? 61.498 -5.599 -77.837 1.00 78.62 790 LEU A O 1
ATOM 6085 N N . ASP A 1 791 ? 61.459 -5.141 -75.627 1.00 79.31 791 ASP A N 1
ATOM 6086 C CA . ASP A 1 791 ? 61.341 -3.681 -75.719 1.00 79.31 791 ASP A CA 1
ATOM 6087 C C . ASP A 1 791 ? 62.509 -3.061 -76.508 1.00 79.31 791 ASP A C 1
ATOM 6089 O O . ASP A 1 791 ? 62.274 -2.276 -77.419 1.00 79.31 791 ASP A O 1
ATOM 6093 N N . ASP A 1 792 ? 63.760 -3.450 -76.230 1.00 79.19 792 ASP A N 1
ATOM 6094 C CA . ASP A 1 792 ? 64.951 -2.881 -76.886 1.00 79.19 792 ASP A CA 1
ATOM 6095 C C . ASP A 1 792 ? 64.965 -3.129 -78.412 1.00 79.19 792 ASP A C 1
ATOM 6097 O O . ASP A 1 792 ? 65.364 -2.259 -79.190 1.00 79.19 792 ASP A O 1
ATOM 6101 N N . ALA A 1 793 ? 64.501 -4.300 -78.865 1.00 80.94 793 ALA A N 1
ATOM 6102 C CA . ALA A 1 793 ? 64.393 -4.626 -80.292 1.00 80.94 793 ALA A CA 1
ATOM 6103 C C . ALA A 1 793 ? 63.132 -4.036 -80.942 1.00 80.94 793 ALA A C 1
ATOM 6105 O O . ALA A 1 793 ? 63.157 -3.610 -82.100 1.00 80.94 793 ALA A O 1
ATOM 6106 N N . LEU A 1 794 ? 62.040 -3.967 -80.180 1.00 83.81 794 LEU A N 1
ATOM 6107 C CA . LEU A 1 794 ? 60.802 -3.302 -80.566 1.00 83.81 794 LEU A CA 1
ATOM 6108 C C . LEU A 1 794 ? 61.050 -1.811 -80.812 1.00 83.81 794 LEU A C 1
ATOM 6110 O O . LEU A 1 794 ? 60.608 -1.272 -81.824 1.00 83.81 794 LEU A O 1
ATOM 6114 N N . ASP A 1 795 ? 61.808 -1.158 -79.939 1.00 81.25 795 ASP A N 1
ATOM 6115 C CA . ASP A 1 795 ? 62.163 0.248 -80.069 1.00 81.25 795 ASP A CA 1
ATOM 6116 C C . ASP A 1 795 ? 63.178 0.491 -81.197 1.00 81.25 795 ASP A C 1
ATOM 6118 O O . ASP A 1 795 ? 63.079 1.518 -81.865 1.00 81.25 795 ASP A O 1
ATOM 6122 N N . ALA A 1 796 ? 64.061 -0.462 -81.520 1.00 81.62 796 ALA A N 1
ATOM 6123 C CA . ALA A 1 796 ? 64.910 -0.383 -82.714 1.00 81.62 796 ALA A CA 1
ATOM 6124 C C . ALA A 1 796 ? 64.094 -0.418 -84.027 1.00 81.62 796 ALA A C 1
ATOM 6126 O O . ALA A 1 796 ? 64.285 0.437 -84.898 1.00 81.62 796 ALA A O 1
ATOM 6127 N N . LEU A 1 797 ? 63.145 -1.356 -84.159 1.00 84.75 797 LEU A N 1
ATOM 6128 C CA . LEU A 1 797 ? 62.259 -1.442 -85.330 1.00 84.75 797 LEU A CA 1
ATOM 6129 C C . LEU A 1 797 ? 61.307 -0.239 -85.414 1.00 84.75 797 LEU A C 1
ATOM 6131 O O . LEU A 1 797 ? 61.185 0.375 -86.478 1.00 84.75 797 LEU A O 1
ATOM 6135 N N . LYS A 1 798 ? 60.695 0.159 -84.289 1.00 84.50 798 LYS A N 1
ATOM 6136 C CA . LYS A 1 798 ? 59.901 1.393 -84.203 1.00 84.50 798 LYS A CA 1
ATOM 6137 C C . LYS A 1 798 ? 60.725 2.610 -84.597 1.00 84.50 798 LYS A C 1
ATOM 6139 O O . LYS A 1 798 ? 60.210 3.426 -85.341 1.00 84.50 798 LYS A O 1
ATOM 6144 N N . ALA A 1 799 ? 61.963 2.766 -84.122 1.00 82.94 799 ALA A N 1
ATOM 6145 C CA . ALA A 1 799 ? 62.784 3.940 -84.421 1.00 82.94 799 ALA A CA 1
ATOM 6146 C C . ALA A 1 799 ? 63.080 4.061 -85.921 1.00 82.94 799 ALA A C 1
ATOM 6148 O O . ALA A 1 799 ? 62.982 5.157 -86.473 1.00 82.94 799 ALA A O 1
ATOM 6149 N N . ALA A 1 800 ? 63.378 2.945 -86.591 1.00 83.69 800 ALA A N 1
ATOM 6150 C CA . ALA A 1 800 ? 63.637 2.944 -88.025 1.00 83.69 800 ALA A CA 1
ATOM 6151 C C . ALA A 1 800 ? 62.369 3.250 -88.849 1.00 83.69 800 ALA A C 1
ATOM 6153 O O . ALA A 1 800 ? 62.406 4.140 -89.700 1.00 83.69 800 ALA A O 1
ATOM 6154 N N . LYS A 1 801 ? 61.225 2.619 -88.529 1.00 87.56 801 LYS A N 1
ATOM 6155 C CA . LYS A 1 801 ? 59.921 2.984 -89.121 1.00 87.56 801 LYS A CA 1
ATOM 6156 C C . LYS A 1 801 ? 59.574 4.448 -88.856 1.00 87.56 801 LYS A C 1
ATOM 6158 O O . LYS A 1 801 ? 59.326 5.205 -89.785 1.00 87.56 801 LYS A O 1
ATOM 6163 N N . LYS A 1 802 ? 59.638 4.876 -87.593 1.00 84.38 802 LYS A N 1
ATOM 6164 C CA . LYS A 1 802 ? 59.338 6.239 -87.135 1.00 84.38 802 LYS A CA 1
ATOM 6165 C C . LYS A 1 802 ? 60.196 7.286 -87.835 1.00 84.38 802 LYS A C 1
ATOM 6167 O O . LYS A 1 802 ? 59.697 8.377 -88.064 1.00 84.38 802 LYS A O 1
ATOM 6172 N N . LYS A 1 803 ? 61.444 6.982 -88.207 1.00 85.75 803 LYS A N 1
ATOM 6173 C CA . LYS A 1 803 ? 62.282 7.912 -88.976 1.00 85.75 803 LYS A CA 1
ATOM 6174 C C . LYS A 1 803 ? 61.711 8.166 -90.377 1.00 85.75 803 LYS A C 1
ATOM 6176 O O . LYS A 1 803 ? 61.566 9.320 -90.766 1.00 85.75 803 LYS A O 1
ATOM 6181 N N . ILE A 1 804 ? 61.302 7.108 -91.082 1.00 85.12 804 ILE A N 1
ATOM 6182 C CA . ILE A 1 804 ? 60.589 7.214 -92.366 1.00 85.12 804 ILE A CA 1
ATOM 6183 C C . ILE A 1 804 ? 59.239 7.923 -92.162 1.00 85.12 804 ILE A C 1
ATOM 6185 O O . ILE A 1 804 ? 58.933 8.867 -92.884 1.00 85.12 804 ILE A O 1
ATOM 6189 N N . THR A 1 805 ? 58.469 7.557 -91.131 1.00 83.50 805 THR A N 1
ATOM 6190 C CA . THR A 1 805 ? 57.208 8.237 -90.797 1.00 83.50 805 THR A CA 1
ATOM 6191 C C . THR A 1 805 ? 57.410 9.727 -90.529 1.00 83.50 805 THR A C 1
ATOM 6193 O O . THR A 1 805 ? 56.645 10.533 -91.029 1.00 83.50 805 THR A O 1
ATOM 6196 N N . ASP A 1 806 ? 58.418 10.135 -89.759 1.00 82.81 806 ASP A N 1
ATOM 6197 C CA . ASP A 1 806 ? 58.620 11.535 -89.372 1.00 82.81 806 ASP A CA 1
ATOM 6198 C C . ASP A 1 806 ? 59.166 12.406 -90.508 1.00 82.81 806 ASP A C 1
ATOM 6200 O O . ASP A 1 806 ? 58.746 13.555 -90.636 1.00 82.81 806 ASP A O 1
ATOM 6204 N N . SER A 1 807 ? 60.081 11.890 -91.332 1.00 82.00 807 SER A N 1
ATOM 6205 C CA . SER A 1 807 ? 60.754 12.677 -92.376 1.00 82.00 807 SER A CA 1
ATOM 6206 C C . SER A 1 807 ? 59.960 12.820 -93.686 1.00 82.00 807 SER A C 1
ATOM 6208 O O . SER A 1 807 ? 60.399 13.546 -94.581 1.00 82.00 807 SER A O 1
ATOM 6210 N N . TYR A 1 808 ? 58.810 12.146 -93.816 1.00 83.81 808 TYR A N 1
ATOM 6211 C CA . TYR A 1 808 ? 58.056 12.049 -95.075 1.00 83.81 808 TYR A CA 1
ATOM 6212 C C . TYR A 1 808 ? 56.525 12.200 -94.909 1.00 83.81 808 TYR A C 1
ATOM 6214 O O . TYR A 1 808 ? 55.763 11.721 -95.750 1.00 83.81 808 TYR A O 1
ATOM 6222 N N . LYS A 1 809 ? 56.060 12.880 -93.849 1.00 84.25 809 LYS A N 1
ATOM 6223 C CA . LYS A 1 809 ? 54.625 13.114 -93.571 1.00 84.25 809 LYS A CA 1
ATOM 6224 C C . LYS A 1 809 ? 53.903 13.916 -94.651 1.00 84.25 809 LYS A C 1
ATOM 6226 O O . LYS A 1 809 ? 54.473 14.823 -95.250 1.00 84.25 809 LYS A O 1
ATOM 6231 N N . THR A 1 810 ? 52.616 13.614 -94.799 1.00 84.19 810 THR A N 1
ATOM 6232 C CA . THR A 1 810 ? 51.611 14.509 -95.386 1.00 84.19 810 THR A CA 1
ATOM 6233 C C . THR A 1 810 ? 51.167 15.538 -94.333 1.00 84.19 810 THR A C 1
ATOM 6235 O O . THR A 1 810 ? 50.924 15.168 -93.183 1.00 84.19 810 THR A O 1
ATOM 6238 N N . ASP A 1 811 ? 51.025 16.808 -94.718 1.00 84.69 811 ASP A N 1
ATOM 6239 C CA . ASP A 1 811 ? 50.509 17.908 -93.892 1.00 84.69 811 ASP A CA 1
ATOM 6240 C C . ASP A 1 811 ? 49.134 18.384 -94.410 1.00 84.69 811 ASP A C 1
ATOM 6242 O O . ASP A 1 811 ? 49.061 19.010 -95.470 1.00 84.69 811 ASP A O 1
ATOM 6246 N N . PRO A 1 812 ? 48.034 18.098 -93.684 1.00 86.00 812 PRO A N 1
ATOM 6247 C CA . PRO A 1 812 ? 46.688 18.550 -94.025 1.00 86.00 812 PRO A CA 1
ATOM 6248 C C . PRO A 1 812 ? 46.172 19.715 -93.160 1.00 86.00 812 PRO A C 1
ATOM 6250 O O . PRO A 1 812 ? 44.958 19.897 -93.034 1.00 86.00 812 PRO A O 1
ATOM 6253 N N . SER A 1 813 ? 47.056 20.482 -92.517 1.00 87.44 813 SER A N 1
ATOM 6254 C CA . SER A 1 813 ? 46.683 21.491 -91.512 1.00 87.44 813 SER A CA 1
ATOM 6255 C C . SER A 1 813 ? 45.736 22.587 -92.027 1.00 87.44 813 SER A C 1
ATOM 6257 O O . SER A 1 813 ? 44.726 22.867 -91.375 1.00 87.44 813 SER A O 1
ATOM 6259 N N . GLU A 1 814 ? 45.995 23.167 -93.203 1.00 86.44 814 GLU A N 1
ATOM 6260 C CA . GLU A 1 814 ? 45.135 24.216 -93.780 1.00 86.44 814 GLU A CA 1
ATOM 6261 C C . GLU A 1 814 ? 43.743 23.681 -94.160 1.00 86.44 814 GLU A C 1
ATOM 6263 O O . GLU A 1 814 ? 42.725 24.269 -93.788 1.00 86.44 814 GLU A O 1
ATOM 6268 N N . LEU A 1 815 ? 43.694 22.510 -94.812 1.00 89.00 815 LEU A N 1
ATOM 6269 C CA . LEU A 1 815 ? 42.460 21.775 -95.123 1.00 89.00 815 LEU A CA 1
ATOM 6270 C C . LEU A 1 815 ? 41.626 21.511 -93.859 1.00 89.00 815 LEU A C 1
ATOM 6272 O O . LEU A 1 815 ? 40.404 21.685 -93.867 1.00 89.00 815 LEU A O 1
ATOM 6276 N N . LYS A 1 816 ? 42.282 21.119 -92.760 1.00 86.62 816 LYS A N 1
ATOM 6277 C CA . LYS A 1 816 ? 41.613 20.825 -91.490 1.00 86.62 816 LYS A CA 1
ATOM 6278 C C . LYS A 1 816 ? 40.976 22.063 -90.863 1.00 86.62 816 LYS A C 1
ATOM 6280 O O . LYS A 1 816 ? 39.855 21.972 -90.368 1.00 86.62 816 LYS A O 1
ATOM 6285 N N . SER A 1 817 ? 41.661 23.205 -90.908 1.00 87.62 817 SER A N 1
ATOM 6286 C CA . SER A 1 817 ? 41.199 24.458 -90.297 1.00 87.62 817 SER A CA 1
ATOM 6287 C C . SER A 1 817 ? 39.815 24.890 -90.810 1.00 87.62 817 SER A C 1
ATOM 6289 O O . SER A 1 817 ? 38.923 25.222 -90.026 1.00 87.62 817 SER A O 1
ATOM 6291 N N . GLU A 1 818 ? 39.586 24.807 -92.125 1.00 87.12 818 GLU A N 1
ATOM 6292 C CA . GLU A 1 818 ? 38.298 25.180 -92.724 1.00 87.12 818 GLU A CA 1
ATOM 6293 C C . GLU A 1 818 ? 37.175 24.172 -92.410 1.00 87.12 818 GLU A C 1
ATOM 6295 O O . GLU A 1 818 ? 36.023 24.567 -92.185 1.00 87.12 818 GLU A O 1
ATOM 6300 N N . ALA A 1 819 ? 37.510 22.876 -92.369 1.00 84.31 819 ALA A N 1
ATOM 6301 C CA . ALA A 1 819 ? 36.577 21.794 -92.055 1.00 84.31 819 ALA A CA 1
ATOM 6302 C C . ALA A 1 819 ? 36.126 21.818 -90.587 1.00 84.31 819 ALA A C 1
ATOM 6304 O O . ALA A 1 819 ? 34.930 21.711 -90.312 1.00 84.31 819 ALA A O 1
ATOM 6305 N N . ASP A 1 820 ? 37.050 22.045 -89.649 1.00 86.25 820 ASP A N 1
ATOM 6306 C CA . ASP A 1 820 ? 36.742 22.171 -88.219 1.00 86.25 820 ASP A CA 1
ATOM 6307 C C . ASP A 1 820 ? 35.834 23.385 -87.940 1.00 86.25 820 ASP A C 1
ATOM 6309 O O . ASP A 1 820 ? 34.955 23.341 -87.075 1.00 86.25 820 ASP A O 1
ATOM 6313 N N . ALA A 1 821 ? 35.956 24.448 -88.744 1.00 84.19 821 ALA A N 1
ATOM 6314 C CA . ALA A 1 821 ? 35.086 25.621 -88.699 1.00 84.19 821 ALA A CA 1
ATOM 6315 C C . ALA A 1 821 ? 33.647 25.378 -89.230 1.00 84.19 821 ALA A C 1
ATOM 6317 O O . ALA A 1 821 ? 32.900 26.338 -89.433 1.00 84.19 821 ALA A O 1
ATOM 6318 N N . ASN A 1 822 ? 33.236 24.122 -89.449 1.00 87.19 822 ASN A N 1
ATOM 6319 C CA . ASN A 1 822 ? 31.834 23.717 -89.608 1.00 87.19 822 ASN A CA 1
ATOM 6320 C C . ASN A 1 822 ? 31.043 23.805 -88.292 1.00 87.19 822 ASN A C 1
ATOM 6322 O O . ASN A 1 822 ? 29.877 24.200 -88.281 1.00 87.19 822 ASN A O 1
ATOM 6326 N N . ASP A 1 823 ? 31.646 23.420 -87.168 1.00 77.81 823 ASP A N 1
ATOM 6327 C CA . ASP A 1 823 ? 30.877 23.127 -85.950 1.00 77.81 823 ASP A CA 1
ATOM 6328 C C . ASP A 1 823 ? 30.370 24.383 -85.225 1.00 77.81 823 ASP A C 1
ATOM 6330 O O . ASP A 1 823 ? 29.417 24.329 -84.447 1.00 77.81 823 ASP A O 1
ATOM 6334 N N . THR A 1 824 ? 30.982 25.533 -85.499 1.00 84.56 824 THR A N 1
ATOM 6335 C CA . THR A 1 824 ? 30.486 26.862 -85.118 1.00 84.56 824 THR A CA 1
ATOM 6336 C C . THR A 1 824 ? 29.453 27.380 -86.118 1.00 84.56 824 THR A C 1
ATOM 6338 O O . THR A 1 824 ? 28.445 27.959 -85.720 1.00 84.56 824 THR A O 1
ATOM 6341 N N . PHE A 1 825 ? 29.665 27.126 -87.411 1.00 89.31 825 PHE A N 1
ATOM 6342 C CA . PHE A 1 825 ? 28.793 27.574 -88.495 1.00 89.31 825 PHE A CA 1
ATOM 6343 C C . PHE A 1 825 ? 27.412 26.905 -88.457 1.00 89.31 825 PHE A C 1
ATOM 6345 O O . PHE A 1 825 ? 26.389 27.578 -88.566 1.00 89.31 825 PHE A O 1
ATOM 6352 N N . THR A 1 826 ? 27.363 25.598 -88.199 1.00 87.19 826 THR A N 1
ATOM 6353 C CA . THR A 1 826 ? 26.116 24.814 -88.124 1.00 87.19 826 THR A CA 1
ATOM 6354 C C . THR A 1 826 ? 25.236 25.128 -86.911 1.00 87.19 826 THR A C 1
ATOM 6356 O O . THR A 1 826 ? 24.076 24.725 -86.869 1.00 87.19 826 THR A O 1
ATOM 6359 N N . LYS A 1 827 ? 25.761 25.873 -85.931 1.00 84.25 827 LYS A N 1
ATOM 6360 C CA . LYS A 1 827 ? 25.038 26.308 -84.723 1.00 84.25 827 LYS A CA 1
ATOM 6361 C C . LYS A 1 827 ? 24.587 27.772 -84.792 1.00 84.25 827 LYS A C 1
ATOM 6363 O O . LYS A 1 827 ? 24.036 28.288 -83.823 1.00 84.25 827 LYS A O 1
ATOM 6368 N N . THR A 1 828 ? 24.804 28.439 -85.926 1.00 88.38 828 THR A N 1
ATOM 6369 C CA . THR A 1 828 ? 24.190 29.743 -86.210 1.00 88.38 828 THR A CA 1
ATOM 6370 C C . THR A 1 828 ? 22.664 29.601 -86.299 1.00 88.38 828 THR A C 1
ATOM 6372 O O . THR A 1 828 ? 22.184 28.585 -86.818 1.00 88.38 828 THR A O 1
ATOM 6375 N N . PRO A 1 829 ? 21.877 30.604 -85.857 1.00 86.44 829 PRO A N 1
ATOM 6376 C CA . PRO A 1 829 ? 20.443 30.650 -86.139 1.00 86.44 829 PRO A CA 1
ATOM 6377 C C . PRO A 1 829 ? 20.160 30.471 -87.634 1.00 86.44 829 PRO A C 1
ATOM 6379 O O . PRO A 1 829 ? 19.215 29.785 -88.000 1.00 86.44 829 PRO A O 1
ATOM 6382 N N . GLU A 1 830 ? 21.026 31.011 -88.492 1.00 90.44 830 GLU A N 1
ATOM 6383 C CA . GLU A 1 830 ? 21.019 30.852 -89.943 1.00 90.44 830 GLU A CA 1
ATOM 6384 C C . GLU A 1 830 ? 20.938 29.384 -90.389 1.00 90.44 830 GLU A C 1
ATOM 6386 O O . GLU A 1 830 ? 20.000 28.989 -91.085 1.00 90.44 830 GLU A O 1
ATOM 6391 N N . TYR A 1 831 ? 21.873 28.541 -89.949 1.00 88.94 831 TYR A N 1
ATOM 6392 C CA . TYR A 1 831 ? 21.885 27.125 -90.320 1.00 88.94 831 TYR A CA 1
ATOM 6393 C C . TYR A 1 831 ? 20.735 26.335 -89.673 1.00 88.94 831 TYR A C 1
ATOM 6395 O O . TYR A 1 831 ? 20.116 25.489 -90.323 1.00 88.94 831 TYR A O 1
ATOM 6403 N N . VAL A 1 832 ? 20.390 26.637 -88.416 1.00 86.56 832 VAL A N 1
ATOM 6404 C CA . VAL A 1 832 ? 19.282 25.973 -87.703 1.00 86.56 832 VAL A CA 1
ATOM 6405 C C . VAL A 1 832 ? 17.929 26.293 -88.352 1.00 86.56 832 VAL A C 1
ATOM 6407 O O . VAL A 1 832 ? 17.105 25.400 -88.545 1.00 86.56 832 VAL A O 1
ATOM 6410 N N . ASN A 1 833 ? 17.711 27.540 -88.773 1.00 89.31 833 ASN A N 1
ATOM 6411 C CA . ASN A 1 833 ? 16.518 27.943 -89.516 1.00 89.31 833 ASN A CA 1
ATOM 6412 C C . ASN A 1 833 ? 16.493 27.329 -90.926 1.00 89.31 833 ASN A C 1
ATOM 6414 O O . ASN A 1 833 ? 15.422 26.947 -91.395 1.00 89.31 833 ASN A O 1
ATOM 6418 N N . ALA A 1 834 ? 17.645 27.177 -91.594 1.00 87.56 834 ALA A N 1
ATOM 6419 C CA . ALA A 1 834 ? 17.728 26.477 -92.878 1.00 87.56 834 ALA A CA 1
ATOM 6420 C C . ALA A 1 834 ? 17.274 25.010 -92.760 1.00 87.56 834 ALA A C 1
ATOM 6422 O O . ALA A 1 834 ? 16.530 24.527 -93.619 1.00 87.56 834 ALA A O 1
ATOM 6423 N N . GLN A 1 835 ? 17.665 24.324 -91.678 1.00 85.88 835 GLN A N 1
ATOM 6424 C CA . GLN A 1 835 ? 17.189 22.973 -91.362 1.00 85.88 835 GLN A CA 1
ATOM 6425 C C . GLN A 1 835 ? 15.690 22.952 -91.033 1.00 85.88 835 GLN A C 1
ATOM 6427 O O . GLN A 1 835 ? 14.952 22.160 -91.616 1.00 85.88 835 GLN A O 1
ATOM 6432 N N . ALA A 1 836 ? 15.227 23.833 -90.140 1.00 83.31 836 ALA A N 1
ATOM 6433 C CA . ALA A 1 836 ? 13.837 23.860 -89.680 1.00 83.31 836 ALA A CA 1
ATOM 6434 C C . ALA A 1 836 ? 12.829 24.224 -90.787 1.00 83.31 836 ALA A C 1
ATOM 6436 O O . ALA A 1 836 ? 11.703 23.732 -90.778 1.00 83.31 836 ALA A O 1
ATOM 6437 N N . LYS A 1 837 ? 13.223 25.070 -91.749 1.00 85.25 837 LYS A N 1
ATOM 6438 C CA . LYS A 1 837 ? 12.354 25.527 -92.846 1.00 85.25 837 LYS A CA 1
ATOM 6439 C C . LYS A 1 837 ? 12.123 24.456 -93.917 1.00 85.25 837 LYS A C 1
ATOM 6441 O O . LYS A 1 837 ? 11.047 24.414 -94.507 1.00 85.25 837 LYS A O 1
ATOM 6446 N N . GLY A 1 838 ? 13.119 23.602 -94.168 1.00 78.00 838 GLY A N 1
ATOM 6447 C CA . GLY A 1 838 ? 12.975 22.381 -94.967 1.00 78.00 838 GLY A CA 1
ATOM 6448 C C . GLY A 1 838 ? 12.496 22.540 -96.417 1.00 78.00 838 GLY A C 1
ATOM 6449 O O . GLY A 1 838 ? 12.014 21.560 -96.985 1.00 78.00 838 GLY A O 1
ATOM 6450 N N . ASP A 1 839 ? 12.605 23.715 -97.042 1.00 84.00 839 ASP A N 1
ATOM 6451 C CA . ASP A 1 839 ? 12.288 23.890 -98.468 1.00 84.00 839 ASP A CA 1
ATOM 6452 C C . ASP A 1 839 ? 13.426 23.372 -99.370 1.00 84.00 839 ASP A C 1
ATOM 6454 O O . ASP A 1 839 ? 14.542 23.134 -98.912 1.00 84.00 839 ASP A O 1
ATOM 6458 N N . ASP A 1 840 ? 13.163 23.132 -100.655 1.00 86.44 840 ASP A N 1
ATOM 6459 C CA . ASP A 1 840 ? 14.147 22.467 -101.525 1.00 86.44 840 ASP A CA 1
ATOM 6460 C C . ASP A 1 840 ? 15.385 23.334 -101.830 1.00 86.44 840 ASP A C 1
ATOM 6462 O O . ASP A 1 840 ? 16.452 22.795 -102.138 1.00 86.44 840 ASP A O 1
ATOM 6466 N N . ALA A 1 841 ? 15.293 24.661 -101.674 1.00 86.56 841 ALA A N 1
ATOM 6467 C CA . ALA A 1 841 ? 16.451 25.546 -101.755 1.00 86.56 841 ALA A CA 1
ATOM 6468 C C . ALA A 1 841 ? 17.295 25.480 -100.470 1.00 86.56 841 ALA A C 1
ATOM 6470 O O . ALA A 1 841 ? 18.526 25.451 -100.559 1.00 86.56 841 ALA A O 1
ATOM 6471 N N . SER A 1 842 ? 16.664 25.380 -99.293 1.00 88.38 842 SER A N 1
ATOM 6472 C CA . SER A 1 842 ? 17.372 25.186 -98.021 1.00 88.38 842 SER A CA 1
ATOM 6473 C C . SER A 1 842 ? 18.056 23.823 -97.983 1.00 88.38 842 SER A C 1
ATOM 6475 O O . SER A 1 842 ? 19.259 23.760 -97.726 1.00 88.38 842 SER A O 1
ATOM 6477 N N . LYS A 1 843 ? 17.349 22.753 -98.379 1.00 88.25 843 LYS A N 1
ATOM 6478 C CA . LYS A 1 843 ? 17.918 21.408 -98.555 1.00 88.25 843 LYS A CA 1
ATOM 6479 C C . LYS A 1 843 ? 19.138 21.427 -99.477 1.00 88.25 843 LYS A C 1
ATOM 6481 O O . LYS A 1 843 ? 20.193 20.949 -99.074 1.00 88.25 843 LYS A O 1
ATOM 6486 N N . LYS A 1 844 ? 19.042 22.008 -100.683 1.00 89.31 844 LYS A N 1
ATOM 6487 C CA . LYS A 1 844 ? 20.171 21.988 -101.629 1.00 89.31 844 LYS A CA 1
ATOM 6488 C C . LYS A 1 844 ? 21.356 22.842 -101.163 1.00 89.31 844 LYS A C 1
ATOM 6490 O O . LYS A 1 844 ? 22.496 22.440 -101.369 1.00 89.31 844 LYS A O 1
ATOM 6495 N N . ALA A 1 845 ? 21.125 23.991 -100.524 1.00 88.25 845 ALA A N 1
ATOM 6496 C CA . ALA A 1 845 ? 22.213 24.793 -99.959 1.00 88.25 845 ALA A CA 1
ATOM 6497 C C . ALA A 1 845 ? 22.935 24.047 -98.821 1.00 88.25 845 ALA A C 1
ATOM 6499 O O . ALA A 1 845 ? 24.166 24.049 -98.769 1.00 88.25 845 ALA A O 1
ATOM 6500 N N . LEU A 1 846 ? 22.173 23.358 -97.959 1.00 88.62 846 LEU A N 1
ATOM 6501 C CA . LEU A 1 846 ? 22.708 22.477 -96.918 1.00 88.62 846 LEU A CA 1
ATOM 6502 C C . LEU A 1 846 ? 23.507 21.323 -97.535 1.00 88.62 846 LEU A C 1
ATOM 6504 O O . LEU A 1 846 ? 24.600 21.022 -97.065 1.00 88.62 846 LEU A O 1
ATOM 6508 N N . GLU A 1 847 ? 22.997 20.704 -98.600 1.00 89.25 847 GLU A N 1
ATOM 6509 C CA . GLU A 1 847 ? 23.598 19.525 -99.226 1.00 89.25 847 GLU A CA 1
ATOM 6510 C C . GLU A 1 847 ? 24.830 19.837 -100.093 1.00 89.25 847 GLU A C 1
ATOM 6512 O O . GLU A 1 847 ? 25.794 19.077 -100.055 1.00 89.25 847 GLU A O 1
ATOM 6517 N N . ASP A 1 848 ? 24.876 20.977 -100.794 1.00 89.00 848 ASP A N 1
ATOM 6518 C CA . ASP A 1 848 ? 26.080 21.429 -101.512 1.00 89.00 848 ASP A CA 1
ATOM 6519 C C . ASP A 1 848 ? 27.239 21.700 -100.534 1.00 89.00 848 ASP A C 1
ATOM 6521 O O . ASP A 1 848 ? 28.373 21.287 -100.789 1.00 89.00 848 ASP A O 1
ATOM 6525 N N . TYR A 1 849 ? 26.959 22.356 -99.398 1.00 92.81 849 TYR A N 1
ATOM 6526 C CA . TYR A 1 849 ? 27.952 22.577 -98.341 1.00 92.81 849 TYR A CA 1
ATOM 6527 C C . TYR A 1 849 ? 28.363 21.270 -97.667 1.00 92.81 849 TYR A C 1
ATOM 6529 O O . TYR A 1 849 ? 29.555 20.976 -97.589 1.00 92.81 849 TYR A O 1
ATOM 6537 N N . LYS A 1 850 ? 27.388 20.452 -97.258 1.00 90.31 850 LYS A N 1
ATOM 6538 C CA . LYS A 1 850 ? 27.614 19.129 -96.668 1.00 90.31 850 LYS A CA 1
ATOM 6539 C C . LYS A 1 850 ? 28.453 18.243 -97.586 1.00 90.31 850 LYS A C 1
ATOM 6541 O O . LYS A 1 850 ? 29.365 17.600 -97.089 1.00 90.31 850 LYS A O 1
ATOM 6546 N N . LYS A 1 851 ? 28.227 18.253 -98.904 1.00 91.25 851 LYS A N 1
ATOM 6547 C CA . LYS A 1 851 ? 29.030 17.474 -99.853 1.00 91.25 851 LYS A CA 1
ATOM 6548 C C . LYS A 1 851 ? 30.457 18.004 -99.994 1.00 91.25 851 LYS A C 1
ATOM 6550 O O . LYS A 1 851 ? 31.393 17.214 -99.976 1.00 91.25 851 LYS A O 1
ATOM 6555 N N . ALA A 1 852 ? 30.650 19.317 -100.121 1.00 89.31 852 ALA A N 1
ATOM 6556 C CA . ALA A 1 852 ? 31.997 19.887 -100.194 1.00 89.31 852 ALA A CA 1
ATOM 6557 C C . ALA A 1 852 ? 32.788 19.649 -98.892 1.00 89.31 852 ALA A C 1
ATOM 6559 O O . ALA A 1 852 ? 33.989 19.385 -98.927 1.00 89.31 852 ALA A O 1
ATOM 6560 N N . LEU A 1 853 ? 32.092 19.674 -97.752 1.00 89.31 853 LEU A N 1
ATOM 6561 C CA . LEU A 1 853 ? 32.608 19.302 -96.437 1.00 89.31 853 LEU A CA 1
ATOM 6562 C C . LEU A 1 853 ? 32.856 17.795 -96.309 1.00 89.31 853 LEU A C 1
ATOM 6564 O O . LEU A 1 853 ? 33.821 17.410 -95.663 1.00 89.31 853 LEU A O 1
ATOM 6568 N N . GLU A 1 854 ? 32.042 16.941 -96.925 1.00 86.94 854 GLU A N 1
ATOM 6569 C CA . GLU A 1 854 ? 32.266 15.494 -96.998 1.00 86.94 854 GLU A CA 1
ATOM 6570 C C . GLU A 1 854 ? 33.477 15.156 -97.866 1.00 86.94 854 GLU A C 1
ATOM 6572 O O . GLU A 1 854 ? 34.293 14.360 -97.429 1.00 86.94 854 GLU A O 1
ATOM 6577 N N . ASP A 1 855 ? 33.659 15.774 -99.037 1.00 85.75 855 ASP A N 1
ATOM 6578 C CA . ASP A 1 855 ? 34.846 15.556 -99.875 1.00 85.75 855 ASP A CA 1
ATOM 6579 C C . ASP A 1 855 ? 36.125 16.093 -99.189 1.00 85.75 855 ASP A C 1
ATOM 6581 O O . ASP A 1 855 ? 37.158 15.421 -99.201 1.00 85.75 855 ASP A O 1
ATOM 6585 N N . ALA A 1 856 ? 36.050 17.238 -98.496 1.00 88.50 856 ALA A N 1
ATOM 6586 C CA . ALA A 1 856 ? 37.134 17.754 -97.653 1.00 88.50 856 ALA A CA 1
ATOM 6587 C C . ALA A 1 856 ? 37.454 16.821 -96.467 1.00 88.50 856 ALA A C 1
ATOM 6589 O O . ALA A 1 856 ? 38.602 16.409 -96.285 1.00 88.50 856 ALA A O 1
ATOM 6590 N N . ASN A 1 857 ? 36.438 16.412 -95.699 1.00 85.94 857 ASN A N 1
ATOM 6591 C CA . ASN A 1 857 ? 36.587 15.474 -94.583 1.00 85.94 857 ASN A CA 1
ATOM 6592 C C . ASN A 1 857 ? 36.969 14.061 -95.029 1.00 85.94 857 ASN A C 1
ATOM 6594 O O . ASN A 1 857 ? 37.555 13.318 -94.250 1.00 85.94 857 ASN A O 1
ATOM 6598 N N . LYS A 1 858 ? 36.678 13.675 -96.271 1.00 87.88 858 LYS A N 1
ATOM 6599 C CA . LYS A 1 858 ? 37.092 12.399 -96.856 1.00 87.88 858 LYS A CA 1
ATOM 6600 C C . LYS A 1 858 ? 38.579 12.384 -97.169 1.00 87.88 858 LYS A C 1
ATOM 6602 O O . LYS A 1 858 ? 39.189 11.339 -97.005 1.00 87.88 858 LYS A O 1
ATOM 6607 N N . VAL A 1 859 ? 39.169 13.515 -97.555 1.00 85.94 859 VAL A N 1
ATOM 6608 C CA . VAL A 1 859 ? 40.626 13.631 -97.723 1.00 85.94 859 VAL A CA 1
ATOM 6609 C C . VAL A 1 859 ? 41.336 13.831 -96.378 1.00 85.94 859 VAL A C 1
ATOM 6611 O O . VAL A 1 859 ? 42.386 13.239 -96.167 1.00 85.94 859 VAL A O 1
ATOM 6614 N N . LEU A 1 860 ? 40.734 14.543 -95.417 1.00 83.69 860 LEU A N 1
ATOM 6615 C CA . LEU A 1 860 ? 41.215 14.571 -94.020 1.00 83.69 860 LEU A CA 1
ATOM 6616 C C . LEU A 1 860 ? 41.126 13.209 -93.319 1.00 83.69 860 LEU A C 1
ATOM 6618 O O . LEU A 1 860 ? 41.944 12.886 -92.460 1.00 83.69 860 LEU A O 1
ATOM 6622 N N . GLY A 1 861 ? 40.092 12.435 -93.646 1.00 76.38 861 GLY A N 1
ATOM 6623 C CA . GLY A 1 861 ? 39.844 11.093 -93.132 1.00 76.38 861 GLY A CA 1
ATOM 6624 C C . GLY A 1 861 ? 40.612 10.007 -93.883 1.00 76.38 861 GLY A C 1
ATOM 6625 O O . GLY A 1 861 ? 40.829 8.928 -93.323 1.00 76.38 861 GLY A O 1
ATOM 6626 N N . ASP A 1 862 ? 41.063 10.282 -95.110 1.00 80.56 862 ASP A N 1
ATOM 6627 C CA . ASP A 1 862 ? 41.991 9.429 -95.840 1.00 80.56 862 ASP A CA 1
ATOM 6628 C C . ASP A 1 862 ? 43.385 9.557 -95.224 1.00 80.56 862 ASP A C 1
ATOM 6630 O O . ASP A 1 862 ? 44.247 10.312 -95.664 1.00 80.56 862 ASP A O 1
ATOM 6634 N N . LYS A 1 863 ? 43.624 8.745 -94.195 1.00 72.31 863 LYS A N 1
ATOM 6635 C CA . LYS A 1 863 ? 44.946 8.558 -93.584 1.00 72.31 863 LYS A CA 1
ATOM 6636 C C . LYS A 1 863 ? 45.993 8.044 -94.577 1.00 72.31 863 LYS A C 1
ATOM 6638 O O . LYS A 1 863 ? 47.166 8.030 -94.228 1.00 72.31 863 LYS A O 1
ATOM 6643 N N . ASN A 1 864 ? 45.581 7.596 -95.768 1.00 78.31 864 ASN A N 1
ATOM 6644 C CA . ASN A 1 864 ? 46.465 7.212 -96.858 1.00 78.31 864 ASN A CA 1
ATOM 6645 C C . ASN A 1 864 ? 46.651 8.324 -97.914 1.00 78.31 864 ASN A C 1
ATOM 6647 O O . ASN A 1 864 ? 47.277 8.073 -98.948 1.00 78.31 864 ASN A O 1
ATOM 6651 N N . ALA A 1 865 ? 46.168 9.545 -97.653 1.00 82.50 865 ALA A N 1
ATOM 6652 C CA . ALA A 1 865 ? 46.370 10.692 -98.523 1.00 82.50 865 ALA A CA 1
ATOM 6653 C C . ALA A 1 865 ? 47.859 11.044 -98.652 1.00 82.50 865 ALA A C 1
ATOM 6655 O O . ALA A 1 865 ? 48.548 11.385 -97.686 1.00 82.50 865 ALA A O 1
ATOM 6656 N N . THR A 1 866 ? 48.346 11.016 -99.888 1.00 84.50 866 THR A N 1
ATOM 6657 C CA . THR A 1 866 ? 49.564 11.733 -100.285 1.00 84.50 866 THR A CA 1
ATOM 6658 C C . THR A 1 866 ? 49.313 13.244 -100.239 1.00 84.50 866 THR A C 1
ATOM 6660 O O . THR A 1 866 ? 48.166 13.681 -100.370 1.00 84.50 866 THR A O 1
ATOM 6663 N N . GLN A 1 867 ? 50.365 14.063 -100.109 1.00 87.81 867 GLN A N 1
ATOM 6664 C CA . GLN A 1 867 ? 50.224 15.530 -100.086 1.00 87.81 867 GLN A CA 1
ATOM 6665 C C . GLN A 1 867 ? 49.397 16.063 -101.267 1.00 87.81 867 GLN A C 1
ATOM 6667 O O . GLN A 1 867 ? 48.492 16.868 -101.084 1.00 87.81 867 GLN A O 1
ATOM 6672 N N . ALA A 1 868 ? 49.615 15.515 -102.466 1.00 83.12 868 ALA A N 1
ATOM 6673 C CA . ALA A 1 868 ? 48.905 15.909 -103.681 1.00 83.12 868 ALA A CA 1
ATOM 6674 C C . ALA A 1 868 ? 47.371 15.711 -103.632 1.00 83.12 868 ALA A C 1
ATOM 6676 O O . ALA A 1 868 ? 46.662 16.290 -104.452 1.00 83.12 868 ALA A O 1
ATOM 6677 N N . GLN A 1 869 ? 46.842 14.898 -102.709 1.00 87.69 869 GLN A N 1
ATOM 6678 C CA . GLN A 1 869 ? 45.395 14.734 -102.514 1.00 87.69 869 GLN A CA 1
ATOM 6679 C C . GLN A 1 869 ? 44.807 15.811 -101.591 1.00 87.69 869 GLN A C 1
ATOM 6681 O O . GLN A 1 869 ? 43.675 16.240 -101.813 1.00 87.69 869 GLN A O 1
ATOM 6686 N N . VAL A 1 870 ? 45.566 16.239 -100.575 1.00 87.00 870 VAL A N 1
ATOM 6687 C CA . VAL A 1 870 ? 45.168 17.237 -99.566 1.00 87.00 870 VAL A CA 1
ATOM 6688 C C . VAL A 1 870 ? 44.846 18.577 -100.214 1.00 87.00 870 VAL A C 1
ATOM 6690 O O . VAL A 1 870 ? 43.756 19.123 -100.025 1.00 87.00 870 VAL A O 1
ATOM 6693 N N . ASP A 1 871 ? 45.792 19.084 -100.999 1.00 86.94 871 ASP A N 1
ATOM 6694 C CA . ASP A 1 871 ? 45.794 20.464 -101.488 1.00 86.94 871 ASP A CA 1
ATOM 6695 C C . ASP A 1 871 ? 44.577 20.747 -102.406 1.00 86.94 871 ASP A C 1
ATOM 6697 O O . ASP A 1 871 ? 43.985 21.827 -102.387 1.00 86.94 871 ASP A O 1
ATOM 6701 N N . GLU A 1 872 ? 44.130 19.728 -103.150 1.00 88.88 872 GLU A N 1
ATOM 6702 C CA . GLU A 1 872 ? 42.973 19.754 -104.061 1.00 88.88 872 GLU A CA 1
ATOM 6703 C C . GLU A 1 872 ? 41.609 19.718 -103.332 1.00 88.88 872 GLU A C 1
ATOM 6705 O O . GLU A 1 872 ? 40.566 20.041 -103.916 1.00 88.88 872 GLU A O 1
ATOM 6710 N N . ALA A 1 873 ? 41.573 19.328 -102.054 1.00 88.25 873 ALA A N 1
ATOM 6711 C CA . ALA A 1 873 ? 40.336 19.209 -101.280 1.00 88.25 873 ALA A CA 1
ATOM 6712 C C . ALA A 1 873 ? 39.932 20.523 -100.591 1.00 88.25 873 ALA A C 1
ATOM 6714 O O . ALA A 1 873 ? 38.755 20.893 -100.632 1.00 88.25 873 ALA A O 1
ATOM 6715 N N . LEU A 1 874 ? 40.901 21.260 -100.024 1.00 91.56 874 LEU A N 1
ATOM 6716 C CA . LEU A 1 874 ? 40.676 22.500 -99.254 1.00 91.56 874 LEU A CA 1
ATOM 6717 C C . LEU A 1 874 ? 39.862 23.506 -100.066 1.00 91.56 874 LEU A C 1
ATOM 6719 O O . LEU A 1 874 ? 38.843 24.033 -99.615 1.00 91.56 874 LEU A O 1
ATOM 6723 N N . LYS A 1 875 ? 40.277 23.679 -101.321 1.00 89.50 875 LYS A N 1
ATOM 6724 C CA . LYS A 1 875 ? 39.697 24.634 -102.258 1.00 89.50 875 LYS A CA 1
ATOM 6725 C C . LYS A 1 875 ? 38.186 24.439 -102.489 1.00 89.50 875 LYS A C 1
ATOM 6727 O O . LYS A 1 875 ? 37.504 25.400 -102.827 1.00 89.50 875 LYS A O 1
ATOM 6732 N N . LYS A 1 876 ? 37.639 23.226 -102.330 1.00 92.56 876 LYS A N 1
ATOM 6733 C CA . LYS A 1 876 ? 36.218 22.947 -102.627 1.00 92.56 876 LYS A CA 1
ATOM 6734 C C . LYS A 1 876 ? 35.267 23.357 -101.504 1.00 92.56 876 LYS A C 1
ATOM 6736 O O . LYS A 1 876 ? 34.127 23.721 -101.782 1.00 92.56 876 LYS A O 1
ATOM 6741 N N . LEU A 1 877 ? 35.718 23.294 -100.252 1.00 87.75 877 LEU A N 1
ATOM 6742 C CA . LEU A 1 877 ? 34.880 23.553 -99.079 1.00 87.75 877 LEU A CA 1
ATOM 6743 C C . LEU A 1 877 ? 34.504 25.036 -98.943 1.00 87.75 877 LEU A C 1
ATOM 6745 O O . LEU A 1 877 ? 33.342 25.369 -98.689 1.00 87.75 877 LEU A O 1
ATOM 6749 N N . GLN A 1 878 ? 35.481 25.920 -99.148 1.00 92.06 878 GLN A N 1
ATOM 6750 C CA . GLN A 1 878 ? 35.332 27.367 -98.964 1.00 92.06 878 GLN A CA 1
ATOM 6751 C C . GLN A 1 878 ? 34.215 27.955 -99.844 1.00 92.06 878 GLN A C 1
ATOM 6753 O O . GLN A 1 878 ? 33.374 28.710 -99.354 1.00 92.06 878 GLN A O 1
ATOM 6758 N N . ASP A 1 879 ? 34.130 27.517 -101.104 1.00 86.44 879 ASP A N 1
ATOM 6759 C CA . ASP A 1 879 ? 33.137 27.973 -102.090 1.00 86.44 879 ASP A CA 1
ATOM 6760 C C . ASP A 1 879 ? 31.675 27.622 -101.723 1.00 86.44 879 ASP A C 1
ATOM 6762 O O . ASP A 1 879 ? 30.730 28.222 -102.250 1.00 86.44 879 ASP A O 1
ATOM 6766 N N . ALA A 1 880 ? 31.451 26.633 -100.849 1.00 89.38 880 ALA A N 1
ATOM 6767 C CA . ALA A 1 880 ? 30.112 26.131 -100.533 1.00 89.38 880 ALA A CA 1
ATOM 6768 C C . ALA A 1 880 ? 29.523 26.720 -99.237 1.00 89.38 880 ALA A C 1
ATOM 6770 O O . ALA A 1 880 ? 28.319 26.979 -99.175 1.00 89.38 880 ALA A O 1
ATOM 6771 N N . LYS A 1 881 ? 30.370 26.987 -98.234 1.00 91.19 881 LYS A N 1
ATOM 6772 C CA . LYS A 1 881 ? 30.000 27.501 -96.899 1.00 91.19 881 LYS A CA 1
ATOM 6773 C C . LYS A 1 881 ? 29.201 28.804 -96.972 1.00 91.19 881 LYS A C 1
ATOM 6775 O O . LYS A 1 881 ? 28.129 28.926 -96.382 1.00 91.19 881 LYS A O 1
ATOM 6780 N N . SER A 1 882 ? 29.678 29.741 -97.788 1.00 89.06 882 SER A N 1
ATOM 6781 C CA . SER A 1 882 ? 29.137 31.098 -97.931 1.00 89.06 882 SER A CA 1
ATOM 6782 C C . SER A 1 882 ? 27.678 31.168 -98.403 1.00 89.06 882 SER A C 1
ATOM 6784 O O . SER A 1 882 ? 27.040 32.198 -98.229 1.00 89.06 882 SER A O 1
ATOM 6786 N N . LYS A 1 883 ? 27.120 30.095 -98.984 1.00 89.25 883 LYS A N 1
ATOM 6787 C CA . LYS A 1 883 ? 25.750 30.085 -99.535 1.00 89.25 883 LYS A CA 1
ATOM 6788 C C . LYS A 1 883 ? 24.645 29.945 -98.483 1.00 89.25 883 LYS A C 1
ATOM 6790 O O . LYS A 1 883 ? 23.483 30.188 -98.800 1.00 89.25 883 LYS A O 1
ATOM 6795 N N . LEU A 1 884 ? 24.976 29.506 -97.268 1.00 89.44 884 LEU A N 1
ATOM 6796 C CA . LEU A 1 884 ? 23.989 29.200 -96.224 1.00 89.44 884 LEU A CA 1
ATOM 6797 C C . LEU A 1 884 ? 23.677 30.389 -95.309 1.00 89.44 884 LEU A C 1
ATOM 6799 O O . LEU A 1 884 ? 22.524 30.567 -94.915 1.00 89.44 884 LEU A O 1
ATOM 6803 N N . THR A 1 885 ? 24.683 31.212 -95.008 1.00 88.38 885 THR A N 1
ATOM 6804 C CA . THR A 1 885 ? 24.612 32.332 -94.052 1.00 88.38 885 THR A CA 1
ATOM 6805 C C . THR A 1 885 ? 23.520 33.349 -94.390 1.00 88.38 885 THR A C 1
ATOM 6807 O O . THR A 1 885 ? 22.876 33.915 -93.509 1.00 88.38 885 THR A O 1
ATOM 6810 N N . ASP A 1 886 ? 23.291 33.595 -95.677 1.00 84.31 886 ASP A N 1
ATOM 6811 C CA . ASP A 1 886 ? 22.487 34.737 -96.113 1.00 84.31 886 ASP A CA 1
ATOM 6812 C C . ASP A 1 886 ? 20.977 34.436 -96.207 1.00 84.31 886 ASP A C 1
ATOM 6814 O O . ASP A 1 886 ? 20.185 35.351 -96.430 1.00 84.31 886 ASP A O 1
ATOM 6818 N N . GLY A 1 887 ? 20.548 33.178 -96.022 1.00 84.19 887 GLY A N 1
ATOM 6819 C CA . GLY A 1 887 ? 19.217 32.726 -96.460 1.00 84.19 887 GLY A CA 1
ATOM 6820 C C . GLY A 1 887 ? 18.070 32.642 -95.433 1.00 84.19 887 GLY A C 1
ATOM 6821 O O . GLY A 1 887 ? 16.912 32.668 -95.855 1.00 84.19 887 GLY A O 1
ATOM 6822 N N . TYR A 1 888 ? 18.322 32.488 -94.122 1.00 88.12 888 TYR A N 1
ATOM 6823 C CA . TYR A 1 888 ? 17.319 31.884 -93.209 1.00 88.12 888 TYR A CA 1
ATOM 6824 C C . TYR A 1 888 ? 17.325 32.468 -91.772 1.00 88.12 888 TYR A C 1
ATOM 6826 O O . TYR A 1 888 ? 18.199 32.132 -90.990 1.00 88.12 888 TYR A O 1
ATOM 6834 N N . LYS A 1 889 ? 16.376 33.333 -91.365 1.00 89.75 889 LYS A N 1
ATOM 6835 C CA . LYS A 1 889 ? 16.430 34.060 -90.058 1.00 89.75 889 LYS A CA 1
ATOM 6836 C C . LYS A 1 889 ? 15.099 34.010 -89.267 1.00 89.75 889 LYS A C 1
ATOM 6838 O O . LYS A 1 889 ? 14.051 33.804 -89.873 1.00 89.75 889 LYS A O 1
ATOM 6843 N N . THR A 1 890 ? 15.147 34.153 -87.932 1.00 89.12 890 THR A N 1
ATOM 6844 C CA . THR A 1 890 ? 14.046 33.819 -86.981 1.00 89.12 890 THR A CA 1
ATOM 6845 C C . THR A 1 890 ? 12.987 34.925 -86.767 1.00 89.12 890 THR A C 1
ATOM 6847 O O . THR A 1 890 ? 13.291 36.108 -86.910 1.00 89.12 890 THR A O 1
ATOM 6850 N N . ASN A 1 891 ? 11.765 34.557 -86.338 1.00 87.25 891 ASN A N 1
ATOM 6851 C CA . ASN A 1 891 ? 10.635 35.441 -85.985 1.00 87.25 891 ASN A CA 1
ATOM 6852 C C . ASN A 1 891 ? 10.078 35.169 -84.553 1.00 87.25 891 ASN A C 1
ATOM 6854 O O . ASN A 1 891 ? 10.345 34.117 -83.977 1.00 87.25 891 ASN A O 1
ATOM 6858 N N . LYS A 1 892 ? 9.314 36.103 -83.948 1.00 89.69 892 LYS A N 1
ATOM 6859 C CA . LYS A 1 892 ? 8.920 36.069 -82.512 1.00 89.69 892 LYS A CA 1
ATOM 6860 C C . LYS A 1 892 ? 7.502 36.539 -82.116 1.00 89.69 892 LYS A C 1
ATOM 6862 O O . LYS A 1 892 ? 7.230 36.638 -80.922 1.00 89.69 892 LYS A O 1
ATOM 6867 N N . SER A 1 893 ? 6.613 36.882 -83.049 1.00 88.94 893 SER A N 1
ATOM 6868 C CA . SER A 1 893 ? 5.398 37.669 -82.745 1.00 88.94 893 SER A CA 1
ATOM 6869 C C . SER A 1 893 ? 4.499 37.111 -81.625 1.00 88.94 893 SER A C 1
ATOM 6871 O O . SER A 1 893 ? 4.256 37.802 -80.634 1.00 88.94 893 SER A O 1
ATOM 6873 N N . ASP A 1 894 ? 4.011 35.881 -81.766 1.00 87.12 894 ASP A N 1
ATOM 6874 C CA . ASP A 1 894 ? 2.734 35.476 -81.152 1.00 87.12 894 ASP A CA 1
ATOM 6875 C C . ASP A 1 894 ? 2.831 35.197 -79.642 1.00 87.12 894 ASP A C 1
ATOM 6877 O O . ASP A 1 894 ? 1.905 35.502 -78.885 1.00 87.12 894 ASP A O 1
ATOM 6881 N N . LEU A 1 895 ? 3.997 34.731 -79.179 1.00 90.75 895 LEU A N 1
ATOM 6882 C CA . LEU A 1 895 ? 4.346 34.580 -77.759 1.00 90.75 895 LEU A CA 1
ATOM 6883 C C . LEU A 1 895 ? 4.137 35.879 -76.956 1.00 90.75 895 LEU A C 1
ATOM 6885 O O . LEU A 1 895 ? 3.750 35.840 -75.788 1.00 90.75 895 LEU A O 1
ATOM 6889 N N . THR A 1 896 ? 4.339 37.034 -77.596 1.00 88.25 896 THR A N 1
ATOM 6890 C CA . THR A 1 896 ? 4.176 38.362 -76.983 1.00 88.25 896 THR A CA 1
ATOM 6891 C C . THR A 1 896 ? 2.725 38.653 -76.582 1.00 88.25 896 THR A C 1
ATOM 6893 O O . THR A 1 896 ? 2.487 39.423 -75.654 1.00 88.25 896 THR A O 1
ATOM 6896 N N . ALA A 1 897 ? 1.739 38.056 -77.261 1.00 88.62 897 ALA A N 1
ATOM 6897 C CA . ALA A 1 897 ? 0.330 38.417 -77.100 1.00 88.62 897 ALA A CA 1
ATOM 6898 C C . ALA A 1 897 ? -0.348 37.748 -75.889 1.00 88.62 897 ALA A C 1
ATOM 6900 O O . ALA A 1 897 ? -1.135 38.386 -75.189 1.00 88.62 897 ALA A O 1
ATOM 6901 N N . GLU A 1 898 ? -0.061 36.472 -75.613 1.00 85.25 898 GLU A N 1
ATOM 6902 C CA . GLU A 1 898 ? -0.724 35.732 -74.523 1.00 85.25 898 GLU A CA 1
ATOM 6903 C C . GLU A 1 898 ? -0.254 36.186 -73.131 1.00 85.25 898 GLU A C 1
ATOM 6905 O O . GLU A 1 898 ? -1.050 36.238 -72.189 1.00 85.25 898 GLU A O 1
ATOM 6910 N N . ALA A 1 899 ? 1.013 36.602 -73.024 1.00 86.19 899 ALA A N 1
ATOM 6911 C CA . ALA A 1 899 ? 1.594 37.169 -71.808 1.00 86.19 899 ALA A CA 1
ATOM 6912 C C . ALA A 1 899 ? 0.825 38.397 -71.278 1.00 86.19 899 ALA A C 1
ATOM 6914 O O . ALA A 1 899 ? 0.814 38.642 -70.075 1.00 86.19 899 ALA A O 1
ATOM 6915 N N . GLY A 1 900 ? 0.127 39.144 -72.141 1.00 83.69 900 GLY A N 1
ATOM 6916 C CA . GLY A 1 900 ? -0.602 40.353 -71.746 1.00 83.69 900 GLY A CA 1
ATOM 6917 C C . GLY A 1 900 ? -1.857 40.128 -70.888 1.00 83.69 900 GLY A C 1
ATOM 6918 O O . GLY A 1 900 ? -2.337 41.073 -70.270 1.00 83.69 900 GLY A O 1
ATOM 6919 N N . LYS A 1 901 ? -2.411 38.907 -70.822 1.00 85.38 901 LYS A N 1
ATOM 6920 C CA . LYS A 1 901 ? -3.747 38.641 -70.236 1.00 85.38 901 LYS A CA 1
ATOM 6921 C C . LYS A 1 901 ? -3.737 38.283 -68.737 1.00 85.38 901 LYS A C 1
ATOM 6923 O O . LYS A 1 901 ? -4.490 37.400 -68.320 1.00 85.38 901 LYS A O 1
ATOM 6928 N N . ASP A 1 902 ? -2.835 38.851 -67.940 1.00 81.75 902 ASP A N 1
ATOM 6929 C CA . ASP A 1 902 ? -2.658 38.473 -66.523 1.00 81.75 902 ASP A CA 1
ATOM 6930 C C . ASP A 1 902 ? -3.672 39.138 -65.570 1.00 81.75 902 ASP A C 1
ATOM 6932 O O . ASP A 1 902 ? -4.355 38.461 -64.798 1.00 81.75 902 ASP A O 1
ATOM 6936 N N . SER A 1 903 ? -3.812 40.464 -65.662 1.00 81.06 903 SER A N 1
ATOM 6937 C CA . SER A 1 903 ? -4.464 41.322 -64.656 1.00 81.06 903 SER A CA 1
ATOM 6938 C C . SER A 1 903 ? -5.916 40.985 -64.320 1.00 81.06 903 SER A C 1
ATOM 6940 O O . SER A 1 903 ? -6.415 41.379 -63.263 1.00 81.06 903 SER A O 1
ATOM 6942 N N . ASP A 1 904 ? -6.616 40.318 -65.229 1.00 84.12 904 ASP A N 1
ATOM 6943 C CA . ASP A 1 904 ? -8.058 40.097 -65.133 1.00 84.12 904 ASP A CA 1
ATOM 6944 C C . ASP A 1 904 ? -8.383 38.732 -64.524 1.00 84.12 904 ASP A C 1
ATOM 6946 O O . ASP A 1 904 ? -9.386 38.584 -63.828 1.00 84.12 904 ASP A O 1
ATOM 6950 N N . PHE A 1 905 ? -7.485 37.756 -64.692 1.00 88.19 905 PHE A N 1
ATOM 6951 C CA . PHE A 1 905 ? -7.639 36.410 -64.142 1.00 88.19 905 PHE A CA 1
ATOM 6952 C C . PHE A 1 905 ? -7.610 36.407 -62.603 1.00 88.19 905 PHE A C 1
ATOM 6954 O O . PHE A 1 905 ? -8.379 35.695 -61.954 1.00 88.19 905 PHE A O 1
ATOM 6961 N N . THR A 1 906 ? -6.779 37.276 -62.018 1.00 84.69 906 THR A N 1
ATOM 6962 C CA . THR A 1 906 ? -6.524 37.379 -60.568 1.00 84.69 906 THR A CA 1
ATOM 6963 C C . THR A 1 906 ? -7.694 37.920 -59.733 1.00 84.69 906 THR A C 1
ATOM 6965 O O . THR A 1 906 ? -7.596 37.980 -58.509 1.00 84.69 906 THR A O 1
ATOM 6968 N N . LYS A 1 907 ? -8.804 38.323 -60.364 1.00 83.62 907 LYS A N 1
ATOM 6969 C CA . LYS A 1 907 ? -9.982 38.906 -59.690 1.00 83.62 907 LYS A CA 1
ATOM 6970 C C . LYS A 1 907 ? -11.147 37.920 -59.533 1.00 83.62 907 LYS A C 1
ATOM 6972 O O . LYS A 1 907 ? -12.128 38.248 -58.871 1.00 83.62 907 LYS A O 1
ATOM 6977 N N . THR A 1 908 ? -11.054 36.738 -60.140 1.00 85.62 908 THR A N 1
ATOM 6978 C CA . THR A 1 908 ? -12.105 35.702 -60.132 1.00 85.62 908 THR A CA 1
ATOM 6979 C C . THR A 1 908 ? -12.402 35.172 -58.719 1.00 85.62 908 THR A C 1
ATOM 6981 O O . THR A 1 908 ? -11.486 35.125 -57.890 1.00 85.62 908 THR A O 1
ATOM 6984 N N . PRO A 1 909 ? -13.649 34.759 -58.409 1.00 79.94 909 PRO A N 1
ATOM 6985 C CA . PRO A 1 909 ? -13.985 34.222 -57.092 1.00 79.94 909 PRO A CA 1
ATOM 6986 C C . PRO A 1 909 ? -13.199 32.943 -56.779 1.00 79.94 909 PRO A C 1
ATOM 6988 O O . PRO A 1 909 ? -12.838 32.732 -55.628 1.00 79.94 909 PRO A O 1
ATOM 6991 N N . GLU A 1 910 ? -12.821 32.136 -57.775 1.00 86.75 910 GLU A N 1
ATOM 6992 C CA . GLU A 1 910 ? -11.963 30.965 -57.571 1.00 86.75 910 GLU A CA 1
ATOM 6993 C C . GLU A 1 910 ? -10.533 31.348 -57.165 1.00 86.75 910 GLU A C 1
ATOM 6995 O O . GLU A 1 910 ? -9.951 30.713 -56.286 1.00 86.75 910 GLU A O 1
ATOM 7000 N N . TYR A 1 911 ? -9.969 32.415 -57.740 1.00 84.75 911 TYR A N 1
ATOM 7001 C CA . TYR A 1 911 ? -8.662 32.940 -57.331 1.00 84.75 911 TYR A CA 1
ATOM 7002 C C . TYR A 1 911 ? -8.722 33.568 -55.926 1.00 84.75 911 TYR A C 1
ATOM 7004 O O . TYR A 1 911 ? -7.801 33.385 -55.128 1.00 84.75 911 TYR A O 1
ATOM 7012 N N . GLN A 1 912 ? -9.819 34.251 -55.582 1.00 86.12 912 GLN A N 1
ATOM 7013 C CA . GLN A 1 912 ? -10.030 34.810 -54.241 1.00 86.12 912 GLN A CA 1
ATOM 7014 C C . GLN A 1 912 ? -10.263 33.716 -53.184 1.00 86.12 912 GLN A C 1
ATOM 7016 O O . GLN A 1 912 ? -9.632 33.745 -52.130 1.00 86.12 912 GLN A O 1
ATOM 7021 N N . ASN A 1 913 ? -11.072 32.695 -53.481 1.00 83.31 913 ASN A N 1
ATOM 7022 C CA . ASN A 1 913 ? -11.250 31.510 -52.635 1.00 83.31 913 ASN A CA 1
ATOM 7023 C C . ASN A 1 913 ? -9.923 30.750 -52.443 1.00 83.31 913 ASN A C 1
ATOM 7025 O O . ASN A 1 913 ? -9.639 30.300 -51.335 1.00 83.31 913 ASN A O 1
ATOM 7029 N N . ALA A 1 914 ? -9.082 30.645 -53.483 1.00 82.44 914 ALA A N 1
ATOM 7030 C CA . ALA A 1 914 ? -7.746 30.049 -53.381 1.00 82.44 914 ALA A CA 1
ATOM 7031 C C . ALA A 1 914 ? -6.834 30.817 -52.405 1.00 82.44 914 ALA A C 1
ATOM 7033 O O . ALA A 1 914 ? -6.093 30.201 -51.638 1.00 82.44 914 ALA A O 1
ATOM 7034 N N . GLN A 1 915 ? -6.905 32.155 -52.392 1.00 82.38 915 GLN A N 1
ATOM 7035 C CA . GLN A 1 915 ? -6.218 32.965 -51.381 1.00 82.38 915 GLN A CA 1
ATOM 7036 C C . GLN A 1 915 ? -6.829 32.783 -49.983 1.00 82.38 915 GLN A C 1
ATOM 7038 O O . GLN A 1 915 ? -6.088 32.621 -49.016 1.00 82.38 915 GLN A O 1
ATOM 7043 N N . ALA A 1 916 ? -8.161 32.782 -49.875 1.00 70.62 916 ALA A N 1
ATOM 7044 C CA . ALA A 1 916 ? -8.879 32.751 -48.601 1.00 70.62 916 ALA A CA 1
ATOM 7045 C C . ALA A 1 916 ? -8.764 31.408 -47.858 1.00 70.62 916 ALA A C 1
ATOM 7047 O O . ALA A 1 916 ? -8.625 31.408 -46.636 1.00 70.62 916 ALA A O 1
ATOM 7048 N N . LYS A 1 917 ? -8.771 30.268 -48.569 1.00 77.81 917 LYS A N 1
ATOM 7049 C CA . LYS A 1 917 ? -8.550 28.940 -47.961 1.00 77.81 917 LYS A CA 1
ATOM 7050 C C . LYS A 1 917 ? -7.176 28.822 -47.303 1.00 77.81 917 LYS A C 1
ATOM 7052 O O . LYS A 1 917 ? -7.036 28.128 -46.301 1.00 77.81 917 LYS A O 1
ATOM 7057 N N . GLY A 1 918 ? -6.155 29.442 -47.899 1.00 68.19 918 GLY A N 1
ATOM 7058 C CA . GLY A 1 918 ? -4.782 29.409 -47.395 1.00 68.19 918 GLY A CA 1
ATOM 7059 C C . GLY A 1 918 ? -4.129 28.020 -47.356 1.00 68.19 918 GLY A C 1
ATOM 7060 O O . GLY A 1 918 ? -3.067 27.883 -46.751 1.00 68.19 918 GLY A O 1
ATOM 7061 N N . ASP A 1 919 ? -4.718 26.994 -47.976 1.00 74.06 919 ASP A N 1
ATOM 7062 C CA . ASP A 1 919 ? -4.146 25.647 -48.044 1.00 74.06 919 ASP A CA 1
ATOM 7063 C C . ASP A 1 919 ? -2.979 25.561 -49.048 1.00 74.06 919 ASP A C 1
ATOM 7065 O O . ASP A 1 919 ? -2.832 26.393 -49.948 1.00 74.06 919 ASP A O 1
ATOM 7069 N N . ASP A 1 920 ? -2.122 24.552 -48.894 1.00 80.19 920 ASP A N 1
ATOM 7070 C CA . ASP A 1 920 ? -0.879 24.459 -49.666 1.00 80.19 920 ASP A CA 1
ATOM 7071 C C . ASP A 1 920 ? -1.085 24.054 -51.137 1.00 80.19 920 ASP A C 1
ATOM 7073 O O . ASP A 1 920 ? -0.256 24.394 -51.984 1.00 80.19 920 ASP A O 1
ATOM 7077 N N . ALA A 1 921 ? -2.203 23.405 -51.484 1.00 81.69 921 ALA A N 1
ATOM 7078 C CA . ALA A 1 921 ? -2.533 23.108 -52.878 1.00 81.69 921 ALA A CA 1
ATOM 7079 C C . ALA A 1 921 ? -2.990 24.380 -53.614 1.00 81.69 921 ALA A C 1
ATOM 7081 O O . ALA A 1 921 ? -2.526 24.657 -54.726 1.00 81.69 921 ALA A O 1
ATOM 7082 N N . SER A 1 922 ? -3.828 25.190 -52.963 1.00 84.44 922 SER A N 1
ATOM 7083 C CA . SER A 1 922 ? -4.280 26.493 -53.459 1.00 84.44 922 SER A CA 1
ATOM 7084 C C . SER A 1 922 ? -3.122 27.485 -53.606 1.00 84.44 922 SER A C 1
ATOM 7086 O O . SER A 1 922 ? -2.985 28.106 -54.664 1.00 84.44 922 SER A O 1
ATOM 7088 N N . LYS A 1 923 ? -2.220 27.569 -52.613 1.00 85.19 923 LYS A N 1
ATOM 7089 C CA . LYS A 1 923 ? -0.967 28.345 -52.714 1.00 85.19 923 LYS A CA 1
ATOM 7090 C C . LYS A 1 923 ? -0.115 27.906 -53.906 1.00 85.19 923 LYS A C 1
ATOM 7092 O O . LYS A 1 923 ? 0.302 28.748 -54.698 1.00 85.19 923 LYS A O 1
ATOM 7097 N N . LYS A 1 924 ? 0.119 26.599 -54.081 1.00 85.12 924 LYS A N 1
ATOM 7098 C CA . LYS A 1 924 ? 0.986 26.112 -55.164 1.00 85.12 924 LYS A CA 1
ATOM 7099 C C . LYS A 1 924 ? 0.421 26.427 -56.554 1.00 85.12 924 LYS A C 1
ATOM 7101 O O . LYS A 1 924 ? 1.182 26.777 -57.454 1.00 85.12 924 LYS A O 1
ATOM 7106 N N . ALA A 1 925 ? -0.899 26.353 -56.741 1.00 86.19 925 ALA A N 1
ATOM 7107 C CA . ALA A 1 925 ? -1.529 26.728 -58.010 1.00 86.19 925 ALA A CA 1
ATOM 7108 C C . ALA A 1 925 ? -1.282 28.209 -58.374 1.00 86.19 925 ALA A C 1
ATOM 7110 O O . ALA A 1 925 ? -1.018 28.522 -59.536 1.00 86.19 925 ALA A O 1
ATOM 7111 N N . LEU A 1 926 ? -1.303 29.106 -57.378 1.00 86.69 926 LEU A N 1
ATOM 7112 C CA . LEU A 1 926 ? -1.000 30.537 -57.534 1.00 86.69 926 LEU A CA 1
ATOM 7113 C C . LEU A 1 926 ? 0.465 30.804 -57.938 1.00 86.69 926 LEU A C 1
ATOM 7115 O O . LEU A 1 926 ? 0.738 31.788 -58.628 1.00 86.69 926 LEU A O 1
ATOM 7119 N N . GLU A 1 927 ? 1.405 29.953 -57.520 1.00 87.38 927 GLU A N 1
ATOM 7120 C CA . GLU A 1 927 ? 2.832 30.056 -57.866 1.00 87.38 927 GLU A CA 1
ATOM 7121 C C . GLU A 1 927 ? 3.151 29.460 -59.245 1.00 87.38 927 GLU A C 1
ATOM 7123 O O . GLU A 1 927 ? 3.833 30.106 -60.048 1.00 87.38 927 GLU A O 1
ATOM 7128 N N . ASP A 1 928 ? 2.617 28.268 -59.547 1.00 86.56 928 ASP A N 1
ATOM 7129 C CA . ASP A 1 928 ? 2.808 27.577 -60.832 1.00 86.56 928 ASP A CA 1
ATOM 7130 C C . ASP A 1 928 ? 2.388 28.471 -62.014 1.00 86.56 928 ASP A C 1
ATOM 7132 O O . ASP A 1 928 ? 3.083 28.531 -63.032 1.00 86.56 928 ASP A O 1
ATOM 7136 N N . TYR A 1 929 ? 1.288 29.218 -61.855 1.00 89.88 929 TYR A N 1
ATOM 7137 C CA . TYR A 1 929 ? 0.809 30.176 -62.850 1.00 89.88 929 TYR A CA 1
ATOM 7138 C C . TYR A 1 929 ? 1.791 31.338 -63.095 1.00 89.88 929 TYR A C 1
ATOM 7140 O O . TYR A 1 929 ? 2.174 31.596 -64.240 1.00 89.88 929 TYR A O 1
ATOM 7148 N N . LYS A 1 930 ? 2.251 32.015 -62.034 1.00 92.38 930 LYS A N 1
ATOM 7149 C CA . LYS A 1 930 ? 3.155 33.177 -62.149 1.00 92.38 930 LYS A CA 1
ATOM 7150 C C . LYS A 1 930 ? 4.476 32.820 -62.825 1.00 92.38 930 LYS A C 1
ATOM 7152 O O . LYS A 1 930 ? 4.976 33.587 -63.646 1.00 92.38 930 LYS A O 1
ATOM 7157 N N . LYS A 1 931 ? 5.025 31.639 -62.524 1.00 90.94 931 LYS A N 1
ATOM 7158 C CA . LYS A 1 931 ? 6.283 31.176 -63.122 1.00 90.94 931 LYS A CA 1
ATOM 7159 C C . LYS A 1 931 ? 6.184 31.026 -64.645 1.00 90.94 931 LYS A C 1
ATOM 7161 O O . LYS A 1 931 ? 7.096 31.441 -65.358 1.00 90.94 931 LYS A O 1
ATOM 7166 N N . ALA A 1 932 ? 5.076 30.479 -65.150 1.00 90.06 932 ALA A N 1
ATOM 7167 C CA . ALA A 1 932 ? 4.878 30.298 -66.588 1.00 90.06 932 ALA A CA 1
ATOM 7168 C C . ALA A 1 932 ? 4.854 31.637 -67.356 1.00 90.06 932 ALA A C 1
ATOM 7170 O O . ALA A 1 932 ? 5.295 31.699 -68.504 1.00 90.06 932 ALA A O 1
ATOM 7171 N N . LEU A 1 933 ? 4.399 32.719 -66.710 1.00 91.81 933 LEU A N 1
ATOM 7172 C CA . LEU A 1 933 ? 4.384 34.067 -67.282 1.00 91.81 933 LEU A CA 1
ATOM 7173 C C . LEU A 1 933 ? 5.787 34.691 -67.373 1.00 91.81 933 LEU A C 1
ATOM 7175 O O . LEU A 1 933 ? 6.097 35.361 -68.360 1.00 91.81 933 LEU A O 1
ATOM 7179 N N . GLU A 1 934 ? 6.666 34.453 -66.396 1.00 91.00 934 GLU A N 1
ATOM 7180 C CA . GLU A 1 934 ? 8.061 34.896 -66.506 1.00 91.00 934 GLU A CA 1
ATOM 7181 C C . GLU A 1 934 ? 8.812 34.184 -67.638 1.00 91.00 934 GLU A C 1
ATOM 7183 O O . GLU A 1 934 ? 9.555 34.820 -68.387 1.00 91.00 934 GLU A O 1
ATOM 7188 N N . ASP A 1 935 ? 8.649 32.863 -67.751 1.00 88.69 935 ASP A N 1
ATOM 7189 C CA . ASP A 1 935 ? 9.412 32.051 -68.704 1.00 88.69 935 ASP A CA 1
ATOM 7190 C C . ASP A 1 935 ? 9.046 32.385 -70.164 1.00 88.69 935 ASP A C 1
ATOM 7192 O O . ASP A 1 935 ? 9.931 32.427 -71.022 1.00 88.69 935 ASP A O 1
ATOM 7196 N N . ALA A 1 936 ? 7.788 32.764 -70.428 1.00 91.56 936 ALA A N 1
ATOM 7197 C CA . ALA A 1 936 ? 7.359 33.343 -71.705 1.00 91.56 936 ALA A CA 1
ATOM 7198 C C . ALA A 1 936 ? 8.130 34.629 -72.068 1.00 91.56 936 ALA A C 1
ATOM 7200 O O . ALA A 1 936 ? 8.625 34.778 -73.186 1.00 91.56 936 ALA A O 1
ATOM 7201 N N . ASN A 1 937 ? 8.300 35.546 -71.111 1.00 90.50 937 ASN A N 1
ATOM 7202 C CA . ASN A 1 937 ? 8.987 36.818 -71.346 1.00 90.50 937 ASN A CA 1
ATOM 7203 C C . ASN A 1 937 ? 10.506 36.651 -71.560 1.00 90.50 937 ASN A C 1
ATOM 7205 O O . ASN A 1 937 ? 11.102 37.400 -72.336 1.00 90.50 937 ASN A O 1
ATOM 7209 N N . LYS A 1 938 ? 11.138 35.643 -70.939 1.00 91.56 938 LYS A N 1
ATOM 7210 C CA . LYS A 1 938 ? 12.579 35.350 -71.107 1.00 91.56 938 LYS A CA 1
ATOM 7211 C C . LYS A 1 938 ? 12.923 34.985 -72.556 1.00 91.56 938 LYS A C 1
ATOM 7213 O O . LYS A 1 938 ? 13.902 35.494 -73.100 1.00 91.56 938 LYS A O 1
ATOM 7218 N N . VAL A 1 939 ? 12.100 34.160 -73.209 1.00 91.25 939 VAL A N 1
ATOM 7219 C CA . VAL A 1 939 ? 12.339 33.711 -74.594 1.00 91.25 939 VAL A CA 1
ATOM 7220 C C . VAL A 1 939 ? 12.238 34.855 -75.608 1.00 91.25 939 VAL A C 1
ATOM 7222 O O . VAL A 1 939 ? 12.983 34.870 -76.591 1.00 91.25 939 VAL A O 1
ATOM 7225 N N . LEU A 1 940 ? 11.387 35.859 -75.372 1.00 89.75 940 LEU A N 1
ATOM 7226 C CA . LEU A 1 940 ? 11.274 37.024 -76.258 1.00 89.75 940 LEU A CA 1
ATOM 7227 C C . LEU A 1 940 ? 12.585 37.829 -76.344 1.00 89.75 940 LEU A C 1
ATOM 7229 O O . LEU A 1 940 ? 12.930 38.307 -77.426 1.00 89.75 940 LEU A O 1
ATOM 7233 N N . ALA A 1 941 ? 13.373 37.890 -75.267 1.00 90.12 941 ALA A N 1
ATOM 7234 C CA . ALA A 1 941 ? 14.602 38.686 -75.197 1.00 90.12 941 ALA A CA 1
ATOM 7235 C C . ALA A 1 941 ? 15.835 38.077 -75.908 1.00 90.12 941 ALA A C 1
ATOM 7237 O O . ALA A 1 941 ? 16.743 38.817 -76.288 1.00 90.12 941 ALA A O 1
ATOM 7238 N N . ASP A 1 942 ? 15.898 36.754 -76.101 1.00 86.38 942 ASP A N 1
ATOM 7239 C CA . ASP A 1 942 ? 17.110 36.074 -76.598 1.00 86.38 942 ASP A CA 1
ATOM 7240 C C . ASP A 1 942 ? 17.362 36.291 -78.107 1.00 86.38 942 ASP A C 1
ATOM 7242 O O . ASP A 1 942 ? 16.562 35.881 -78.947 1.00 86.38 942 ASP A O 1
ATOM 7246 N N . LYS A 1 943 ? 18.497 36.895 -78.479 1.00 84.31 943 LYS A N 1
ATOM 7247 C CA . LYS A 1 943 ? 18.866 37.133 -79.889 1.00 84.31 943 LYS A CA 1
ATOM 7248 C C . LYS A 1 943 ? 19.190 35.857 -80.670 1.00 84.31 943 LYS A C 1
ATOM 7250 O O . LYS A 1 943 ? 19.050 35.867 -81.888 1.00 84.31 943 LYS A O 1
ATOM 7255 N N . ASN A 1 944 ? 19.599 34.790 -79.987 1.00 87.19 944 ASN A N 1
ATOM 7256 C CA . ASN A 1 944 ? 19.952 33.506 -80.593 1.00 87.19 944 ASN A CA 1
ATOM 7257 C C . ASN A 1 944 ? 18.785 32.508 -80.571 1.00 87.19 944 ASN A C 1
ATOM 7259 O O . ASN A 1 944 ? 18.966 31.353 -80.957 1.00 87.19 944 ASN A O 1
ATOM 7263 N N . ALA A 1 945 ? 17.596 32.939 -80.133 1.00 83.88 945 ALA A N 1
ATOM 7264 C CA . ALA A 1 945 ? 16.412 32.097 -80.103 1.00 83.88 945 ALA A CA 1
ATOM 7265 C C . ALA A 1 945 ? 16.128 31.493 -81.487 1.00 83.88 945 ALA A C 1
ATOM 7267 O O . ALA A 1 945 ? 16.059 32.192 -82.503 1.00 83.88 945 ALA A O 1
ATOM 7268 N N . THR A 1 946 ? 15.922 30.182 -81.493 1.00 89.44 946 THR A N 1
ATOM 7269 C CA . THR A 1 946 ? 15.355 29.424 -82.610 1.00 89.44 946 THR A CA 1
ATOM 7270 C C . THR A 1 946 ? 13.837 29.602 -82.645 1.00 89.44 946 THR A C 1
ATOM 7272 O O . THR A 1 946 ? 13.227 29.951 -81.631 1.00 89.44 946 THR A O 1
ATOM 7275 N N . GLN A 1 947 ? 13.208 29.334 -83.793 1.00 90.50 947 GLN A N 1
ATOM 7276 C CA . GLN A 1 947 ? 11.759 29.516 -83.940 1.00 90.50 947 GLN A CA 1
ATOM 7277 C C . GLN A 1 947 ? 10.968 28.689 -82.910 1.00 90.50 947 GLN A C 1
ATOM 7279 O O . GLN A 1 947 ? 10.140 29.231 -82.185 1.00 90.50 947 GLN A O 1
ATOM 7284 N N . ALA A 1 948 ? 11.317 27.409 -82.750 1.00 84.75 948 ALA A N 1
ATOM 7285 C CA . ALA A 1 948 ? 10.605 26.474 -81.876 1.00 84.75 948 ALA A CA 1
ATOM 7286 C C . ALA A 1 948 ? 10.637 26.842 -80.377 1.00 84.75 948 ALA A C 1
ATOM 7288 O O . ALA A 1 948 ? 9.741 26.452 -79.629 1.00 84.75 948 ALA A O 1
ATOM 7289 N N . GLN A 1 949 ? 11.643 27.597 -79.911 1.00 90.12 949 GLN A N 1
ATOM 7290 C CA . GLN A 1 949 ? 11.682 28.062 -78.516 1.00 90.12 949 GLN A CA 1
ATOM 7291 C C . GLN A 1 949 ? 10.562 29.068 -78.220 1.00 90.12 949 GLN A C 1
ATOM 7293 O O . GLN A 1 949 ? 10.027 29.065 -77.111 1.00 90.12 949 GLN A O 1
ATOM 7298 N N . VAL A 1 950 ? 10.206 29.905 -79.203 1.00 90.69 950 VAL A N 1
ATOM 7299 C CA . VAL A 1 950 ? 9.116 30.890 -79.106 1.00 90.69 950 VAL A CA 1
ATOM 7300 C C . VAL A 1 950 ? 7.780 30.174 -78.911 1.00 90.69 950 VAL A C 1
ATOM 7302 O O . VAL A 1 950 ? 7.005 30.517 -78.018 1.00 90.69 950 VAL A O 1
ATOM 7305 N N . ASP A 1 951 ? 7.548 29.144 -79.719 1.00 89.69 951 ASP A N 1
ATOM 7306 C CA . ASP A 1 951 ? 6.256 28.470 -79.833 1.00 89.69 951 ASP A CA 1
ATOM 7307 C C . ASP A 1 951 ? 5.933 27.631 -78.574 1.00 89.69 951 ASP A C 1
ATOM 7309 O O . ASP A 1 951 ? 4.802 27.625 -78.086 1.00 89.69 951 ASP A O 1
ATOM 7313 N N . GLU A 1 952 ? 6.938 26.979 -77.978 1.00 89.00 952 GLU A N 1
ATOM 7314 C CA . GLU A 1 952 ? 6.783 26.164 -76.759 1.00 89.00 952 GLU A CA 1
ATOM 7315 C C . GLU A 1 952 ? 6.497 27.004 -75.498 1.00 89.00 952 GLU A C 1
ATOM 7317 O O . GLU A 1 952 ? 5.752 26.583 -74.606 1.00 89.00 952 GLU A O 1
ATOM 7322 N N . ALA A 1 953 ? 7.076 28.203 -75.396 1.00 91.50 953 ALA A N 1
ATOM 7323 C CA . ALA A 1 953 ? 6.882 29.067 -74.231 1.00 91.50 953 ALA A CA 1
ATOM 7324 C C . ALA A 1 953 ? 5.450 29.637 -74.154 1.00 91.50 953 ALA A C 1
ATOM 7326 O O . ALA A 1 953 ? 4.931 29.863 -73.059 1.00 91.50 953 ALA A O 1
ATOM 7327 N N . LEU A 1 954 ? 4.791 29.795 -75.308 1.00 92.19 954 LEU A N 1
ATOM 7328 C CA . LEU A 1 954 ? 3.415 30.280 -75.435 1.00 92.19 954 LEU A CA 1
ATOM 7329 C C . LEU A 1 954 ? 2.418 29.287 -74.818 1.00 92.19 954 LEU A C 1
ATOM 7331 O O . LEU A 1 954 ? 1.533 29.681 -74.056 1.00 92.19 954 LEU A O 1
ATOM 7335 N N . LYS A 1 955 ? 2.598 27.987 -75.089 1.00 90.38 955 LYS A N 1
ATOM 7336 C CA . LYS A 1 955 ? 1.695 26.934 -74.607 1.00 90.38 955 LYS A CA 1
ATOM 7337 C C . LYS A 1 955 ? 1.679 26.826 -73.076 1.00 90.38 955 LYS A C 1
ATOM 7339 O O . LYS A 1 955 ? 0.606 26.758 -72.475 1.00 90.38 955 LYS A O 1
ATOM 7344 N N . LYS A 1 956 ? 2.855 26.835 -72.433 1.00 91.62 956 LYS A N 1
ATOM 7345 C CA . LYS A 1 956 ? 2.984 26.625 -70.975 1.00 91.62 956 LYS A CA 1
ATOM 7346 C C . LYS A 1 956 ? 2.175 27.622 -70.138 1.00 91.62 956 LYS A C 1
ATOM 7348 O O . LYS A 1 956 ? 1.637 27.250 -69.096 1.00 91.62 956 LYS A O 1
ATOM 7353 N N . LEU A 1 957 ? 2.077 28.875 -70.588 1.00 91.12 957 LEU A N 1
ATOM 7354 C CA . LEU A 1 957 ? 1.316 29.922 -69.903 1.00 91.12 957 LEU A CA 1
ATOM 7355 C C . LEU A 1 957 ? -0.198 29.652 -69.907 1.00 91.12 957 LEU A C 1
ATOM 7357 O O . LEU A 1 957 ? -0.883 29.956 -68.928 1.00 91.12 957 LEU A O 1
ATOM 7361 N N . GLN A 1 958 ? -0.721 29.072 -70.989 1.00 91.19 958 GLN A N 1
ATOM 7362 C CA . GLN A 1 958 ? -2.147 28.775 -71.129 1.00 91.19 958 GLN A CA 1
ATOM 7363 C C . GLN A 1 958 ? -2.563 27.618 -70.207 1.00 91.19 958 GLN A C 1
ATOM 7365 O O . GLN A 1 958 ? -3.528 27.760 -69.456 1.00 91.19 958 GLN A O 1
ATOM 7370 N N . ASP A 1 959 ? -1.787 26.525 -70.186 1.00 88.94 959 ASP A N 1
ATOM 7371 C CA . ASP A 1 959 ? -2.064 25.343 -69.349 1.00 88.94 959 ASP A CA 1
ATOM 7372 C C . ASP A 1 959 ? -2.134 25.692 -67.843 1.00 88.94 959 ASP A C 1
ATOM 7374 O O . ASP A 1 959 ? -2.940 25.131 -67.093 1.00 88.94 959 ASP A O 1
ATOM 7378 N N . ALA A 1 960 ? -1.290 26.625 -67.383 1.00 88.88 960 ALA A N 1
ATOM 7379 C CA . ALA A 1 960 ? -1.162 26.959 -65.966 1.00 88.88 960 ALA A CA 1
ATOM 7380 C C . ALA A 1 960 ? -2.348 27.770 -65.406 1.00 88.88 960 ALA A C 1
ATOM 7382 O O . ALA A 1 960 ? -2.673 27.618 -64.227 1.00 88.88 960 ALA A O 1
ATOM 7383 N N . LYS A 1 961 ? -3.031 28.582 -66.232 1.00 91.12 961 LYS A N 1
ATOM 7384 C CA . LYS A 1 961 ? -4.241 29.319 -65.814 1.00 91.12 961 LYS A CA 1
ATOM 7385 C C . LYS A 1 961 ? -5.376 28.360 -65.464 1.00 91.12 961 LYS A C 1
ATOM 7387 O O . LYS A 1 961 ? -5.907 28.411 -64.357 1.00 91.12 961 LYS A O 1
ATOM 7392 N N . SER A 1 962 ? -5.717 27.454 -66.382 1.00 87.94 962 SER A N 1
ATOM 7393 C CA . SER A 1 962 ? -6.892 26.576 -66.271 1.00 87.94 962 SER A CA 1
ATOM 7394 C C . SER A 1 962 ? -6.931 25.775 -64.965 1.00 87.94 962 SER A C 1
ATOM 7396 O O . SER A 1 962 ? -7.977 25.664 -64.329 1.00 87.94 962 SER A O 1
ATOM 7398 N N . LYS A 1 963 ? -5.774 25.268 -64.524 1.00 86.56 963 LYS A N 1
ATOM 7399 C CA . LYS A 1 963 ? -5.652 24.415 -63.332 1.00 86.56 963 LYS A CA 1
ATOM 7400 C C . LYS A 1 963 ? -6.030 25.120 -62.019 1.00 86.56 963 LYS A C 1
ATOM 7402 O O . LYS A 1 963 ? -6.482 24.458 -61.085 1.00 86.56 963 LYS A O 1
ATOM 7407 N N . LEU A 1 964 ? -5.832 26.438 -61.930 1.00 86.88 964 LEU A N 1
ATOM 7408 C CA . LEU A 1 964 ? -6.080 27.213 -60.710 1.00 86.88 964 LEU A CA 1
ATOM 7409 C C . LEU A 1 964 ? -7.581 27.353 -60.423 1.00 86.88 964 LEU A C 1
ATOM 7411 O O . LEU A 1 964 ? -8.010 27.155 -59.285 1.00 86.88 964 LEU A O 1
ATOM 7415 N N . THR A 1 965 ? -8.374 27.648 -61.457 1.00 85.88 965 THR A N 1
ATOM 7416 C CA . THR A 1 965 ? -9.821 27.891 -61.349 1.00 85.88 965 THR A CA 1
ATOM 7417 C C . THR A 1 965 ? -10.578 26.661 -60.848 1.00 85.88 965 THR A C 1
ATOM 7419 O O . THR A 1 965 ? -11.426 26.768 -59.965 1.00 85.88 965 THR A O 1
ATOM 7422 N N . ASP A 1 966 ? -10.270 25.467 -61.361 1.00 84.50 966 ASP A N 1
ATOM 7423 C CA . ASP A 1 966 ? -11.110 24.291 -61.104 1.00 84.50 966 ASP A CA 1
ATOM 7424 C C . ASP A 1 966 ? -11.157 23.826 -59.641 1.00 84.50 966 ASP A C 1
ATOM 7426 O O . ASP A 1 966 ? -12.136 23.194 -59.242 1.00 84.50 966 ASP A O 1
ATOM 7430 N N . SER A 1 967 ? -10.147 24.167 -58.834 1.00 76.94 967 SER A N 1
ATOM 7431 C CA . SER A 1 967 ? -9.971 23.627 -57.474 1.00 76.94 967 SER A CA 1
ATOM 7432 C C . SER A 1 967 ? -10.665 24.443 -56.368 1.00 76.94 967 SER A C 1
ATOM 7434 O O . SER A 1 967 ? -10.692 24.018 -55.211 1.00 76.94 967 SER A O 1
ATOM 7436 N N . ASN A 1 968 ? -11.203 25.629 -56.685 1.00 80.88 968 ASN A N 1
ATOM 7437 C CA . ASN A 1 968 ? -11.525 26.657 -55.682 1.00 80.88 968 ASN A CA 1
ATOM 7438 C C . ASN A 1 968 ? -12.916 27.305 -55.815 1.00 80.88 968 ASN A C 1
ATOM 7440 O O . ASN A 1 968 ? -13.115 28.477 -55.508 1.00 80.88 968 ASN A O 1
ATOM 7444 N N . LYS A 1 969 ? -13.907 26.511 -56.218 1.00 83.00 969 LYS A N 1
ATOM 7445 C CA . LYS A 1 969 ? -15.318 26.921 -56.321 1.00 83.00 969 LYS A CA 1
ATOM 7446 C C . LYS A 1 969 ? -15.990 26.987 -54.934 1.00 83.00 969 LYS A C 1
ATOM 7448 O O . LYS A 1 969 ? -15.603 26.240 -54.036 1.00 83.00 969 LYS A O 1
ATOM 7453 N N . THR A 1 970 ? -16.975 27.874 -54.771 1.00 81.69 970 THR A N 1
ATOM 7454 C CA . THR A 1 970 ? -17.756 28.056 -53.527 1.00 81.69 970 THR A CA 1
ATOM 7455 C C . THR A 1 970 ? -18.804 26.945 -53.349 1.00 81.69 970 THR A C 1
ATOM 7457 O O . THR A 1 970 ? -19.520 26.626 -54.298 1.00 81.69 970 THR A O 1
ATOM 7460 N N . ASP A 1 971 ? -18.948 26.401 -52.136 1.00 79.56 971 ASP A N 1
ATOM 7461 C CA . ASP A 1 971 ? -20.048 25.507 -51.736 1.00 79.56 971 ASP A CA 1
ATOM 7462 C C . ASP A 1 971 ? -21.153 26.299 -51.010 1.00 79.56 971 ASP A C 1
ATOM 7464 O O . ASP A 1 971 ? -20.887 27.218 -50.236 1.00 79.56 971 ASP A O 1
ATOM 7468 N N . LYS A 1 972 ? -22.413 25.939 -51.267 1.00 83.38 972 LYS A N 1
ATOM 7469 C CA . LYS A 1 972 ? -23.630 26.581 -50.742 1.00 83.38 972 LYS A CA 1
ATOM 7470 C C . LYS A 1 972 ? -24.598 25.615 -50.046 1.00 83.38 972 LYS A C 1
ATOM 7472 O O . LYS A 1 972 ? -25.641 26.037 -49.543 1.00 83.38 972 LYS A O 1
ATOM 7477 N N . SER A 1 973 ? -24.266 24.326 -50.007 1.00 81.50 973 SER A N 1
ATOM 7478 C CA . SER A 1 973 ? -25.157 23.228 -49.607 1.00 81.50 973 SER A CA 1
ATOM 7479 C C . SER A 1 973 ? -25.707 23.342 -48.176 1.00 81.50 973 SER A C 1
ATOM 7481 O O . SER A 1 973 ? -26.898 23.106 -47.950 1.00 81.50 973 SER A O 1
ATOM 7483 N N . GLY A 1 974 ? -24.878 23.755 -47.212 1.00 72.44 974 GLY A N 1
ATOM 7484 C CA . GLY A 1 974 ? -25.290 23.947 -45.815 1.00 72.44 974 GLY A CA 1
ATOM 7485 C C . GLY A 1 974 ? -26.309 25.079 -45.637 1.00 72.44 974 GLY A C 1
ATOM 7486 O O . GLY A 1 974 ? -27.351 24.883 -45.012 1.00 72.44 974 GLY A O 1
ATOM 7487 N N . LEU A 1 975 ? -26.045 26.241 -46.249 1.00 81.81 975 LEU A N 1
ATOM 7488 C CA . LEU A 1 975 ? -26.936 27.407 -46.221 1.00 81.81 975 LEU A CA 1
ATOM 7489 C C . LEU A 1 975 ? -28.305 27.099 -46.846 1.00 81.81 975 LEU A C 1
ATOM 7491 O O . LEU A 1 975 ? -29.338 27.483 -46.299 1.00 81.81 975 LEU A O 1
ATOM 7495 N N . GLN A 1 976 ? -28.304 26.365 -47.962 1.00 83.12 976 GLN A N 1
ATOM 7496 C CA . GLN A 1 976 ? -29.513 25.917 -48.654 1.00 83.12 976 GLN A CA 1
ATOM 7497 C C . GLN A 1 976 ? -30.363 25.015 -47.746 1.00 83.12 976 GLN A C 1
ATOM 7499 O O . GLN A 1 976 ? -31.546 25.276 -47.534 1.00 83.12 976 GLN A O 1
ATOM 7504 N N . SER A 1 977 ? -29.733 24.011 -47.130 1.00 81.69 977 SER A N 1
ATOM 7505 C CA . SER A 1 977 ? -30.409 23.004 -46.301 1.00 81.69 977 SER A CA 1
ATOM 7506 C C . SER A 1 977 ? -31.137 23.600 -45.087 1.00 81.69 977 SER A C 1
ATOM 7508 O O . SER A 1 977 ? -32.232 23.155 -44.742 1.00 81.69 977 SER A O 1
ATOM 7510 N N . GLU A 1 978 ? -30.560 24.618 -44.442 1.00 76.75 978 GLU A N 1
ATOM 7511 C CA . GLU A 1 978 ? -31.195 25.294 -43.303 1.00 76.75 978 GLU A CA 1
ATOM 7512 C C . GLU A 1 978 ? -32.333 26.233 -43.743 1.00 76.75 978 GLU A C 1
ATOM 7514 O O . GLU A 1 978 ? -33.360 26.329 -43.065 1.00 76.75 978 GLU A O 1
ATOM 7519 N N . ALA A 1 979 ? -32.188 26.888 -44.902 1.00 80.31 979 ALA A N 1
ATOM 7520 C CA . ALA A 1 979 ? -33.211 27.759 -45.479 1.00 80.31 979 ALA A CA 1
ATOM 7521 C C . ALA A 1 979 ? -34.450 26.989 -45.977 1.00 80.31 979 ALA A C 1
ATOM 7523 O O . ALA A 1 979 ? -35.571 27.501 -45.898 1.00 80.31 979 ALA A O 1
ATOM 7524 N N . ASP A 1 980 ? -34.261 25.753 -46.441 1.00 82.00 980 ASP A N 1
ATOM 7525 C CA . ASP A 1 980 ? -35.339 24.863 -46.888 1.00 82.00 980 ASP A CA 1
ATOM 7526 C C . ASP A 1 980 ? -36.092 24.204 -45.712 1.00 82.00 980 ASP A C 1
ATOM 7528 O O . ASP A 1 980 ? -37.222 23.734 -45.866 1.00 82.00 980 ASP A O 1
ATOM 7532 N N . ALA A 1 981 ? -35.512 24.214 -44.506 1.00 81.50 981 ALA A N 1
ATOM 7533 C CA . ALA A 1 981 ? -36.132 23.678 -43.292 1.00 81.50 981 ALA A CA 1
ATOM 7534 C C . ALA A 1 981 ? -37.178 24.613 -42.640 1.00 81.50 981 ALA A C 1
ATOM 7536 O O . ALA A 1 981 ? -37.841 24.201 -41.684 1.00 81.50 981 ALA A O 1
ATOM 7537 N N . ASP A 1 982 ? -37.340 25.843 -43.144 1.00 82.94 982 ASP A N 1
ATOM 7538 C CA . ASP A 1 982 ? -38.247 26.884 -42.628 1.00 82.94 982 ASP A CA 1
ATOM 7539 C C . ASP A 1 982 ? -39.697 26.409 -42.437 1.00 82.94 982 ASP A C 1
ATOM 7541 O O . ASP A 1 982 ? -40.258 26.556 -41.352 1.00 82.94 982 ASP A O 1
ATOM 7545 N N . ALA A 1 983 ? -40.298 25.783 -43.454 1.00 79.88 983 ALA A N 1
ATOM 7546 C CA . ALA A 1 983 ? -41.715 25.411 -43.419 1.00 79.88 983 ALA A CA 1
ATOM 7547 C C . ALA A 1 983 ? -42.053 24.487 -42.231 1.00 79.88 983 ALA A C 1
ATOM 7549 O O . ALA A 1 983 ? -42.993 24.747 -41.485 1.00 79.88 983 ALA A O 1
ATOM 7550 N N . LYS A 1 984 ? -41.216 23.469 -41.984 1.00 81.06 984 LYS A N 1
ATOM 7551 C CA . LYS A 1 984 ? -41.370 22.543 -40.845 1.00 81.06 984 LYS A CA 1
ATOM 7552 C C . LYS A 1 984 ? -41.138 23.211 -39.490 1.00 81.06 984 LYS A C 1
ATOM 7554 O O . LYS A 1 984 ? -41.570 22.683 -38.470 1.00 81.06 984 LYS A O 1
ATOM 7559 N N . PHE A 1 985 ? -40.406 24.322 -39.462 1.00 81.12 985 PHE A N 1
ATOM 7560 C CA . PHE A 1 985 ? -40.135 25.060 -38.237 1.00 81.12 985 PHE A CA 1
ATOM 7561 C C . PHE A 1 985 ? -41.324 25.941 -37.829 1.00 81.12 985 PHE A C 1
ATOM 7563 O O . PHE A 1 985 ? -41.654 26.007 -36.643 1.00 81.12 985 PHE A O 1
ATOM 7570 N N . ARG A 1 986 ? -42.023 26.533 -38.807 1.00 81.88 986 ARG A N 1
ATOM 7571 C CA . ARG A 1 986 ? -43.253 27.318 -38.591 1.00 81.88 986 ARG A CA 1
ATOM 7572 C C . ARG A 1 986 ? -44.405 26.486 -38.022 1.00 81.88 986 ARG A C 1
ATOM 7574 O O . ARG A 1 986 ? -45.153 26.985 -37.189 1.00 81.88 986 ARG A O 1
ATOM 7581 N N . ASP A 1 987 ? -44.486 25.212 -38.403 1.00 79.00 987 ASP A N 1
ATOM 7582 C CA . ASP A 1 987 ? -45.455 24.243 -37.865 1.00 79.00 987 ASP A CA 1
ATOM 7583 C C . ASP A 1 987 ? -45.161 23.809 -36.409 1.00 79.00 987 ASP A C 1
ATOM 7585 O O . ASP A 1 987 ? -45.916 23.028 -35.825 1.00 79.00 987 ASP A O 1
ATOM 7589 N N . SER A 1 988 ? -44.065 24.272 -35.793 1.00 80.19 988 SER A N 1
ATOM 7590 C CA . SER A 1 988 ? -43.744 23.923 -34.405 1.00 80.19 988 SER A CA 1
ATOM 7591 C C . SER A 1 988 ? -44.606 24.695 -33.400 1.00 80.19 988 SER A C 1
ATOM 7593 O O . SER A 1 988 ? -44.883 25.884 -33.558 1.00 80.19 988 SER A O 1
ATOM 7595 N N . VAL A 1 989 ? -44.985 24.032 -32.301 1.00 72.94 989 VAL A N 1
ATOM 7596 C CA . VAL A 1 989 ? -45.781 24.652 -31.223 1.00 72.94 989 VAL A CA 1
ATOM 7597 C C . VAL A 1 989 ? -45.079 25.888 -30.648 1.00 72.94 989 VAL A C 1
ATOM 7599 O O . VAL A 1 989 ? -45.747 26.870 -30.344 1.00 72.94 989 VAL A O 1
ATOM 7602 N N . PHE A 1 990 ? -43.744 25.871 -30.552 1.00 77.94 990 PHE A N 1
ATOM 7603 C CA . PHE A 1 990 ? -42.955 27.013 -30.082 1.00 77.94 990 PHE A CA 1
ATOM 7604 C C . PHE A 1 990 ? -43.028 28.217 -31.027 1.00 77.94 990 PHE A C 1
ATOM 7606 O O . PHE A 1 990 ? -43.151 29.341 -30.552 1.00 77.94 990 PHE A O 1
ATOM 7613 N N . PHE A 1 991 ? -43.044 27.998 -32.347 1.00 80.00 991 PHE A N 1
ATOM 7614 C CA . PHE A 1 991 ? -43.252 29.072 -33.320 1.00 80.00 991 PHE A CA 1
ATOM 7615 C C . PHE A 1 991 ? -44.682 29.631 -33.257 1.00 80.00 991 PHE A C 1
ATOM 7617 O O . PHE A 1 991 ? -44.865 30.842 -33.322 1.00 80.00 991 PHE A O 1
ATOM 7624 N N . MET A 1 992 ? -45.698 28.784 -33.050 1.00 76.62 992 MET A N 1
ATOM 7625 C CA . MET A 1 992 ? -47.097 29.233 -32.927 1.00 76.62 992 MET A CA 1
ATOM 7626 C C . MET A 1 992 ? -47.399 30.046 -31.656 1.00 76.62 992 MET A C 1
ATOM 7628 O O . MET A 1 992 ? -48.374 30.795 -31.645 1.00 76.62 992 MET A O 1
ATOM 7632 N N . ILE A 1 993 ? -46.604 29.897 -30.589 1.00 67.88 993 ILE A N 1
ATOM 7633 C CA . ILE A 1 993 ? -46.740 30.661 -29.329 1.00 67.88 993 ILE A CA 1
ATOM 7634 C C . ILE A 1 993 ? -45.618 31.692 -29.120 1.00 67.88 993 ILE A C 1
ATOM 7636 O O . ILE A 1 993 ? -45.536 32.299 -28.051 1.00 67.88 993 ILE A O 1
ATOM 7640 N N . GLY A 1 994 ? -44.726 31.848 -30.102 1.00 69.62 994 GLY A N 1
ATOM 7641 C CA . GLY A 1 994 ? -43.545 32.700 -30.010 1.00 69.62 994 GLY A CA 1
ATOM 7642 C C . GLY A 1 994 ? -43.884 34.191 -29.981 1.00 69.62 994 GLY A C 1
ATOM 7643 O O . GLY A 1 994 ? -44.919 34.624 -30.486 1.00 69.62 994 GLY A O 1
ATOM 7644 N N . MET A 1 995 ? -42.986 34.992 -29.403 1.00 75.12 995 MET A N 1
ATOM 7645 C CA . MET A 1 995 ? -43.088 36.452 -29.473 1.00 75.12 995 MET A CA 1
ATOM 7646 C C . MET A 1 995 ? -42.825 36.932 -30.907 1.00 75.12 995 MET A C 1
ATOM 7648 O O . MET A 1 995 ? -41.912 36.441 -31.578 1.00 75.12 995 MET A O 1
ATOM 7652 N N . THR A 1 996 ? -43.623 37.897 -31.367 1.00 75.06 996 THR A N 1
ATOM 7653 C CA . THR A 1 996 ? -43.609 38.410 -32.746 1.00 75.06 996 THR A CA 1
ATOM 7654 C C . THR A 1 996 ? -42.221 38.898 -33.172 1.00 75.06 996 THR A C 1
ATOM 7656 O O . THR A 1 996 ? -41.791 38.651 -34.295 1.00 75.06 996 THR A O 1
ATOM 7659 N N . GLU A 1 997 ? -41.488 39.537 -32.260 1.00 69.25 997 GLU A N 1
ATOM 7660 C CA . GLU A 1 997 ? -40.173 40.127 -32.509 1.00 69.25 997 GLU A CA 1
ATOM 7661 C C . GLU A 1 997 ? -39.113 39.081 -32.893 1.00 69.25 997 GLU A C 1
ATOM 7663 O O . GLU A 1 997 ? -38.297 39.324 -33.784 1.00 69.25 997 GLU A O 1
ATOM 7668 N N . ASP A 1 998 ? -39.131 37.904 -32.259 1.00 77.19 998 ASP A N 1
ATOM 7669 C CA . ASP A 1 998 ? -38.186 36.827 -32.575 1.00 77.19 998 ASP A CA 1
ATOM 7670 C C . ASP A 1 998 ? -38.565 36.091 -33.865 1.00 77.19 998 ASP A C 1
ATOM 7672 O O . ASP A 1 998 ? -37.687 35.725 -34.653 1.00 77.19 998 ASP A O 1
ATOM 7676 N N . ILE A 1 999 ? -39.867 35.960 -34.137 1.00 83.19 999 ILE A N 1
ATOM 7677 C CA . ILE A 1 999 ? -40.387 35.455 -35.414 1.00 83.19 999 ILE A CA 1
ATOM 7678 C C . ILE A 1 999 ? -39.913 36.337 -36.580 1.00 83.19 999 ILE A C 1
ATOM 7680 O O . ILE A 1 999 ? -39.416 35.812 -37.581 1.00 83.19 999 ILE A O 1
ATOM 7684 N N . ASP A 1 1000 ? -39.976 37.664 -36.445 1.00 79.06 1000 ASP A N 1
ATOM 7685 C CA . ASP A 1 1000 ? -39.517 38.591 -37.487 1.00 79.06 1000 ASP A CA 1
ATOM 7686 C C . ASP A 1 1000 ? -37.989 38.648 -37.638 1.00 79.06 1000 ASP A C 1
ATOM 7688 O O . ASP A 1 1000 ? -37.482 38.806 -38.758 1.00 79.06 1000 ASP A O 1
ATOM 7692 N N . ALA A 1 1001 ? -37.232 38.413 -36.563 1.00 74.00 1001 ALA A N 1
ATOM 7693 C CA . ALA A 1 1001 ? -35.786 38.216 -36.651 1.00 74.00 1001 ALA A CA 1
ATOM 7694 C C . ALA A 1 1001 ? -35.427 36.965 -37.482 1.00 74.00 1001 ALA A C 1
ATOM 7696 O O . ALA A 1 1001 ? -34.537 37.024 -38.337 1.00 74.00 1001 ALA A O 1
ATOM 7697 N N . TYR A 1 1002 ? -36.152 35.855 -37.299 1.00 82.12 1002 TYR A N 1
ATOM 7698 C CA . TYR A 1 1002 ? -35.977 34.638 -38.103 1.00 82.12 1002 TYR A CA 1
ATOM 7699 C C . TYR A 1 1002 ? -36.411 34.830 -39.565 1.00 82.12 1002 TYR A C 1
ATOM 7701 O O . TYR A 1 1002 ? -35.666 34.457 -40.476 1.00 82.12 1002 TYR A O 1
ATOM 7709 N N . ASN A 1 1003 ? -37.551 35.491 -39.805 1.00 86.06 1003 ASN A N 1
ATOM 7710 C CA . ASN A 1 1003 ? -38.007 35.877 -41.148 1.00 86.06 1003 ASN A CA 1
ATOM 7711 C C . ASN A 1 1003 ? -36.920 36.673 -41.902 1.00 86.06 1003 ASN A C 1
ATOM 7713 O O . ASN A 1 1003 ? -36.638 36.402 -43.071 1.00 86.06 1003 ASN A O 1
ATOM 7717 N N . SER A 1 1004 ? -36.270 37.616 -41.211 1.00 81.81 1004 SER A N 1
ATOM 7718 C CA . SER A 1 1004 ? -35.216 38.473 -41.767 1.00 81.81 1004 SER A CA 1
ATOM 7719 C C . SER A 1 1004 ? -33.927 37.703 -42.080 1.00 81.81 1004 SER A C 1
ATOM 7721 O O . SER A 1 1004 ? -33.359 37.859 -43.163 1.00 81.81 1004 SER A O 1
ATOM 7723 N N . ALA A 1 1005 ? -33.474 36.831 -41.172 1.00 77.31 1005 ALA A N 1
ATOM 7724 C CA . ALA A 1 1005 ? -32.282 36.009 -41.391 1.00 77.31 1005 ALA A CA 1
ATOM 7725 C C . ALA A 1 1005 ? -32.456 35.030 -42.570 1.00 77.31 1005 ALA A C 1
ATOM 7727 O O . ALA A 1 1005 ? -31.522 34.804 -43.340 1.00 77.31 1005 ALA A O 1
ATOM 7728 N N . LEU A 1 1006 ? -33.670 34.500 -42.757 1.00 84.75 1006 LEU A N 1
ATOM 7729 C CA . LEU A 1 1006 ? -34.011 33.612 -43.869 1.00 84.75 1006 LEU A CA 1
ATOM 7730 C C . LEU A 1 1006 ? -34.002 34.324 -45.229 1.00 84.75 1006 LEU A C 1
ATOM 7732 O O . LEU A 1 1006 ? -33.624 33.721 -46.236 1.00 84.75 1006 LEU A O 1
ATOM 7736 N N . ALA A 1 1007 ? -34.406 35.596 -45.270 1.00 81.00 1007 ALA A N 1
ATOM 7737 C CA . ALA A 1 1007 ? -34.352 36.402 -46.485 1.00 81.00 1007 ALA A CA 1
ATOM 7738 C C . ALA A 1 1007 ? -32.901 36.639 -46.941 1.00 81.00 1007 ALA A C 1
ATOM 7740 O O . ALA A 1 1007 ? -32.594 36.455 -48.119 1.00 81.00 1007 ALA A O 1
ATOM 7741 N N . GLU A 1 1008 ? -31.993 36.962 -46.014 1.00 76.50 1008 GLU A N 1
ATOM 7742 C CA . GLU A 1 1008 ? -30.574 37.167 -46.334 1.00 76.50 1008 GLU A CA 1
ATOM 7743 C C . GLU A 1 1008 ? -29.869 35.859 -46.728 1.00 76.50 1008 GLU A C 1
ATOM 7745 O O . GLU A 1 1008 ? -29.119 35.840 -47.705 1.00 76.50 1008 GLU A O 1
ATOM 7750 N N . ALA A 1 1009 ? -30.184 34.739 -46.064 1.00 78.88 1009 ALA A N 1
ATOM 7751 C CA . ALA A 1 1009 ? -29.737 33.412 -46.493 1.00 78.88 1009 ALA A CA 1
ATOM 7752 C C . ALA A 1 1009 ? -30.118 33.136 -47.960 1.00 78.88 1009 ALA A C 1
ATOM 7754 O O . ALA A 1 1009 ? -29.269 32.787 -48.782 1.00 78.88 1009 ALA A O 1
ATOM 7755 N N . LYS A 1 1010 ? -31.382 33.390 -48.324 1.00 85.81 1010 LYS A N 1
ATOM 7756 C CA . LYS A 1 1010 ? -31.882 33.243 -49.700 1.00 85.81 1010 LYS A CA 1
ATOM 7757 C C . LYS A 1 1010 ? -31.274 34.258 -50.677 1.00 85.81 1010 LYS A C 1
ATOM 7759 O O . LYS A 1 1010 ? -31.183 33.950 -51.864 1.00 85.81 1010 LYS A O 1
ATOM 7764 N N . ARG A 1 1011 ? -30.794 35.421 -50.223 1.00 89.00 1011 ARG A N 1
ATOM 7765 C CA . ARG A 1 1011 ? -30.041 36.368 -51.065 1.00 89.00 1011 ARG A CA 1
ATOM 7766 C C . ARG A 1 1011 ? -28.649 35.831 -51.405 1.00 89.00 1011 ARG A C 1
ATOM 7768 O O . ARG A 1 1011 ? -28.311 35.745 -52.582 1.00 89.00 1011 ARG A O 1
ATOM 7775 N N . VAL A 1 1012 ? -27.870 35.425 -50.399 1.00 80.88 1012 VAL A N 1
ATOM 7776 C CA . VAL A 1 1012 ? -26.492 34.924 -50.582 1.00 80.88 1012 VAL A CA 1
ATOM 7777 C C . VAL A 1 1012 ? -26.460 33.629 -51.401 1.00 80.88 1012 VAL A C 1
ATOM 7779 O O . VAL A 1 1012 ? -25.552 33.429 -52.211 1.00 80.88 1012 VAL A O 1
ATOM 7782 N N . LEU A 1 1013 ? -27.481 32.773 -51.281 1.00 81.69 1013 LEU A N 1
ATOM 7783 C CA . LEU A 1 1013 ? -27.624 31.580 -52.123 1.00 81.69 1013 LEU A CA 1
ATOM 7784 C C . LEU A 1 1013 ? -27.660 31.909 -53.626 1.00 81.69 1013 LEU A C 1
ATOM 7786 O O . LEU A 1 1013 ? -27.002 31.225 -54.411 1.00 81.69 1013 LEU A O 1
ATOM 7790 N N . ASN A 1 1014 ? -28.337 32.992 -54.015 1.00 83.19 1014 ASN A N 1
ATOM 7791 C CA . ASN A 1 1014 ? -28.570 33.355 -55.417 1.00 83.19 1014 ASN A CA 1
ATOM 7792 C C . ASN A 1 1014 ? -27.442 34.168 -56.088 1.00 83.19 1014 ASN A C 1
ATOM 7794 O O . ASN A 1 1014 ? -27.470 34.322 -57.307 1.00 83.19 1014 ASN A O 1
ATOM 7798 N N . ASP A 1 1015 ? -26.453 34.682 -55.349 1.00 81.75 1015 ASP A N 1
ATOM 7799 C CA . ASP A 1 1015 ? -25.343 35.449 -55.942 1.00 81.75 1015 ASP A CA 1
ATOM 7800 C C . ASP A 1 1015 ? -24.271 34.513 -56.551 1.00 81.75 1015 ASP A C 1
ATOM 7802 O O . ASP A 1 1015 ? -23.643 33.753 -55.805 1.00 81.75 1015 ASP A O 1
ATOM 7806 N N . PRO A 1 1016 ? -24.024 34.526 -57.876 1.00 78.88 1016 PRO A N 1
ATOM 7807 C CA . PRO A 1 1016 ? -23.076 33.612 -58.515 1.00 78.88 1016 PRO A CA 1
ATOM 7808 C C . PRO A 1 1016 ? -21.605 33.881 -58.158 1.00 78.88 1016 PRO A C 1
ATOM 7810 O O . PRO A 1 1016 ? -20.781 32.999 -58.375 1.00 78.88 1016 PRO A O 1
ATOM 7813 N N . ASN A 1 1017 ? -21.269 35.057 -57.612 1.00 81.06 1017 ASN A N 1
ATOM 7814 C CA . ASN A 1 1017 ? -19.901 35.422 -57.228 1.00 81.06 1017 ASN A CA 1
ATOM 7815 C C . ASN A 1 1017 ? -19.652 35.347 -55.713 1.00 81.06 1017 ASN A C 1
ATOM 7817 O O . ASN A 1 1017 ? -18.551 35.679 -55.276 1.00 81.06 1017 ASN A O 1
ATOM 7821 N N . ALA A 1 1018 ? -20.643 34.922 -54.917 1.00 80.62 1018 ALA A N 1
ATOM 7822 C CA . ALA A 1 1018 ? -20.501 34.808 -53.466 1.00 80.62 1018 ALA A CA 1
ATOM 7823 C C . ALA A 1 1018 ? -19.281 33.958 -53.075 1.00 80.62 1018 ALA A C 1
ATOM 7825 O O . ALA A 1 1018 ? -19.099 32.828 -53.546 1.00 80.62 1018 ALA A O 1
ATOM 7826 N N . THR A 1 1019 ? -18.476 34.496 -52.166 1.00 81.31 1019 THR A N 1
ATOM 7827 C CA . THR A 1 1019 ? -17.349 33.798 -51.543 1.00 81.31 1019 THR A CA 1
ATOM 7828 C C . THR A 1 1019 ? -17.839 32.829 -50.466 1.00 81.31 1019 THR A C 1
ATOM 7830 O O . THR A 1 1019 ? -18.947 32.967 -49.941 1.00 81.31 1019 THR A O 1
ATOM 7833 N N . GLN A 1 1020 ? -17.006 31.857 -50.079 1.00 77.69 1020 GLN A N 1
ATOM 7834 C CA . GLN A 1 1020 ? -17.374 30.904 -49.020 1.00 77.69 1020 GLN A CA 1
ATOM 7835 C C . GLN A 1 1020 ? -17.712 31.598 -47.687 1.00 77.69 1020 GLN A C 1
ATOM 7837 O O . GLN A 1 1020 ? -18.674 31.232 -47.017 1.00 77.69 1020 GLN A O 1
ATOM 7842 N N . ALA A 1 1021 ? -16.974 32.654 -47.335 1.00 75.38 1021 ALA A N 1
ATOM 7843 C CA . ALA A 1 1021 ? -17.165 33.378 -46.079 1.00 75.38 1021 ALA A CA 1
ATOM 7844 C C . ALA A 1 1021 ? -18.544 34.060 -45.972 1.00 75.38 1021 ALA A C 1
ATOM 7846 O O . ALA A 1 1021 ? -19.107 34.147 -44.880 1.00 75.38 1021 ALA A O 1
ATOM 7847 N N . GLU A 1 1022 ? -19.107 34.525 -47.091 1.00 80.06 1022 GLU A N 1
ATOM 7848 C CA . GLU A 1 1022 ? -20.440 35.140 -47.123 1.00 80.06 1022 GLU A CA 1
ATOM 7849 C C . GLU A 1 1022 ? -21.550 34.099 -46.923 1.00 80.06 1022 GLU A C 1
ATOM 7851 O O . GLU A 1 1022 ? -22.537 34.369 -46.236 1.00 80.06 1022 GLU A O 1
ATOM 7856 N N . VAL A 1 1023 ? -21.367 32.895 -47.479 1.00 81.81 1023 VAL A N 1
ATOM 7857 C CA . VAL A 1 1023 ? -22.286 31.757 -47.325 1.00 81.81 1023 VAL A CA 1
ATOM 7858 C C . VAL A 1 1023 ? -22.350 31.302 -45.866 1.00 81.81 1023 VAL A C 1
ATOM 7860 O O . VAL A 1 1023 ? -23.438 31.186 -45.293 1.00 81.81 1023 VAL A O 1
ATOM 7863 N N . ASP A 1 1024 ? -21.190 31.073 -45.253 1.00 75.50 1024 ASP A N 1
ATOM 7864 C CA . ASP A 1 1024 ? -21.089 30.475 -43.919 1.00 75.50 1024 ASP A CA 1
ATOM 7865 C C . ASP A 1 1024 ? -21.655 31.412 -42.829 1.00 75.50 1024 ASP A C 1
ATOM 7867 O O . ASP A 1 1024 ? -22.359 30.982 -41.909 1.00 75.50 1024 ASP A O 1
ATOM 7871 N N . GLU A 1 1025 ? -21.425 32.723 -42.959 1.00 74.50 1025 GLU A N 1
ATOM 7872 C CA . GLU A 1 1025 ? -21.950 33.739 -42.038 1.00 74.50 1025 GLU A CA 1
ATOM 7873 C C . GLU A 1 1025 ? -23.475 33.927 -42.159 1.00 74.50 1025 GLU A C 1
ATOM 7875 O O . GLU A 1 1025 ? -24.147 34.208 -41.160 1.00 74.50 1025 GLU A O 1
ATOM 7880 N N . ALA A 1 1026 ? -24.053 33.739 -43.351 1.00 78.62 1026 ALA A N 1
ATOM 7881 C CA . ALA A 1 1026 ? -25.505 33.752 -43.529 1.00 78.62 1026 ALA A CA 1
ATOM 7882 C C . ALA A 1 1026 ? -26.176 32.532 -42.864 1.00 78.62 1026 ALA A C 1
ATOM 7884 O O . ALA A 1 1026 ? -27.234 32.672 -42.243 1.00 78.62 1026 ALA A O 1
ATOM 7885 N N . LEU A 1 1027 ? -25.533 31.357 -42.911 1.00 79.44 1027 LEU A N 1
ATOM 7886 C CA . LEU A 1 1027 ? -26.032 30.124 -42.285 1.00 79.44 1027 LEU A CA 1
ATOM 7887 C C . LEU A 1 1027 ? -26.073 30.276 -40.761 1.00 79.44 1027 LEU A C 1
ATOM 7889 O O . LEU A 1 1027 ? -27.105 30.043 -40.127 1.00 79.44 1027 LEU A O 1
ATOM 7893 N N . ARG A 1 1028 ? -24.969 30.762 -40.185 1.00 74.25 1028 ARG A N 1
ATOM 7894 C CA . ARG A 1 1028 ? -24.828 31.005 -38.745 1.00 74.25 1028 ARG A CA 1
ATOM 7895 C C . ARG A 1 1028 ? -25.900 31.960 -38.201 1.00 74.25 1028 ARG A C 1
ATOM 7897 O O . ARG A 1 1028 ? -26.429 31.736 -37.111 1.00 74.25 1028 ARG A O 1
ATOM 7904 N N . LYS A 1 1029 ? -26.245 33.012 -38.956 1.00 79.06 1029 LYS A N 1
ATOM 7905 C CA . LYS A 1 1029 ? -27.320 33.961 -38.604 1.00 79.06 1029 LYS A CA 1
ATOM 7906 C C . LYS A 1 1029 ? -28.700 33.301 -38.590 1.00 79.06 1029 LYS A C 1
ATOM 7908 O O . LYS A 1 1029 ? -29.458 33.513 -37.644 1.00 79.06 1029 LYS A O 1
ATOM 7913 N N . LEU A 1 1030 ? -29.015 32.494 -39.606 1.00 83.44 1030 LEU A N 1
ATOM 7914 C CA . LEU A 1 1030 ? -30.303 31.804 -39.711 1.00 83.44 1030 LEU A CA 1
ATOM 7915 C C . LEU A 1 1030 ? -30.520 30.813 -38.557 1.00 83.44 1030 LEU A C 1
ATOM 7917 O O . LEU A 1 1030 ? -31.589 30.806 -37.945 1.00 83.44 1030 LEU A O 1
ATOM 7921 N N . GLN A 1 1031 ? -29.491 30.033 -38.216 1.00 78.56 1031 GLN A N 1
ATOM 7922 C CA . GLN A 1 1031 ? -29.535 29.083 -37.101 1.00 78.56 1031 GLN A CA 1
ATOM 7923 C C . GLN A 1 1031 ? -29.731 29.785 -35.751 1.00 78.56 1031 GLN A C 1
ATOM 7925 O O . GLN A 1 1031 ? -30.601 29.391 -34.977 1.00 78.56 1031 GLN A O 1
ATOM 7930 N N . ALA A 1 1032 ? -28.997 30.871 -35.487 1.00 74.00 1032 ALA A N 1
ATOM 7931 C CA . ALA A 1 1032 ? -29.105 31.605 -34.225 1.00 74.00 1032 ALA A CA 1
ATOM 7932 C C . ALA A 1 1032 ? -30.502 32.216 -33.989 1.00 74.00 1032 ALA A C 1
ATOM 7934 O O . ALA A 1 1032 ? -30.978 32.232 -32.855 1.00 74.00 1032 ALA A O 1
ATOM 7935 N N . ALA A 1 1033 ? -31.180 32.693 -35.040 1.00 78.88 1033 ALA A N 1
ATOM 7936 C CA . ALA A 1 1033 ? -32.548 33.205 -34.926 1.00 78.88 1033 ALA A CA 1
ATOM 7937 C C . ALA A 1 1033 ? -33.580 32.079 -34.701 1.00 78.88 1033 ALA A C 1
ATOM 7939 O O . ALA A 1 1033 ? -34.512 32.239 -33.914 1.00 78.88 1033 ALA A O 1
ATOM 7940 N N . LYS A 1 1034 ? -33.374 30.918 -35.338 1.00 83.19 1034 LYS A N 1
ATOM 7941 C CA . LYS A 1 1034 ? -34.196 29.709 -35.166 1.00 83.19 1034 LYS A CA 1
ATOM 7942 C C . LYS A 1 1034 ? -34.187 29.224 -33.714 1.00 83.19 1034 LYS A C 1
ATOM 7944 O O . LYS A 1 1034 ? -35.232 28.917 -33.144 1.00 83.19 1034 LYS A O 1
ATOM 7949 N N . ASP A 1 1035 ? -33.009 29.208 -33.094 1.00 74.31 1035 ASP A N 1
ATOM 7950 C CA . ASP A 1 1035 ? -32.826 28.636 -31.760 1.00 74.31 1035 ASP A CA 1
ATOM 7951 C C . ASP A 1 1035 ? -33.446 29.484 -30.633 1.00 74.31 1035 ASP A C 1
ATOM 7953 O O . ASP A 1 1035 ? -33.868 28.927 -29.618 1.00 74.31 1035 ASP A O 1
ATOM 7957 N N . LYS A 1 1036 ? -33.601 30.809 -30.817 1.00 78.44 1036 LYS A N 1
ATOM 7958 C CA . LYS A 1 1036 ? -34.337 31.667 -29.860 1.00 78.44 1036 LYS A CA 1
ATOM 7959 C C . LYS A 1 1036 ? -35.807 31.261 -29.750 1.00 78.44 1036 LYS A C 1
ATOM 7961 O O . LYS A 1 1036 ? -36.312 31.094 -28.643 1.00 78.44 1036 LYS A O 1
ATOM 7966 N N . ILE A 1 1037 ? -36.479 31.061 -30.887 1.00 76.62 1037 ILE A N 1
ATOM 7967 C CA . ILE A 1 1037 ? -37.922 30.764 -30.933 1.00 76.62 1037 ILE A CA 1
ATOM 7968 C C . ILE A 1 1037 ? -38.242 29.415 -30.266 1.00 76.62 1037 ILE A C 1
ATOM 7970 O O . ILE A 1 1037 ? -39.294 29.282 -29.650 1.00 76.62 1037 ILE A O 1
ATOM 7974 N N . ASN A 1 1038 ? -37.322 28.442 -30.302 1.00 76.38 1038 ASN A N 1
ATOM 7975 C CA . ASN A 1 1038 ? -37.457 27.163 -29.585 1.00 76.38 1038 ASN A CA 1
ATOM 7976 C C . ASN A 1 1038 ? -37.487 27.293 -28.046 1.00 76.38 1038 ASN A C 1
ATOM 7978 O O . ASN A 1 1038 ? -37.870 26.339 -27.370 1.00 76.38 1038 ASN A O 1
ATOM 7982 N N . HIS A 1 1039 ? -37.096 28.439 -27.477 1.00 72.75 1039 HIS A N 1
ATOM 7983 C CA . HIS A 1 1039 ? -36.920 28.624 -26.032 1.00 72.75 1039 HIS A CA 1
ATOM 7984 C C . HIS A 1 1039 ? -37.713 29.836 -25.476 1.00 72.75 1039 HIS A C 1
ATOM 7986 O O . HIS A 1 1039 ? -37.128 30.707 -24.829 1.00 72.75 1039 HIS A O 1
ATOM 7992 N N . PRO A 1 1040 ? -39.048 29.920 -25.681 1.00 57.66 1040 PRO A N 1
ATOM 7993 C CA . PRO A 1 1040 ? -39.817 31.154 -25.465 1.00 57.66 1040 PRO A CA 1
ATOM 7994 C C . PRO A 1 1040 ? -40.087 31.505 -23.991 1.00 57.66 1040 PRO A C 1
ATOM 7996 O O . PRO A 1 1040 ? -40.361 32.661 -23.678 1.00 57.66 1040 PRO A O 1
ATOM 7999 N N . PHE A 1 1041 ? -40.014 30.534 -23.073 1.00 50.31 1041 PHE A N 1
ATOM 8000 C CA . PHE A 1 1041 ? -40.248 30.742 -21.638 1.00 50.31 1041 PHE A CA 1
ATOM 8001 C C . PHE A 1 1041 ? -39.029 30.353 -20.804 1.00 50.31 1041 PHE A C 1
ATOM 8003 O O . PHE A 1 1041 ? -39.035 29.372 -20.058 1.00 50.31 1041 PHE A O 1
ATOM 8010 N N . GLY A 1 1042 ? -37.986 31.174 -20.895 1.00 51.38 1042 GLY A N 1
ATOM 8011 C CA . GLY A 1 1042 ? -36.948 31.205 -19.874 1.00 51.38 1042 GLY A CA 1
ATOM 8012 C C . GLY A 1 1042 ? -37.516 31.720 -18.550 1.00 51.38 1042 GLY A C 1
ATOM 8013 O O . GLY A 1 1042 ? -37.525 32.927 -18.314 1.00 51.38 1042 GLY A O 1
ATOM 8014 N N . ILE A 1 1043 ? -37.935 30.815 -17.657 1.00 34.72 1043 ILE A N 1
ATOM 8015 C CA . ILE A 1 1043 ? -37.833 31.103 -16.220 1.00 34.72 1043 ILE A CA 1
ATOM 8016 C C . ILE A 1 1043 ? -36.336 31.074 -15.902 1.00 34.72 1043 ILE A C 1
ATOM 8018 O O . ILE A 1 1043 ? -35.721 30.028 -15.708 1.00 34.72 1043 ILE A O 1
ATOM 8022 N N . ASP A 1 1044 ? -35.785 32.276 -16.011 1.00 40.81 1044 ASP A N 1
ATOM 8023 C CA . ASP A 1 1044 ? -34.398 32.686 -15.852 1.00 40.81 1044 ASP A CA 1
ATOM 8024 C C . ASP A 1 1044 ? -33.891 32.520 -14.398 1.00 40.81 1044 ASP A C 1
ATOM 8026 O O . ASP A 1 1044 ? -34.606 32.061 -13.507 1.00 40.81 1044 ASP A O 1
ATOM 8030 N N . SER A 1 1045 ? -32.663 32.993 -14.171 1.00 29.47 1045 SER A N 1
ATOM 8031 C CA . SER A 1 1045 ? -32.082 33.410 -12.897 1.00 29.47 1045 SER A CA 1
ATOM 8032 C C . SER A 1 1045 ? -31.432 32.273 -12.096 1.00 29.47 1045 SER A C 1
ATOM 8034 O O . SER A 1 1045 ? -32.094 31.415 -11.526 1.00 29.47 1045 SER A O 1
ATOM 8036 N N . GLY A 1 1046 ? -30.107 32.242 -11.934 1.00 29.83 1046 GLY A N 1
ATOM 8037 C CA . GLY A 1 1046 ? -29.077 33.205 -12.348 1.00 29.83 1046 GLY A CA 1
ATOM 8038 C C . GLY A 1 1046 ? -27.883 33.131 -11.385 1.00 29.83 1046 GLY A C 1
ATOM 8039 O O . GLY A 1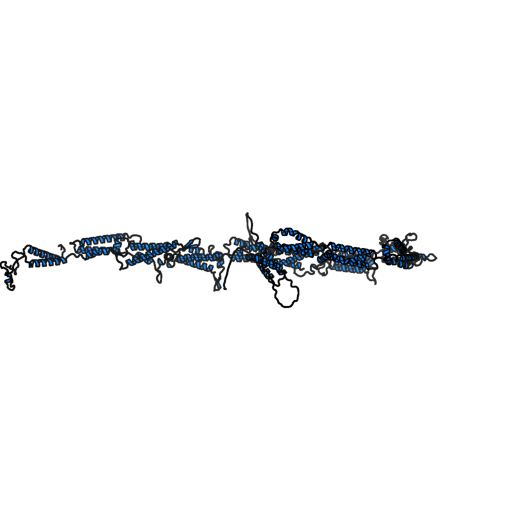 1046 ? -27.663 32.101 -10.757 1.00 29.83 1046 GLY A O 1
ATOM 8040 N N . VAL A 1 1047 ? -27.077 34.175 -11.191 1.00 28.28 1047 VAL A N 1
ATOM 8041 C CA . VAL A 1 1047 ? -27.050 35.504 -11.826 1.00 28.28 1047 VAL A CA 1
ATOM 8042 C C . VAL A 1 1047 ? -25.567 35.883 -11.970 1.00 28.28 1047 VAL A C 1
ATOM 8044 O O . VAL A 1 1047 ? -24.776 35.572 -11.082 1.00 28.28 1047 VAL A O 1
ATOM 8047 N N . GLY A 1 1048 ? -25.170 36.516 -13.078 1.00 28.41 1048 GLY A N 1
ATOM 8048 C CA . GLY A 1 1048 ? -23.747 36.748 -13.391 1.00 28.41 1048 GLY A CA 1
ATOM 8049 C C . GLY A 1 1048 ? -23.443 37.991 -14.228 1.00 28.41 1048 GLY A C 1
ATOM 8050 O O . GLY A 1 1048 ? -22.326 38.151 -14.710 1.00 28.41 1048 GLY A O 1
ATOM 8051 N N . SER A 1 1049 ? -24.424 38.883 -14.364 1.00 26.41 1049 SER A N 1
ATOM 8052 C CA . SER A 1 1049 ? -24.146 40.316 -14.483 1.00 26.41 1049 SER A CA 1
ATOM 8053 C C . SER A 1 1049 ? -23.495 40.800 -13.170 1.00 26.41 1049 SER A C 1
ATOM 8055 O O . SER A 1 1049 ? -23.962 40.415 -12.100 1.00 26.41 1049 SER A O 1
ATOM 8057 N N . GLY A 1 1050 ? -22.436 41.614 -13.170 1.00 26.83 1050 GLY A N 1
ATOM 8058 C CA . GLY A 1 1050 ? -21.706 42.132 -14.329 1.00 26.83 1050 GLY A CA 1
ATOM 8059 C C . GLY A 1 1050 ? -20.641 43.179 -13.960 1.00 26.83 1050 GLY A C 1
ATOM 8060 O O . GLY A 1 1050 ? -20.264 43.304 -12.802 1.00 26.83 1050 GLY A O 1
ATOM 8061 N N . SER A 1 1051 ? -20.179 43.890 -14.996 1.00 25.86 1051 SER A N 1
ATOM 8062 C CA . SER A 1 1051 ? -19.399 45.150 -15.072 1.00 25.86 1051 SER A CA 1
ATOM 8063 C C . SER A 1 1051 ? -18.877 45.862 -13.798 1.00 25.86 1051 SER A C 1
ATOM 8065 O O . SER A 1 1051 ? -19.620 46.118 -12.856 1.00 25.86 1051 SER A O 1
ATOM 8067 N N . GLY A 1 1052 ? -17.627 46.353 -13.873 1.00 24.77 1052 GLY A N 1
ATOM 8068 C CA . GLY A 1 1052 ? -16.970 47.226 -12.879 1.00 24.77 1052 GLY A CA 1
ATOM 8069 C C . GLY A 1 1052 ? -15.575 46.702 -12.509 1.00 24.77 1052 GLY A C 1
ATOM 8070 O O . GLY A 1 1052 ? -15.462 45.871 -11.620 1.00 24.77 1052 GLY A O 1
ATOM 8071 N N . SER A 1 1053 ? -14.479 46.989 -13.223 1.00 26.61 1053 SER A N 1
ATOM 8072 C CA . SER A 1 1053 ? -13.920 48.288 -13.656 1.00 26.61 1053 SER A CA 1
ATOM 8073 C C . SER A 1 1053 ? -13.500 49.182 -12.480 1.00 26.61 1053 SER A C 1
ATOM 8075 O O . SER A 1 1053 ? -14.348 49.752 -11.798 1.00 26.61 1053 SER A O 1
ATOM 8077 N N . GLY A 1 1054 ? -12.185 49.300 -12.254 1.00 24.83 1054 GLY A N 1
ATOM 8078 C CA . GLY A 1 1054 ? -11.600 50.094 -11.168 1.00 24.83 1054 GLY A CA 1
ATOM 8079 C C . GLY A 1 1054 ? -10.083 49.905 -11.006 1.00 24.83 1054 GLY A C 1
ATOM 8080 O O . GLY A 1 1054 ? -9.638 48.898 -10.469 1.00 24.83 1054 GLY A O 1
ATOM 8081 N N . SER A 1 1055 ? -9.327 50.897 -11.485 1.00 25.75 1055 SER A N 1
ATOM 8082 C CA . SER A 1 1055 ? -7.962 51.352 -11.130 1.00 25.75 1055 SER A CA 1
ATOM 8083 C C . SER A 1 1055 ? -7.401 50.915 -9.757 1.00 25.75 1055 SER A C 1
ATOM 8085 O O . SER A 1 1055 ? -8.166 50.763 -8.813 1.00 25.75 1055 SER A O 1
ATOM 8087 N N . ALA A 1 1056 ? -6.090 50.851 -9.471 1.00 25.23 1056 ALA A N 1
ATOM 8088 C CA . ALA A 1 1056 ? -4.805 51.116 -10.163 1.00 25.23 1056 ALA A CA 1
ATOM 8089 C C . ALA A 1 1056 ? -3.675 50.791 -9.134 1.00 25.23 1056 ALA A C 1
ATOM 8091 O O . ALA A 1 1056 ? -3.992 50.562 -7.970 1.00 25.23 1056 ALA A O 1
ATOM 8092 N N . ALA A 1 1057 ? -2.357 50.827 -9.369 1.00 27.33 1057 ALA A N 1
ATOM 8093 C CA . ALA A 1 1057 ? -1.442 50.680 -10.516 1.00 27.33 1057 ALA A CA 1
ATOM 8094 C C . ALA A 1 1057 ? -0.030 50.458 -9.901 1.00 27.33 1057 ALA A C 1
ATOM 8096 O O . ALA A 1 1057 ? 0.175 50.852 -8.752 1.00 27.33 1057 ALA A O 1
ATOM 8097 N N . GLY A 1 1058 ? 0.954 49.874 -10.605 1.00 28.22 1058 GLY A N 1
ATOM 8098 C CA . GLY A 1 1058 ? 2.284 49.715 -9.983 1.00 28.22 1058 GLY A CA 1
ATOM 8099 C C . GLY A 1 1058 ? 3.340 48.845 -10.673 1.00 28.22 1058 GLY A C 1
ATOM 8100 O O . GLY A 1 1058 ? 3.700 47.818 -10.120 1.00 28.22 1058 GLY A O 1
ATOM 8101 N N . PHE A 1 1059 ? 3.903 49.364 -11.770 1.00 24.53 1059 PHE A N 1
ATOM 8102 C CA . PHE A 1 1059 ? 5.334 49.279 -12.126 1.00 24.53 1059 PHE A CA 1
ATOM 8103 C C . PHE A 1 1059 ? 5.993 47.942 -12.566 1.00 24.53 1059 PHE A C 1
ATOM 8105 O O . PHE A 1 1059 ? 5.684 46.862 -12.088 1.00 24.53 1059 PHE A O 1
ATOM 8112 N N . GLU A 1 1060 ? 6.948 48.129 -13.488 1.00 28.77 1060 GLU A N 1
ATOM 8113 C CA . GLU A 1 1060 ? 7.961 47.239 -14.087 1.00 28.77 1060 GLU A CA 1
ATOM 8114 C C . GLU A 1 1060 ? 7.603 45.866 -14.690 1.00 28.77 1060 GLU A C 1
ATOM 8116 O O . GLU A 1 1060 ? 6.887 45.030 -14.146 1.00 28.77 1060 GLU A O 1
ATOM 8121 N N . THR A 1 1061 ? 8.174 45.644 -15.880 1.00 25.98 1061 THR A N 1
ATOM 8122 C CA . THR A 1 1061 ? 7.974 44.471 -16.733 1.00 25.98 1061 THR A CA 1
ATOM 8123 C C . THR A 1 1061 ? 9.292 44.071 -17.391 1.00 25.98 1061 THR A C 1
ATOM 8125 O O . THR A 1 1061 ? 9.746 44.745 -18.318 1.00 25.98 1061 THR A O 1
ATOM 8128 N N . THR A 1 1062 ? 9.853 42.936 -16.990 1.00 25.06 1062 THR A N 1
ATOM 8129 C CA . THR A 1 1062 ? 10.862 42.209 -17.768 1.00 25.06 1062 THR A CA 1
ATOM 8130 C C . THR A 1 1062 ? 10.719 40.704 -17.563 1.00 25.06 1062 THR A C 1
ATOM 8132 O O . THR A 1 1062 ? 10.274 40.235 -16.521 1.00 25.06 1062 THR A O 1
ATOM 8135 N N . ASP A 1 1063 ? 11.164 39.991 -18.593 1.00 27.22 1063 ASP A N 1
ATOM 8136 C CA . ASP A 1 1063 ? 11.421 38.554 -18.6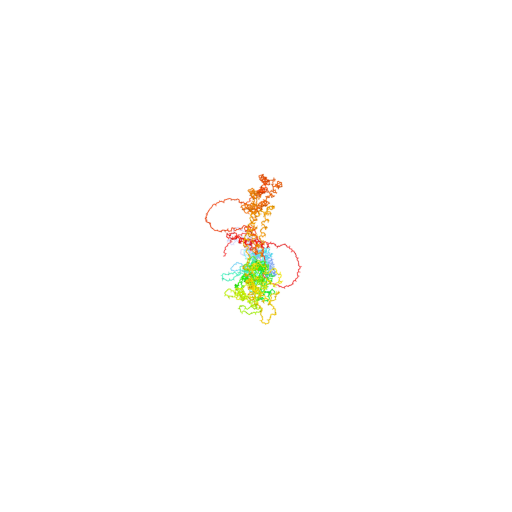83 1.00 27.22 1063 ASP A CA 1
ATOM 8137 C C . ASP A 1 1063 ? 10.253 37.555 -18.901 1.00 27.22 1063 ASP A C 1
ATOM 8139 O O . ASP A 1 1063 ? 9.227 37.514 -18.227 1.00 27.22 1063 ASP A O 1
ATOM 8143 N N . SER A 1 1064 ? 10.499 36.745 -19.930 1.00 29.45 1064 SER A N 1
ATOM 8144 C CA . SER A 1 1064 ? 9.992 35.434 -20.346 1.00 29.45 1064 SER A CA 1
ATOM 8145 C C . SER A 1 1064 ? 8.755 34.789 -19.695 1.00 29.45 1064 SER A C 1
ATOM 8147 O O . SER A 1 1064 ? 8.785 34.260 -18.589 1.00 29.45 1064 SER A O 1
ATOM 8149 N N . GLN A 1 1065 ? 7.733 34.608 -20.542 1.00 32.66 1065 GLN A N 1
ATOM 8150 C CA . GLN A 1 1065 ? 6.977 33.350 -20.707 1.00 32.66 1065 GLN A CA 1
ATOM 8151 C C . GLN A 1 1065 ? 6.538 32.601 -19.429 1.00 32.66 1065 GLN A C 1
ATOM 8153 O O . GLN A 1 1065 ? 6.825 31.416 -19.247 1.00 32.66 1065 GLN A O 1
ATOM 8158 N N . SER A 1 1066 ? 5.708 33.235 -18.597 1.00 28.66 1066 SER A N 1
ATOM 8159 C CA . SER A 1 1066 ? 4.867 32.479 -17.661 1.00 28.66 1066 SER A CA 1
ATOM 8160 C C . SER A 1 1066 ? 3.808 31.682 -18.436 1.00 28.66 1066 SER A C 1
ATOM 8162 O O . SER A 1 1066 ? 2.852 32.245 -18.973 1.00 28.66 1066 SER A O 1
ATOM 8164 N N . ALA A 1 1067 ? 3.973 30.360 -18.509 1.00 37.69 1067 ALA A N 1
ATOM 8165 C CA . ALA A 1 1067 ? 2.955 29.471 -19.054 1.00 37.69 1067 ALA A CA 1
ATOM 8166 C C . ALA A 1 1067 ? 1.749 29.423 -18.101 1.00 37.69 1067 ALA A C 1
ATOM 8168 O O . ALA A 1 1067 ? 1.807 28.802 -17.039 1.00 37.69 1067 ALA A O 1
ATOM 8169 N N . SER A 1 1068 ? 0.653 30.086 -18.482 1.00 47.03 1068 SER A N 1
ATOM 8170 C CA . SER A 1 1068 ? -0.605 30.102 -17.728 1.00 47.03 1068 SER A CA 1
ATOM 8171 C C . SER A 1 1068 ? -1.221 28.699 -17.643 1.00 47.03 1068 SER A C 1
ATOM 8173 O O . SER A 1 1068 ? -1.981 28.292 -18.520 1.00 47.03 1068 SER A O 1
ATOM 8175 N N . VAL A 1 1069 ? -0.922 27.981 -16.563 1.00 59.31 1069 VAL A N 1
ATOM 8176 C CA . VAL A 1 1069 ? -1.376 26.606 -16.306 1.00 59.31 1069 VAL A CA 1
ATOM 8177 C C . VAL A 1 1069 ? -2.907 26.503 -16.284 1.00 59.31 1069 VAL A C 1
ATOM 8179 O O . VAL A 1 1069 ? -3.565 27.112 -15.433 1.00 59.31 1069 VAL A O 1
ATOM 8182 N N . ASP A 1 1070 ? -3.484 25.695 -17.181 1.00 65.94 1070 ASP A N 1
ATOM 8183 C CA . ASP A 1 1070 ? -4.928 25.474 -17.214 1.00 65.94 1070 ASP A CA 1
ATOM 8184 C C . ASP A 1 1070 ? -5.355 24.534 -16.085 1.00 65.94 1070 ASP A C 1
ATOM 8186 O O . ASP A 1 1070 ? -5.178 23.315 -16.114 1.00 65.94 1070 ASP A O 1
ATOM 8190 N N . LYS A 1 1071 ? -5.976 25.141 -15.075 1.00 69.44 1071 LYS A N 1
ATOM 8191 C CA . LYS A 1 1071 ? -6.567 24.454 -13.927 1.00 69.44 1071 LYS A CA 1
ATOM 8192 C C . LYS A 1 1071 ? -8.041 24.102 -14.131 1.00 69.44 1071 LYS A C 1
ATOM 8194 O O . LYS A 1 1071 ? -8.665 23.610 -13.195 1.00 69.44 1071 LYS A O 1
ATOM 8199 N N . THR A 1 1072 ? -8.641 24.362 -15.292 1.00 73.56 1072 THR A N 1
ATOM 8200 C CA . THR A 1 1072 ? -10.100 24.282 -15.483 1.00 73.56 1072 THR A CA 1
ATOM 8201 C C . THR A 1 1072 ? -10.613 22.848 -15.416 1.00 73.56 1072 THR A C 1
ATOM 8203 O O . THR A 1 1072 ? -11.558 22.586 -14.672 1.00 73.56 1072 THR A O 1
ATOM 8206 N N . ALA A 1 1073 ? -9.934 21.891 -16.056 1.00 73.75 1073 ALA A N 1
ATOM 8207 C CA . ALA A 1 1073 ? -10.268 20.469 -15.934 1.00 73.75 1073 ALA A CA 1
ATOM 8208 C C . ALA A 1 1073 ? -10.091 19.933 -14.495 1.00 73.75 1073 ALA A C 1
ATOM 8210 O O . ALA A 1 1073 ? -10.929 19.166 -14.015 1.00 73.75 1073 ALA A O 1
ATOM 8211 N N . LEU A 1 1074 ? -9.049 20.375 -13.775 1.00 70.44 1074 LEU A N 1
ATOM 8212 C CA . LEU A 1 1074 ? -8.843 20.027 -12.363 1.00 70.44 1074 LEU A CA 1
ATOM 8213 C C . LEU A 1 1074 ? -9.901 20.667 -11.453 1.00 70.44 1074 LEU A C 1
ATOM 8215 O O . LEU A 1 1074 ? -10.379 20.018 -10.530 1.00 70.44 1074 LEU A O 1
ATOM 8219 N N . ARG A 1 1075 ? -10.320 21.906 -11.731 1.00 72.25 1075 ARG A N 1
ATOM 8220 C CA . ARG A 1 1075 ? -11.375 22.621 -10.997 1.00 72.25 1075 ARG A CA 1
ATOM 8221 C C . ARG A 1 1075 ? -12.738 21.954 -11.191 1.00 72.25 1075 ARG A C 1
ATOM 8223 O O . ARG A 1 1075 ? -13.446 21.746 -10.212 1.00 72.25 1075 ARG A O 1
ATOM 8230 N N . VAL A 1 1076 ? -13.075 21.553 -12.419 1.00 71.81 1076 VAL A N 1
ATOM 8231 C CA . VAL A 1 1076 ? -14.288 20.771 -12.714 1.00 71.81 1076 VAL A CA 1
ATOM 8232 C C . VAL A 1 1076 ? -14.245 19.414 -12.012 1.00 71.81 1076 VAL A C 1
ATOM 8234 O O . VAL A 1 1076 ? -15.218 19.046 -11.358 1.00 71.81 1076 VAL A O 1
ATOM 8237 N N . GLU A 1 1077 ? -13.127 18.682 -12.062 1.00 70.75 1077 GLU A N 1
ATOM 8238 C CA . GLU A 1 1077 ? -13.041 17.386 -11.378 1.00 70.75 1077 GLU A CA 1
ATOM 8239 C C . GLU A 1 1077 ? -13.042 17.517 -9.851 1.00 70.75 1077 GLU A C 1
ATOM 8241 O O . GLU A 1 1077 ? -13.647 16.681 -9.184 1.00 70.75 1077 GLU A O 1
ATOM 8246 N N . VAL A 1 1078 ? -12.425 18.557 -9.278 1.00 69.19 1078 VAL A N 1
ATOM 8247 C CA . VAL A 1 1078 ? -12.501 18.838 -7.838 1.00 69.19 1078 VAL A CA 1
ATOM 8248 C C . VAL A 1 1078 ? -13.929 19.196 -7.443 1.00 69.19 1078 VAL A C 1
ATOM 8250 O O . VAL A 1 1078 ? -14.422 18.590 -6.503 1.00 69.19 1078 VAL A O 1
ATOM 8253 N N . ASN A 1 1079 ? -14.647 20.041 -8.188 1.00 70.44 1079 ASN A N 1
ATOM 8254 C CA . ASN A 1 1079 ? -16.060 20.340 -7.916 1.00 70.44 1079 ASN A CA 1
ATOM 8255 C C . ASN A 1 1079 ? -16.943 19.078 -8.021 1.00 70.44 1079 ASN A C 1
ATOM 8257 O O . ASN A 1 1079 ? -17.698 18.762 -7.101 1.00 70.44 1079 ASN A O 1
ATOM 8261 N N . ASN A 1 1080 ? -16.762 18.275 -9.074 1.00 66.75 1080 ASN A N 1
ATOM 8262 C CA . ASN A 1 1080 ? -17.410 16.965 -9.227 1.00 66.75 1080 ASN A CA 1
ATOM 8263 C C . ASN A 1 1080 ? -16.965 15.947 -8.157 1.00 66.75 1080 ASN A C 1
ATOM 8265 O O . ASN A 1 1080 ? -17.564 14.878 -8.026 1.00 66.75 1080 ASN A O 1
ATOM 8269 N N . SER A 1 1081 ? -15.882 16.223 -7.428 1.00 64.19 1081 SER A N 1
ATOM 8270 C CA . SER A 1 1081 ? -15.335 15.402 -6.343 1.00 64.19 1081 SER A CA 1
ATOM 8271 C C . SER A 1 1081 ? -15.662 15.940 -4.951 1.00 64.19 1081 SER A C 1
ATOM 8273 O O . SER A 1 1081 ? -15.610 15.168 -4.004 1.00 64.19 1081 SER A O 1
ATOM 8275 N N . GLU A 1 1082 ? -16.065 17.204 -4.799 1.00 60.19 1082 GLU A N 1
ATOM 8276 C CA . GLU A 1 1082 ? -16.692 17.733 -3.579 1.00 60.19 1082 GLU A CA 1
ATOM 8277 C C . GLU A 1 1082 ? -17.994 16.962 -3.318 1.00 60.19 1082 GLU A C 1
ATOM 8279 O O . GLU A 1 1082 ? -18.196 16.443 -2.219 1.00 60.19 1082 GLU A O 1
ATOM 8284 N N . ALA A 1 1083 ? -18.818 16.783 -4.360 1.00 55.28 1083 ALA A N 1
ATOM 8285 C CA . ALA A 1 1083 ? -20.043 15.984 -4.312 1.00 55.28 1083 ALA A CA 1
ATOM 8286 C C . ALA A 1 1083 ? -19.768 14.538 -3.851 1.00 55.28 1083 ALA A C 1
ATOM 8288 O O . ALA A 1 1083 ? -20.310 14.096 -2.834 1.00 55.28 1083 ALA A O 1
ATOM 8289 N N . ASP A 1 1084 ? -18.848 13.832 -4.519 1.00 57.78 1084 ASP A N 1
ATOM 8290 C CA . ASP A 1 1084 ? -18.448 12.463 -4.148 1.00 57.78 1084 ASP A CA 1
ATOM 8291 C C . ASP A 1 1084 ? -17.670 12.395 -2.810 1.00 57.78 1084 ASP A C 1
ATOM 8293 O O . ASP A 1 1084 ? -17.653 11.352 -2.147 1.00 57.78 1084 ASP A O 1
ATOM 8297 N N . SER A 1 1085 ? -17.085 13.499 -2.324 1.00 57.50 1085 SER A N 1
ATOM 8298 C CA . SER A 1 1085 ? -16.443 13.550 -0.999 1.00 57.50 1085 SER A CA 1
ATOM 8299 C C . SER A 1 1085 ? -17.446 13.367 0.142 1.00 57.50 1085 SER A C 1
ATOM 8301 O O . SER A 1 1085 ? -17.085 12.837 1.196 1.00 57.50 1085 SER A O 1
ATOM 8303 N N . SER A 1 1086 ? -18.724 13.704 -0.075 1.00 54.56 1086 SER A N 1
ATOM 8304 C CA . SER A 1 1086 ? -19.812 13.449 0.880 1.00 54.56 1086 SER A CA 1
ATOM 8305 C C . SER A 1 1086 ? -20.116 11.950 1.070 1.00 54.56 1086 SER A C 1
ATOM 8307 O O . SER A 1 1086 ? -20.635 11.550 2.118 1.00 54.56 1086 SER A O 1
ATOM 8309 N N . ALA A 1 1087 ? -19.740 11.113 0.094 1.00 54.81 1087 ALA A N 1
ATOM 8310 C CA . ALA A 1 1087 ? -19.745 9.656 0.197 1.00 54.81 1087 ALA A CA 1
ATOM 8311 C C . ALA A 1 1087 ? -18.410 9.139 0.766 1.00 54.81 1087 ALA A C 1
ATOM 8313 O O . ALA A 1 1087 ? -18.393 8.374 1.732 1.00 54.81 1087 ALA A O 1
ATOM 8314 N N . ALA A 1 1088 ? -17.275 9.616 0.242 1.00 57.06 1088 ALA A N 1
ATOM 8315 C CA . ALA A 1 1088 ? -15.943 9.165 0.661 1.00 57.06 1088 ALA A CA 1
ATOM 8316 C C . ALA A 1 1088 ? -15.569 9.515 2.114 1.00 57.06 1088 ALA A C 1
ATOM 8318 O O . ALA A 1 1088 ? -14.708 8.867 2.715 1.00 57.06 1088 ALA A O 1
ATOM 8319 N N . SER A 1 1089 ? -16.188 10.545 2.693 1.00 57.03 1089 SER A N 1
ATOM 8320 C CA . SER A 1 1089 ? -16.025 10.925 4.103 1.00 57.03 1089 SER A CA 1
ATOM 8321 C C . SER A 1 1089 ? -16.698 9.953 5.079 1.00 57.03 1089 SER A C 1
ATOM 8323 O O . SER A 1 1089 ? -16.288 9.899 6.235 1.00 57.03 1089 SER A O 1
ATOM 8325 N N . LYS A 1 1090 ? -17.667 9.145 4.622 1.00 55.81 1090 LYS A N 1
ATOM 8326 C CA . LYS A 1 1090 ? -18.425 8.193 5.458 1.00 55.81 1090 LYS A CA 1
ATOM 8327 C C . LYS A 1 1090 ? -17.831 6.779 5.496 1.00 55.81 1090 LYS A C 1
ATOM 8329 O O . LYS A 1 1090 ? -18.184 6.001 6.373 1.00 55.81 1090 LYS A O 1
ATOM 8334 N N . ALA A 1 1091 ? -16.918 6.443 4.582 1.00 58.22 1091 ALA A N 1
ATOM 8335 C CA . ALA A 1 1091 ? -16.231 5.149 4.542 1.00 58.22 1091 ALA A CA 1
ATOM 8336 C C . ALA A 1 1091 ? -14.761 5.286 4.978 1.00 58.22 1091 ALA A C 1
ATOM 8338 O O . ALA A 1 1091 ? -14.049 6.158 4.481 1.00 58.22 1091 ALA A O 1
ATOM 8339 N N . ASN A 1 1092 ? -14.270 4.408 5.863 1.00 60.69 1092 ASN A N 1
ATOM 8340 C CA . ASN A 1 1092 ? -12.869 4.412 6.330 1.00 60.69 1092 ASN A CA 1
ATOM 8341 C C . ASN A 1 1092 ? -11.960 3.379 5.619 1.00 60.69 1092 ASN A C 1
ATOM 8343 O O . ASN A 1 1092 ? -10.882 3.023 6.111 1.00 60.69 1092 ASN A O 1
ATOM 8347 N N . THR A 1 1093 ? -12.385 2.892 4.451 1.00 74.81 1093 THR A N 1
ATOM 8348 C CA . THR A 1 1093 ? -11.612 1.959 3.617 1.00 74.81 1093 THR A CA 1
ATOM 8349 C C . THR A 1 1093 ? -10.304 2.591 3.127 1.00 74.81 1093 THR A C 1
ATOM 8351 O O . THR A 1 1093 ? -10.159 3.817 3.091 1.00 74.81 1093 THR A O 1
ATOM 8354 N N . ALA A 1 1094 ? -9.338 1.759 2.723 1.00 72.38 1094 ALA A N 1
ATOM 8355 C CA . ALA A 1 1094 ? -8.076 2.239 2.157 1.00 72.38 1094 ALA A CA 1
ATOM 8356 C C . ALA A 1 1094 ? -8.306 3.119 0.911 1.00 72.38 1094 ALA A C 1
ATOM 8358 O O . ALA A 1 1094 ? -7.735 4.203 0.821 1.00 72.38 1094 ALA A O 1
ATOM 8359 N N . ALA A 1 1095 ? -9.221 2.717 0.020 1.00 69.12 1095 ALA A N 1
ATOM 8360 C CA . ALA A 1 1095 ? -9.612 3.492 -1.160 1.00 69.12 1095 ALA A CA 1
ATOM 8361 C C . ALA A 1 1095 ? -10.208 4.868 -0.805 1.00 69.12 1095 ALA A C 1
ATOM 8363 O O . ALA A 1 1095 ? -9.825 5.876 -1.392 1.00 69.12 1095 ALA A O 1
ATOM 8364 N N . ALA A 1 1096 ? -11.089 4.945 0.200 1.00 72.25 1096 ALA A N 1
ATOM 8365 C CA . ALA A 1 1096 ? -11.674 6.213 0.638 1.00 72.25 1096 ALA A CA 1
ATOM 8366 C C . ALA A 1 1096 ? -10.647 7.141 1.315 1.00 72.25 1096 ALA A C 1
ATOM 8368 O O . ALA A 1 1096 ? -10.710 8.361 1.147 1.00 72.25 1096 ALA A O 1
ATOM 8369 N N . ARG A 1 1097 ? -9.664 6.581 2.037 1.00 74.81 1097 ARG A N 1
ATOM 8370 C CA . ARG A 1 1097 ? -8.518 7.340 2.572 1.00 74.81 1097 ARG A CA 1
ATOM 8371 C C . ARG A 1 1097 ? -7.581 7.831 1.462 1.00 74.81 1097 ARG A C 1
ATOM 8373 O O . ARG A 1 1097 ? -7.184 8.993 1.502 1.00 74.81 1097 ARG A O 1
ATOM 8380 N N . ALA A 1 1098 ? -7.292 7.005 0.455 1.00 73.00 1098 ALA A N 1
ATOM 8381 C CA . ALA A 1 1098 ? -6.513 7.399 -0.719 1.00 73.00 1098 ALA A CA 1
ATOM 8382 C C . ALA A 1 1098 ? -7.206 8.524 -1.507 1.00 73.00 1098 ALA A C 1
ATOM 8384 O O . ALA A 1 1098 ? -6.587 9.549 -1.774 1.00 73.00 1098 ALA A O 1
ATOM 8385 N N . TYR A 1 1099 ? -8.510 8.401 -1.777 1.00 76.12 1099 TYR A N 1
ATOM 8386 C CA . TYR A 1 1099 ? -9.296 9.441 -2.447 1.00 76.12 1099 TYR A CA 1
ATOM 8387 C C . TYR A 1 1099 ? -9.358 10.749 -1.653 1.00 76.12 1099 TYR A C 1
ATOM 8389 O O . TYR A 1 1099 ? -9.170 11.817 -2.228 1.00 76.12 1099 TYR A O 1
ATOM 8397 N N . ARG A 1 1100 ? -9.529 10.697 -0.323 1.00 80.00 1100 ARG A N 1
ATOM 8398 C CA . ARG A 1 1100 ? -9.462 11.908 0.513 1.00 80.00 1100 ARG A CA 1
ATOM 8399 C C . ARG A 1 1100 ? -8.070 12.554 0.508 1.00 80.00 1100 ARG A C 1
ATOM 8401 O O . ARG A 1 1100 ? -7.997 13.780 0.486 1.00 80.00 1100 ARG A O 1
ATOM 8408 N N . LYS A 1 1101 ? -6.983 11.771 0.457 1.00 82.00 1101 LYS A N 1
ATOM 8409 C CA . LYS A 1 1101 ? -5.615 12.298 0.288 1.00 82.00 1101 LYS A CA 1
ATOM 8410 C C . LYS A 1 1101 ? -5.421 12.932 -1.098 1.00 82.00 1101 LYS A C 1
ATOM 8412 O O . LYS A 1 1101 ? -4.919 14.047 -1.178 1.00 82.00 1101 LYS A O 1
ATOM 8417 N N . ALA A 1 1102 ? -5.870 12.269 -2.165 1.00 77.44 1102 ALA A N 1
ATOM 8418 C CA . ALA A 1 1102 ? -5.787 12.777 -3.535 1.00 77.44 1102 ALA A CA 1
ATOM 8419 C C . ALA A 1 1102 ? -6.627 14.051 -3.743 1.00 77.44 1102 ALA A C 1
ATOM 8421 O O . ALA A 1 1102 ? -6.167 14.983 -4.390 1.00 77.44 1102 ALA A O 1
ATOM 8422 N N . LEU A 1 1103 ? -7.822 14.139 -3.147 1.00 79.88 1103 LEU A N 1
ATOM 8423 C CA . LEU A 1 1103 ? -8.658 15.343 -3.188 1.00 79.88 1103 LEU A CA 1
ATOM 8424 C C . LEU A 1 1103 ? -8.058 16.498 -2.372 1.00 79.88 1103 LEU A C 1
ATOM 8426 O O . LEU A 1 1103 ? -8.147 17.647 -2.797 1.00 79.88 1103 LEU A O 1
ATOM 8430 N N . ALA A 1 1104 ? -7.425 16.216 -1.230 1.00 79.75 1104 ALA A N 1
ATOM 8431 C CA . ALA A 1 1104 ? -6.697 17.230 -0.468 1.00 79.75 1104 ALA A CA 1
ATOM 8432 C C . ALA A 1 1104 ? -5.491 17.773 -1.254 1.00 79.75 1104 ALA A C 1
ATOM 8434 O O . ALA A 1 1104 ? -5.310 18.987 -1.323 1.00 79.75 1104 ALA A O 1
ATOM 8435 N N . GLU A 1 1105 ? -4.721 16.900 -1.910 1.00 76.81 1105 GLU A N 1
ATOM 8436 C CA . GLU A 1 1105 ? -3.587 17.308 -2.747 1.00 76.81 1105 GLU A CA 1
ATOM 8437 C C . GLU A 1 1105 ? -4.045 18.047 -4.015 1.00 76.81 1105 GLU A C 1
ATOM 8439 O O . GLU A 1 1105 ? -3.486 19.085 -4.352 1.00 76.81 1105 GLU A O 1
ATOM 8444 N N . ALA A 1 1106 ? -5.135 17.617 -4.656 1.00 76.94 1106 ALA A N 1
ATOM 8445 C CA . ALA A 1 1106 ? -5.758 18.342 -5.764 1.00 76.94 1106 ALA A CA 1
ATOM 8446 C C . ALA A 1 1106 ? -6.238 19.746 -5.357 1.00 76.94 1106 ALA A C 1
ATOM 8448 O O . ALA A 1 1106 ? -6.033 20.707 -6.097 1.00 76.94 1106 ALA A O 1
ATOM 8449 N N . LYS A 1 1107 ? -6.816 19.899 -4.157 1.00 81.19 1107 LYS A N 1
ATOM 8450 C CA . LYS A 1 1107 ? -7.154 21.214 -3.589 1.00 81.19 1107 LYS A CA 1
ATOM 8451 C C . LYS A 1 1107 ? -5.906 22.052 -3.297 1.00 81.19 1107 LYS A C 1
ATOM 8453 O O . LYS A 1 1107 ? -5.911 23.245 -3.597 1.00 81.19 1107 LYS A O 1
ATOM 8458 N N . ARG A 1 1108 ? -4.830 21.443 -2.777 1.00 85.38 1108 ARG A N 1
ATOM 8459 C CA . ARG A 1 1108 ? -3.534 22.112 -2.567 1.00 85.38 1108 ARG A CA 1
ATOM 8460 C C . ARG A 1 1108 ? -2.973 22.634 -3.891 1.00 85.38 1108 ARG A C 1
ATOM 8462 O O . ARG A 1 1108 ? -2.678 23.816 -3.987 1.00 85.38 1108 ARG A O 1
ATOM 8469 N N . VAL A 1 1109 ? -2.916 21.791 -4.921 1.00 79.44 1109 VAL A N 1
ATOM 8470 C CA . VAL A 1 1109 ? -2.429 22.120 -6.272 1.00 79.44 1109 VAL A CA 1
ATOM 8471 C C . VAL A 1 1109 ? -3.319 23.147 -6.986 1.00 79.44 1109 VAL A C 1
ATOM 8473 O O . VAL A 1 1109 ? -2.807 23.984 -7.729 1.00 79.44 1109 VAL A O 1
ATOM 8476 N N . LEU A 1 1110 ? -4.635 23.171 -6.740 1.00 74.06 1110 LEU A N 1
ATOM 8477 C CA . LEU A 1 1110 ? -5.498 24.260 -7.215 1.00 74.06 1110 LEU A CA 1
ATOM 8478 C C . LEU A 1 1110 ? -5.147 25.604 -6.557 1.00 74.06 1110 LEU A C 1
ATOM 8480 O O . LEU A 1 1110 ? -4.998 26.596 -7.274 1.00 74.06 1110 LEU A O 1
ATOM 8484 N N . ALA A 1 1111 ? -4.996 25.627 -5.229 1.00 73.38 1111 ALA A N 1
ATOM 8485 C CA . ALA A 1 1111 ? -4.706 26.832 -4.445 1.00 73.38 1111 ALA A CA 1
ATOM 8486 C C . ALA A 1 1111 ? -3.262 27.352 -4.604 1.00 73.38 1111 ALA A C 1
ATOM 8488 O O . ALA A 1 1111 ? -3.016 28.550 -4.469 1.00 73.38 1111 ALA A O 1
ATOM 8489 N N . ASP A 1 1112 ? -2.316 26.462 -4.900 1.00 73.31 1112 ASP A N 1
ATOM 8490 C CA . ASP A 1 1112 ? -0.905 26.764 -5.130 1.00 73.31 1112 ASP A CA 1
ATOM 8491 C C . ASP A 1 1112 ? -0.731 27.585 -6.418 1.00 73.31 1112 ASP A C 1
ATOM 8493 O O . ASP A 1 1112 ? -0.915 27.085 -7.532 1.00 73.31 1112 ASP A O 1
ATOM 8497 N N . LYS A 1 1113 ? -0.399 28.873 -6.275 1.00 74.56 1113 LYS A N 1
ATOM 8498 C CA . LYS A 1 1113 ? -0.254 29.807 -7.404 1.00 74.56 1113 LYS A CA 1
ATOM 8499 C C . LYS A 1 1113 ? 0.889 29.438 -8.355 1.00 74.56 1113 LYS A C 1
ATOM 8501 O O . LYS A 1 1113 ? 0.841 29.856 -9.506 1.00 74.56 1113 LYS A O 1
ATOM 8506 N N . ASN A 1 1114 ? 1.855 28.639 -7.898 1.00 73.25 1114 ASN A N 1
ATOM 8507 C CA . ASN A 1 1114 ? 3.070 28.308 -8.641 1.00 73.25 1114 ASN A CA 1
ATOM 8508 C C . ASN A 1 1114 ? 3.067 26.853 -9.155 1.00 73.25 1114 ASN A C 1
ATOM 8510 O O . ASN A 1 1114 ? 4.066 26.395 -9.706 1.00 73.25 1114 ASN A O 1
ATOM 8514 N N . ALA A 1 1115 ? 1.961 26.117 -8.985 1.00 70.06 1115 ALA A N 1
ATOM 8515 C CA . ALA A 1 1115 ? 1.837 24.745 -9.472 1.00 70.06 1115 ALA A CA 1
ATOM 8516 C C . ALA A 1 1115 ? 1.918 24.663 -11.006 1.00 70.06 1115 ALA A C 1
ATOM 8518 O O . ALA A 1 1115 ? 1.130 25.289 -11.716 1.00 70.06 1115 ALA A O 1
ATOM 8519 N N . THR A 1 1116 ? 2.838 23.835 -11.497 1.00 71.06 1116 THR A N 1
ATOM 8520 C CA . THR A 1 1116 ? 3.066 23.553 -12.923 1.00 71.06 1116 THR A CA 1
ATOM 8521 C C . THR A 1 1116 ? 1.939 22.720 -13.550 1.00 71.06 1116 THR A C 1
ATOM 8523 O O . THR A 1 1116 ? 1.215 22.011 -12.848 1.00 71.06 1116 THR A O 1
ATOM 8526 N N . GLN A 1 1117 ? 1.823 22.731 -14.886 1.00 67.25 1117 GLN A N 1
ATOM 8527 C CA . GLN A 1 1117 ? 0.830 21.906 -15.596 1.00 67.25 1117 GLN A CA 1
ATOM 8528 C C . GLN A 1 1117 ? 1.008 20.412 -15.297 1.00 67.25 1117 GLN A C 1
ATOM 8530 O O . GLN A 1 1117 ? 0.025 19.729 -15.039 1.00 67.25 1117 GLN A O 1
ATOM 8535 N N . ALA A 1 1118 ? 2.249 19.919 -15.216 1.00 65.69 1118 ALA A N 1
ATOM 8536 C CA . ALA A 1 1118 ? 2.521 18.529 -14.852 1.00 65.69 1118 ALA A CA 1
ATOM 8537 C C . ALA A 1 1118 ? 1.941 18.160 -13.472 1.00 65.69 1118 ALA A C 1
ATOM 8539 O O . ALA A 1 1118 ? 1.325 17.107 -13.333 1.00 65.69 1118 ALA A O 1
ATOM 8540 N N . GLN A 1 1119 ? 2.062 19.044 -12.473 1.00 68.25 1119 GLN A N 1
ATOM 8541 C CA . GLN A 1 1119 ? 1.482 18.834 -11.140 1.00 68.25 1119 GLN A CA 1
ATOM 8542 C C . GLN A 1 1119 ? -0.052 18.920 -11.149 1.00 68.25 1119 GLN A C 1
ATOM 8544 O O . GLN A 1 1119 ? -0.709 18.186 -10.413 1.00 68.25 1119 GLN A O 1
ATOM 8549 N N . VAL A 1 1120 ? -0.638 19.783 -11.985 1.00 64.44 1120 VAL A N 1
ATOM 8550 C CA . VAL A 1 1120 ? -2.096 19.890 -12.177 1.00 64.44 1120 VAL A CA 1
ATOM 8551 C C . VAL A 1 1120 ? -2.664 18.635 -12.846 1.00 64.44 1120 VAL A C 1
ATOM 8553 O O . VAL A 1 1120 ? -3.665 18.091 -12.377 1.00 64.44 1120 VAL A O 1
ATOM 8556 N N . ASP A 1 1121 ? -1.993 18.126 -13.875 1.00 72.50 1121 ASP A N 1
ATOM 8557 C CA . ASP A 1 1121 ? -2.388 16.925 -14.612 1.00 72.50 1121 ASP A CA 1
ATOM 8558 C C . ASP A 1 1121 ? -2.157 15.648 -13.789 1.00 72.50 1121 ASP A C 1
ATOM 8560 O O . ASP A 1 1121 ? -2.971 14.722 -13.832 1.00 72.50 1121 ASP A O 1
ATOM 8564 N N . GLU A 1 1122 ? -1.084 15.594 -12.994 1.00 63.44 1122 GLU A N 1
ATOM 8565 C CA . GLU A 1 1122 ? -0.840 14.521 -12.029 1.00 63.44 1122 GLU A CA 1
ATOM 8566 C C . GLU A 1 1122 ? -1.890 14.529 -10.912 1.00 63.44 1122 GLU A C 1
ATOM 8568 O O . GLU A 1 1122 ? -2.483 13.487 -10.628 1.00 63.44 1122 GLU A O 1
ATOM 8573 N N . ALA A 1 1123 ? -2.200 15.689 -10.325 1.00 74.69 1123 ALA A N 1
ATOM 8574 C CA . ALA A 1 1123 ? -3.268 15.810 -9.335 1.00 74.69 1123 ALA A CA 1
ATOM 8575 C C . ALA A 1 1123 ? -4.634 15.398 -9.912 1.00 74.69 1123 ALA A C 1
ATOM 8577 O O . ALA A 1 1123 ? -5.400 14.700 -9.245 1.00 74.69 1123 ALA A O 1
ATOM 8578 N N . LEU A 1 1124 ? -4.921 15.757 -11.169 1.00 79.56 1124 LEU A N 1
ATOM 8579 C CA . LEU A 1 1124 ? -6.132 15.350 -11.885 1.00 79.56 1124 LEU A CA 1
ATOM 8580 C C . LEU A 1 1124 ? -6.176 13.834 -12.123 1.00 79.56 1124 LEU A C 1
ATOM 8582 O O . LEU A 1 1124 ? -7.205 13.199 -11.877 1.00 79.56 1124 LEU A O 1
ATOM 8586 N N . ARG A 1 1125 ? -5.064 13.239 -12.572 1.00 70.81 1125 ARG A N 1
ATOM 8587 C CA . ARG A 1 1125 ? -4.937 11.795 -12.816 1.00 70.81 1125 ARG A CA 1
ATOM 8588 C C . ARG A 1 1125 ? -5.060 11.000 -11.514 1.00 70.81 1125 ARG A C 1
ATOM 8590 O O . ARG A 1 1125 ? -5.844 10.054 -11.470 1.00 70.81 1125 ARG A O 1
ATOM 8597 N N . ASN A 1 1126 ? -4.382 11.420 -10.448 1.00 70.12 1126 ASN A N 1
ATOM 8598 C CA . ASN A 1 1126 ? -4.424 10.775 -9.133 1.00 70.12 1126 ASN A CA 1
ATOM 8599 C C . ASN A 1 1126 ? -5.805 10.905 -8.469 1.00 70.12 1126 ASN A C 1
ATOM 8601 O O . ASN A 1 1126 ? -6.312 9.929 -7.911 1.00 70.12 1126 ASN A O 1
ATOM 8605 N N . LEU A 1 1127 ? -6.470 12.063 -8.591 1.00 79.25 1127 LEU A N 1
ATOM 8606 C CA . LEU A 1 1127 ? -7.850 12.236 -8.130 1.00 79.25 1127 LEU A CA 1
ATOM 8607 C C . LEU A 1 1127 ? -8.813 11.312 -8.890 1.00 79.25 1127 LEU A C 1
ATOM 8609 O O . LEU A 1 1127 ? -9.577 10.586 -8.253 1.00 79.25 1127 LEU A O 1
ATOM 8613 N N . LYS A 1 1128 ? -8.748 11.275 -10.229 1.00 77.94 1128 LYS A N 1
ATOM 8614 C CA . LYS A 1 1128 ? -9.587 10.392 -11.063 1.00 77.94 1128 LYS A CA 1
ATOM 8615 C C . LYS A 1 1128 ? -9.330 8.907 -10.795 1.00 77.94 1128 LYS A C 1
ATOM 8617 O O . LYS A 1 1128 ? -10.289 8.148 -10.670 1.00 77.94 1128 LYS A O 1
ATOM 8622 N N . ALA A 1 1129 ? -8.072 8.495 -10.640 1.00 64.38 1129 ALA A N 1
ATOM 8623 C CA . ALA A 1 1129 ? -7.711 7.118 -10.309 1.00 64.38 1129 ALA A CA 1
ATOM 8624 C C . ALA A 1 1129 ? -8.284 6.701 -8.945 1.00 64.38 1129 ALA A C 1
ATOM 8626 O O . ALA A 1 1129 ? -8.983 5.692 -8.846 1.00 64.38 1129 ALA A O 1
ATOM 8627 N N . ALA A 1 1130 ? -8.090 7.514 -7.903 1.00 68.31 1130 ALA A N 1
ATOM 8628 C CA . ALA A 1 1130 ? -8.645 7.225 -6.584 1.00 68.31 1130 ALA A CA 1
ATOM 8629 C C . ALA A 1 1130 ? -10.190 7.256 -6.570 1.00 68.31 1130 ALA A C 1
ATOM 8631 O O . ALA A 1 1130 ? -10.812 6.481 -5.841 1.00 68.31 1130 ALA A O 1
ATOM 8632 N N . LYS A 1 1131 ? -10.819 8.090 -7.414 1.00 75.19 1131 LYS A N 1
ATOM 8633 C CA . LYS A 1 1131 ? -12.278 8.143 -7.621 1.00 75.19 1131 LYS A CA 1
ATOM 8634 C C . LYS A 1 1131 ? -12.817 6.870 -8.274 1.00 75.19 1131 LYS A C 1
ATOM 8636 O O . LYS A 1 1131 ? -13.837 6.343 -7.835 1.00 75.19 1131 LYS A O 1
ATOM 8641 N N . ALA A 1 1132 ? -12.115 6.345 -9.278 1.00 68.56 1132 ALA A N 1
ATOM 8642 C CA . ALA A 1 1132 ? -12.444 5.071 -9.911 1.00 68.56 1132 ALA A CA 1
ATOM 8643 C C . ALA A 1 1132 ? -12.302 3.904 -8.919 1.00 68.56 1132 ALA A C 1
ATOM 8645 O O . ALA A 1 1132 ? -13.222 3.100 -8.787 1.00 68.56 1132 ALA A O 1
ATOM 8646 N N . THR A 1 1133 ? -11.216 3.856 -8.141 1.00 67.75 1133 THR A N 1
ATOM 8647 C CA . THR A 1 1133 ? -11.019 2.840 -7.091 1.00 67.75 1133 THR A CA 1
ATOM 8648 C C . THR A 1 1133 ? -12.094 2.917 -6.000 1.00 67.75 1133 THR A C 1
ATOM 8650 O O . THR A 1 1133 ? -12.569 1.882 -5.536 1.00 67.75 1133 THR A O 1
ATOM 8653 N N . LEU A 1 1134 ? -12.542 4.123 -5.625 1.00 67.88 1134 LEU A N 1
ATOM 8654 C CA . LEU A 1 1134 ? -13.665 4.318 -4.704 1.00 67.88 1134 LEU A CA 1
ATOM 8655 C C . LEU A 1 1134 ? -14.991 3.794 -5.282 1.00 67.88 1134 LEU A C 1
ATOM 8657 O O . LEU A 1 1134 ? -15.706 3.072 -4.590 1.00 67.88 1134 LEU A O 1
ATOM 8661 N N . ARG A 1 1135 ? -15.316 4.122 -6.541 1.00 68.88 1135 ARG A N 1
ATOM 8662 C CA . ARG A 1 1135 ? -16.552 3.663 -7.202 1.00 68.88 1135 ARG A CA 1
ATOM 8663 C C . ARG A 1 1135 ? -16.554 2.145 -7.430 1.00 68.88 1135 ARG A C 1
ATOM 8665 O O . ARG A 1 1135 ? -17.560 1.499 -7.153 1.00 68.88 1135 ARG A O 1
ATOM 8672 N N . ASN A 1 1136 ? -15.420 1.557 -7.808 1.00 62.12 1136 ASN A N 1
ATOM 8673 C CA . ASN A 1 1136 ? -15.281 0.106 -7.989 1.00 62.12 1136 ASN A CA 1
ATOM 8674 C C . ASN A 1 1136 ? -15.386 -0.672 -6.663 1.00 62.12 1136 ASN A C 1
ATOM 8676 O O . ASN A 1 1136 ? -15.891 -1.791 -6.649 1.00 62.12 1136 ASN A O 1
ATOM 8680 N N . ALA A 1 1137 ? -14.996 -0.070 -5.534 1.00 57.25 1137 ALA A N 1
ATOM 8681 C CA . ALA A 1 1137 ? -15.239 -0.625 -4.198 1.00 57.25 1137 ALA A CA 1
ATOM 8682 C C . ALA A 1 1137 ? -16.705 -0.490 -3.720 1.00 57.25 1137 ALA A C 1
ATOM 8684 O O . ALA A 1 1137 ? -17.042 -0.976 -2.642 1.00 57.25 1137 ALA A O 1
ATOM 8685 N N . SER A 1 1138 ? -17.572 0.167 -4.497 1.00 53.66 1138 SER A N 1
ATOM 8686 C CA . SER A 1 1138 ? -18.969 0.467 -4.153 1.00 53.66 1138 SER A CA 1
ATOM 8687 C C . SER A 1 1138 ? -19.986 -0.280 -5.036 1.00 53.66 1138 SER A C 1
ATOM 8689 O O . SER A 1 1138 ? -21.166 0.071 -5.022 1.00 53.66 1138 SER A O 1
ATOM 8691 N N . GLY A 1 1139 ? -19.548 -1.271 -5.825 1.00 49.16 1139 GLY A N 1
ATOM 8692 C CA . GLY A 1 1139 ? -20.307 -1.758 -6.983 1.00 49.16 1139 GLY A CA 1
ATOM 8693 C C . GLY A 1 1139 ? -20.345 -3.270 -7.212 1.00 49.16 1139 GLY A C 1
ATOM 8694 O O . GLY A 1 1139 ? -20.316 -3.673 -8.370 1.00 49.16 1139 GLY A O 1
ATOM 8695 N N . ASN A 1 1140 ? -20.409 -4.119 -6.173 1.00 37.88 1140 ASN A N 1
ATOM 8696 C CA . ASN A 1 1140 ? -20.771 -5.533 -6.382 1.00 37.88 1140 ASN A CA 1
ATOM 8697 C C . ASN A 1 1140 ? -21.333 -6.239 -5.126 1.00 37.88 1140 ASN A C 1
ATOM 8699 O O . ASN A 1 1140 ? -20.564 -6.629 -4.251 1.00 37.88 1140 ASN A O 1
ATOM 8703 N N . ALA A 1 1141 ? -22.663 -6.407 -5.033 1.00 34.47 1141 ALA A N 1
ATOM 8704 C CA . ALA A 1 1141 ? -23.329 -7.226 -3.999 1.00 34.47 1141 ALA A CA 1
ATOM 8705 C C . ALA A 1 1141 ? -24.812 -7.565 -4.312 1.00 34.47 1141 ALA A C 1
ATOM 8707 O O . ALA A 1 1141 ? -25.680 -7.429 -3.452 1.00 34.47 1141 ALA A O 1
ATOM 8708 N N . SER A 1 1142 ? -25.127 -8.001 -5.536 1.00 29.44 1142 SER A N 1
ATOM 8709 C CA . SER A 1 1142 ? -26.387 -8.702 -5.846 1.00 29.44 1142 SER A CA 1
ATOM 8710 C C . SER A 1 1142 ? -26.239 -9.435 -7.187 1.00 29.44 1142 SER A C 1
ATOM 8712 O O . SER A 1 1142 ? -26.079 -8.776 -8.208 1.00 29.44 1142 SER A O 1
ATOM 8714 N N . GLY A 1 1143 ? -26.230 -10.767 -7.283 1.00 31.12 1143 GLY A N 1
ATOM 8715 C CA . GLY A 1 1143 ? -26.244 -11.819 -6.253 1.00 31.12 1143 GLY A CA 1
ATOM 8716 C C . GLY A 1 1143 ? -26.965 -13.065 -6.785 1.00 31.12 1143 GLY A C 1
ATOM 8717 O O . GLY A 1 1143 ? -27.895 -12.900 -7.563 1.00 31.12 1143 GLY A O 1
ATOM 8718 N N . LEU A 1 1144 ? -26.580 -14.291 -6.387 1.00 31.06 1144 LEU A N 1
ATOM 8719 C CA . LEU A 1 1144 ? -27.446 -15.483 -6.503 1.00 31.06 1144 LEU A CA 1
ATOM 8720 C C . LEU A 1 1144 ? -26.956 -16.705 -5.688 1.00 31.06 1144 LEU A C 1
ATOM 8722 O O . LEU A 1 1144 ? -25.865 -16.718 -5.123 1.00 31.06 1144 LEU A O 1
ATOM 8726 N N . ALA A 1 1145 ? -27.835 -17.705 -5.606 1.00 31.19 1145 ALA A N 1
ATOM 8727 C CA . ALA A 1 1145 ? -27.747 -18.983 -4.890 1.00 31.19 1145 ALA A CA 1
ATOM 8728 C C . ALA A 1 1145 ? -26.953 -20.078 -5.657 1.00 31.19 1145 ALA A C 1
ATOM 8730 O O . ALA A 1 1145 ? -26.705 -19.896 -6.842 1.00 31.19 1145 ALA A O 1
ATOM 8731 N N . LYS A 1 1146 ? -26.641 -21.284 -5.133 1.00 30.94 1146 LYS A N 1
ATOM 8732 C CA . LYS A 1 1146 ? -26.409 -21.877 -3.778 1.00 30.94 1146 LYS A CA 1
ATOM 8733 C C . LYS A 1 1146 ? -26.127 -23.395 -3.995 1.00 30.94 1146 LYS A C 1
ATOM 8735 O O . LYS A 1 1146 ? -26.456 -23.893 -5.060 1.00 30.94 1146 LYS A O 1
ATOM 8740 N N . THR A 1 1147 ? -25.605 -24.104 -2.978 1.00 31.53 1147 THR A N 1
ATOM 8741 C CA . THR A 1 1147 ? -25.289 -25.567 -2.928 1.00 31.53 1147 THR A CA 1
ATOM 8742 C C . THR A 1 1147 ? -24.150 -26.045 -3.855 1.00 31.53 1147 THR A C 1
ATOM 8744 O O . THR A 1 1147 ? -23.950 -25.491 -4.924 1.00 31.53 1147 THR A O 1
ATOM 8747 N N . GLY A 1 1148 ? -23.320 -27.045 -3.518 1.00 31.02 1148 GLY A N 1
ATOM 8748 C CA . GLY A 1 1148 ? -23.125 -27.801 -2.261 1.00 31.02 1148 GLY A CA 1
ATOM 8749 C C . GLY A 1 1148 ? -22.941 -29.316 -2.507 1.00 31.02 1148 GLY A C 1
ATOM 8750 O O . GLY A 1 1148 ? -23.624 -29.845 -3.373 1.00 31.02 1148 GLY A O 1
ATOM 8751 N N . ALA A 1 1149 ? -22.101 -30.076 -1.786 1.00 29.61 1149 ALA A N 1
ATOM 8752 C CA . ALA A 1 1149 ? -21.109 -29.740 -0.748 1.00 29.61 1149 ALA A CA 1
ATOM 8753 C C . ALA A 1 1149 ? -20.181 -30.957 -0.439 1.00 29.61 1149 ALA A C 1
ATOM 8755 O O . ALA A 1 1149 ? -20.496 -32.062 -0.866 1.00 29.61 1149 ALA A O 1
ATOM 8756 N N . ALA A 1 1150 ? -19.153 -30.748 0.410 1.00 30.98 1150 ALA A N 1
ATOM 8757 C CA . ALA A 1 1150 ? -18.468 -31.755 1.263 1.00 30.98 1150 ALA A CA 1
ATOM 8758 C C . ALA A 1 1150 ? -17.531 -32.809 0.587 1.00 30.98 1150 ALA A C 1
ATOM 8760 O O . ALA A 1 1150 ? -17.800 -33.257 -0.517 1.00 30.98 1150 ALA A O 1
ATOM 8761 N N . THR A 1 1151 ? -16.405 -33.267 1.178 1.00 28.03 1151 THR A N 1
ATOM 8762 C CA . THR A 1 1151 ? -15.682 -32.859 2.418 1.00 28.03 1151 THR A CA 1
ATOM 8763 C C . THR A 1 1151 ? -14.226 -33.369 2.464 1.00 28.03 1151 THR A C 1
ATOM 8765 O O . THR A 1 1151 ? -13.994 -34.530 2.153 1.00 28.03 1151 THR A O 1
ATOM 8768 N N . GLY A 1 1152 ? -13.323 -32.575 3.068 1.00 27.45 1152 GLY A N 1
ATOM 8769 C CA . GLY A 1 1152 ? -12.259 -33.069 3.973 1.00 27.45 1152 GLY A CA 1
ATOM 8770 C C . GLY A 1 1152 ? -10.873 -33.408 3.385 1.00 27.45 1152 GLY A C 1
ATOM 8771 O O . GLY A 1 1152 ? -10.788 -33.884 2.264 1.00 27.45 1152 GLY A O 1
ATOM 8772 N N . LEU A 1 1153 ? -9.744 -33.217 4.094 1.00 25.75 1153 LEU A N 1
ATOM 8773 C CA . LEU A 1 1153 ? -9.487 -32.597 5.415 1.00 25.75 1153 LEU A CA 1
ATOM 8774 C C . LEU A 1 1153 ? -8.026 -32.073 5.517 1.00 25.75 1153 LEU A C 1
ATOM 8776 O O . LEU A 1 1153 ? -7.132 -32.720 4.994 1.00 25.75 1153 LEU A O 1
ATOM 8780 N N . PHE A 1 1154 ? -7.829 -30.979 6.279 1.00 23.83 1154 PHE A N 1
ATOM 8781 C CA . PHE A 1 1154 ? -6.603 -30.502 6.979 1.00 23.83 1154 PHE A CA 1
ATOM 8782 C C . PHE A 1 1154 ? -5.252 -30.323 6.218 1.00 23.83 1154 PHE A C 1
ATOM 8784 O O . PHE A 1 1154 ? -4.798 -31.212 5.517 1.00 23.83 1154 PHE A O 1
ATOM 8791 N N . ALA A 1 1155 ? -4.482 -29.229 6.388 1.00 27.17 1155 ALA A N 1
ATOM 8792 C CA . ALA A 1 1155 ? -4.693 -27.958 7.117 1.00 27.17 1155 ALA A CA 1
ATOM 8793 C C . ALA A 1 1155 ? -3.725 -26.821 6.643 1.00 27.17 1155 ALA A C 1
ATOM 8795 O O . ALA A 1 1155 ? -2.677 -27.132 6.082 1.00 27.17 1155 ALA A O 1
ATOM 8796 N N . SER A 1 1156 ? -4.025 -25.546 7.004 1.00 25.22 1156 SER A N 1
ATOM 8797 C CA . SER A 1 1156 ? -3.053 -24.468 7.396 1.00 25.22 1156 SER A CA 1
ATOM 8798 C C . SER A 1 1156 ? -2.464 -23.416 6.355 1.00 25.22 1156 SER A C 1
ATOM 8800 O O . SER A 1 1156 ? -2.509 -23.709 5.169 1.00 25.22 1156 SER A O 1
ATOM 8802 N N . LEU A 1 1157 ? -1.872 -22.197 6.644 1.00 24.70 1157 LEU A N 1
ATOM 8803 C CA . LEU A 1 1157 ? -1.839 -21.301 7.861 1.00 24.70 1157 LEU A CA 1
ATOM 8804 C C . LEU A 1 1157 ? -1.174 -19.834 7.881 1.00 24.70 1157 LEU A C 1
ATOM 8806 O O . LEU A 1 1157 ? -0.898 -19.471 9.011 1.00 24.70 1157 LEU A O 1
ATOM 8810 N N . ALA A 1 1158 ? -1.036 -18.860 6.910 1.00 26.27 1158 ALA A N 1
ATOM 8811 C CA . ALA A 1 1158 ? -0.891 -17.372 7.295 1.00 26.27 1158 ALA A CA 1
ATOM 8812 C C . ALA A 1 1158 ? -1.300 -16.059 6.516 1.00 26.27 1158 ALA A C 1
ATOM 8814 O O . ALA A 1 1158 ? -1.345 -16.084 5.293 1.00 26.27 1158 ALA A O 1
ATOM 8815 N N . ALA A 1 1159 ? -1.594 -14.863 7.158 1.00 25.84 1159 ALA A N 1
ATOM 8816 C CA . ALA A 1 1159 ? -1.899 -14.505 8.606 1.00 25.84 1159 ALA A CA 1
ATOM 8817 C C . ALA A 1 1159 ? -2.748 -13.243 9.028 1.00 25.84 1159 ALA A C 1
ATOM 8819 O O . ALA A 1 1159 ? -2.589 -12.197 8.432 1.00 25.84 1159 ALA A O 1
ATOM 8820 N N . VAL A 1 1160 ? -3.500 -13.302 10.168 1.00 25.88 1160 VAL A N 1
ATOM 8821 C CA . VAL A 1 1160 ? -4.232 -12.225 10.974 1.00 25.88 1160 VAL A CA 1
ATOM 8822 C C . VAL A 1 1160 ? -5.588 -11.561 10.521 1.00 25.88 1160 VAL A C 1
ATOM 8824 O O . VAL A 1 1160 ? -5.629 -10.368 10.292 1.00 25.88 1160 VAL A O 1
ATOM 8827 N N . PHE A 1 1161 ? -6.719 -12.310 10.447 1.00 23.19 1161 PHE A N 1
ATOM 8828 C CA . PHE A 1 1161 ? -8.175 -11.946 10.209 1.00 23.19 1161 PHE A CA 1
ATOM 8829 C C . PHE A 1 1161 ? -8.638 -10.748 9.217 1.00 23.19 1161 PHE A C 1
ATOM 8831 O O . PHE A 1 1161 ? -7.848 -10.266 8.411 1.00 23.19 1161 PHE A O 1
ATOM 8838 N N . SER A 1 1162 ? -9.946 -10.330 9.187 1.00 26.28 1162 SER A N 1
ATOM 8839 C CA . SER A 1 1162 ? -10.773 -9.664 8.090 1.00 26.28 1162 SER A CA 1
ATOM 8840 C C . SER A 1 1162 ? -10.762 -8.117 7.751 1.00 26.28 1162 SER A C 1
ATOM 8842 O O . SER A 1 1162 ? -9.738 -7.705 7.217 1.00 26.28 1162 SER A O 1
ATOM 8844 N N . GLY A 1 1163 ? -11.778 -7.196 7.875 1.00 24.95 1163 GLY A N 1
ATOM 8845 C CA . GLY A 1 1163 ? -13.042 -7.033 8.683 1.00 24.95 1163 GLY A CA 1
ATOM 8846 C C . GLY A 1 1163 ? -13.948 -5.775 8.370 1.00 24.95 1163 GLY A C 1
ATOM 8847 O O . GLY A 1 1163 ? -13.914 -5.278 7.245 1.00 24.95 1163 GLY A O 1
ATOM 8848 N N . LEU A 1 1164 ? -14.816 -5.296 9.304 1.00 23.56 1164 LEU A N 1
ATOM 8849 C CA . LEU A 1 1164 ? -16.061 -4.448 9.102 1.00 23.56 1164 LEU A CA 1
ATOM 8850 C C . LEU A 1 1164 ? -16.072 -3.066 9.869 1.00 23.56 1164 LEU A C 1
ATOM 8852 O O . LEU A 1 1164 ? -15.099 -2.779 10.554 1.00 23.56 1164 LEU A O 1
ATOM 8856 N N . GLY A 1 1165 ? -17.064 -2.127 9.856 1.00 25.78 1165 GLY A N 1
ATOM 8857 C CA . GLY A 1 1165 ? -18.349 -1.916 9.124 1.00 25.78 1165 GLY A CA 1
ATOM 8858 C C . GLY A 1 1165 ? -19.215 -0.688 9.606 1.00 25.78 1165 GLY A C 1
ATOM 8859 O O . GLY A 1 1165 ? -18.852 -0.024 10.565 1.00 25.78 1165 GLY A O 1
ATOM 8860 N N . ALA A 1 1166 ? -20.351 -0.422 8.918 1.00 25.92 1166 ALA A N 1
ATOM 8861 C CA . ALA A 1 1166 ? -21.649 0.232 9.301 1.00 25.92 1166 ALA A CA 1
ATOM 8862 C C . ALA A 1 1166 ? -21.845 1.659 9.950 1.00 25.92 1166 ALA A C 1
ATOM 8864 O O . ALA A 1 1166 ? -21.332 1.956 11.016 1.00 25.92 1166 ALA A O 1
ATOM 8865 N N . ALA A 1 1167 ? -22.764 2.443 9.330 1.00 25.64 1167 ALA A N 1
ATOM 8866 C CA . ALA A 1 1167 ? -23.833 3.372 9.826 1.00 25.64 1167 ALA A CA 1
ATOM 8867 C C . ALA A 1 1167 ? -23.666 4.404 10.996 1.00 25.64 1167 ALA A C 1
ATOM 8869 O O . ALA A 1 1167 ? -23.012 4.156 11.998 1.00 25.64 1167 ALA A O 1
ATOM 8870 N N . GLY A 1 1168 ? -24.393 5.546 10.926 1.00 26.28 1168 GLY A N 1
ATOM 8871 C CA . GLY A 1 1168 ? -24.584 6.509 12.044 1.00 26.28 1168 GLY A CA 1
ATOM 8872 C C . GLY A 1 1168 ? -25.117 7.911 11.648 1.00 26.28 1168 GLY A C 1
ATOM 8873 O O . GLY A 1 1168 ? -24.936 8.328 10.504 1.00 26.28 1168 GLY A O 1
ATOM 8874 N N . VAL A 1 1169 ? -25.784 8.648 12.566 1.00 25.05 1169 VAL A N 1
ATOM 8875 C CA . VAL A 1 1169 ? -26.488 9.936 12.289 1.00 25.05 1169 VAL A CA 1
ATOM 8876 C C . VAL A 1 1169 ? -26.406 10.976 13.444 1.00 25.05 1169 VAL A C 1
ATOM 8878 O O . VAL A 1 1169 ? -26.696 10.655 14.585 1.00 25.05 1169 VAL A O 1
ATOM 8881 N N . ALA A 1 1170 ? -26.118 12.239 13.077 1.00 25.98 1170 ALA A N 1
ATOM 8882 C CA . ALA A 1 1170 ? -26.427 13.543 13.724 1.00 25.98 1170 ALA A CA 1
ATOM 8883 C C . ALA A 1 1170 ? -25.871 14.009 15.113 1.00 25.98 1170 ALA A C 1
ATOM 8885 O O . ALA A 1 1170 ? -26.134 13.437 16.158 1.00 25.98 1170 ALA A O 1
ATOM 8886 N N . SER A 1 1171 ? -25.371 15.264 15.089 1.00 26.98 1171 SER A N 1
ATOM 8887 C CA . SER A 1 1171 ? -25.623 16.384 16.042 1.00 26.98 1171 SER A CA 1
ATOM 8888 C C . SER A 1 1171 ? -24.861 16.604 17.380 1.00 26.98 1171 SER A C 1
ATOM 8890 O O . SER A 1 1171 ? -25.117 15.958 18.382 1.00 26.98 1171 SER A O 1
ATOM 8892 N N . ARG A 1 1172 ? -24.194 17.785 17.417 1.00 28.06 1172 ARG A N 1
ATOM 8893 C CA . ARG A 1 1172 ? -24.057 18.795 18.516 1.00 28.06 1172 ARG A CA 1
ATOM 8894 C C . ARG A 1 1172 ? -23.037 18.608 19.677 1.00 28.06 1172 ARG A C 1
ATOM 8896 O O . ARG A 1 1172 ? -23.200 17.750 20.520 1.00 28.06 1172 ARG A O 1
ATOM 8903 N N . ARG A 1 1173 ? -22.110 19.596 19.765 1.00 28.50 1173 ARG A N 1
ATOM 8904 C CA . ARG A 1 1173 ? -21.742 20.513 20.903 1.00 28.50 1173 ARG A CA 1
ATOM 8905 C C . ARG A 1 1173 ? -21.697 19.945 22.354 1.00 28.50 1173 ARG A C 1
ATOM 8907 O O . ARG A 1 1173 ? -22.663 19.334 22.765 1.00 28.50 1173 ARG A O 1
ATOM 8914 N N . ARG A 1 1174 ? -20.762 20.306 23.262 1.00 30.36 1174 ARG A N 1
ATOM 8915 C CA . ARG A 1 1174 ? -19.652 21.312 23.315 1.00 30.36 1174 ARG A CA 1
ATOM 8916 C C . ARG A 1 1174 ? -18.869 21.158 24.655 1.00 30.36 1174 ARG A C 1
ATOM 8918 O O . ARG A 1 1174 ? -19.558 21.045 25.658 1.00 30.36 1174 ARG A O 1
ATOM 8925 N N . LYS A 1 1175 ? -17.544 21.446 24.681 1.00 32.12 1175 LYS A N 1
ATOM 8926 C CA . LYS A 1 1175 ? -16.725 21.898 25.862 1.00 32.12 1175 LYS A CA 1
ATOM 8927 C C . LYS A 1 1175 ? -16.584 20.884 27.047 1.00 32.12 1175 LYS A C 1
ATOM 8929 O O . LYS A 1 1175 ? -17.441 20.033 27.193 1.00 32.12 1175 LYS A O 1
ATOM 8934 N N . HIS A 1 1176 ? -15.561 20.902 27.924 1.00 31.50 1176 HIS A N 1
ATOM 8935 C CA . HIS A 1 1176 ? -14.284 21.651 27.995 1.00 31.50 1176 HIS A CA 1
ATOM 8936 C C . HIS A 1 1176 ? -13.225 20.925 28.868 1.00 31.50 1176 HIS A C 1
ATOM 8938 O O . HIS A 1 1176 ? -13.596 20.392 29.902 1.00 31.50 1176 HIS A O 1
ATOM 8944 N N . SER A 1 1177 ? -11.942 21.126 28.525 1.00 31.38 1177 SER A N 1
ATOM 8945 C CA . SER A 1 1177 ? -10.777 21.327 29.425 1.00 31.38 1177 SER A CA 1
ATOM 8946 C C . SER A 1 1177 ? -10.204 20.215 30.325 1.00 31.38 1177 SER A C 1
ATOM 8948 O O . SER A 1 1177 ? -10.920 19.571 31.079 1.00 31.38 1177 SER A O 1
ATOM 8950 N N . ASN A 1 1178 ? -8.860 20.222 30.337 1.00 32.56 1178 ASN A N 1
ATOM 8951 C CA . ASN A 1 1178 ? -7.887 19.590 31.238 1.00 32.56 1178 ASN A CA 1
ATOM 8952 C C . ASN A 1 1178 ? -7.828 18.046 31.191 1.00 32.56 1178 ASN A C 1
ATOM 8954 O O . ASN A 1 1178 ? -8.859 17.383 31.160 1.00 32.56 1178 ASN A O 1
ATOM 8958 N N . GLU A 1 1179 ? -6.648 17.422 31.193 1.00 28.67 1179 GLU A N 1
ATOM 8959 C CA . GLU A 1 1179 ? -5.268 17.968 31.251 1.00 28.67 1179 GLU A CA 1
ATOM 8960 C C . GLU A 1 1179 ? -4.581 18.045 29.871 1.00 28.67 1179 GLU A C 1
ATOM 8962 O O . GLU A 1 1179 ? -4.880 17.196 29.001 1.00 28.67 1179 GLU A O 1
#

Radius of gyration: 86.43 Å; chains: 1; bounding box: 181×84×276 Å

Sequence (1179 aa):
VSEADASADAKAAKDRYDEAVKKLHQALDKKMPKDKQGNTEIPTSNPPEKNIDVTKADALKNIQAHAQGEPLDRDVDAILKEMNAAIADLNKFATKTDELLKSVNEDDATKQTPAFKNASQYKYQKPDGTGEDTQKNNAAKKAVDEYGAALNKAKELLKNPAATQKEVNDALKKLDDARKALDDYNTDTKRLKDSVDKHGSTEGPAATEGTQTSDAYRNASDPHFMKEEGGKLVPDDTKNKNAAAAKKAYDEALTKAQELLKKHDDKATPQDAKPTQKDVNDALKTLDDARKTLEDNYKTVTTDLEKEINKSTAEHAPAVTENDFENTPEFQNADAKKKDGADGNKVDNDDVKAYKDALAKARKLAQDNASQTLSDHPTQKQIDDALEALKKAKQAITEGYKTDVEKLKQAKQYAEDVFKKTPEYKNATAIKDDANNAKHEQAGKDLGDATKQTGFEGQIAKIAEKLNDTSKLTQREVDALVKQLKIAQKKIADEYKTNVTPLSNEVGDKDAQGQPVTPKFEESIPYKNALEKKNAGDTDATSKLKDYNDKLKAAQDLINKVNNPDPNAKPEDRPTQKQVDEALTNLKNAKKAIDDSFGTKIDDLKTEAAKSTADGGTVADTDFEATTEFKNADAKKGEGGKENADVTAYKEALGKARNLLGKFDENGNPKPDSKDVPTQKEVDEALKNLKEIKDKITKNYVTSPHDLYKEVDKSKDGNTDTSTDVFENTPEFKNADAKKDEGGKDNTDMAAYNKALADAKALLDKFDRKTGKPKDDLPAGEKAPTQKQLDDALDALKAAKKKITDSYKTDPSELKSEADANDTFTKTPEYVNAQAKGDDASKKALEDYKKALEDANKVLGDKNATQAQVDEALKKLQDAKSKLTDGYKTNKSDLTAEAGKDSDFTKTPEYQNAQAKGDDASKKALEDYKKALEDANKVLADKNATQAQVDEALKKLQDAKSKLTDSNKTDKSGLQSEADADAKFRDSVFFMIGMTEDIDAYNSALAEAKRVLNDPNATQAEVDEALRKLQAAKDKINHPFGIDSGVGSGSGSGSAAGFETTDSQSASVDKTALRVEVNNSEADSSAASKANTAAARAYRKALAEAKRVLADKNATQAQVDEALRNLKAAKATLRNASGNASGLAKTGAATGLFASLAAVFSGLGAAGVASRRRKHSNE

pLDDT: mean 80.45, std 16.01, range [23.19, 97.0]

Foldseek 3Di:
DDDDPDDPLLVVLVVLLVVLVVLVVQQVVLNADKDDDPPHGADQPAAADPDFPPVDPCSSNRDHISPRSHDDPVSVVVSVVSNVVSVVSNCVQFADQVLLVVLLVCVVVLCLALLNVCLCVPFDADPVNPGGPPPVNVLSVVLNVQLVVLSVLSVVLVPDRPRDNVSSVVSSCSNVVSSVSSVVRHADLPLLVVLLCQCWDPDDPDTGFHLVLALLLVCLVVPADWDDDPNDTDGPPPLNVVSVVLNVQLVVLSVQSVVLVCLQVDPVNRSNRRDHNVSSVVSSCSNVVSSVVSVVRRHADQVLLVVLLVQAQDPPDPDDDCSHLCQFLLNVLQQVPFDQDPVRDTHGDPLNVLLVVLSVQSVCQVVQCVDPGRNSHDHNVSSSVSSVSNVVSSVCSVPVRDAPLVLLAACQCCVVVALCQAQLVVQLVVLCVPPVRPCNVVSCQQCDDWFVLGHQQNAACVVVVCVVDVRNPHNVNSVVSSVVNVVSSVVSCPPRAQDLVLLVCLLQCHDPVSHHDPPRLCSDQLVVQLVVCVVVVNPLSVVLVVQLVVLSVVSVVLVCCRVPPDPPDGSNRGDHNVVSVVSSVSNVVSSVVSCVPFPAFQVLLVVLLQQECPPNDDHPDHHLCPDLLVVLQQVPADPPRHGRPLVVLLVVLSVLSVVLCVQADPVRHGDPVDPPNDHNVSSVVSSCSNVVSSCCSNPVRDQFLPLLVVLLVLDAPDPPGPDCRHLCLALLNVQQQVPADPVSDHDPLRVQLVVLSVVSVVLPVQADPVPRHGDPCPPPPDDNDRSVVSVVSSVSNVVSSVVSPVVRDADLPLLVVLLVVVVVLCLALLNVQLVVVPDPLSVVLVVQLVVLSVQSVVLVVPSRDHNVSNVVSSVSNVVRSVSRNPPGHEDAPPLVPLLPPPPPLCVALLNVQLVVVPDPVSVVLVVQLVVLSVLSVVLNPDPRRHHVSNVVSSVSNVVSSVVSRPPGAADQVLLVVLLVCVVVLCPDPLVVPADPVLVVQLVVLSVLSVVLSPDRRRHNVSNVVSSVSNVVSSVCSVCRDPPDDDDDDDDDDDDDDDDDDDDDDDDPADLPLLVVLLVVVVVVLVVLVVDPDPLSVQLVVLSVQSVVLVPPPPRDNVSSVVSSVSNVVSVVVVVVVVDDDDDDDDDDDDDDDDDTDDDRHHYDDDDDDDDDDDDDDDD

Secondary structure (DSSP, 8-state):
--SSS--HHHHHHHHHHHHHHHHHHHHHTT-PPPPEETTEEPPS-SPPPSS--TTSTTGGGGS---TTSPPPHHHHHHHHHHHHHHHHHHGGGSPP-HHHHHHHHTHHHHHHSHHHHHHHT--PBPTTSSSB-HHHHHHHHHHHHHHHHHHHHHHHHTT-TT--HHHHHHHHHHHHHHHHTTGGGS---HHHHHHHHTT-BS-SSS-B-SGGGSHHHHHHHS---EEEETTEEEE-TTHHHHHHHHHHHHHHHHHHHHHHHHHHH-SSS-GGGSPPHHHHHHHHHHHHHHHHHHHHHSS---HHHHHHHTTS--TT-SS--TTSGGGSHHHHHHHTTPEEPTTS-EE--HHHHHHHHHHHHHHHHHHHTT-SSTTTSPPHHHHHHHHHHHHHHHHHHHHHS---HHHHTTSHHHHHHTGGGSHHHHHHHHHHH-TT-TTHHHHHHHH-BTTTTBSGGGSTTHHHHHHH--TT--HHHHHHHHHHHHHHHHHHHHHS----HHHHHHHTTB-TTSPBPSS-GGGSHHHHHHHHHHHTT-HHHHHHHHHHHHHHHHHHHHHHHHHS--TTS-GGGSPPHHHHHHHHHHHHHHHHHHHHHHSPP-HHHHHHHTS--TTSPPPSS--STTSHHHHHHHHSPBGGGBPPHHHHHHHHHHHHHHHHHHTB-TTSPBPTT-SSPPPHHHHHHHHHHHHHHHHHHHHHS---THHHHHHHHTS-SSTT---SSSGGGSHHHHHHHTT--TT-PPPHHHHHHHHHHHHHHHHHTTB-TTT-SBPTT--BTB-PPPHHHHHHHHHHHHHHHHHHHHHT----HHHHHHHHTHHHHTTSHHHHHHHHH--HHHHHHHHHHHHHHHHHHHHHH-TT--HHHHHHHHHHHHHHHTTTTTS-----TTHHHHTT--TTGGGSHHHHHHHHH--HHHHHHHHHHHHHHHHHHHHHH-TT--HHHHHHHHHHHHHHHHHHHHT-PPP-HHHHHHHHTHHHHHTSHHHHTS-HHHHHHHHHHHHHHHHHHH-TT--HHHHHHHHHHHHHHHHHHT---------------------------------HHHHHHHHHHHHHHHHHTT--SHHHHHHHHHHHHHHHHHH-TT--HHHHHHHHHHHHHHHHHHHHTTS----------------------------------------